Protein 7T7J (pdb70)

B-factor: mean 18.63, std 9.2, range [7.75, 65.05]

InterPro domains:
  IPR000192 Aminotransferase class V domain [PF00266] (4-350)
  IPR015421 Pyridoxal phosphate-dependent transferase, major domain [G3DSA:3.40.640.10] (16-259)
  IPR015422 Pyridoxal phosphate-dependent transferase, small domain [G3DSA:3.90.1150.10] (260-362)
  IPR015424 Pyridoxal phosphate-dependent transferase [SSF53383] (3-362)
  IPR020578 Aminotransferase class-V, pyridoxal-phosphate binding site [PS00595] (189-208)
  IPR022278 Phosphoserine aminotransferase [MF_00160] (2-361)
  IPR022278 Phosphoserine aminotransferase [NF003764] (1-361)
  IPR022278 Phosphoserine aminotransferase [PIRSF000525] (2-361)
  IPR022278 Phosphoserine aminotransferase [PTHR43247] (2-361)
  IPR022278 Phosphoserine aminotransferase [TIGR01364] (4-361)
  IPR022278 Phosphoserine aminotransferase [cd00611] (5-359)

Structure (mmCIF, N/CA/C/O backbone):
data_7T7J
#
_entry.id   7T7J
#
_cell.length_a   55.210
_cell.length_b   80.660
_cell.length_c   86.820
_cell.angle_alpha   90.000
_cell.angle_beta   104.065
_cell.angle_gamma   90.000
#
_symmetry.space_group_name_H-M   'P 1 21 1'
#
loop_
_entity.id
_entity.type
_entity.pdbx_description
1 polymer 'Phosphoserine aminotransferase'
2 non-polymer "PYRIDOXAL-5'-PHOSPHATE"
3 water water
#
loop_
_atom_site.group_PDB
_atom_site.id
_atom_site.type_symbol
_atom_site.label_atom_id
_atom_site.label_alt_id
_atom_site.label_comp_id
_atom_site.label_asym_id
_atom_site.label_entity_id
_atom_site.label_seq_id
_atom_site.pdbx_PDB_ins_code
_atom_site.Cartn_x
_atom_site.Cartn_y
_atom_site.Cartn_z
_atom_site.occupancy
_atom_site.B_iso_or_equiv
_atom_site.auth_seq_id
_atom_site.auth_comp_id
_atom_site.auth_asym_id
_atom_site.auth_atom_id
_atom_site.pdbx_PDB_model_num
ATOM 1 N N . GLN A 1 11 ? -11.56295 10.40006 0.15229 1.000 34.03090 3 GLN A N 1
ATOM 2 C CA . GLN A 1 11 ? -10.57113 9.54476 0.79860 1.000 31.99488 3 GLN A CA 1
ATOM 3 C C . GLN A 1 11 ? -9.18510 10.19985 0.80814 1.000 26.70965 3 GLN A C 1
ATOM 4 O O . GLN A 1 11 ? -8.72858 10.73127 -0.21242 1.000 27.25204 3 GLN A O 1
ATOM 10 N N . VAL A 1 12 ? -8.51971 10.16537 1.96104 1.000 20.74852 4 VAL A N 1
ATOM 11 C CA . VAL A 1 12 ? -7.17782 10.72004 2.10976 1.000 17.41365 4 VAL A CA 1
ATOM 12 C C . VAL A 1 12 ? -6.16848 9.58273 2.15904 1.000 15.09384 4 VAL A C 1
ATOM 13 O O . VAL A 1 12 ? -6.29922 8.65057 2.96524 1.000 18.56800 4 VAL A O 1
ATOM 17 N N . TYR A 1 13 ? -5.16570 9.65908 1.29598 1.000 12.75365 5 TYR A N 1
ATOM 18 C CA . TYR A 1 13 ? -4.02037 8.76608 1.31528 1.000 11.78375 5 TYR A CA 1
ATOM 19 C C . TYR A 1 13 ? -2.81070 9.53840 1.82013 1.000 11.14155 5 TYR A C 1
ATOM 20 O O . TYR A 1 13 ? -2.46453 10.59103 1.27286 1.000 12.52822 5 TYR A O 1
ATOM 29 N N . ASN A 1 14 ? -2.16918 8.99747 2.84084 1.000 11.53769 6 ASN A N 1
ATOM 30 C CA . ASN A 1 14 ? -1.13233 9.68427 3.59739 1.000 10.82086 6 ASN A CA 1
ATOM 31 C C . ASN A 1 14 ? 0.20991 9.01210 3.33799 1.000 9.91501 6 ASN A C 1
ATOM 32 O O . ASN A 1 14 ? 0.45035 7.90403 3.83227 1.000 11.39777 6 ASN A O 1
ATOM 37 N N . PHE A 1 15 ? 1.07711 9.68300 2.55935 1.000 9.81367 7 PHE A N 1
ATOM 38 C CA . PHE A 1 15 ? 2.37061 9.15851 2.12728 1.000 9.62172 7 PHE A CA 1
ATOM 39 C C . PHE A 1 15 ? 3.51633 9.53757 3.07193 1.000 10.48763 7 PHE A C 1
ATOM 40 O O . PHE A 1 15 ? 4.69329 9.39743 2.70706 1.000 11.43875 7 PHE A O 1
ATOM 48 N N . SER A 1 16 ? 3.20185 9.95012 4.29764 1.000 10.47679 8 SER A N 1
ATOM 49 C CA . SER A 1 16 ? 4.24039 10.30719 5.26401 1.000 11.52361 8 SER A CA 1
ATOM 50 C C . SER A 1 16 ? 5.21363 9.15383 5.51693 1.000 10.50247 8 SER A C 1
ATOM 51 O O . SER A 1 16 ? 4.81071 7.99923 5.68652 1.000 9.71455 8 SER A O 1
ATOM 54 N N . SER A 1 17 ? 6.50336 9.48358 5.62717 1.000 10.70268 9 SER A N 1
ATOM 55 C CA . SER A 1 17 ? 7.51357 8.45497 5.86745 1.000 10.59564 9 SER A CA 1
ATOM 56 C C . SER A 1 17 ? 7.62383 8.04373 7.33554 1.000 10.56413 9 SER A C 1
ATOM 57 O O . SER A 1 17 ? 8.27639 7.03514 7.62787 1.000 11.30812 9 SER A O 1
ATOM 60 N N . GLY A 1 18 ? 7.01869 8.78929 8.26261 1.000 10.78075 10 GLY A N 1
ATOM 61 C CA . GLY A 1 18 ? 7.17204 8.51303 9.67209 1.000 11.04139 10 GLY A CA 1
ATOM 62 C C . GLY A 1 18 ? 7.08220 9.77979 10.49656 1.000 13.61196 10 GLY A C 1
ATOM 63 O O . GLY A 1 18 ? 7.78676 10.77160 10.23907 1.000 17.65498 10 GLY A O 1
ATOM 64 N N . PRO A 1 19 ? 6.16803 9.80516 11.48015 1.000 11.79852 11 PRO A N 1
ATOM 65 C CA . PRO A 1 19 ? 5.07024 8.86553 11.73460 1.000 12.80677 11 PRO A CA 1
ATOM 66 C C . PRO A 1 19 ? 4.28966 8.62344 10.45990 1.000 13.59807 11 PRO A C 1
ATOM 67 O O . PRO A 1 19 ? 4.13674 9.53197 9.65226 1.000 16.40414 11 PRO A O 1
ATOM 71 N N . ALA A 1 20 ? 3.84378 7.40866 10.23200 1.000 12.58057 12 ALA A N 1
ATOM 72 C CA . ALA A 1 20 ? 3.20524 7.01988 8.99099 1.000 11.10028 12 ALA A CA 1
ATOM 73 C C . ALA A 1 20 ? 1.75415 6.64464 9.25914 1.000 10.80564 12 ALA A C 1
ATOM 74 O O . ALA A 1 20 ? 1.29717 6.58840 10.40244 1.000 12.64986 12 ALA A O 1
ATOM 76 N N . MET A 1 21 ? 1.02991 6.33927 8.19075 1.000 10.21599 13 MET A N 1
ATOM 77 C CA . MET A 1 21 ? -0.32934 5.85256 8.36938 1.000 11.24071 13 MET A CA 1
ATOM 78 C C . MET A 1 21 ? -0.35825 4.51240 9.10789 1.000 12.49002 13 MET A C 1
ATOM 79 O O . MET A 1 21 ? 0.54986 3.67636 8.98966 1.000 14.81972 13 MET A O 1
ATOM 84 N N . LEU A 1 22 ? -1.37503 4.33530 9.89185 1.000 11.97764 14 LEU A N 1
ATOM 85 C CA A LEU A 1 22 ? -1.71883 3.00914 10.37144 0.388 12.24131 14 LEU A CA 1
ATOM 86 C CA B LEU A 1 22 ? -1.76856 3.03224 10.40794 0.612 12.22142 14 LEU A CA 1
ATOM 87 C C . LEU A 1 22 ? -2.73670 2.38607 9.43077 1.000 11.64490 14 LEU A C 1
ATOM 88 O O . LEU A 1 22 ? -3.38735 3.08461 8.65672 1.000 12.02001 14 LEU A O 1
ATOM 97 N N . PRO A 1 23 ? -2.89570 1.06153 9.45059 1.000 10.91356 15 PRO A N 1
ATOM 98 C CA . PRO A 1 23 ? -3.98319 0.47182 8.65827 1.000 11.30659 15 PRO A CA 1
ATOM 99 C C . PRO A 1 23 ? -5.30936 1.09330 9.08203 1.000 11.53127 15 PRO A C 1
ATOM 100 O O . PRO A 1 23 ? -5.58302 1.24625 10.27452 1.000 11.51860 15 PRO A O 1
ATOM 104 N N . ALA A 1 24 ? -6.11982 1.48736 8.10222 1.000 12.67364 16 ALA A N 1
ATOM 105 C CA . ALA A 1 24 ? -7.37550 2.16625 8.42236 1.000 12.64770 16 ALA A CA 1
ATOM 106 C C . ALA A 1 24 ? -8.24998 1.31869 9.35305 1.000 12.62527 16 ALA A C 1
ATOM 107 O O . ALA A 1 24 ? -8.87355 1.84660 10.27721 1.000 12.45548 16 ALA A O 1
ATOM 109 N N . GLU A 1 25 ? -8.29527 0.00151 9.13625 1.000 12.44610 17 GLU A N 1
ATOM 110 C CA . GLU A 1 25 ? -9.11151 -0.85322 9.98561 1.000 13.20775 17 GLU A CA 1
ATOM 111 C C . GLU A 1 25 ? -8.59892 -0.87067 11.41358 1.000 11.86767 17 GLU A C 1
ATOM 112 O O . GLU A 1 25 ? -9.38488 -1.04628 12.35622 1.000 12.06505 17 GLU A O 1
ATOM 118 N N . VAL A 1 26 ? -7.28507 -0.73675 11.58973 1.000 11.32534 18 VAL A N 1
ATOM 119 C CA . VAL A 1 26 ? -6.70127 -0.73584 12.92859 1.000 10.40279 18 VAL A CA 1
ATOM 120 C C . VAL A 1 26 ? -7.09076 0.53490 13.67493 1.000 10.20350 18 VAL A C 1
ATOM 121 O O . VAL A 1 26 ? -7.51372 0.49258 14.84217 1.000 10.84223 18 VAL A O 1
ATOM 125 N N . LEU A 1 27 ? -6.97663 1.68451 13.00696 1.000 10.33404 19 LEU A N 1
ATOM 126 C CA . LEU A 1 27 ? -7.33155 2.94417 13.64357 1.000 11.33329 19 LEU A CA 1
ATOM 127 C C . LEU A 1 27 ? -8.81261 2.98503 13.98382 1.000 10.78563 19 LEU A C 1
ATOM 128 O O . LEU A 1 27 ? -9.20117 3.50162 15.04604 1.000 12.49943 19 LEU A O 1
ATOM 133 N N . LYS A 1 28 ? -9.65845 2.42104 13.10538 1.000 10.73842 20 LYS A N 1
ATOM 134 C CA . LYS A 1 28 ? -11.08424 2.38313 13.38710 1.000 12.90682 20 LYS A CA 1
ATOM 135 C C . LYS A 1 28 ? -11.37166 1.54903 14.62891 1.000 11.80321 20 LYS A C 1
ATOM 136 O O . LYS A 1 28 ? -12.19180 1.93862 15.47087 1.000 12.23199 20 LYS A O 1
ATOM 142 N N . LEU A 1 29 ? -10.72011 0.38788 14.75179 1.000 11.38038 21 LEU A N 1
ATOM 143 C CA . LEU A 1 29 ? -10.89388 -0.42964 15.94836 1.000 11.70821 21 LEU A CA 1
ATOM 144 C C . LEU A 1 29 ? -10.42145 0.31880 17.18974 1.000 12.10077 21 LEU A C 1
ATOM 145 O O . LEU A 1 29 ? -11.10313 0.32537 18.22046 1.000 11.57625 21 LEU A O 1
ATOM 150 N N . ALA A 1 30 ? -9.24256 0.94492 17.11501 1.000 11.03622 22 ALA A N 1
ATOM 151 C CA . ALA A 1 30 ? -8.71902 1.66334 18.27200 1.000 10.75554 22 ALA A CA 1
ATOM 152 C C . ALA A 1 30 ? -9.67366 2.76690 18.68394 1.000 10.67912 22 ALA A C 1
ATOM 153 O O . ALA A 1 30 ? -9.88609 3.01006 19.87901 1.000 11.81434 22 ALA A O 1
ATOM 155 N N . GLN A 1 31 ? -10.29581 3.42319 17.70500 1.000 10.57686 23 GLN A N 1
ATOM 156 C CA . GLN A 1 31 ? -11.26507 4.47233 18.01618 1.000 10.79524 23 GLN A CA 1
ATOM 157 C C . GLN A 1 31 ? -12.48498 3.90361 18.72781 1.000 11.28600 23 GLN A C 1
ATOM 158 O O . GLN A 1 31 ? -12.93448 4.44236 19.75337 1.000 11.64780 23 GLN A O 1
ATOM 164 N N . GLN A 1 32 ? -13.03944 2.82101 18.18713 1.000 11.29208 24 GLN A N 1
ATOM 165 C CA . GLN A 1 32 ? -14.24695 2.22515 18.75296 1.000 11.87440 24 GLN A CA 1
ATOM 166 C C . GLN A 1 32 ? -14.06910 1.91685 20.23678 1.000 11.88125 24 GLN A C 1
ATOM 167 O O . GLN A 1 32 ? -14.98786 2.12461 21.03889 1.000 12.79186 24 GLN A O 1
ATOM 173 N N . GLU A 1 33 ? -12.89292 1.42174 20.62442 1.000 10.66391 25 GLU A N 1
ATOM 174 C CA . GLU A 1 33 ? -12.71088 0.94793 21.98916 1.000 12.40015 25 GLU A CA 1
ATOM 175 C C . GLU A 1 33 ? -11.78619 1.84509 22.80506 1.000 11.87292 25 GLU A C 1
ATOM 176 O O . GLU A 1 33 ? -11.31625 1.42560 23.86716 1.000 11.98952 25 GLU A O 1
ATOM 182 N N . LEU A 1 34 ? -11.57738 3.09772 22.37056 1.000 10.74030 26 LEU A N 1
ATOM 183 C CA . LEU A 1 34 ? -10.60795 3.96308 23.04651 1.000 10.86060 26 LEU A CA 1
ATOM 184 C C . LEU A 1 34 ? -11.00547 4.24842 24.48775 1.000 12.04663 26 LEU A C 1
ATOM 185 O O . LEU A 1 34 ? -10.13250 4.37129 25.34931 1.000 13.56917 26 LEU A O 1
ATOM 190 N N . CYS A 1 35 ? -12.30684 4.42217 24.76272 1.000 12.61955 27 CYS A N 1
ATOM 191 C CA . CYS A 1 35 ? -12.73731 4.82393 26.10306 1.000 13.99420 27 CYS A CA 1
ATOM 192 C C . CYS A 1 35 ? -13.11441 3.64015 26.96845 1.000 15.37838 27 CYS A C 1
ATOM 193 O O . CYS A 1 35 ? -13.04271 3.72684 28.20216 1.000 17.23673 27 CYS A O 1
ATOM 196 N N . ASP A 1 36 ? -13.52343 2.54290 26.34274 1.000 15.05043 28 ASP A N 1
ATOM 197 C CA . ASP A 1 36 ? -14.04783 1.38014 27.05074 1.000 15.99548 28 ASP A CA 1
ATOM 198 C C . ASP A 1 36 ? -13.51833 0.16313 26.29653 1.000 15.88204 28 ASP A C 1
ATOM 199 O O . ASP A 1 36 ? -14.09882 -0.26372 25.29363 1.000 17.61680 28 ASP A O 1
ATOM 204 N N . TRP A 1 37 ? -12.40583 -0.37326 26.76921 1.000 14.40467 29 TRP A N 1
ATOM 205 C CA . TRP A 1 37 ? -11.68004 -1.42946 26.07813 1.000 14.82094 29 TRP A CA 1
ATOM 206 C C . TRP A 1 37 ? -12.07562 -2.79121 26.63874 1.000 15.78333 29 TRP A C 1
ATOM 207 O O . TRP A 1 37 ? -11.96250 -3.02898 27.84535 1.000 15.92752 29 TRP A O 1
ATOM 218 N N . HIS A 1 38 ? -12.53912 -3.68395 25.75593 1.000 17.27113 30 HIS A N 1
ATOM 219 C CA . HIS A 1 38 ? -12.90416 -5.05094 26.13285 1.000 20.14470 30 HIS A CA 1
ATOM 220 C C . HIS A 1 38 ? -13.85986 -5.06779 27.32460 1.000 21.66143 30 HIS A C 1
ATOM 221 O O . HIS A 1 38 ? -13.77567 -5.93098 28.20735 1.000 24.65119 30 HIS A O 1
ATOM 228 N N . GLY A 1 39 ? -14.77837 -4.10239 27.34947 1.000 18.90153 31 GLY A N 1
ATOM 229 C CA . GLY A 1 39 ? -15.79850 -4.07214 28.37864 1.000 18.47999 31 GLY A CA 1
ATOM 230 C C . GLY A 1 39 ? -15.32196 -3.68835 29.76351 1.000 20.41620 31 GLY A C 1
ATOM 231 O O . GLY A 1 39 ? -16.10455 -3.78749 30.71315 1.000 22.00753 31 GLY A O 1
ATOM 232 N N . LEU A 1 40 ? -14.06499 -3.26381 29.91386 1.000 20.32593 32 LEU A N 1
ATOM 233 C CA . LEU A 1 40 ? -13.53921 -2.91047 31.23643 1.000 20.64455 32 LEU A CA 1
ATOM 234 C C . LEU A 1 40 ? -14.04834 -1.56908 31.74725 1.000 19.78791 32 LEU A C 1
ATOM 235 O O . LEU A 1 40 ? -14.00218 -1.32034 32.96070 1.000 21.81401 32 LEU A O 1
ATOM 240 N N . GLY A 1 41 ? -14.49362 -0.68657 30.86290 1.000 17.75177 33 GLY A N 1
ATOM 241 C CA . GLY A 1 41 ? -14.88232 0.63492 31.28805 1.000 17.51060 33 GLY A CA 1
ATOM 242 C C . GLY A 1 41 ? -13.73332 1.59607 31.43647 1.000 16.81203 33 GLY A C 1
ATOM 243 O O . GLY A 1 41 ? -13.93317 2.69710 31.95705 1.000 18.04813 33 GLY A O 1
ATOM 244 N N . THR A 1 42 ? -12.52961 1.19923 31.01809 1.000 15.27251 34 THR A N 1
ATOM 245 C CA . THR A 1 42 ? -11.36406 2.06555 30.95660 1.000 12.69777 34 THR A CA 1
ATOM 246 C C . THR A 1 42 ? -10.68311 1.82089 29.61683 1.000 12.00093 34 THR A C 1
ATOM 247 O O . THR A 1 42 ? -10.94143 0.82303 28.94111 1.000 13.11580 34 THR A O 1
ATOM 251 N N . SER A 1 43 ? -9.83016 2.75211 29.22439 1.000 11.39980 35 SER A N 1
ATOM 252 C CA . SER A 1 43 ? -9.01021 2.58156 28.02680 1.000 10.50042 35 SER A CA 1
ATOM 253 C C . SER A 1 43 ? -7.89603 1.56361 28.26791 1.000 9.81365 35 SER A C 1
ATOM 254 O O . SER A 1 43 ? -7.40351 1.40251 29.39058 1.000 11.10456 35 SER A O 1
ATOM 257 N N . VAL A 1 44 ? -7.43728 0.93170 27.18565 1.000 10.81648 36 VAL A N 1
ATOM 258 C CA . VAL A 1 44 ? -6.22709 0.12584 27.28186 1.000 11.22064 36 VAL A CA 1
ATOM 259 C C . VAL A 1 44 ? -5.02300 0.97176 27.69093 1.000 10.40264 36 VAL A C 1
ATOM 260 O O . VAL A 1 44 ? -4.05869 0.43538 28.25248 1.000 11.26890 36 VAL A O 1
ATOM 264 N N . MET A 1 45 ? -5.04880 2.28919 27.45285 1.000 10.34497 37 MET A N 1
ATOM 265 C CA . MET A 1 45 ? -3.90119 3.11170 27.84925 1.000 9.89428 37 MET A CA 1
ATOM 266 C C . MET A 1 45 ? -3.94870 3.53981 29.31627 1.000 10.40255 37 MET A C 1
ATOM 267 O O . MET A 1 45 ? -3.04652 4.25846 29.75391 1.000 12.01783 37 MET A O 1
ATOM 272 N N . GLU A 1 46 ? -4.98718 3.14911 30.07054 1.000 9.33905 38 GLU A N 1
ATOM 273 C CA . GLU A 1 46 ? -5.15427 3.57323 31.45892 1.000 8.87207 38 GLU A CA 1
ATOM 274 C C . GLU A 1 46 ? -4.94930 2.43794 32.45279 1.000 10.95298 38 GLU A C 1
ATOM 275 O O . GLU A 1 46 ? -5.16874 2.63586 33.64956 1.000 12.17666 38 GLU A O 1
ATOM 281 N N . ILE A 1 47 ? -4.55907 1.25101 31.99594 1.000 11.17760 39 ILE A N 1
ATOM 282 C CA . ILE A 1 47 ? -4.45270 0.08505 32.86181 1.000 11.54227 39 ILE A CA 1
ATOM 283 C C . ILE A 1 47 ? -2.99020 -0.22627 33.15099 1.000 12.19140 39 ILE A C 1
ATOM 284 O O . ILE A 1 47 ? -2.08175 0.10115 32.38202 1.000 13.44256 39 ILE A O 1
ATOM 289 N N . SER A 1 48 ? -2.77095 -0.90334 34.27597 1.000 12.82154 40 SER A N 1
ATOM 290 C CA . SER A 1 48 ? -1.41814 -1.26946 34.67442 1.000 14.39212 40 SER A CA 1
ATOM 291 C C . SER A 1 48 ? -0.76036 -2.21126 33.66574 1.000 14.63435 40 SER A C 1
ATOM 292 O O . SER A 1 48 ? -1.35573 -3.20400 33.23887 1.000 15.19468 40 SER A O 1
ATOM 295 N N . HIS A 1 49 ? 0.49938 -1.92510 33.31995 1.000 16.24854 41 HIS A N 1
ATOM 296 C CA . HIS A 1 49 ? 1.24990 -2.85598 32.47690 1.000 18.15891 41 HIS A CA 1
ATOM 297 C C . HIS A 1 49 ? 1.52736 -4.18746 33.17055 1.000 20.57166 41 HIS A C 1
ATOM 298 O O . HIS A 1 49 ? 1.87593 -5.15824 32.48843 1.000 22.75505 41 HIS A O 1
ATOM 305 N N . ARG A 1 50 ? 1.37686 -4.26819 34.49260 1.000 20.60563 42 ARG A N 1
ATOM 306 C CA . ARG A 1 50 ? 1.58924 -5.52127 35.20848 1.000 23.15727 42 ARG A CA 1
ATOM 307 C C . ARG A 1 50 ? 0.28487 -6.21122 35.56014 1.000 21.48762 42 ARG A C 1
ATOM 308 O O . ARG A 1 50 ? 0.29463 -7.19016 36.31339 1.000 23.04911 42 ARG A O 1
ATOM 316 N N . GLY A 1 51 ? -0.82816 -5.71933 35.03198 1.000 19.97863 43 GLY A N 1
ATOM 317 C CA . GLY A 1 51 ? -2.08928 -6.39811 35.18392 1.000 18.03817 43 GLY A CA 1
ATOM 318 C C . GLY A 1 51 ? -2.25772 -7.49433 34.16086 1.000 18.29842 43 GLY A C 1
ATOM 319 O O . GLY A 1 51 ? -1.61561 -7.47849 33.11376 1.000 16.74803 43 GLY A O 1
ATOM 320 N N . LYS A 1 52 ? -3.13478 -8.44865 34.48058 1.000 18.47899 44 LYS A N 1
ATOM 321 C CA . LYS A 1 52 ? -3.32710 -9.61207 33.61269 1.000 18.63661 44 LYS A CA 1
ATOM 322 C C . LYS A 1 52 ? -3.76589 -9.18932 32.21698 1.000 18.57379 44 LYS A C 1
ATOM 323 O O . LYS A 1 52 ? -3.33923 -9.76825 31.20637 1.000 18.72894 44 LYS A O 1
ATOM 325 N N . GLU A 1 53 ? -4.59787 -8.15494 32.13835 1.000 17.94801 45 GLU A N 1
ATOM 326 C CA A GLU A 1 53 ? -5.13585 -7.74416 30.84910 0.640 17.79258 45 GLU A CA 1
ATOM 327 C CA B GLU A 1 53 ? -5.13596 -7.74122 30.84714 0.360 17.39138 45 GLU A CA 1
ATOM 328 C C . GLU A 1 53 ? -4.03823 -7.20969 29.93578 1.000 15.78194 45 GLU A C 1
ATOM 329 O O . GLU A 1 53 ? -3.91669 -7.63373 28.77578 1.000 15.89459 45 GLU A O 1
ATOM 340 N N . PHE A 1 54 ? -3.22362 -6.27442 30.42925 1.000 14.27925 46 PHE A N 1
ATOM 341 C CA . PHE A 1 54 ? -2.19364 -5.75118 29.53413 1.000 13.34435 46 PHE A CA 1
ATOM 342 C C . PHE A 1 54 ? -1.11445 -6.79079 29.24509 1.000 13.24320 46 PHE A C 1
ATOM 343 O O . PHE A 1 54 ? -0.58133 -6.82673 28.12413 1.000 12.62174 46 PHE A O 1
ATOM 351 N N . ILE A 1 55 ? -0.76965 -7.63710 30.22301 1.000 13.91183 47 ILE A N 1
ATOM 352 C CA . ILE A 1 55 ? 0.20241 -8.70031 29.96207 1.000 14.51089 47 ILE A CA 1
ATOM 353 C C . ILE A 1 55 ? -0.24439 -9.55621 28.77417 1.000 14.85016 47 ILE A C 1
ATOM 354 O O . ILE A 1 55 ? 0.56890 -9.92571 27.91700 1.000 15.12210 47 ILE A O 1
ATOM 359 N N . GLN A 1 56 ? -1.54574 -9.85429 28.67715 1.000 14.94190 48 GLN A N 1
ATOM 360 C CA . GLN A 1 56 ? -2.01928 -10.65374 27.55054 1.000 16.13690 48 GLN A CA 1
ATOM 361 C C . GLN A 1 56 ? -1.85268 -9.91147 26.22980 1.000 13.68643 48 GLN A C 1
ATOM 362 O O . GLN A 1 56 ? -1.42453 -10.50268 25.23476 1.000 13.66260 48 GLN A O 1
ATOM 368 N N . VAL A 1 57 ? -2.17651 -8.61479 26.20141 1.000 13.03459 49 VAL A N 1
ATOM 369 C CA . VAL A 1 57 ? -1.93701 -7.80200 25.00673 1.000 12.07875 49 VAL A CA 1
ATOM 370 C C . VAL A 1 57 ? -0.47160 -7.86902 24.60071 1.000 11.35406 49 VAL A C 1
ATOM 371 O O . VAL A 1 57 ? -0.13341 -8.03357 23.41454 1.000 11.52333 49 VAL A O 1
ATOM 375 N N . ALA A 1 58 ? 0.41846 -7.67103 25.57686 1.000 10.40583 50 ALA A N 1
ATOM 376 C CA . ALA A 1 58 ? 1.84807 -7.62022 25.30623 1.000 10.06555 50 ALA A CA 1
ATOM 377 C C . ALA A 1 58 ? 2.36443 -8.94802 24.78393 1.000 10.59670 50 ALA A C 1
ATOM 378 O O . ALA A 1 58 ? 3.09639 -8.99260 23.78477 1.000 11.65284 50 ALA A O 1
ATOM 380 N N . GLU A 1 59 ? 1.98053 -10.04191 25.44170 1.000 12.02499 51 GLU A N 1
ATOM 381 C CA . GLU A 1 59 ? 2.46263 -11.35823 25.04106 1.000 13.22483 51 GLU A CA 1
ATOM 382 C C . GLU A 1 59 ? 1.90908 -11.76852 23.67788 1.000 12.94956 51 GLU A C 1
ATOM 383 O O . GLU A 1 59 ? 2.62906 -12.37526 22.86920 1.000 13.32869 51 GLU A O 1
ATOM 389 N N . GLU A 1 60 ? 0.63971 -11.45001 23.40037 1.000 11.23686 52 GLU A N 1
ATOM 390 C CA . GLU A 1 60 ? 0.09400 -11.75585 22.08150 1.000 11.97601 52 GLU A CA 1
ATOM 391 C C . GLU A 1 60 ? 0.81189 -10.95457 21.00060 1.000 10.39761 52 GLU A C 1
ATOM 392 O O . GLU A 1 60 ? 1.06853 -11.47348 19.90978 1.000 11.56024 52 GLU A O 1
ATOM 398 N N . ALA A 1 61 ? 1.15387 -9.69017 21.28258 1.000 9.65312 53 ALA A N 1
ATOM 399 C CA . ALA A 1 61 ? 1.89604 -8.90427 20.30577 1.000 9.79194 53 ALA A CA 1
ATOM 400 C C . ALA A 1 61 ? 3.26686 -9.51193 20.04936 1.000 9.05246 53 ALA A C 1
ATOM 401 O O . ALA A 1 61 ? 3.69638 -9.64341 18.88848 1.000 9.95640 53 ALA A O 1
ATOM 403 N N . GLU A 1 62 ? 3.95670 -9.92751 21.11381 1.000 9.46237 54 GLU A N 1
ATOM 404 C CA . GLU A 1 62 ? 5.25901 -10.55583 20.91965 1.000 11.16124 54 GLU A CA 1
ATOM 405 C C . GLU A 1 62 ? 5.13521 -11.83357 20.09796 1.000 10.88162 54 GLU A C 1
ATOM 406 O O . GLU A 1 62 ? 5.92529 -12.06838 19.18055 1.000 10.67331 54 GLU A O 1
ATOM 412 N N . GLN A 1 63 ? 4.15631 -12.68392 20.43407 1.000 10.50153 55 GLN A N 1
ATOM 413 C CA A GLN A 1 63 ? 4.03499 -13.95064 19.72841 0.601 11.45755 55 GLN A CA 1
ATOM 414 C CA B GLN A 1 63 ? 3.98345 -13.95707 19.73957 0.399 11.46999 55 GLN A CA 1
ATOM 415 C C . GLN A 1 63 ? 3.60521 -13.74261 18.28047 1.000 10.73965 55 GLN A C 1
ATOM 416 O O . GLN A 1 63 ? 4.10610 -14.44198 17.38391 1.000 11.91003 55 GLN A O 1
ATOM 427 N N . ASP A 1 64 ? 2.71803 -12.76856 18.01821 1.000 9.85821 56 ASP A N 1
ATOM 428 C CA . ASP A 1 64 ? 2.31319 -12.50704 16.63311 1.000 9.44073 56 ASP A CA 1
ATOM 429 C C . ASP A 1 64 ? 3.48726 -11.99794 15.80075 1.000 9.71560 56 ASP A C 1
ATOM 430 O O . ASP A 1 64 ? 3.66487 -12.40693 14.65105 1.000 10.32205 56 ASP A O 1
ATOM 435 N N . PHE A 1 65 ? 4.30479 -11.11328 16.36766 1.000 8.56312 57 PHE A N 1
ATOM 436 C CA . PHE A 1 65 ? 5.48491 -10.62373 15.65579 1.000 9.50672 57 PHE A CA 1
ATOM 437 C C . PHE A 1 65 ? 6.45126 -11.77268 15.35697 1.000 10.48252 57 PHE A C 1
ATOM 438 O O . PHE A 1 65 ? 6.96495 -11.89477 14.22843 1.000 10.65904 57 PHE A O 1
ATOM 446 N N . ARG A 1 66 ? 6.69460 -12.63750 16.35552 1.000 9.62491 58 ARG A N 1
ATOM 447 C CA . ARG A 1 66 ? 7.53089 -13.82585 16.14023 1.000 10.49366 58 ARG A CA 1
ATOM 448 C C . ARG A 1 66 ? 6.98212 -14.68848 15.01687 1.000 9.42922 58 ARG A C 1
ATOM 449 O O . ARG A 1 66 ? 7.72956 -15.15334 14.14925 1.000 11.00985 58 ARG A O 1
ATOM 457 N N . ALA A 1 67 ? 5.66958 -14.91646 15.01049 1.000 9.18207 59 ALA A N 1
ATOM 458 C CA . ALA A 1 67 ? 5.09744 -15.75799 13.96126 1.000 10.23897 59 ALA A CA 1
ATOM 459 C C . ALA A 1 67 ? 5.19373 -15.08212 12.59069 1.000 10.73309 59 ALA A C 1
ATOM 460 O O . ALA A 1 67 ? 5.51703 -15.73705 11.58853 1.000 11.57933 59 ALA A O 1
ATOM 462 N N . LEU A 1 68 ? 4.88610 -13.77997 12.51958 1.000 9.17860 60 LEU A N 1
ATOM 463 C CA . LEU A 1 68 ? 4.85582 -13.09415 11.22720 1.000 9.28387 60 LEU A CA 1
ATOM 464 C C . LEU A 1 68 ? 6.20438 -13.15240 10.52839 1.000 9.64046 60 LEU A C 1
ATOM 465 O O . LEU A 1 68 ? 6.27550 -13.29889 9.29162 1.000 11.27469 60 LEU A O 1
ATOM 470 N N . LEU A 1 69 ? 7.28550 -13.01631 11.29565 1.000 9.92262 61 LEU A N 1
ATOM 471 C CA . LEU A 1 69 ? 8.63765 -13.00701 10.75572 1.000 11.22012 61 LEU A CA 1
ATOM 472 C C . LEU A 1 69 ? 9.34200 -14.35417 10.87860 1.000 12.95473 61 LEU A C 1
ATOM 473 O O . LEU A 1 69 ? 10.49618 -14.47938 10.44230 1.000 13.75137 61 LEU A O 1
ATOM 478 N N . ASN A 1 70 ? 8.68027 -15.36490 11.43857 1.000 12.10307 62 ASN A N 1
ATOM 479 C CA . ASN A 1 70 ? 9.30374 -16.66821 11.68145 1.000 12.54767 62 ASN A CA 1
ATOM 480 C C . ASN A 1 70 ? 10.62740 -16.48538 12.42240 1.000 13.30621 62 ASN A C 1
ATOM 481 O O . ASN A 1 70 ? 11.68200 -16.99793 12.02648 1.000 15.26323 62 ASN A O 1
ATOM 486 N N . ILE A 1 71 ? 10.54636 -15.75142 13.53282 1.000 11.62387 63 ILE A N 1
ATOM 487 C CA . ILE A 1 71 ? 11.71612 -15.51371 14.38302 1.000 11.37991 63 ILE A CA 1
ATOM 488 C C . ILE A 1 71 ? 12.04996 -16.79482 15.13422 1.000 13.24780 63 ILE A C 1
ATOM 489 O O . ILE A 1 71 ? 11.15796 -17.37249 15.78370 1.000 14.92960 63 ILE A O 1
ATOM 494 N N . PRO A 1 72 ? 13.29395 -17.27169 15.07698 1.000 13.36477 64 PRO A N 1
ATOM 495 C CA . PRO A 1 72 ? 13.66121 -18.49177 15.79956 1.000 14.60580 64 PRO A CA 1
ATOM 496 C C . PRO A 1 72 ? 13.65477 -18.27475 17.30721 1.000 14.83635 64 PRO A C 1
ATOM 497 O O . PRO A 1 72 ? 13.75485 -17.14648 17.80712 1.000 15.02163 64 PRO A O 1
ATOM 501 N N . SER A 1 73 ? 13.58184 -19.39601 18.04098 1.000 16.86457 65 SER A N 1
ATOM 502 C CA . SER A 1 73 ? 13.45386 -19.33763 19.49721 1.000 17.70438 65 SER A CA 1
ATOM 503 C C . SER A 1 73 ? 14.69619 -18.79335 20.19674 1.000 16.97096 65 SER A C 1
ATOM 504 O O . SER A 1 73 ? 14.60173 -18.41604 21.37365 1.000 18.20637 65 SER A O 1
ATOM 507 N N . ASN A 1 74 ? 15.85112 -18.74526 19.52921 1.000 14.78488 66 ASN A N 1
ATOM 508 C CA . ASN A 1 74 ? 17.06331 -18.24337 20.17420 1.000 14.44621 66 ASN A CA 1
ATOM 509 C C . ASN A 1 74 ? 17.21106 -16.74016 20.04961 1.000 13.63495 66 ASN A C 1
ATOM 510 O O . ASN A 1 74 ? 18.28642 -16.20743 20.35056 1.000 14.00116 66 ASN A O 1
ATOM 515 N N . TYR A 1 75 ? 16.14386 -16.04841 19.67767 1.000 12.16049 67 TYR A N 1
ATOM 516 C CA . TYR A 1 75 ? 16.12190 -14.59516 19.63527 1.000 11.03974 67 TYR A CA 1
ATOM 517 C C . TYR A 1 75 ? 15.13719 -14.05696 20.65939 1.000 11.86771 67 TYR A C 1
ATOM 518 O O . TYR A 1 75 ? 14.03498 -14.59368 20.80258 1.000 12.90769 67 TYR A O 1
ATOM 527 N N . LYS A 1 76 ? 15.52736 -12.98021 21.34536 1.000 11.28031 68 LYS A N 1
ATOM 528 C CA . LYS A 1 76 ? 14.60774 -12.18435 22.14466 1.000 11.51060 68 LYS A CA 1
ATOM 529 C C . LYS A 1 76 ? 13.92767 -11.15087 21.25722 1.000 9.54075 68 LYS A C 1
ATOM 530 O O . LYS A 1 76 ? 14.52517 -10.64411 20.29642 1.000 11.29542 68 LYS A O 1
ATOM 536 N N . VAL A 1 77 ? 12.68864 -10.82244 21.60700 1.000 9.67920 69 VAL A N 1
ATOM 537 C CA . VAL A 1 77 ? 11.91933 -9.76458 20.95440 1.000 8.84657 69 VAL A CA 1
ATOM 538 C C . VAL A 1 77 ? 11.57446 -8.74499 22.02214 1.000 9.36124 69 VAL A C 1
ATOM 539 O O . VAL A 1 77 ? 10.82691 -9.04861 22.96282 1.000 10.97990 69 VAL A O 1
ATOM 543 N N . LEU A 1 78 ? 12.13810 -7.54697 21.88748 1.000 9.05759 70 LEU A N 1
ATOM 544 C CA . LEU A 1 78 ? 12.03878 -6.49892 22.89403 1.000 8.75579 70 LEU A CA 1
ATOM 545 C C . LEU A 1 78 ? 11.23021 -5.32292 22.35936 1.000 9.11682 70 LEU A C 1
ATOM 546 O O . LEU A 1 78 ? 11.39472 -4.91431 21.20156 1.000 9.77046 70 LEU A O 1
ATOM 551 N N . PHE A 1 79 ? 10.38433 -4.76538 23.22644 1.000 9.29423 71 PHE A N 1
ATOM 552 C CA . PHE A 1 79 ? 9.55034 -3.60120 22.92843 1.000 9.75710 71 PHE A CA 1
ATOM 553 C C . PHE A 1 79 ? 10.11881 -2.45999 23.76622 1.000 10.20772 71 PHE A C 1
ATOM 554 O O . PHE A 1 79 ? 10.02040 -2.49318 25.00125 1.000 13.07651 71 PHE A O 1
ATOM 562 N N . CYS A 1 80 ? 10.72281 -1.47014 23.09290 1.000 10.74257 72 CYS A N 1
ATOM 563 C CA . CYS A 1 80 ? 11.67733 -0.54447 23.69457 1.000 11.22943 72 CYS A CA 1
ATOM 564 C C . CYS A 1 80 ? 11.24636 0.90623 23.52774 1.000 9.01297 72 CYS A C 1
ATOM 565 O O . CYS A 1 80 ? 10.54696 1.27817 22.57261 1.000 9.58369 72 CYS A O 1
ATOM 568 N N . HIS A 1 81 ? 11.75130 1.73244 24.43524 1.000 9.91473 73 HIS A N 1
ATOM 569 C CA . HIS A 1 81 ? 11.69398 3.17876 24.30497 1.000 10.12253 73 HIS A CA 1
ATOM 570 C C . HIS A 1 81 ? 12.83767 3.68595 23.42327 1.000 11.40231 73 HIS A C 1
ATOM 571 O O . HIS A 1 81 ? 13.86772 3.03111 23.27311 1.000 12.13238 73 HIS A O 1
ATOM 578 N N . GLY A 1 82 ? 12.67238 4.90399 22.88391 1.000 12.14080 74 GLY A N 1
ATOM 579 C CA . GLY A 1 82 ? 13.79906 5.69549 22.39505 1.000 11.88332 74 GLY A CA 1
ATOM 580 C C . GLY A 1 82 ? 13.93132 5.82872 20.88824 1.000 10.89724 74 GLY A C 1
ATOM 581 O O . GLY A 1 82 ? 14.77692 6.62665 20.42218 1.000 12.46558 74 GLY A O 1
ATOM 582 N N . GLY A 1 83 ? 13.17184 5.05813 20.10363 1.000 11.38985 75 GLY A N 1
ATOM 583 C CA . GLY A 1 83 ? 13.17616 5.22912 18.65654 1.000 11.55280 75 GLY A CA 1
ATOM 584 C C . GLY A 1 83 ? 14.37117 4.58513 17.99417 1.000 11.32813 75 GLY A C 1
ATOM 585 O O . GLY A 1 83 ? 15.26037 4.01425 18.63521 1.000 11.43646 75 GLY A O 1
ATOM 586 N N . GLY A 1 84 ? 14.40304 4.69441 16.66154 1.000 11.59826 76 GLY A N 1
ATOM 587 C CA . GLY A 1 84 ? 15.54077 4.17198 15.92405 1.000 12.71131 76 GLY A CA 1
ATOM 588 C C . GLY A 1 84 ? 16.86127 4.77383 16.36912 1.000 11.48249 76 GLY A C 1
ATOM 589 O O . GLY A 1 84 ? 17.85177 4.05374 16.56265 1.000 12.55215 76 GLY A O 1
ATOM 590 N N . ARG A 1 85 ? 16.89661 6.09888 16.57020 1.000 10.43800 77 ARG A N 1
ATOM 591 C CA . ARG A 1 85 ? 18.14956 6.70587 17.01344 1.000 12.16880 77 ARG A CA 1
ATOM 592 C C . ARG A 1 85 ? 18.55211 6.25981 18.41589 1.000 10.98342 77 ARG A C 1
ATOM 593 O O . ARG A 1 85 ? 19.74785 6.30880 18.75126 1.000 11.99528 77 ARG A O 1
ATOM 601 N N . GLY A 1 86 ? 17.59598 5.80331 19.23437 1.000 10.21809 78 GLY A N 1
ATOM 602 C CA . GLY A 1 86 ? 17.96903 5.18490 20.49611 1.000 10.50188 78 GLY A CA 1
ATOM 603 C C . GLY A 1 86 ? 18.84576 3.96857 20.28983 1.000 9.50685 78 GLY A C 1
ATOM 604 O O . GLY A 1 86 ? 19.80562 3.75003 21.02840 1.000 10.78153 78 GLY A O 1
ATOM 605 N N . GLN A 1 87 ? 18.54826 3.17517 19.25896 1.000 9.18678 79 GLN A N 1
ATOM 606 C CA . GLN A 1 87 ? 19.34752 1.98749 18.98807 1.000 9.42710 79 GLN A CA 1
ATOM 607 C C . GLN A 1 87 ? 20.68836 2.31504 18.33776 1.000 9.82362 79 GLN A C 1
ATOM 608 O O . GLN A 1 87 ? 21.60902 1.48011 18.39265 1.000 10.53455 79 GLN A O 1
ATOM 614 N N . PHE A 1 88 ? 20.83630 3.50441 17.73001 1.000 8.94746 80 PHE A N 1
ATOM 615 C CA . PHE A 1 88 ? 22.17027 3.91491 17.29165 1.000 9.02371 80 PHE A CA 1
ATOM 616 C C . PHE A 1 88 ? 23.13893 3.95751 18.47046 1.000 9.20179 80 PHE A C 1
ATOM 617 O O . PHE A 1 88 ? 24.34800 3.71386 18.31311 1.000 10.91415 80 PHE A O 1
ATOM 625 N N . ALA A 1 89 ? 22.62839 4.28452 19.65776 1.000 9.24307 81 ALA A N 1
ATOM 626 C CA . ALA A 1 89 ? 23.42869 4.17557 20.87223 1.000 9.16676 81 ALA A CA 1
ATOM 627 C C . ALA A 1 89 ? 23.30182 2.78354 21.49187 1.000 9.50731 81 ALA A C 1
ATOM 628 O O . ALA A 1 89 ? 24.29630 2.22242 21.98232 1.000 10.67975 81 ALA A O 1
ATOM 630 N N . GLY A 1 90 ? 22.08751 2.21507 21.46537 1.000 9.73935 82 GLY A N 1
ATOM 631 C CA . GLY A 1 90 ? 21.84932 0.93777 22.11812 1.000 10.50477 82 GLY A CA 1
ATOM 632 C C . GLY A 1 90 ? 22.71798 -0.18833 21.58966 1.000 11.02288 82 GLY A C 1
ATOM 633 O O . GLY A 1 90 ? 23.19581 -1.02411 22.36196 1.000 11.94519 82 GLY A O 1
ATOM 634 N N . ILE A 1 91 ? 22.96943 -0.22278 20.27932 1.000 9.91049 83 ILE A N 1
ATOM 635 C CA A ILE A 1 91 ? 23.73130 -1.35275 19.76485 0.389 10.81914 83 ILE A CA 1
ATOM 636 C CA B ILE A 1 91 ? 23.74927 -1.31834 19.69852 0.611 11.13145 83 ILE A CA 1
ATOM 637 C C . ILE A 1 91 ? 25.16209 -1.30839 20.28924 1.000 11.24899 83 ILE A C 1
ATOM 638 O O . ILE A 1 91 ? 25.59397 -2.30229 20.88777 1.000 11.18661 83 ILE A O 1
ATOM 647 N N . PRO A 1 92 ? 25.93284 -0.21181 20.16550 1.000 10.55918 84 PRO A N 1
ATOM 648 C CA . PRO A 1 92 ? 27.29762 -0.26601 20.71432 1.000 11.09007 84 PRO A CA 1
ATOM 649 C C . PRO A 1 92 ? 27.31234 -0.39711 22.22220 1.000 10.83997 84 PRO A C 1
ATOM 650 O O . PRO A 1 92 ? 28.20302 -1.06792 22.76646 1.000 12.21549 84 PRO A O 1
ATOM 654 N N . LEU A 1 93 ? 26.32493 0.18371 22.90766 1.000 10.18312 85 LEU A N 1
ATOM 655 C CA . LEU A 1 93 ? 26.29574 0.08301 24.36658 1.000 10.88599 85 LEU A CA 1
ATOM 656 C C . LEU A 1 93 ? 26.00987 -1.32617 24.85432 1.000 11.49840 85 LEU A C 1
ATOM 657 O O . LEU A 1 93 ? 26.30898 -1.63498 26.01200 1.000 14.43797 85 LEU A O 1
ATOM 662 N N . ASN A 1 94 ? 25.37661 -2.16203 24.03288 1.000 11.70719 86 ASN A N 1
ATOM 663 C CA . ASN A 1 94 ? 25.05467 -3.52733 24.43515 1.000 11.69773 86 ASN A CA 1
ATOM 664 C C . ASN A 1 94 ? 26.04405 -4.55886 23.93066 1.000 13.07538 86 ASN A C 1
ATOM 665 O O . ASN A 1 94 ? 26.30396 -5.54623 24.63322 1.000 13.97453 86 ASN A O 1
ATOM 670 N N . ILE A 1 95 ? 26.56555 -4.40776 22.70800 1.000 11.81047 87 ILE A N 1
ATOM 671 C CA . ILE A 1 95 ? 27.27668 -5.55759 22.16100 1.000 13.16606 87 ILE A CA 1
ATOM 672 C C . ILE A 1 95 ? 28.68839 -5.25383 21.66619 1.000 12.22479 87 ILE A C 1
ATOM 673 O O . ILE A 1 95 ? 29.31708 -6.11584 21.04453 1.000 13.02155 87 ILE A O 1
ATOM 678 N N . LEU A 1 96 ? 29.24772 -4.07674 21.99318 1.000 11.46525 88 LEU A N 1
ATOM 679 C CA . LEU A 1 96 ? 30.69671 -3.93337 21.81618 1.000 12.06180 88 LEU A CA 1
ATOM 680 C C . LEU A 1 96 ? 31.46237 -4.87612 22.74179 1.000 12.96022 88 LEU A C 1
ATOM 681 O O . LEU A 1 96 ? 32.53122 -5.39211 22.37443 1.000 13.57152 88 LEU A O 1
ATOM 686 N N . GLY A 1 97 ? 30.94218 -5.10604 23.95173 1.000 13.93691 89 GLY A N 1
ATOM 687 C CA . GLY A 1 97 ? 31.72781 -5.80722 24.95132 1.000 14.04443 89 GLY A CA 1
ATOM 688 C C . GLY A 1 97 ? 32.99809 -5.03865 25.24326 1.000 15.53268 89 GLY A C 1
ATOM 689 O O . GLY A 1 97 ? 32.98044 -3.82107 25.46071 1.000 16.78261 89 GLY A O 1
ATOM 690 N N . ASP A 1 98 ? 34.12733 -5.74076 25.23539 1.000 16.73959 90 ASP A N 1
ATOM 691 C CA . ASP A 1 98 ? 35.42245 -5.09572 25.41685 1.000 18.70979 90 ASP A CA 1
ATOM 692 C C . ASP A 1 98 ? 36.04957 -4.63590 24.10696 1.000 19.23522 90 ASP A C 1
ATOM 693 O O . ASP A 1 98 ? 37.17297 -4.12357 24.12314 1.000 21.37436 90 ASP A O 1
ATOM 698 N N . LYS A 1 99 ? 35.36263 -4.80168 22.97957 1.000 18.87650 91 LYS A N 1
ATOM 699 C CA . LYS A 1 99 ? 35.94611 -4.44857 21.69209 1.000 18.40309 91 LYS A CA 1
ATOM 700 C C . LYS A 1 99 ? 35.77828 -2.96103 21.39413 1.000 17.57230 91 LYS A C 1
ATOM 701 O O . LYS A 1 99 ? 34.86168 -2.31041 21.88939 1.000 17.69753 91 LYS A O 1
ATOM 707 N N . LYS A 1 100 ? 36.69030 -2.42374 20.57492 1.000 18.57055 92 LYS A N 1
ATOM 708 C CA . LYS A 1 100 ? 36.74603 -0.98922 20.30428 1.000 20.29958 92 LYS A CA 1
ATOM 709 C C . LYS A 1 100 ? 36.51703 -0.66940 18.83518 1.000 19.41740 92 LYS A C 1
ATOM 710 O O . LYS A 1 100 ? 36.68885 0.48612 18.42012 1.000 18.88227 92 LYS A O 1
ATOM 716 N N . VAL A 1 101 ? 36.12438 -1.65323 18.03956 1.000 19.06339 93 VAL A N 1
ATOM 717 C CA . VAL A 1 101 ? 35.85768 -1.43804 16.62597 1.000 18.85994 93 VAL A CA 1
ATOM 718 C C . VAL A 1 101 ? 34.66307 -2.27959 16.20574 1.000 16.96782 93 VAL A C 1
ATOM 719 O O . VAL A 1 101 ? 34.44955 -3.40075 16.68814 1.000 16.43050 93 VAL A O 1
ATOM 723 N N . ALA A 1 102 ? 33.87615 -1.70552 15.32083 1.000 15.62350 94 ALA A N 1
ATOM 724 C CA . ALA A 1 102 ? 32.74688 -2.34308 14.68138 1.000 13.91357 94 ALA A CA 1
ATOM 725 C C . ALA A 1 102 ? 32.74651 -1.81580 13.26349 1.000 14.36756 94 ALA A C 1
ATOM 726 O O . ALA A 1 102 ? 33.23231 -0.70849 13.00768 1.000 15.74048 94 ALA A O 1
ATOM 728 N N . ASP A 1 103 ? 32.25185 -2.62539 12.33900 1.000 13.96674 95 ASP A N 1
ATOM 729 C CA . ASP A 1 103 ? 32.17803 -2.22333 10.94016 1.000 13.45843 95 ASP A CA 1
ATOM 730 C C . ASP A 1 103 ? 30.81068 -1.60292 10.68984 1.000 14.26010 95 ASP A C 1
ATOM 731 O O . ASP A 1 103 ? 29.79191 -2.20180 11.04163 1.000 15.93053 95 ASP A O 1
ATOM 736 N N . TYR A 1 104 ? 30.78767 -0.41888 10.07963 1.000 13.04830 96 TYR A N 1
ATOM 737 C CA . TYR A 1 104 ? 29.55249 0.26389 9.70633 1.000 12.58194 96 TYR A CA 1
ATOM 738 C C . TYR A 1 104 ? 29.56100 0.47495 8.20376 1.000 13.06785 96 TYR A C 1
ATOM 739 O O . TYR A 1 104 ? 30.48528 1.09731 7.67286 1.000 15.27107 96 TYR A O 1
ATOM 748 N N . VAL A 1 105 ? 28.51663 0.00333 7.53389 1.000 12.31917 97 VAL A N 1
ATOM 749 C CA . VAL A 1 105 ? 28.35187 0.22334 6.09909 1.000 13.86579 97 VAL A CA 1
ATOM 750 C C . VAL A 1 105 ? 27.54531 1.49948 5.88711 1.000 13.70512 97 VAL A C 1
ATOM 751 O O . VAL A 1 105 ? 26.45078 1.65294 6.44371 1.000 13.62228 97 VAL A O 1
ATOM 755 N N . ASP A 1 106 ? 28.08495 2.42534 5.09185 1.000 14.39532 98 ASP A N 1
ATOM 756 C CA . ASP A 1 106 ? 27.43220 3.69735 4.79698 1.000 15.49312 98 ASP A CA 1
ATOM 757 C C . ASP A 1 106 ? 27.07041 3.73975 3.31608 1.000 15.01641 98 ASP A C 1
ATOM 758 O O . ASP A 1 106 ? 27.95294 3.87926 2.45590 1.000 16.96394 98 ASP A O 1
ATOM 763 N N . ALA A 1 107 ? 25.77063 3.64420 3.01561 1.000 14.78102 99 ALA A N 1
ATOM 764 C CA . ALA A 1 107 ? 25.29883 3.97121 1.67207 1.000 15.58600 99 ALA A CA 1
ATOM 765 C C . ALA A 1 107 ? 24.01019 4.77604 1.73310 1.000 16.37502 99 ALA A C 1
ATOM 766 O O . ALA A 1 107 ? 23.11889 4.63356 0.88584 1.000 17.25607 99 ALA A O 1
ATOM 768 N N . GLY A 1 108 ? 23.91674 5.66903 2.70803 1.000 14.00019 100 GLY A N 1
ATOM 769 C CA . GLY A 1 108 ? 22.74172 6.51232 2.83435 1.000 13.90018 100 GLY A CA 1
ATOM 770 C C . GLY A 1 108 ? 22.70306 7.23740 4.16233 1.000 12.88859 100 GLY A C 1
ATOM 771 O O . GLY A 1 108 ? 23.54538 7.03529 5.04659 1.000 13.12710 100 GLY A O 1
ATOM 772 N N . TYR A 1 109 ? 21.66086 8.05915 4.28924 1.000 13.04156 101 TYR A N 1
ATOM 773 C CA . TYR A 1 109 ? 21.54979 9.01671 5.38928 1.000 13.57613 101 TYR A CA 1
ATOM 774 C C . TYR A 1 109 ? 21.49688 8.33383 6.75363 1.000 13.02634 101 TYR A C 1
ATOM 775 O O . TYR A 1 109 ? 22.16683 8.76063 7.70336 1.000 13.61357 101 TYR A O 1
ATOM 784 N N . TRP A 1 110 ? 20.66112 7.31074 6.89650 1.000 11.84667 102 TRP A N 1
ATOM 785 C CA . TRP A 1 110 ? 20.47703 6.71344 8.21076 1.000 10.88992 102 TRP A CA 1
ATOM 786 C C . TRP A 1 110 ? 21.66175 5.84248 8.60440 1.000 10.38497 102 TRP A C 1
ATOM 787 O O . TRP A 1 110 ? 22.04206 5.81461 9.78655 1.000 11.42949 102 TRP A O 1
ATOM 798 N N . ALA A 1 111 ? 22.28780 5.17223 7.63440 1.000 11.55470 103 ALA A N 1
ATOM 799 C CA . ALA A 1 111 ? 23.51757 4.44537 7.92919 1.000 11.21914 103 ALA A CA 1
ATOM 800 C C . ALA A 1 111 ? 24.59496 5.39961 8.41960 1.000 11.21894 103 ALA A C 1
ATOM 801 O O . ALA A 1 111 ? 25.32688 5.08497 9.36291 1.000 12.43213 103 ALA A O 1
ATOM 803 N N . ALA A 1 112 ? 24.69620 6.57868 7.78996 1.000 12.38165 104 ALA A N 1
ATOM 804 C CA . ALA A 1 112 ? 25.67416 7.57725 8.21838 1.000 12.42785 104 ALA A CA 1
ATOM 805 C C . ALA A 1 112 ? 25.33340 8.13866 9.59358 1.000 12.51998 104 ALA A C 1
ATOM 806 O O . ALA A 1 112 ? 26.23621 8.45852 10.37796 1.000 13.08447 104 ALA A O 1
ATOM 808 N N . SER A 1 113 ? 24.03941 8.29850 9.89212 1.000 12.17724 105 SER A N 1
ATOM 809 C CA A SER A 1 113 ? 23.62552 8.76344 11.21114 0.516 12.03851 105 SER A CA 1
ATOM 810 C CA B SER A 1 113 ? 23.64681 8.77356 11.21315 0.484 12.43344 105 SER A CA 1
ATOM 811 C C . SER A 1 113 ? 24.02360 7.76555 12.29028 1.000 11.96419 105 SER A C 1
ATOM 812 O O . SER A 1 113 ? 24.45630 8.15103 13.39058 1.000 12.94205 105 SER A O 1
ATOM 817 N N . ALA A 1 114 ? 23.88941 6.46968 11.99309 1.000 12.50992 106 ALA A N 1
ATOM 818 C CA . ALA A 1 114 ? 24.29308 5.46430 12.96913 1.000 10.94796 106 ALA A CA 1
ATOM 819 C C . ALA A 1 114 ? 25.79220 5.53791 13.24451 1.000 10.93198 106 ALA A C 1
ATOM 820 O O . ALA A 1 114 ? 26.23105 5.37235 14.39546 1.000 11.71790 106 ALA A O 1
ATOM 822 N N . VAL A 1 115 ? 26.59603 5.76141 12.19534 1.000 12.17384 107 VAL A N 1
ATOM 823 C CA . VAL A 1 115 ? 28.04004 5.94874 12.36627 1.000 13.59749 107 VAL A CA 1
ATOM 824 C C . VAL A 1 115 ? 28.33218 7.08408 13.34240 1.000 13.48478 107 VAL A C 1
ATOM 825 O O . VAL A 1 115 ? 29.19537 6.96693 14.22183 1.000 14.40607 107 VAL A O 1
ATOM 829 N N . LYS A 1 116 ? 27.65357 8.22159 13.16547 1.000 12.97473 108 LYS A N 1
ATOM 830 C CA . LYS A 1 116 ? 27.94107 9.38996 13.98732 1.000 13.36823 108 LYS A CA 1
ATOM 831 C C . LYS A 1 116 ? 27.71794 9.09375 15.46917 1.000 13.02852 108 LYS A C 1
ATOM 832 O O . LYS A 1 116 ? 28.55323 9.44976 16.31697 1.000 14.04489 108 LYS A O 1
ATOM 838 N N . GLU A 1 117 ? 26.60370 8.43000 15.79890 1.000 12.39109 109 GLU A N 1
ATOM 839 C CA . GLU A 1 117 ? 26.34528 8.07451 17.18986 1.000 11.28721 109 GLU A CA 1
ATOM 840 C C . GLU A 1 117 ? 27.37688 7.07395 17.70824 1.000 12.52886 109 GLU A C 1
ATOM 841 O O . GLU A 1 117 ? 27.79316 7.15237 18.87408 1.000 12.47658 109 GLU A O 1
ATOM 847 N N . ALA A 1 118 ? 27.77083 6.10584 16.86807 1.000 11.98783 110 ALA A N 1
ATOM 848 C CA . ALA A 1 118 ? 28.70190 5.06228 17.30127 1.000 12.55083 110 ALA A CA 1
ATOM 849 C C . ALA A 1 118 ? 30.03527 5.65024 17.73065 1.000 12.90876 110 ALA A C 1
ATOM 850 O O . ALA A 1 118 ? 30.73724 5.05417 18.56447 1.000 13.31808 110 ALA A O 1
ATOM 852 N N . LYS A 1 119 ? 30.39548 6.82118 17.18050 1.000 13.46343 111 LYS A N 1
ATOM 853 C CA . LYS A 1 119 ? 31.66196 7.45806 17.52044 1.000 13.97866 111 LYS A CA 1
ATOM 854 C C . LYS A 1 119 ? 31.72529 7.90809 18.97197 1.000 14.25748 111 LYS A C 1
ATOM 855 O O . LYS A 1 119 ? 32.82519 8.19722 19.46098 1.000 16.06273 111 LYS A O 1
ATOM 861 N N . LYS A 1 120 ? 30.58198 7.96581 19.66893 1.000 13.65761 112 LYS A N 1
ATOM 862 C CA . LYS A 1 120 ? 30.58355 8.22069 21.10789 1.000 14.39654 112 LYS A CA 1
ATOM 863 C C . LYS A 1 120 ? 31.14796 7.04103 21.89275 1.000 15.74603 112 LYS A C 1
ATOM 864 O O . LYS A 1 120 ? 31.55771 7.21489 23.05216 1.000 17.17849 112 LYS A O 1
ATOM 870 N N . TYR A 1 121 ? 31.17408 5.84764 21.28595 1.000 14.51971 113 TYR A N 1
ATOM 871 C CA . TYR A 1 121 ? 31.38545 4.60127 22.01523 1.000 14.42254 113 TYR A CA 1
ATOM 872 C C . TYR A 1 121 ? 32.54088 3.77576 21.49979 1.000 14.94417 113 TYR A C 1
ATOM 873 O O . TYR A 1 121 ? 32.98746 2.86491 22.20541 1.000 16.45878 113 TYR A O 1
ATOM 882 N N . CYS A 1 122 ? 33.02090 4.03934 20.29770 1.000 14.41189 114 CYS A N 1
ATOM 883 C CA . CYS A 1 122 ? 34.08776 3.25732 19.69791 1.000 14.99961 114 CYS A CA 1
ATOM 884 C C . CYS A 1 122 ? 34.66389 4.09118 18.56773 1.000 14.91449 114 CYS A C 1
ATOM 885 O O . CYS A 1 122 ? 34.24112 5.22666 18.33248 1.000 15.82639 114 CYS A O 1
ATOM 888 N N . THR A 1 123 ? 35.62789 3.51723 17.85705 1.000 16.23845 115 THR A N 1
ATOM 889 C CA . THR A 1 123 ? 36.14266 4.14200 16.64375 1.000 16.93107 115 THR A CA 1
ATOM 890 C C . THR A 1 123 ? 35.70940 3.26108 15.48344 1.000 18.22679 115 THR A C 1
ATOM 891 O O . THR A 1 123 ? 36.39671 2.27976 15.15672 1.000 19.89189 115 THR A O 1
ATOM 895 N N . PRO A 1 124 ? 34.56077 3.53829 14.85595 1.000 15.81355 116 PRO A N 1
ATOM 896 C CA . PRO A 1 124 ? 34.04764 2.62526 13.82796 1.000 15.33919 116 PRO A CA 1
ATOM 897 C C . PRO A 1 124 ? 34.90305 2.61562 12.57283 1.000 15.63153 116 PRO A C 1
ATOM 898 O O . PRO A 1 124 ? 35.52331 3.61299 12.19022 1.000 16.93634 116 PRO A O 1
ATOM 902 N N . ASN A 1 125 ? 34.94223 1.45061 11.94280 1.000 15.02817 117 ASN A N 1
ATOM 903 C CA . ASN A 1 125 ? 35.45838 1.31777 10.59163 1.000 15.62054 117 ASN A CA 1
ATOM 904 C C . ASN A 1 125 ? 34.29711 1.52826 9.63248 1.000 16.10979 117 ASN A C 1
ATOM 905 O O . ASN A 1 125 ? 33.32349 0.77239 9.66785 1.000 17.18633 117 ASN A O 1
ATOM 910 N N . VAL A 1 126 ? 34.38853 2.54553 8.78450 1.000 15.82553 118 VAL A N 1
ATOM 911 C CA . VAL A 1 126 ? 33.29069 2.89751 7.89052 1.000 17.39830 118 VAL A CA 1
ATOM 912 C C . VAL A 1 126 ? 33.56719 2.33925 6.49638 1.000 17.66648 118 VAL A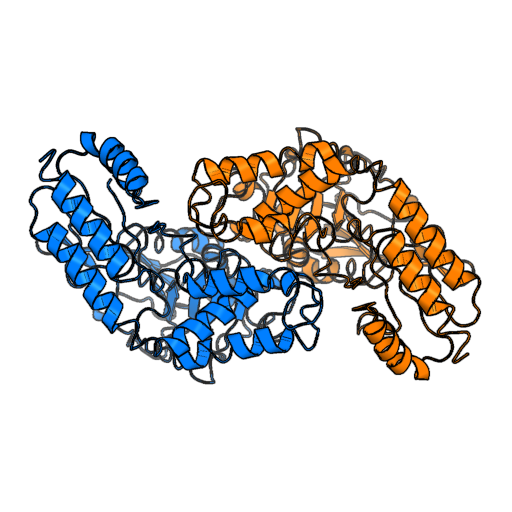 C 1
ATOM 913 O O . VAL A 1 126 ? 34.58340 2.67200 5.85940 1.000 18.76551 118 VAL A O 1
ATOM 917 N N . ILE A 1 127 ? 32.63893 1.51301 6.01950 1.000 18.02698 119 ILE A N 1
ATOM 918 C CA . ILE A 1 127 ? 32.68350 0.92384 4.68546 1.000 18.41593 119 ILE A CA 1
ATOM 919 C C . ILE A 1 127 ? 31.80780 1.77512 3.78151 1.000 17.58787 119 ILE A C 1
ATOM 920 O O . ILE A 1 127 ? 30.59317 1.86738 3.99497 1.000 17.17589 119 ILE A O 1
ATOM 925 N N . ASP A 1 128 ? 32.41520 2.40082 2.77395 1.000 19.39446 120 ASP A N 1
ATOM 926 C CA . ASP A 1 128 ? 31.66135 3.18382 1.79592 1.000 20.39746 120 ASP A CA 1
ATOM 927 C C . ASP A 1 128 ? 31.13855 2.23555 0.72609 1.000 20.34692 120 ASP A C 1
ATOM 928 O O . ASP A 1 128 ? 31.90369 1.77005 -0.12302 1.000 21.95977 120 ASP A O 1
ATOM 933 N N . ALA A 1 129 ? 29.83951 1.94599 0.75547 1.000 18.74687 121 ALA A N 1
ATOM 934 C CA . ALA A 1 129 ? 29.25812 0.99239 -0.18118 1.000 18.27051 121 ALA A CA 1
ATOM 935 C C . ALA A 1 129 ? 28.52790 1.67150 -1.33829 1.000 18.96478 121 ALA A C 1
ATOM 936 O O . ALA A 1 129 ? 27.85362 0.99190 -2.12101 1.000 19.80540 121 ALA A O 1
ATOM 938 N N . LYS A 1 130 ? 28.66181 2.98754 -1.48246 1.000 18.65461 122 LYS A N 1
ATOM 939 C CA . LYS A 1 130 ? 27.99981 3.68370 -2.58055 1.000 20.50968 122 LYS A CA 1
ATOM 940 C C . LYS A 1 130 ? 28.73912 3.45034 -3.89060 1.000 21.93289 122 LYS A C 1
ATOM 941 O O . LYS A 1 130 ? 29.96014 3.64385 -3.97695 1.000 23.30202 122 LYS A O 1
ATOM 947 N N . ILE A 1 131 ? 27.99351 3.07383 -4.92260 1.000 20.95564 123 ILE A N 1
ATOM 948 C CA . ILE A 1 131 ? 28.55634 2.95069 -6.25861 1.000 21.94693 123 ILE A CA 1
ATOM 949 C C . ILE A 1 131 ? 27.56845 3.50369 -7.26718 1.000 22.30610 123 ILE A C 1
ATOM 950 O O . ILE A 1 131 ? 26.35884 3.54764 -7.03368 1.000 22.49935 123 ILE A O 1
ATOM 955 N N . THR A 1 132 ? 28.09453 3.93777 -8.40080 1.000 23.67622 124 THR A N 1
ATOM 956 C CA . THR A 1 132 ? 27.26351 4.39249 -9.49901 1.000 25.07372 124 THR A CA 1
ATOM 957 C C . THR A 1 132 ? 27.41306 3.40259 -10.63814 1.000 26.15469 124 THR A C 1
ATOM 958 O O . THR A 1 132 ? 28.53550 3.07224 -11.03038 1.000 26.29962 124 THR A O 1
ATOM 962 N N . VAL A 1 133 ? 26.28824 2.90503 -11.13717 1.000 25.73837 125 VAL A N 1
ATOM 963 C CA . VAL A 1 133 ? 26.27282 1.89174 -12.18120 1.000 27.49025 125 VAL A CA 1
ATOM 964 C C . VAL A 1 133 ? 25.39980 2.43788 -13.29527 1.000 27.17620 125 VAL A C 1
ATOM 965 O O . VAL A 1 133 ? 24.19852 2.65773 -13.09079 1.000 27.14526 125 VAL A O 1
ATOM 969 N N . ASP A 1 134 ? 26.00767 2.69058 -14.45933 1.000 27.99959 126 ASP A N 1
ATOM 970 C CA . ASP A 1 134 ? 25.30160 3.20341 -15.63026 1.000 28.86630 126 ASP A CA 1
ATOM 971 C C . ASP A 1 134 ? 24.49362 4.44700 -15.27612 1.000 26.77770 126 ASP A C 1
ATOM 972 O O . ASP A 1 134 ? 23.34226 4.60528 -15.68575 1.000 26.95443 126 ASP A O 1
ATOM 977 N N . GLY A 1 135 ? 25.10462 5.33263 -14.49031 1.000 24.83924 127 GLY A N 1
ATOM 978 C CA . GLY A 1 135 ? 24.47022 6.56922 -14.08539 1.000 24.36126 127 GLY A CA 1
ATOM 979 C C . GLY A 1 135 ? 23.45741 6.46290 -12.96041 1.000 24.62675 127 GLY A C 1
ATOM 980 O O . GLY A 1 135 ? 22.81258 7.46486 -12.64416 1.000 26.07650 127 GLY A O 1
ATOM 981 N N . LYS A 1 136 ? 23.28765 5.29632 -12.34768 1.000 23.07246 128 LYS A N 1
ATOM 982 C CA . LYS A 1 136 ? 22.28409 5.10503 -11.30967 1.000 22.94018 128 LYS A CA 1
ATOM 983 C C . LYS A 1 136 ? 22.96220 4.82590 -9.97356 1.000 21.74408 128 LYS A C 1
ATOM 984 O O . LYS A 1 136 ? 24.03485 4.21587 -9.92035 1.000 22.76555 128 LYS A O 1
ATOM 990 N N . ARG A 1 137 ? 22.31322 5.24276 -8.88725 1.000 21.46402 129 ARG A N 1
ATOM 991 C CA . ARG A 1 137 ? 22.85440 5.01974 -7.55165 1.000 21.44839 129 ARG A CA 1
ATOM 992 C C . ARG A 1 137 ? 22.58725 3.58046 -7.11388 1.000 19.33741 129 ARG A C 1
ATOM 993 O O . ARG A 1 137 ? 21.43450 3.13086 -7.10872 1.000 18.41098 129 ARG A O 1
ATOM 1001 N N . ALA A 1 138 ? 23.64867 2.86726 -6.73879 1.000 19.25594 130 ALA A N 1
ATOM 1002 C CA . ALA A 1 138 ? 23.55951 1.46538 -6.33692 1.000 18.82364 130 ALA A CA 1
ATOM 1003 C C . ALA A 1 138 ? 24.40384 1.23601 -5.08915 1.000 18.26639 130 ALA A C 1
ATOM 1004 O O . ALA A 1 138 ? 25.06792 2.14591 -4.58292 1.000 18.98772 130 ALA A O 1
ATOM 1006 N N . VAL A 1 139 ? 24.37532 0.00205 -4.58840 1.000 17.33590 131 VAL A N 1
ATOM 1007 C CA . VAL A 1 139 ? 25.12889 -0.39468 -3.40358 1.000 16.35705 131 VAL A CA 1
ATOM 1008 C C . VAL A 1 139 ? 26.04803 -1.55643 -3.76546 1.000 17.35749 131 VAL A C 1
ATOM 1009 O O . VAL A 1 139 ? 25.62181 -2.50388 -4.43521 1.000 18.17921 131 VAL A O 1
ATOM 1013 N N . LYS A 1 140 ? 27.29795 -1.49418 -3.30304 1.000 17.80379 132 LYS A N 1
ATOM 1014 C CA . LYS A 1 140 ? 28.21908 -2.61376 -3.48435 1.000 20.20923 132 LYS A CA 1
ATOM 1015 C C . LYS A 1 140 ? 27.61033 -3.89579 -2.91780 1.000 18.83757 132 LYS A C 1
ATOM 1016 O O . LYS A 1 140 ? 27.02885 -3.87544 -1.82227 1.000 19.56707 132 LYS A O 1
ATOM 1022 N N . PRO A 1 141 ? 27.77117 -5.02828 -3.59789 1.000 19.44282 133 PRO A N 1
ATOM 1023 C CA . PRO A 1 141 ? 27.32163 -6.30766 -3.03286 1.000 19.37400 133 PRO A CA 1
ATOM 1024 C C . PRO A 1 141 ? 28.02768 -6.61900 -1.72373 1.000 18.67819 133 PRO A C 1
ATOM 1025 O O . PRO A 1 141 ? 29.19158 -6.25114 -1.52072 1.000 19.12577 133 PRO A O 1
ATOM 1029 N N . MET A 1 142 ? 27.31708 -7.34133 -0.84330 1.000 17.28608 134 MET A N 1
ATOM 1030 C CA . MET A 1 142 ? 27.89145 -7.71977 0.45072 1.000 16.84525 134 MET A CA 1
ATOM 1031 C C . MET A 1 142 ? 29.19109 -8.49256 0.28792 1.000 17.52584 134 MET A C 1
ATOM 1032 O O . MET A 1 142 ? 30.08915 -8.36588 1.12039 1.000 18.14844 134 MET A O 1
ATOM 1037 N N . SER A 1 143 ? 29.31790 -9.28057 -0.78254 1.000 18.35606 135 SER A N 1
ATOM 1038 C CA . SER A 1 143 ? 30.53765 -10.04413 -1.01130 1.000 21.43154 135 SER A CA 1
ATOM 1039 C C . SER A 1 143 ? 31.76929 -9.15402 -1.16545 1.000 22.06349 135 SER A C 1
ATOM 1040 O O . SER A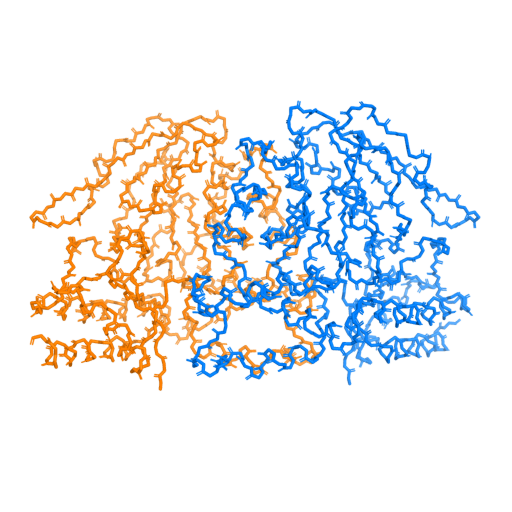 1 143 ? 32.89873 -9.65294 -1.06472 1.000 24.80975 135 SER A O 1
ATOM 1043 N N . GLU A 1 144 ? 31.58354 -7.85784 -1.41783 1.000 22.02781 136 GLU A N 1
ATOM 1044 C CA . GLU A 1 144 ? 32.68567 -6.91511 -1.56641 1.000 22.25471 136 GLU A CA 1
ATOM 1045 C C . GLU A 1 144 ? 32.93836 -6.08101 -0.31767 1.000 21.07204 136 GLU A C 1
ATOM 1046 O O . GLU A 1 144 ? 33.89734 -5.30034 -0.29059 1.000 22.43337 136 GLU A O 1
ATOM 1052 N N . TRP A 1 145 ? 32.11192 -6.21900 0.71514 1.000 18.87634 137 TRP A N 1
ATOM 1053 C CA . TRP A 1 145 ? 32.31336 -5.42806 1.92135 1.000 18.65807 137 TRP A CA 1
ATOM 1054 C C . TRP A 1 145 ? 33.56027 -5.90999 2.65674 1.000 20.77004 137 TRP A C 1
ATOM 1055 O O . TRP A 1 145 ? 33.62884 -7.07092 3.07694 1.000 22.48087 137 TRP A O 1
ATOM 1066 N N . GLN A 1 146 ? 34.53281 -5.01942 2.84086 1.000 19.41880 138 GLN A N 1
ATOM 1067 C CA . GLN A 1 146 ? 35.79855 -5.38759 3.48845 1.000 20.60812 138 GLN A CA 1
ATOM 1068 C C . GLN A 1 146 ? 35.62923 -5.29015 4.99770 1.000 21.47461 138 GLN A C 1
ATOM 1069 O O . GLN A 1 146 ? 35.65999 -4.19675 5.56351 1.000 22.92581 138 GLN A O 1
ATOM 1071 N N . LEU A 1 147 ? 35.47399 -6.43390 5.66340 1.000 20.68925 139 LEU A N 1
ATOM 1072 C CA . LEU A 1 147 ? 35.23026 -6.42617 7.09937 1.000 21.00511 139 LEU A CA 1
ATOM 1073 C C . LEU A 1 147 ? 36.54267 -6.43444 7.87778 1.000 21.41293 139 LEU A C 1
ATOM 1074 O O . LEU A 1 147 ? 37.59514 -6.83927 7.37943 1.000 21.95771 139 LEU A O 1
ATOM 1079 N N . THR A 1 148 ? 36.45662 -5.99136 9.12561 1.000 20.07154 140 THR A N 1
ATOM 1080 C CA . THR A 1 148 ? 37.60319 -5.97963 10.02250 1.000 20.57667 140 THR A CA 1
ATOM 1081 C C . THR A 1 148 ? 37.63766 -7.28616 10.80043 1.000 20.84944 140 THR A C 1
ATOM 1082 O O . THR A 1 148 ? 36.66707 -7.58953 11.50627 1.000 21.04390 140 THR A O 1
ATOM 1086 N N . PRO A 1 149 ? 38.70342 -8.08844 10.70301 1.000 22.87894 141 PRO A N 1
ATOM 1087 C CA . PRO A 1 149 ? 38.76754 -9.30546 11.51799 1.000 23.75098 141 PRO A CA 1
ATOM 1088 C C . PRO A 1 149 ? 38.61167 -8.94296 12.98422 1.000 25.31564 141 PRO A C 1
ATOM 1089 O O . PRO A 1 149 ? 39.23185 -7.99515 13.47996 1.000 26.38573 141 PRO A O 1
ATOM 1093 N N . GLY A 1 150 ? 37.72083 -9.66107 13.66002 1.000 24.56448 142 GLY A N 1
ATOM 1094 C CA . GLY A 1 150 ? 37.51977 -9.44570 15.07383 1.000 25.06190 142 GLY A CA 1
ATOM 1095 C C . GLY A 1 150 ? 36.57901 -8.31440 15.43706 1.000 23.71246 142 GLY A C 1
ATOM 1096 O O . GLY A 1 150 ? 36.37345 -8.07183 16.63388 1.000 25.84116 142 GLY A O 1
ATOM 1097 N N . ALA A 1 151 ? 36.00969 -7.60976 14.45791 1.000 20.57942 143 ALA A N 1
ATOM 1098 C CA . ALA A 1 151 ? 35.06535 -6.54001 14.76323 1.000 18.31659 143 ALA A CA 1
ATOM 1099 C C . ALA A 1 151 ? 33.94482 -7.07276 15.64679 1.000 17.83096 143 ALA A C 1
ATOM 1100 O O . ALA A 1 151 ? 33.51337 -8.21666 15.49200 1.000 19.47283 143 ALA A O 1
ATOM 1102 N N . ALA A 1 152 ? 33.46997 -6.24278 16.58300 1.000 15.38695 144 ALA A N 1
ATOM 1103 C CA . ALA A 1 152 ? 32.40410 -6.69695 17.47626 1.000 13.36521 144 ALA A CA 1
ATOM 1104 C C . ALA A 1 152 ? 31.13332 -7.03428 16.70662 1.000 13.24080 144 ALA A C 1
ATOM 1105 O O . ALA A 1 152 ? 30.38572 -7.94656 17.09022 1.000 13.34938 144 ALA A O 1
ATOM 1107 N N . TYR A 1 153 ? 30.83871 -6.26897 15.66270 1.000 12.73540 145 TYR A N 1
ATOM 1108 C CA . TYR A 1 153 ? 29.63853 -6.45203 14.86635 1.000 11.56002 145 TYR A CA 1
ATOM 1109 C C . TYR A 1 153 ? 29.80342 -5.65175 13.58391 1.000 11.68508 145 TYR A C 1
ATOM 1110 O O . TYR A 1 153 ? 30.72669 -4.83883 13.43090 1.000 12.04014 145 TYR A O 1
ATOM 1119 N N . LEU A 1 154 ? 28.88189 -5.91026 12.67272 1.000 11.88565 146 LEU A N 1
ATOM 1120 C CA . LEU A 1 154 ? 28.69556 -5.19892 11.41633 1.000 12.17032 146 LEU A CA 1
ATOM 1121 C C . LEU A 1 154 ? 27.32999 -4.53593 11.46691 1.000 12.57692 146 LEU A C 1
ATOM 1122 O O . LEU A 1 154 ? 26.36574 -5.15869 11.91149 1.000 14.59682 146 LEU A O 1
ATOM 1127 N N . HIS A 1 155 ? 27.23099 -3.28433 11.01341 1.000 11.49760 147 HIS A N 1
ATOM 1128 C CA . HIS A 1 155 ? 25.95381 -2.57789 10.99595 1.000 10.17384 147 HIS A CA 1
ATOM 1129 C C . HIS A 1 155 ? 25.65598 -2.08140 9.59189 1.000 10.51889 147 HIS A C 1
ATOM 1130 O O . HIS A 1 155 ? 26.52074 -1.45995 8.96715 1.000 12.31454 147 HIS A O 1
ATOM 1137 N N . TYR A 1 156 ? 24.43366 -2.31808 9.10386 1.000 10.19234 148 TYR A N 1
ATOM 1138 C CA . TYR A 1 156 ? 24.00763 -1.67577 7.86563 1.000 10.87310 148 TYR A CA 1
ATOM 1139 C C . TYR A 1 156 ? 22.51998 -1.33581 7.94317 1.000 10.33098 148 TYR A C 1
ATOM 1140 O O . TYR A 1 156 ? 21.80138 -1.74766 8.86333 1.000 10.94690 148 TYR A O 1
ATOM 1149 N N . CYS A 1 157 ? 22.05651 -0.59973 6.94276 1.000 11.11756 149 CYS A N 1
ATOM 1150 C CA . CYS A 1 157 ? 20.65884 -0.17481 6.84153 1.000 10.95216 149 CYS A CA 1
ATOM 1151 C C . CYS A 1 157 ? 20.05119 -0.73880 5.56243 1.000 11.24255 149 CYS A C 1
ATOM 1152 O O . CYS A 1 157 ? 20.38311 -0.25706 4.46208 1.000 12.60671 149 CYS A O 1
ATOM 1155 N N . PRO A 1 158 ? 19.18433 -1.75775 5.64204 1.000 10.62379 150 PRO A N 1
ATOM 1156 C CA . PRO A 1 158 ? 18.61860 -2.35923 4.41568 1.000 10.38871 150 PRO A CA 1
ATOM 1157 C C . PRO A 1 158 ? 17.55571 -1.51935 3.72243 1.000 10.42626 150 PRO A C 1
ATOM 1158 O O . PRO A 1 158 ? 17.12308 -1.87867 2.60911 1.000 11.39109 150 PRO A O 1
ATOM 1162 N N . ASN A 1 159 ? 17.10393 -0.42402 4.32202 1.000 9.63523 151 ASN A N 1
ATOM 1163 C CA . ASN A 1 159 ? 16.17130 0.44641 3.61984 1.000 10.25989 151 ASN A CA 1
ATOM 1164 C C . ASN A 1 159 ? 16.41248 1.88550 4.04533 1.000 9.96375 151 ASN A C 1
ATOM 1165 O O . ASN A 1 159 ? 16.04963 2.28989 5.15831 1.000 10.04280 151 ASN A O 1
ATOM 1170 N N . GLU A 1 160 ? 17.03010 2.64839 3.14902 1.000 10.60702 152 GLU A N 1
ATOM 1171 C CA . GLU A 1 160 ? 17.38361 4.04084 3.39324 1.000 10.79762 152 GLU A CA 1
ATOM 1172 C C . GLU A 1 160 ? 16.18765 4.91189 3.02639 1.000 11.11741 152 GLU A C 1
ATOM 1173 O O . GLU A 1 160 ? 15.94209 5.20831 1.84976 1.000 12.73585 152 GLU A O 1
ATOM 1179 N N . THR A 1 161 ? 15.47927 5.34533 4.07162 1.000 10.73408 153 THR A N 1
ATOM 1180 C CA . THR A 1 161 ? 14.16505 5.95214 3.95324 1.000 11.00570 153 THR A CA 1
ATOM 1181 C C . THR A 1 161 ? 14.18374 7.21789 3.10553 1.000 12.13584 153 THR A C 1
ATOM 1182 O O . THR A 1 161 ? 13.23700 7.47916 2.35085 1.000 13.96415 153 THR A O 1
ATOM 1186 N N . ILE A 1 162 ? 15.21350 8.05386 3.27410 1.000 11.79780 154 ILE A N 1
ATOM 1187 C CA . ILE A 1 162 ? 15.27857 9.33409 2.56347 1.000 13.34574 154 ILE A CA 1
ATOM 1188 C C . ILE A 1 162 ? 15.78964 9.13539 1.14048 1.000 13.54973 154 ILE A C 1
ATOM 1189 O O . ILE A 1 162 ? 15.36932 9.83861 0.21569 1.000 14.24119 154 ILE A O 1
ATOM 1194 N N . ASP A 1 163 ? 16.70717 8.18803 0.94978 1.000 12.04821 155 ASP A N 1
ATOM 1195 C CA . ASP A 1 163 ? 17.36656 7.97138 -0.32527 1.000 12.30837 155 ASP A CA 1
ATOM 1196 C C . ASP A 1 163 ? 16.59286 7.04658 -1.25243 1.000 12.10608 155 ASP A C 1
ATOM 1197 O O . ASP A 1 163 ? 16.90423 6.99900 -2.45299 1.000 14.47156 155 ASP A O 1
ATOM 1202 N N . GLY A 1 164 ? 15.64092 6.27699 -0.72455 1.000 12.09548 156 GLY A N 1
ATOM 1203 C CA . GLY A 1 164 ? 14.94643 5.29703 -1.55048 1.000 11.86719 156 GLY A CA 1
ATOM 1204 C C . GLY A 1 164 ? 15.79251 4.10627 -1.94005 1.000 11.25349 156 GLY A C 1
ATOM 1205 O O . GLY A 1 164 ? 15.54433 3.48971 -2.98051 1.000 12.45515 156 GLY A O 1
ATOM 1206 N N . ILE A 1 165 ? 16.80437 3.76887 -1.14525 1.000 12.33623 157 ILE A N 1
ATOM 1207 C CA . ILE A 1 165 ? 17.76348 2.72725 -1.50153 1.000 12.19738 157 ILE A CA 1
ATOM 1208 C C . ILE A 1 165 ? 17.53524 1.53160 -0.59693 1.000 14.14728 157 ILE A C 1
ATOM 1209 O O . ILE A 1 165 ? 17.54030 1.66530 0.63207 1.000 15.94668 157 ILE A O 1
ATOM 1214 N N . ALA A 1 166 ? 17.33302 0.36639 -1.20089 1.000 13.43091 158 ALA A N 1
ATOM 1215 C CA . ALA A 1 166 ? 17.15483 -0.86606 -0.44646 1.000 12.94928 158 ALA A CA 1
ATOM 1216 C C . ALA A 1 166 ? 18.30187 -1.82455 -0.73275 1.000 14.26288 158 ALA A C 1
ATOM 1217 O O . ALA A 1 166 ? 18.82339 -1.86949 -1.85503 1.000 14.86695 158 ALA A O 1
ATOM 1219 N N . ILE A 1 167 ? 18.70471 -2.56704 0.29528 1.000 13.88299 159 ILE A N 1
ATOM 1220 C CA . ILE A 1 167 ? 19.63591 -3.68251 0.16388 1.000 14.65424 159 ILE A CA 1
ATOM 1221 C C . ILE A 1 167 ? 18.83314 -4.91999 0.53831 1.000 15.18456 159 ILE A C 1
ATOM 1222 O O . ILE A 1 167 ? 18.53355 -5.14306 1.71731 1.000 15.97981 159 ILE A O 1
ATOM 1227 N N . ASP A 1 168 ? 18.43053 -5.69681 -0.46707 1.000 16.32142 160 ASP A N 1
ATOM 1228 C CA . ASP A 1 168 ? 17.55167 -6.83327 -0.23012 1.000 17.53117 160 ASP A CA 1
ATOM 1229 C C . ASP A 1 168 ? 18.29166 -8.12405 0.04214 1.000 16.17124 160 ASP A C 1
ATOM 1230 O O . ASP A 1 168 ? 17.68614 -9.05509 0.58009 1.000 16.68141 160 ASP A O 1
ATOM 1235 N N . GLU A 1 169 ? 19.56734 -8.21346 -0.30806 1.000 15.04879 161 GLU A N 1
ATOM 1236 C CA . GLU A 1 169 ? 20.23368 -9.50326 -0.19677 1.000 16.00101 161 GLU A CA 1
ATOM 1237 C C . GLU A 1 169 ? 20.37799 -9.95644 1.25916 1.000 15.10614 161 GLU A C 1
ATOM 1238 O O . GLU A 1 169 ? 20.53961 -9.15505 2.19097 1.000 15.24507 161 GLU A O 1
ATOM 1244 N N . THR A 1 170 ? 20.29809 -11.26040 1.44006 1.000 15.49269 162 THR A N 1
ATOM 1245 C CA . THR A 1 170 ? 20.40465 -11.85318 2.76022 1.000 15.64730 162 THR A CA 1
ATOM 1246 C C . THR A 1 170 ? 21.87029 -11.97651 3.16212 1.000 15.08187 162 THR A C 1
ATOM 1247 O O . THR A 1 170 ? 22.68015 -12.50451 2.38663 1.000 16.43610 162 THR A O 1
ATOM 1251 N N . PRO A 1 171 ? 22.23969 -11.52289 4.36268 1.000 14.83015 163 PRO A N 1
ATOM 1252 C CA . PRO A 1 171 ? 23.62340 -11.69165 4.82763 1.000 14.38644 163 PRO A CA 1
ATOM 1253 C C . PRO A 1 171 ? 24.00130 -13.16409 4.87563 1.000 15.78175 163 PRO A C 1
ATOM 1254 O O . PRO A 1 171 ? 23.21605 -14.01370 5.31237 1.000 16.43547 163 PRO A O 1
ATOM 1258 N N . ASN A 1 172 ? 25.22414 -13.45732 4.42920 1.000 16.83204 164 ASN A N 1
ATOM 1259 C CA . ASN A 1 172 ? 25.75045 -14.81595 4.38712 1.000 18.36643 164 ASN A CA 1
ATOM 1260 C C . ASN A 1 172 ? 27.19896 -14.82885 4.85293 1.000 18.73077 164 ASN A C 1
ATOM 1261 O O . ASN A 1 172 ? 28.04438 -15.53916 4.30045 1.000 20.80292 164 ASN A O 1
ATOM 1266 N N . PHE A 1 173 ? 27.50260 -14.04373 5.88160 1.000 16.94430 165 PHE A N 1
ATOM 1267 C CA . PHE A 1 173 ? 28.85776 -13.91896 6.39658 1.000 18.07298 165 PHE A CA 1
ATOM 1268 C C . PHE A 1 173 ? 29.20065 -15.09028 7.32318 1.000 20.46873 165 PHE A C 1
ATOM 1269 O O . PHE A 1 173 ? 28.34214 -15.88170 7.72946 1.000 22.06064 165 PHE A O 1
ATOM 1277 N N . GLY A 1 174 ? 30.48210 -15.19708 7.67266 1.000 21.88300 166 GLY A N 1
ATOM 1278 C CA . GLY A 1 174 ? 30.89730 -16.23539 8.60059 1.000 23.63836 166 GLY A CA 1
ATOM 1279 C C . GLY A 1 174 ? 30.26646 -16.07793 9.97646 1.000 24.94243 166 GLY A C 1
ATOM 1280 O O . GLY A 1 174 ? 29.73921 -15.01902 10.34191 1.000 24.69519 166 GLY A O 1
ATOM 1281 N N . ASP A 1 175 ? 30.33854 -17.16482 10.76111 1.000 27.60634 167 ASP A N 1
ATOM 1282 C CA . ASP A 1 175 ? 29.77466 -17.17238 12.10787 1.000 29.49948 167 ASP A CA 1
ATOM 1283 C C . ASP A 1 175 ? 30.39084 -16.10626 13.00396 1.000 28.41424 167 ASP A C 1
ATOM 1284 O O . ASP A 1 175 ? 29.73115 -15.64134 13.94181 1.000 30.11950 167 ASP A O 1
ATOM 1289 N N . ASP A 1 176 ? 31.62536 -15.69069 12.72423 1.000 25.23574 168 ASP A N 1
ATOM 1290 C CA . ASP A 1 176 ? 32.30809 -14.66578 13.50579 1.000 25.40692 168 ASP A CA 1
ATOM 1291 C C . ASP A 1 176 ? 31.79139 -13.25745 13.24224 1.000 22.80150 168 ASP A C 1
ATOM 1292 O O . ASP A 1 176 ? 32.14692 -12.33022 13.98221 1.000 24.18764 168 ASP A O 1
ATOM 1297 N N . VAL A 1 177 ? 30.97854 -13.05881 12.21365 1.000 18.02081 169 VAL A N 1
ATOM 1298 C CA . VAL A 1 177 ? 30.44628 -11.74281 11.88856 1.000 16.02064 169 VAL A CA 1
ATOM 1299 C C . VAL A 1 177 ? 29.07339 -11.61589 12.53556 1.000 15.35774 169 VAL A C 1
ATOM 1300 O O . VAL A 1 177 ? 28.19677 -12.45682 12.31884 1.000 16.53366 169 VAL A O 1
ATOM 1304 N N . ILE A 1 178 ? 28.87676 -10.58154 13.34307 1.000 13.37625 170 ILE A N 1
ATOM 1305 C CA A ILE A 1 178 ? 27.61127 -10.34471 14.03598 0.714 12.70111 170 ILE A CA 1
ATOM 1306 C CA B ILE A 1 178 ? 27.60477 -10.35680 14.01538 0.286 12.72335 170 ILE A CA 1
ATOM 1307 C C . ILE A 1 178 ? 26.88798 -9.25026 13.25747 1.000 11.87498 170 ILE A C 1
ATOM 1308 O O . ILE A 1 178 ? 27.25815 -8.07581 13.34616 1.000 13.12735 170 ILE A O 1
ATOM 1317 N N . VAL A 1 179 ? 25.86393 -9.61890 12.48058 1.000 10.97210 171 VAL A N 1
ATOM 1318 C CA . VAL A 1 179 ? 25.19838 -8.65015 11.60730 1.000 10.84342 171 VAL A CA 1
ATOM 1319 C C . VAL A 1 179 ? 24.10607 -7.92641 12.38318 1.000 11.25279 171 VAL A C 1
ATOM 1320 O O . VAL A 1 179 ? 23.22550 -8.55729 12.97065 1.000 12.09261 171 VAL A O 1
ATOM 1324 N N . THR A 1 180 ? 24.15590 -6.59419 12.38694 1.000 11.16990 172 THR A N 1
ATOM 1325 C CA . THR A 1 180 ? 23.10213 -5.77079 12.98016 1.000 10.83316 172 THR A CA 1
ATOM 1326 C C . THR A 1 180 ? 22.53287 -4.85589 11.90117 1.000 10.39030 172 THR A C 1
ATOM 1327 O O . THR A 1 180 ? 23.24889 -4.43690 10.97586 1.000 12.27861 172 THR A O 1
ATOM 1331 N N . ALA A 1 181 ? 21.23277 -4.56884 11.98426 1.000 10.21388 173 ALA A N 1
ATOM 1332 C CA . ALA A 1 181 ? 20.58617 -3.91646 10.85080 1.000 9.85228 173 ALA A CA 1
ATOM 1333 C C . ALA A 1 181 ? 19.37750 -3.09336 11.26254 1.000 9.50424 173 ALA A C 1
ATOM 1334 O O . ALA A 1 181 ? 18.51701 -3.55633 12.03001 1.000 10.23188 173 ALA A O 1
ATOM 1336 N N . ASP A 1 182 ? 19.30593 -1.89071 10.68226 1.000 9.18919 174 ASP A N 1
ATOM 1337 C CA . ASP A 1 182 ? 18.23005 -0.91911 10.89333 1.000 8.75826 174 ASP A CA 1
ATOM 1338 C C . ASP A 1 182 ? 17.12919 -1.18537 9.87185 1.000 9.45403 174 ASP A C 1
ATOM 1339 O O . ASP A 1 182 ? 17.17636 -0.71065 8.73125 1.000 9.43360 174 ASP A O 1
ATOM 1344 N N . PHE A 1 183 ? 16.12309 -1.95998 10.28703 1.000 8.73608 175 PHE A N 1
ATOM 1345 C CA . PHE A 1 183 ? 14.98369 -2.33306 9.45636 1.000 8.68237 175 PHE A CA 1
ATOM 1346 C C . PHE A 1 183 ? 13.79085 -1.38416 9.63235 1.000 9.43234 175 PHE A C 1
ATOM 1347 O O . PHE A 1 183 ? 12.67217 -1.71626 9.22059 1.000 9.83603 175 PHE A O 1
ATOM 1355 N N . SER A 1 184 ? 14.00148 -0.20353 10.22116 1.000 8.07060 176 SER A N 1
ATOM 1356 C CA . SER A 1 184 ? 12.88271 0.68771 10.54453 1.000 9.27049 176 SER A CA 1
ATOM 1357 C C . SER A 1 184 ? 11.84842 0.83047 9.43621 1.000 8.90988 176 SER A C 1
ATOM 1358 O O . SER A 1 184 ? 10.64335 0.73596 9.68667 1.000 9.78039 176 SER A O 1
ATOM 1361 N N . SER A 1 185 ? 12.27932 1.12328 8.20750 1.000 7.83971 177 SER A N 1
ATOM 1362 C CA . SER A 1 185 ? 11.31277 1.48599 7.18302 1.000 8.37842 177 SER A CA 1
ATOM 1363 C C . SER A 1 185 ? 10.99996 0.32812 6.23754 1.000 10.47204 177 SER A C 1
ATOM 1364 O O . SER A 1 185 ? 10.40140 0.55807 5.18029 1.000 10.77409 177 SER A O 1
ATOM 1367 N N . THR A 1 186 ? 11.33677 -0.91865 6.62343 1.000 9.83274 178 THR A N 1
ATOM 1368 C CA . THR A 1 186 ? 11.00762 -2.03978 5.75492 1.000 9.70392 178 THR A CA 1
ATOM 1369 C C . THR A 1 186 ? 10.58991 -3.30097 6.49870 1.000 9.56809 178 THR A C 1
ATOM 1370 O O . THR A 1 186 ? 10.06759 -4.22120 5.85663 1.000 10.17036 178 THR A O 1
ATOM 1374 N N . ILE A 1 187 ? 10.73636 -3.36408 7.82212 1.000 9.16484 179 ILE A N 1
ATOM 1375 C CA A ILE A 1 187 ? 10.38240 -4.57795 8.55558 0.599 8.58425 179 ILE A CA 1
ATOM 1376 C CA B ILE A 1 187 ? 10.39209 -4.58951 8.53522 0.401 8.84935 179 ILE A CA 1
ATOM 1377 C C . ILE A 1 187 ? 8.93423 -4.95027 8.26702 1.000 9.70730 179 ILE A C 1
ATOM 1378 O O . ILE A 1 187 ? 8.04936 -4.08470 8.21471 1.000 10.00859 179 ILE A O 1
ATOM 1387 N N . LEU A 1 188 ? 8.68753 -6.25026 8.05578 1.000 9.21082 180 LEU A N 1
ATOM 1388 C CA . LEU A 1 188 ? 7.36284 -6.85555 7.79123 1.000 9.20628 180 LEU A CA 1
ATOM 1389 C C . LEU A 1 188 ? 6.89577 -6.63216 6.36022 1.000 10.12340 180 LEU A C 1
ATOM 1390 O O . LEU A 1 188 ? 5.75639 -7.03016 6.03241 1.000 11.66343 180 LEU A O 1
ATOM 1395 N N . SER A 1 189 ? 7.72848 -6.07004 5.47767 1.000 10.03990 181 SER A N 1
ATOM 1396 C CA . SER A 1 189 ? 7.30745 -5.86941 4.08764 1.000 9.90048 181 SER A CA 1
ATOM 1397 C C . SER A 1 189 ? 7.64420 -7.04593 3.17414 1.000 11.84270 181 SER A C 1
ATOM 1398 O O . SER A 1 189 ? 7.13622 -7.09950 2.04330 1.000 12.07756 181 SER A O 1
ATOM 1401 N N . ARG A 1 190 ? 8.47715 -7.96658 3.64849 1.000 12.77591 182 ARG A N 1
ATOM 1402 C CA A ARG A 1 190 ? 8.91643 -9.13830 2.90112 0.649 13.90651 182 ARG A CA 1
ATOM 1403 C CA B ARG A 1 190 ? 8.86523 -9.16104 2.91559 0.351 13.82615 182 ARG A CA 1
ATOM 1404 C C . ARG A 1 190 ? 9.51155 -10.12234 3.89900 1.000 13.95002 182 ARG A C 1
ATOM 1405 O O . ARG A 1 190 ? 9.88106 -9.74550 5.01664 1.000 15.21594 182 ARG A O 1
ATOM 1420 N N . GLU A 1 191 ? 9.59761 -11.38231 3.48696 1.000 15.10566 183 GLU A N 1
ATOM 1421 C CA . GLU A 1 191 ? 10.23414 -12.39363 4.31644 1.000 17.08478 183 GLU A CA 1
ATOM 1422 C C . GLU A 1 191 ? 11.72295 -12.11003 4.42724 1.000 16.98276 183 GLU A C 1
ATOM 1423 O O . GLU A 1 191 ? 12.35593 -11.66813 3.46577 1.000 20.16467 183 GLU A O 1
ATOM 1429 N N . ILE A 1 192 ? 12.28001 -12.33434 5.61665 1.000 15.07825 184 ILE A N 1
ATOM 1430 C CA . ILE A 1 192 ? 13.70833 -12.19122 5.84194 1.000 16.26989 184 ILE A CA 1
ATOM 1431 C C . ILE A 1 192 ? 14.19516 -13.38631 6.65015 1.000 16.12946 184 ILE A C 1
ATOM 1432 O O . ILE A 1 192 ? 13.42196 -14.07296 7.32544 1.000 18.48821 184 ILE A O 1
ATOM 1437 N N . ASP A 1 193 ? 15.49579 -13.63213 6.57323 1.000 15.03848 185 ASP A N 1
ATOM 1438 C CA A ASP A 1 193 ? 16.10448 -14.79216 7.22466 0.631 15.39850 185 ASP A CA 1
ATOM 1439 C CA B ASP A 1 193 ? 16.11446 -14.78902 7.22203 0.369 15.73215 185 ASP A CA 1
ATOM 1440 C C . ASP A 1 193 ? 16.71806 -14.30650 8.53418 1.000 14.35221 185 ASP A C 1
ATOM 1441 O O . ASP A 1 193 ? 17.89897 -13.98478 8.60572 1.000 13.71632 185 ASP A O 1
ATOM 1450 N N . VAL A 1 194 ? 15.89275 -14.27158 9.58283 1.000 13.32573 186 VAL A N 1
ATOM 1451 C CA . VAL A 1 194 ? 16.31189 -13.69872 10.86475 1.000 12.51154 186 VAL A CA 1
ATOM 1452 C C . VAL A 1 194 ? 17.55369 -14.40407 11.41002 1.000 12.67104 186 VAL A C 1
ATOM 1453 O O . VAL A 1 194 ? 18.41761 -13.76651 12.02301 1.000 13.01668 186 VAL A O 1
ATOM 1457 N N . ASN A 1 195 ? 17.67929 -15.72530 11.17391 1.000 13.93893 187 ASN A N 1
ATOM 1458 C CA A ASN A 1 195 ? 18.81307 -16.52222 11.64422 0.507 14.98888 187 ASN A CA 1
ATOM 1459 C CA B ASN A 1 195 ? 18.81355 -16.42847 11.75744 0.493 15.04944 187 ASN A CA 1
ATOM 1460 C C . ASN A 1 195 ? 20.15245 -15.98014 11.18074 1.000 14.02715 187 ASN A C 1
ATOM 1461 O O . ASN A 1 195 ? 21.19383 -16.33950 11.74147 1.000 15.68572 187 ASN A O 1
ATOM 1470 N N . ARG A 1 196 ? 20.16225 -15.17872 10.11967 1.000 11.96159 188 ARG A N 1
ATOM 1471 C CA . ARG A 1 196 ? 21.42243 -14.67406 9.60112 1.000 12.81755 188 ARG A CA 1
ATOM 1472 C C . ARG A 1 196 ? 21.89911 -13.42348 10.33101 1.000 12.58274 188 ARG A C 1
ATOM 1473 O O . ARG A 1 196 ? 22.96991 -12.89730 9.99077 1.000 13.07327 188 ARG A O 1
ATOM 1481 N N . PHE A 1 197 ? 21.13312 -12.93728 11.30824 1.000 11.83298 189 PHE A N 1
ATOM 1482 C CA . PHE A 1 197 ? 21.38981 -11.67216 11.97754 1.000 11.29585 189 PHE A CA 1
ATOM 1483 C C . PHE A 1 197 ? 21.70494 -11.86288 13.45330 1.000 11.25129 189 PHE A C 1
ATOM 1484 O O . PHE A 1 197 ? 21.24133 -12.81985 14.08819 1.000 11.90764 189 PHE A O 1
ATOM 1492 N N . GLY A 1 198 ? 22.44360 -10.89536 14.00861 1.000 9.94077 190 GLY A N 1
ATOM 1493 C CA . GLY A 1 198 ? 22.59818 -10.78094 15.45678 1.000 10.35767 190 GLY A CA 1
ATOM 1494 C C . GLY A 1 198 ? 21.55796 -9.85696 16.07086 1.000 10.18779 190 GLY A C 1
ATOM 1495 O O . GLY A 1 198 ? 20.95162 -10.19153 17.09628 1.000 11.23268 190 GLY A O 1
ATOM 1496 N N . VAL A 1 199 ? 21.33633 -8.68669 15.46749 1.000 10.33798 191 VAL A N 1
ATOM 1497 C CA . VAL A 1 199 ? 20.32258 -7.74036 15.94504 1.000 10.03893 191 VAL A CA 1
ATOM 1498 C C . VAL A 1 199 ? 19.59923 -7.14481 14.74699 1.000 9.41397 191 VAL A C 1
ATOM 1499 O O . VAL A 1 199 ? 20.23376 -6.66527 13.80626 1.000 10.93700 191 VAL A O 1
ATOM 1503 N N . ILE A 1 200 ? 18.27897 -7.15297 14.79756 1.000 8.66772 192 ILE A N 1
ATOM 1504 C CA . ILE A 1 200 ? 17.41922 -6.42730 13.87323 1.000 8.71581 192 ILE A CA 1
ATOM 1505 C C . ILE A 1 200 ? 16.61189 -5.44687 14.70868 1.000 8.95406 192 ILE A C 1
ATOM 1506 O O . ILE A 1 200 ? 16.02319 -5.83922 15.72218 1.000 10.59863 192 ILE A O 1
ATOM 1511 N N . TYR A 1 201 ? 16.59496 -4.16698 14.32025 1.000 8.86178 193 TYR A N 1
ATOM 1512 C CA . TYR A 1 201 ? 15.75319 -3.23566 15.05765 1.000 8.82360 193 TYR A CA 1
ATOM 1513 C C . TYR A 1 201 ? 14.94488 -2.36572 14.10881 1.000 8.92773 193 TYR A C 1
ATOM 1514 O O . TYR A 1 201 ? 15.27374 -2.21586 12.92828 1.000 9.14180 193 TYR A O 1
ATOM 1523 N N . ALA A 1 202 ? 13.86149 -1.80744 14.63762 1.000 8.26808 194 ALA A N 1
ATOM 1524 C CA . ALA A 1 202 ? 12.98041 -0.95823 13.83857 1.000 8.66143 194 ALA A CA 1
ATOM 1525 C C . ALA A 1 202 ? 12.22427 -0.00909 14.75284 1.000 8.77044 194 ALA A C 1
ATOM 1526 O O . ALA A 1 202 ? 11.48167 -0.45206 15.64186 1.000 9.63985 194 ALA A O 1
ATOM 1528 N N . GLY A 1 203 ? 12.35184 1.29212 14.51591 1.000 8.96668 195 GLY A N 1
ATOM 1529 C CA . GLY A 1 203 ? 11.35314 2.19381 15.06261 1.000 9.35192 195 GLY A CA 1
ATOM 1530 C C . GLY A 1 203 ? 9.98532 1.78748 14.53284 1.000 8.96033 195 GLY A C 1
ATOM 1531 O O . GLY A 1 203 ? 9.85392 1.38811 13.37611 1.000 10.85793 195 GLY A O 1
ATOM 1532 N N . ALA A 1 204 ? 8.96607 1.82756 15.39740 1.000 8.85008 196 ALA A N 1
ATOM 1533 C CA . ALA A 1 204 ? 7.67176 1.27012 15.01642 1.000 9.44501 196 ALA A CA 1
ATOM 1534 C C . ALA A 1 204 ? 6.93134 2.12372 13.99910 1.000 10.22977 196 ALA A C 1
ATOM 1535 O O . ALA A 1 204 ? 6.04746 1.59989 13.30957 1.000 11.69136 196 ALA A O 1
ATOM 1537 N N . GLN A 1 205 ? 7.27542 3.40463 13.86076 1.000 10.63379 197 GLN A N 1
ATOM 1538 C CA . GLN A 1 205 ? 6.36572 4.32146 13.18344 1.000 11.30645 197 GLN A CA 1
ATOM 1539 C C . GLN A 1 205 ? 6.42501 4.28959 11.65260 1.000 12.84832 197 GLN A C 1
ATOM 1540 O O . GLN A 1 205 ? 6.14404 5.31635 11.03358 1.000 12.66706 197 GLN A O 1
ATOM 1546 N N . LYS A 1 206 ? 6.71670 3.11428 11.05146 1.000 16.16138 198 LYS A N 1
ATOM 1547 C CA . LYS A 1 206 ? 6.54923 2.84074 9.60889 1.000 18.32387 198 LYS A CA 1
ATOM 1548 C C . LYS A 1 206 ? 5.61989 1.65659 9.33918 1.000 20.54308 198 LYS A C 1
ATOM 1549 O O . LYS A 1 206 ? 4.58914 1.84384 8.69184 1.000 22.76617 198 LYS A O 1
ATOM 1555 N N . ASN A 1 207 ? 5.96380 0.42343 9.77604 1.000 19.04686 199 ASN A N 1
ATOM 1556 C CA . ASN A 1 207 ? 5.16569 -0.77841 9.50986 1.000 16.31804 199 ASN A CA 1
ATOM 1557 C C . ASN A 1 207 ? 4.68942 -1.48837 10.78717 1.000 17.22657 199 ASN A C 1
ATOM 1558 O O . ASN A 1 207 ? 4.11277 -2.57079 10.67756 1.000 19.24199 199 ASN A O 1
ATOM 1563 N N . ILE A 1 208 ? 4.92922 -0.95915 11.98822 1.000 16.27731 200 ILE A N 1
ATOM 1564 C CA . ILE A 1 208 ? 4.61558 -1.67471 13.23170 1.000 16.31028 200 ILE A CA 1
ATOM 1565 C C . ILE A 1 208 ? 3.48930 -1.00119 14.00847 1.000 18.66776 200 ILE A C 1
ATOM 1566 O O . ILE A 1 208 ? 2.56306 -1.66832 14.45945 1.000 19.87382 200 ILE A O 1
ATOM 1571 N N . GLY A 1 209 ? 3.56653 0.31677 14.20925 1.000 18.67756 201 GLY A N 1
ATOM 1572 C CA . GLY A 1 209 ? 2.58745 0.98961 15.03779 1.000 17.51774 201 GLY A CA 1
ATOM 1573 C C . GLY A 1 209 ? 2.81230 2.47821 15.02972 1.000 19.25549 201 GLY A C 1
ATOM 1574 O O . GLY A 1 209 ? 3.32362 3.03388 14.06559 1.000 24.10452 201 GLY A O 1
ATOM 1575 N N . PRO A 1 210 ? 2.43633 3.15920 16.10127 1.000 18.86891 202 PRO A N 1
ATOM 1576 C CA . PRO A 1 210 ? 2.68717 4.58252 16.16104 1.000 20.45609 202 PRO A CA 1
ATOM 1577 C C . PRO A 1 210 ? 4.09288 4.80970 16.66901 1.000 18.17308 202 PRO A C 1
ATOM 1578 O O . PRO A 1 210 ? 4.82519 3.89197 17.06375 1.000 20.89727 202 PRO A O 1
ATOM 1582 N N . ALA A 1 211 ? 4.45383 6.06290 16.63045 1.000 16.88433 203 ALA A N 1
ATOM 1583 C CA . ALA A 1 211 ? 5.73061 6.48778 17.14154 1.000 15.93912 203 ALA A CA 1
ATOM 1584 C C . ALA A 1 211 ? 5.72937 6.37417 18.65152 1.000 15.37583 203 ALA A C 1
ATOM 1585 O O . ALA A 1 211 ? 4.69433 6.48339 19.30940 1.000 18.71032 203 ALA A O 1
ATOM 1587 N N . GLY A 1 212 ? 6.91370 6.20578 19.19146 1.000 12.66381 204 GLY A N 1
ATOM 1588 C CA . GLY A 1 212 ? 7.10870 6.04158 20.60626 1.000 12.42978 204 GLY A CA 1
ATOM 1589 C C . GLY A 1 212 ? 7.39655 4.61767 21.03167 1.000 13.19185 204 GLY A C 1
ATOM 1590 O O . GLY A 1 212 ? 7.45918 4.34542 22.23254 1.000 17.77303 204 GLY A O 1
ATOM 1591 N N . LEU A 1 213 ? 7.59547 3.71468 20.08961 1.000 11.62908 205 LEU A N 1
ATOM 1592 C CA . LEU A 1 213 ? 7.87237 2.31752 20.34109 1.000 11.05768 205 LEU A CA 1
ATOM 1593 C C . LEU A 1 213 ? 8.93795 1.87458 19.34447 1.000 9.38795 205 LEU A C 1
ATOM 1594 O O . LEU A 1 213 ? 8.90617 2.29770 18.18726 1.000 9.40888 205 LEU A O 1
ATOM 1599 N N . THR A 1 214 ? 9.85973 1.00131 19.78415 1.000 8.56300 206 THR A N 1
ATOM 1600 C CA . THR A 1 214 ? 10.88935 0.42296 18.92807 1.000 8.73869 206 THR A CA 1
ATOM 1601 C C . THR A 1 214 ? 10.95004 -1.08358 19.17778 1.000 8.60202 206 THR A C 1
ATOM 1602 O O . THR A 1 214 ? 10.85577 -1.53256 20.32649 1.000 12.90645 206 THR A O 1
ATOM 1606 N N . LEU A 1 215 ? 11.06383 -1.86971 18.10946 1.000 8.96931 207 LEU A N 1
ATOM 1607 C CA . LEU A 1 215 ? 11.22819 -3.31545 18.22588 1.000 8.68190 207 LEU A CA 1
ATOM 1608 C C . LEU A 1 215 ? 12.69509 -3.67142 18.04741 1.000 8.29557 207 LEU A C 1
ATOM 1609 O O . LEU A 1 215 ? 13.36250 -3.15218 17.14737 1.000 10.47275 207 LEU A O 1
ATOM 1614 N N . VAL A 1 216 ? 13.18557 -4.58025 18.88634 1.000 8.18929 208 VAL A N 1
ATOM 1615 C CA . VAL A 1 216 ? 14.54343 -5.09494 18.78206 1.000 8.58471 208 VAL A CA 1
ATOM 1616 C C . VAL A 1 216 ? 14.48742 -6.61893 18.85128 1.000 9.44345 208 VAL A C 1
ATOM 1617 O O . VAL A 1 216 ? 13.91081 -7.19179 19.78477 1.000 11.33243 208 VAL A O 1
ATOM 1621 N N . ILE A 1 217 ? 15.07276 -7.26772 17.85287 1.000 8.65076 209 ILE A N 1
ATOM 1622 C CA . ILE A 1 217 ? 15.23136 -8.71894 17.79428 1.000 8.84372 209 ILE A CA 1
ATOM 1623 C C . ILE A 1 217 ? 16.70269 -8.99412 18.07447 1.000 9.54888 209 ILE A C 1
ATOM 1624 O O . ILE A 1 217 ? 17.55416 -8.57494 17.28921 1.000 9.88694 209 ILE A O 1
ATOM 1629 N N . VAL A 1 218 ? 17.03389 -9.66390 19.18667 1.000 9.40154 210 VAL A N 1
ATOM 1630 C CA A VAL A 1 218 ? 18.43372 -9.83528 19.57194 0.600 11.04549 210 VAL A CA 1
ATOM 1631 C CA B VAL A 1 218 ? 18.42968 -9.83651 19.61459 0.400 10.40446 210 VAL A CA 1
ATOM 1632 C C . VAL A 1 218 ? 18.73158 -11.31171 19.82034 1.000 10.65442 210 VAL A C 1
ATOM 1633 O O . VAL A 1 218 ? 18.04800 -11.97691 20.60656 1.000 11.61606 210 VAL A O 1
ATOM 1640 N N . ARG A 1 219 ? 19.78636 -11.81018 19.17307 1.000 9.96862 211 ARG A N 1
ATOM 1641 C CA . ARG A 1 219 ? 20.18675 -13.20151 19.36151 1.000 10.61913 211 ARG A CA 1
ATOM 1642 C C . ARG A 1 219 ? 20.65724 -13.39076 20.80298 1.000 11.41068 211 ARG A C 1
ATOM 1643 O O . ARG A 1 219 ? 21.44401 -12.58488 21.31684 1.000 11.56795 211 ARG A O 1
ATOM 1651 N N . GLU A 1 220 ? 20.19858 -14.46927 21.45584 1.000 12.17998 212 GLU A N 1
ATOM 1652 C CA A GLU A 1 220 ? 20.29607 -14.52428 22.91140 0.590 13.43895 212 GLU A CA 1
ATOM 1653 C CA B GLU A 1 220 ? 20.29773 -14.56131 22.91602 0.410 13.37231 212 GLU A CA 1
ATOM 1654 C C . GLU A 1 220 ? 21.73995 -14.59588 23.41105 1.000 13.27880 212 GLU A C 1
ATOM 1655 O O . GLU A 1 220 ? 22.02397 -14.14725 24.53600 1.000 13.84930 212 GLU A O 1
ATOM 1666 N N . ASP A 1 221 ? 22.66671 -15.13705 22.61273 1.000 12.97418 213 ASP A N 1
ATOM 1667 C CA . ASP A 1 221 ? 24.04093 -15.26473 23.08383 1.000 12.77146 213 ASP A CA 1
ATOM 1668 C C . ASP A 1 221 ? 24.76740 -13.92858 23.12890 1.000 12.92807 213 ASP A C 1
ATOM 1669 O O . ASP A 1 221 ? 25.84611 -13.84620 23.74109 1.000 15.30789 213 ASP A O 1
ATOM 1674 N N . LEU A 1 222 ? 24.17448 -12.87542 22.55283 1.000 11.82400 214 LEU A N 1
ATOM 1675 C CA . LEU A 1 222 ? 24.75370 -11.53948 22.59145 1.000 11.74425 214 LEU A CA 1
ATOM 1676 C C . LEU A 1 222 ? 24.42597 -10.78570 23.87134 1.000 12.64989 214 LEU A C 1
ATOM 1677 O O . LEU A 1 222 ? 24.98486 -9.70385 24.08753 1.000 14.05116 214 LEU A O 1
ATOM 1682 N N . LEU A 1 223 ? 23.53218 -11.31931 24.70510 1.000 12.48852 215 LEU A N 1
ATOM 1683 C CA . LEU A 1 223 ? 23.22294 -10.70779 25.98823 1.000 12.48473 215 LEU A CA 1
ATOM 1684 C C . LEU A 1 223 ? 24.38333 -10.90272 26.95910 1.000 13.05342 215 LEU A C 1
ATOM 1685 O O . LEU A 1 223 ? 25.27126 -11.74215 26.75474 1.000 14.55207 215 LEU A O 1
ATOM 1690 N N . GLY A 1 224 ? 24.37621 -10.11054 28.02422 1.000 12.83375 216 GLY A N 1
ATOM 1691 C CA . GLY A 1 224 ? 25.30913 -10.33287 29.11471 1.000 13.30481 216 GLY A CA 1
ATOM 1692 C C . GLY A 1 224 ? 26.63265 -9.60381 29.00707 1.000 14.93611 216 GLY A C 1
ATOM 1693 O O . GLY A 1 224 ? 27.53129 -9.87058 29.82021 1.000 18.23628 216 GLY A O 1
ATOM 1694 N N . LYS A 1 225 ? 26.79529 -8.69857 28.03773 1.000 14.50971 217 LYS A N 1
ATOM 1695 C CA . LYS A 1 225 ? 28.04241 -7.94379 27.92969 1.000 14.08103 217 LYS A CA 1
ATOM 1696 C C . LYS A 1 225 ? 27.77571 -6.45749 27.71524 1.000 13.62456 217 LYS A C 1
ATOM 1697 O O . LYS A 1 225 ? 28.60157 -5.75731 27.11728 1.000 14.06714 217 LYS A O 1
ATOM 1703 N N . ALA A 1 226 ? 26.63539 -5.96185 28.19733 1.000 13.43146 218 ALA A N 1
ATOM 1704 C CA . ALA A 1 226 ? 26.34441 -4.53976 28.07835 1.000 12.99860 218 ALA A CA 1
ATOM 1705 C C . ALA A 1 226 ? 27.37860 -3.72382 28.84690 1.000 12.73469 218 ALA A C 1
ATOM 1706 O O . ALA A 1 226 ? 27.84349 -4.12530 29.92165 1.000 13.45429 218 ALA A O 1
ATOM 1708 N N . SER A 1 227 ? 27.73426 -2.56429 28.29040 1.000 12.54610 219 SER A N 1
ATOM 1709 C CA . SER A 1 227 ? 28.52434 -1.59337 29.03475 1.000 12.39901 219 SER A CA 1
ATOM 1710 C C . SER A 1 227 ? 27.82005 -1.18188 30.32110 1.000 12.14034 219 SER A C 1
ATOM 1711 O O . SER A 1 227 ? 26.59555 -1.02599 30.35257 1.000 12.88644 219 SER A O 1
ATOM 1714 N N . VAL A 1 228 ? 28.60798 -0.93842 31.36853 1.000 13.63327 220 VAL A N 1
ATOM 1715 C CA A VAL A 1 228 ? 28.01736 -0.41080 32.59476 0.397 13.89375 220 VAL A CA 1
ATOM 1716 C CA B VAL A 1 228 ? 28.03816 -0.39885 32.60243 0.603 14.57315 220 VAL A CA 1
ATOM 1717 C C . VAL A 1 228 ? 27.37401 0.94858 32.33691 1.000 13.91854 220 VAL A C 1
ATOM 1718 O O . VAL A 1 228 ? 26.40088 1.32351 33.00785 1.000 15.06142 220 VAL A O 1
ATOM 1725 N N . ALA A 1 229 ? 27.85678 1.68647 31.33501 1.000 13.88001 221 ALA A N 1
ATOM 1726 C CA . ALA A 1 229 ? 27.27322 2.99128 31.02301 1.000 14.53859 221 ALA A CA 1
ATOM 1727 C C . ALA A 1 229 ? 25.92022 2.88782 30.33739 1.000 12.88934 221 ALA A C 1
ATOM 1728 O O . ALA A 1 229 ? 25.24967 3.90946 30.17499 1.000 13.60229 221 ALA A O 1
ATOM 1730 N N . CYS A 1 230 ? 25.51420 1.70675 29.90157 1.000 11.75905 222 CYS A N 1
ATOM 1731 C CA . CYS A 1 230 ? 24.23963 1.59694 29.19406 1.000 11.20540 222 CYS A CA 1
ATOM 1732 C C . CYS A 1 230 ? 23.08847 1.90788 30.14702 1.000 12.17297 222 CYS A C 1
ATOM 1733 O O . CYS A 1 230 ? 22.95433 1.22673 31.16742 1.000 12.13256 222 CYS A O 1
ATOM 1736 N N . PRO A 1 231 ? 22.24534 2.90282 29.87120 1.000 10.94136 223 PRO A N 1
ATOM 1737 C CA . PRO A 1 231 ? 21.05337 3.09610 30.70790 1.000 11.09277 223 PRO A CA 1
ATOM 1738 C C . PRO A 1 231 ? 20.25716 1.80142 30.75938 1.000 11.57773 223 PRO A C 1
ATOM 1739 O O . PRO A 1 231 ? 20.14408 1.08855 29.75961 1.000 11.42642 223 PRO A O 1
ATOM 1743 N N . SER A 1 232 ? 19.72698 1.47602 31.94391 1.000 11.71704 224 SER A N 1
ATOM 1744 C CA . SER A 1 232 ? 19.02005 0.20431 32.08575 1.000 10.86316 224 SER A CA 1
ATOM 1745 C C . SER A 1 232 ? 17.84585 0.09789 31.12443 1.000 11.21245 224 SER A C 1
ATOM 1746 O O . SER A 1 232 ? 17.55797 -0.99530 30.63506 1.000 11.24361 224 SER A O 1
ATOM 1749 N N . ILE A 1 233 ? 17.16765 1.21408 30.82464 1.000 11.63889 225 ILE A N 1
ATOM 1750 C CA . ILE A 1 233 ? 16.04352 1.18044 29.88537 1.000 11.96849 225 ILE A CA 1
ATOM 1751 C C . ILE A 1 233 ? 16.47167 0.80043 28.47340 1.000 11.71515 225 ILE A C 1
ATOM 1752 O O . ILE A 1 233 ? 15.61394 0.48081 27.64108 1.000 13.72783 225 ILE A O 1
ATOM 1757 N N . LEU A 1 234 ? 17.76850 0.88557 28.15769 1.000 10.03123 226 LEU A N 1
ATOM 1758 C CA . LEU A 1 234 ? 18.28664 0.49214 26.84635 1.000 10.73134 226 LEU A CA 1
ATOM 1759 C C . LEU A 1 234 ? 19.10591 -0.78906 26.89353 1.000 10.58995 226 LEU A C 1
ATOM 1760 O O . LEU A 1 234 ? 19.62478 -1.21666 25.86308 1.000 11.23754 226 LEU A O 1
ATOM 1765 N N . ASP A 1 235 ? 19.23083 -1.40297 28.06401 1.000 9.93983 227 ASP A N 1
ATOM 1766 C CA . ASP A 1 235 ? 20.07690 -2.56626 28.27086 1.000 9.87460 227 ASP A CA 1
ATOM 1767 C C . ASP A 1 235 ? 19.29354 -3.82284 27.87503 1.000 9.43940 227 ASP A C 1
ATOM 1768 O O . ASP A 1 235 ? 18.31194 -4.19417 28.54219 1.000 10.00787 227 ASP A O 1
ATOM 1773 N N . TYR A 1 236 ? 19.69478 -4.46582 26.76179 1.000 8.97553 228 TYR A N 1
ATOM 1774 C CA . TYR A 1 236 ? 18.93635 -5.61941 26.27107 1.000 9.67863 228 TYR A CA 1
ATOM 1775 C C . TYR A 1 236 ? 18.81748 -6.73433 27.30898 1.000 10.21740 228 TYR A C 1
ATOM 1776 O O . TYR A 1 236 ? 17.84259 -7.50398 27.28439 1.000 10.32291 228 TYR A O 1
ATOM 1785 N N . THR A 1 237 ? 19.83121 -6.89420 28.16409 1.000 9.79123 229 THR A N 1
ATOM 1786 C CA . THR A 1 237 ? 19.80912 -7.98097 29.12788 1.000 9.89773 229 THR A CA 1
ATOM 1787 C C . THR A 1 237 ? 18.78094 -7.70373 30.21616 1.000 10.63200 229 THR A C 1
ATOM 1788 O O . THR A 1 237 ? 18.01187 -8.59976 30.60355 1.000 10.09747 229 THR A O 1
ATOM 1792 N N . VAL A 1 238 ? 18.72749 -6.45867 30.69159 1.000 10.94251 230 VAL A N 1
ATOM 1793 C CA . VAL A 1 238 ? 17.69649 -6.04793 31.64211 1.000 10.23062 230 VAL A CA 1
ATOM 1794 C C . VAL A 1 238 ? 16.31482 -6.09466 30.99261 1.000 9.60232 230 VAL A C 1
ATOM 1795 O O . VAL A 1 238 ? 15.32483 -6.52680 31.61387 1.000 10.38617 230 VAL A O 1
ATOM 1799 N N . LEU A 1 239 ? 16.21471 -5.65274 29.73629 1.000 9.75318 231 LEU A N 1
ATOM 1800 C CA . LEU A 1 239 ? 14.91411 -5.68556 29.07163 1.000 9.21301 231 LEU A CA 1
ATOM 1801 C C . LEU A 1 239 ? 14.43260 -7.11855 28.90906 1.000 9.74388 231 LEU A C 1
ATOM 1802 O O . LEU A 1 239 ? 13.24853 -7.41196 29.11911 1.000 11.27187 231 LEU A O 1
ATOM 1807 N N . SER A 1 240 ? 15.33914 -8.02834 28.53587 1.000 9.66495 232 SER A N 1
ATOM 1808 C CA A SER A 1 240 ? 14.94780 -9.42172 28.36389 0.616 10.47804 232 SER A CA 1
ATOM 1809 C CA B SER A 1 240 ? 14.96005 -9.43132 28.36950 0.384 10.44359 232 SER A CA 1
ATOM 1810 C C . SER A 1 240 ? 14.54832 -10.05266 29.69197 1.000 10.82329 232 SER A C 1
ATOM 1811 O O . SER A 1 240 ? 13.55074 -10.78638 29.76089 1.000 11.86232 232 SER A O 1
ATOM 1816 N N . GLU A 1 241 ? 15.31829 -9.77235 30.74668 1.000 10.65369 233 GLU A N 1
ATOM 1817 C CA . GLU A 1 241 ? 14.99258 -10.26061 32.07982 1.000 11.69372 233 GLU A CA 1
ATOM 1818 C C . GLU A 1 241 ? 13.54225 -9.97748 32.43982 1.000 11.80463 233 GLU A C 1
ATOM 1819 O O . GLU A 1 241 ? 12.84834 -10.83189 33.03171 1.000 13.13025 233 GLU A O 1
ATOM 1825 N N . ASN A 1 242 ? 13.07536 -8.77379 32.09200 1.000 12.28116 234 ASN A N 1
ATOM 1826 C CA . ASN A 1 242 ? 11.79356 -8.23031 32.48778 1.000 13.02694 234 ASN A CA 1
ATOM 1827 C C . ASN A 1 242 ? 10.75827 -8.27817 31.37416 1.000 11.95153 234 ASN A C 1
ATOM 1828 O O . ASN A 1 242 ? 9.69400 -7.66716 31.51039 1.000 13.32019 234 ASN A O 1
ATOM 1833 N N . ASP A 1 243 ? 11.02703 -9.01793 30.29432 1.000 11.34642 235 ASP A N 1
ATOM 1834 C CA . ASP A 1 243 ? 10.11460 -9.11069 29.14332 1.000 13.47486 235 ASP A CA 1
ATOM 1835 C C . ASP A 1 243 ? 9.60922 -7.73514 28.70475 1.000 11.83831 235 ASP A C 1
ATOM 1836 O O . ASP A 1 243 ? 8.41104 -7.51731 28.46531 1.000 12.22822 235 ASP A O 1
ATOM 1841 N N . SER A 1 244 ? 10.55000 -6.79936 28.59083 1.000 10.36273 236 SER A N 1
ATOM 1842 C CA . SER A 1 244 ? 10.30368 -5.43605 28.11592 1.000 11.01084 236 SER A CA 1
ATOM 1843 C C . SER A 1 244 ? 9.42000 -4.63238 29.05051 1.000 12.95238 236 SER A C 1
ATOM 1844 O O . SER A 1 244 ? 8.85993 -3.60138 28.64575 1.000 15.39094 236 SER A O 1
ATOM 1847 N N . MET A 1 245 ? 9.28167 -5.05847 30.29543 1.000 12.28899 237 MET A N 1
ATOM 1848 C CA . MET A 1 245 ? 8.60424 -4.25955 31.30620 1.000 13.54822 237 MET A CA 1
ATOM 1849 C C . MET A 1 245 ? 9.49822 -4.02426 32.50314 1.000 13.00234 237 MET A C 1
ATOM 1850 O O . MET A 1 245 ? 9.05697 -4.09854 33.64988 1.000 14.36873 237 MET A O 1
ATOM 1855 N N . PHE A 1 246 ? 10.77736 -3.73985 32.23607 1.000 13.08664 238 PHE A N 1
ATOM 1856 C CA . PHE A 1 246 ? 11.64964 -3.20622 33.27855 1.000 13.02834 238 PHE A CA 1
ATOM 1857 C C . PHE A 1 246 ? 11.05205 -1.94418 33.88218 1.000 12.69850 238 PHE A C 1
ATOM 1858 O O . PHE A 1 246 ? 11.03546 -1.76710 35.11075 1.000 14.55024 238 PHE A O 1
ATOM 1866 N N . ASN A 1 247 ? 10.57599 -1.03956 33.02569 1.000 11.74755 239 ASN A N 1
ATOM 1867 C CA . ASN A 1 247 ? 9.82017 0.11878 33.47791 1.000 10.59836 239 ASN A CA 1
ATOM 1868 C C . ASN A 1 247 ? 8.51743 0.19373 32.69319 1.000 10.73575 239 ASN A C 1
ATOM 1869 O O . ASN A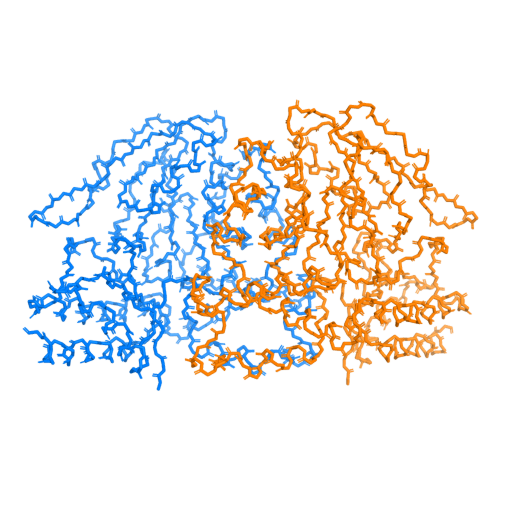 1 247 ? 8.18534 -0.73836 31.95182 1.000 11.02477 239 ASN A O 1
ATOM 1874 N N . THR A 1 248 ? 7.75596 1.25923 32.87864 1.000 10.09554 240 THR A N 1
ATOM 1875 C CA . THR A 1 248 ? 6.45306 1.35179 32.22755 1.000 9.93831 240 THR A CA 1
ATOM 1876 C C . THR A 1 248 ? 6.65014 1.43229 30.71784 1.000 9.73874 240 THR A C 1
ATOM 1877 O O . THR A 1 248 ? 7.35736 2.32463 30.23839 1.000 10.12840 240 THR A O 1
ATOM 1881 N N . PRO A 1 249 ? 6.05176 0.54291 29.94084 1.000 10.44427 241 PRO A N 1
ATOM 1882 C CA . PRO A 1 249 ? 6.18453 0.61144 28.48442 1.000 12.24161 241 PRO A CA 1
ATOM 1883 C C . PRO A 1 249 ? 5.32602 1.71311 27.90139 1.000 11.99180 241 PRO A C 1
ATOM 1884 O O . PRO A 1 249 ? 4.43771 2.24181 28.58522 1.000 11.77315 241 PRO A O 1
ATOM 1888 N N . PRO A 1 250 ? 5.53004 2.03552 26.63180 1.000 11.65222 242 PRO A N 1
ATOM 1889 C CA . PRO A 1 250 ? 4.55339 2.85639 25.90719 1.000 11.60715 242 PRO A CA 1
ATOM 1890 C C . PRO A 1 250 ? 3.33268 1.99595 25.61855 1.000 10.66080 242 PRO A C 1
ATOM 1891 O O . PRO A 1 250 ? 3.24720 1.37770 24.54501 1.000 9.92323 242 PRO A O 1
ATOM 1895 N N . THR A 1 251 ? 2.40415 1.91142 26.57591 1.000 10.31718 243 THR A N 1
ATOM 1896 C CA . THR A 1 251 ? 1.40804 0.84472 26.52033 1.000 9.60639 243 THR A CA 1
ATOM 1897 C C . THR A 1 251 ? 0.44995 1.02292 25.35039 1.000 9.44406 243 THR A C 1
ATOM 1898 O O . THR A 1 251 ? 0.07407 0.03740 24.70944 1.000 10.37664 243 THR A O 1
ATOM 1902 N N . PHE A 1 252 ? 0.03350 2.25805 25.04769 1.000 9.63186 244 PHE A N 1
ATOM 1903 C CA . PHE A 1 252 ? -0.87674 2.42899 23.91523 1.000 9.61936 244 PHE A CA 1
ATOM 1904 C C . PHE A 1 252 ? -0.19118 2.04639 22.60662 1.000 9.33055 244 PHE A C 1
ATOM 1905 O O . PHE A 1 252 ? -0.78904 1.37033 21.75845 1.000 10.19120 244 PHE A O 1
ATOM 1913 N N . ALA A 1 253 ? 1.07074 2.44458 22.43731 1.000 8.89063 245 ALA A N 1
ATOM 1914 C CA . ALA A 1 253 ? 1.77954 2.10893 21.20802 1.000 8.11355 245 ALA A CA 1
ATOM 1915 C C . ALA A 1 253 ? 1.95915 0.60341 21.08125 1.000 8.67344 245 ALA A C 1
ATOM 1916 O O . ALA A 1 253 ? 1.85654 0.04629 19.97636 1.000 8.47036 245 ALA A O 1
ATOM 1918 N N . TRP A 1 254 ? 2.21889 -0.07865 22.20598 1.000 8.42844 246 TRP A N 1
ATOM 1919 C CA . TRP A 1 254 ? 2.39891 -1.52954 22.16351 1.000 8.96459 246 TRP A CA 1
ATOM 1920 C C . TRP A 1 254 ? 1.08086 -2.21050 21.81087 1.000 9.31367 246 TRP A C 1
ATOM 1921 O O . TRP A 1 254 ? 1.04257 -3.11981 20.97194 1.000 8.51458 246 TRP A O 1
ATOM 1932 N N . TYR A 1 255 ? -0.01875 -1.74296 22.39982 1.000 8.15056 247 TYR A N 1
ATOM 1933 C CA . TYR A 1 255 ? -1.33638 -2.22375 22.00766 1.000 8.76535 247 TYR A CA 1
ATOM 1934 C C . TYR A 1 255 ? -1.59854 -2.01497 20.52136 1.000 8.31694 247 TYR A C 1
ATOM 1935 O O . TYR A 1 255 ? -2.09789 -2.91730 19.83822 1.000 8.84265 247 TYR A O 1
ATOM 1944 N N . LEU A 1 256 ? -1.29351 -0.81906 20.00689 1.000 8.45223 248 LEU A N 1
ATOM 1945 C CA . LEU A 1 256 ? -1.54750 -0.55474 18.59418 1.000 8.98046 248 LEU A CA 1
ATOM 1946 C C . LEU A 1 256 ? -0.69127 -1.44342 17.71069 1.000 8.51573 248 LEU A C 1
ATOM 1947 O O . LEU A 1 256 ? -1.16877 -1.93829 16.68789 1.000 9.17081 248 LEU A O 1
ATOM 1952 N N . ALA A 1 257 ? 0.58286 -1.62547 18.06902 1.000 8.58613 249 ALA A N 1
ATOM 1953 C CA . ALA A 1 257 ? 1.41956 -2.56775 17.33562 1.000 9.27030 249 ALA A CA 1
ATOM 1954 C C . ALA A 1 257 ? 0.78044 -3.95054 17.32489 1.000 8.93778 249 ALA A C 1
ATOM 1955 O O . ALA A 1 257 ? 0.71768 -4.61366 16.28312 1.000 9.55717 249 ALA A O 1
ATOM 1957 N N . GLY A 1 258 ? 0.24504 -4.37980 18.46956 1.000 8.74930 250 GLY A N 1
ATOM 1958 C CA . GLY A 1 258 ? -0.45822 -5.66379 18.50817 1.000 9.84569 250 GLY A CA 1
ATOM 1959 C C . GLY A 1 258 ? -1.63848 -5.71443 17.54818 1.000 9.23933 250 GLY A C 1
ATOM 1960 O O . GLY A 1 258 ? -1.88681 -6.74274 16.91007 1.000 10.48954 250 GLY A O 1
ATOM 1961 N N . LEU A 1 259 ? -2.39282 -4.61373 17.43928 1.000 8.52751 251 LEU A N 1
ATOM 1962 C CA . LEU A 1 259 ? -3.47732 -4.56777 16.45953 1.000 8.90614 251 LEU A CA 1
ATOM 1963 C C . LEU A 1 259 ? -2.95033 -4.64944 15.02686 1.000 9.44741 251 LEU A C 1
ATOM 1964 O O . LEU A 1 259 ? -3.56087 -5.30870 14.18089 1.000 10.05146 251 LEU A O 1
ATOM 1969 N N . VAL A 1 260 ? -1.84724 -3.94895 14.72386 1.000 8.02409 252 VAL A N 1
ATOM 1970 C CA . VAL A 1 260 ? -1.25139 -4.04694 13.39407 1.000 8.28311 252 VAL A CA 1
ATOM 1971 C C . VAL A 1 260 ? -0.84456 -5.48658 13.11258 1.000 8.62606 252 VAL A C 1
ATOM 1972 O O . VAL A 1 260 ? -1.03835 -5.98434 12.00458 1.000 8.68803 252 VAL A O 1
ATOM 1976 N N . PHE A 1 261 ? -0.26465 -6.17908 14.10583 1.000 8.57270 253 PHE A N 1
ATOM 1977 C CA . PHE A 1 261 ?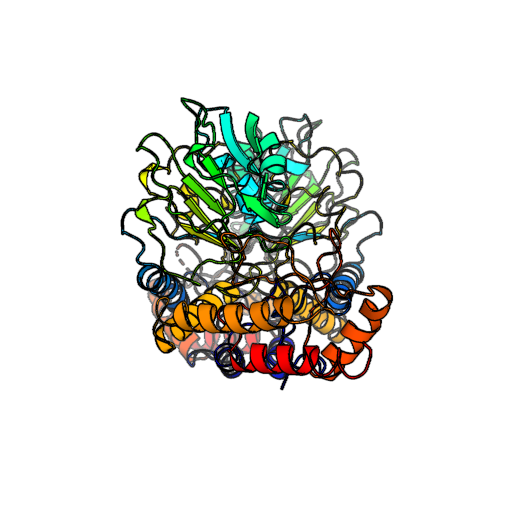 0.13019 -7.57003 13.86734 1.000 8.45433 253 PHE A CA 1
ATOM 1978 C C . PHE A 1 261 ? -1.09695 -8.44871 13.59561 1.000 9.64061 253 PHE A C 1
ATOM 1979 O O . PHE A 1 261 ? -1.04935 -9.34852 12.73996 1.000 9.66745 253 PHE A O 1
ATOM 1987 N N . LYS A 1 262 ? -2.19537 -8.23210 14.33771 1.000 9.76728 254 LYS A N 1
ATOM 1988 C CA . LYS A 1 262 ? -3.43400 -8.96057 14.05608 1.000 10.27481 254 LYS A CA 1
ATOM 1989 C C . LYS A 1 262 ? -3.93593 -8.66648 12.64661 1.000 10.79962 254 LYS A C 1
ATOM 1990 O O . LYS A 1 262 ? -4.36473 -9.57688 11.92954 1.000 11.04406 254 LYS A O 1
ATOM 1996 N N . TRP A 1 263 ? -3.89272 -7.39502 12.24558 1.000 9.93783 255 TRP A N 1
ATOM 1997 C CA . TRP A 1 263 ? -4.28669 -7.00875 10.90172 1.000 10.07331 255 TRP A CA 1
ATOM 1998 C C . TRP A 1 263 ? -3.41871 -7.69545 9.86118 1.000 10.10182 255 TRP A C 1
ATOM 1999 O O . TRP A 1 263 ? -3.93200 -8.21733 8.86705 1.000 11.41237 255 TRP A O 1
ATOM 2010 N N . LEU A 1 264 ? -2.10516 -7.73287 10.08227 1.000 10.09874 256 LEU A N 1
ATOM 2011 C CA . LEU A 1 264 ? -1.23086 -8.40339 9.12988 1.000 10.38822 256 LEU A CA 1
ATOM 2012 C C . LEU A 1 264 ? -1.58826 -9.88045 9.01093 1.000 10.10261 256 LEU A C 1
ATOM 2013 O O . LEU A 1 264 ? -1.60401 -10.43264 7.89973 1.000 10.97686 256 LEU A O 1
ATOM 2018 N N . LYS A 1 265 ? -1.87315 -10.54365 10.14625 1.000 10.87543 257 LYS A N 1
ATOM 2019 C CA . LYS A 1 265 ? -2.30610 -11.94317 10.08502 1.000 10.37251 257 LYS A CA 1
ATOM 2020 C C . LYS A 1 265 ? -3.56004 -12.08337 9.23159 1.000 11.19752 257 LYS A C 1
ATOM 2021 O O . LYS A 1 265 ? -3.63452 -12.95138 8.34853 1.000 12.89022 257 LYS A O 1
ATOM 2027 N N . GLN A 1 266 ? -4.53837 -11.19879 9.44919 1.000 11.79777 258 GLN A N 1
ATOM 2028 C CA . GLN A 1 266 ? -5.77952 -11.21129 8.67541 1.000 12.06364 258 GLN A CA 1
ATOM 2029 C C . GLN A 1 266 ? -5.53260 -11.02631 7.17852 1.000 11.68486 258 GLN A C 1
ATOM 2030 O O . GLN A 1 266 ? -6.31207 -11.51973 6.36128 1.000 14.03498 258 GLN A O 1
ATOM 2036 N N . GLN A 1 267 ? -4.50234 -10.26843 6.79988 1.000 12.28916 259 GLN A N 1
ATOM 2037 C CA . GLN A 1 267 ? -4.19916 -10.04889 5.38527 1.000 12.85971 259 GLN A CA 1
ATOM 2038 C C . GLN A 1 267 ? -3.50162 -11.23842 4.74079 1.000 12.39794 259 GLN A C 1
ATOM 2039 O O . GLN A 1 267 ? -3.35951 -11.26078 3.51227 1.000 15.32805 259 GLN A O 1
ATOM 2045 N N . GLY A 1 268 ? -3.03006 -12.19751 5.53519 1.000 11.52265 260 GLY A N 1
ATOM 2046 C CA . GLY A 1 268 ? -2.23767 -13.30903 5.05046 1.000 12.07060 260 GLY A CA 1
ATOM 2047 C C . GLY A 1 268 ? -0.77785 -13.24887 5.41803 1.000 11.33828 260 GLY A C 1
ATOM 2048 O O . GLY A 1 268 ? -0.01248 -14.08930 4.93540 1.000 12.60340 260 GLY A O 1
ATOM 2049 N N . GLY A 1 269 ? -0.34449 -12.26275 6.21568 1.000 10.64667 261 GLY A N 1
ATOM 2050 C CA . GLY A 1 269 ? 1.02546 -12.23543 6.67577 1.000 10.98527 261 GLY A CA 1
ATOM 2051 C C . GLY A 1 269 ? 1.97629 -11.52410 5.73339 1.000 10.66098 261 GLY A C 1
ATOM 2052 O O . GLY A 1 269 ? 1.60266 -10.88184 4.73980 1.000 11.19230 261 GLY A O 1
ATOM 2053 N N . VAL A 1 270 ? 3.26496 -11.69335 6.04364 1.000 11.09543 262 VAL A N 1
ATOM 2054 C CA A VAL A 1 270 ? 4.29399 -10.94989 5.33070 0.636 11.21680 262 VAL A CA 1
ATOM 2055 C CA B VAL A 1 270 ? 4.28647 -10.93711 5.32482 0.364 11.27333 262 VAL A CA 1
ATOM 2056 C C . VAL A 1 270 ? 4.38673 -11.36813 3.86400 1.000 12.02009 262 VAL A C 1
ATOM 2057 O O . VAL A 1 270 ? 4.66241 -10.52941 2.99583 1.000 12.97190 262 VAL A O 1
ATOM 2064 N N . ALA A 1 271 ? 4.15901 -12.65610 3.54780 1.000 11.64262 263 ALA A N 1
ATOM 2065 C CA . ALA A 1 271 ? 4.22692 -13.07078 2.14638 1.000 12.04366 263 ALA A CA 1
ATOM 2066 C C . ALA A 1 271 ? 3.09975 -12.44090 1.33485 1.000 12.84854 263 ALA A C 1
ATOM 2067 O O . ALA A 1 271 ? 3.27384 -12.13580 0.14200 1.000 14.15791 263 ALA A O 1
ATOM 2069 N N . ALA A 1 272 ? 1.93331 -12.24267 1.95587 1.000 12.05845 264 ALA A N 1
ATOM 2070 C CA . ALA A 1 272 ? 0.84597 -11.54503 1.27106 1.000 12.27933 264 ALA A CA 1
ATOM 2071 C C . ALA A 1 272 ? 1.20114 -10.08388 1.04655 1.000 13.11626 264 ALA A C 1
ATOM 2072 O O . ALA A 1 272 ? 0.98819 -9.53342 -0.04536 1.000 14.29322 264 ALA A O 1
ATOM 2074 N N . MET A 1 273 ? 1.73948 -9.43398 2.07700 1.000 13.30833 265 MET A N 1
ATOM 2075 C CA A MET A 1 273 ? 2.18250 -8.04704 1.95338 0.500 14.49734 265 MET A CA 1
ATOM 2076 C CA B MET A 1 273 ? 2.12287 -8.04261 1.90573 0.500 14.13813 265 MET A CA 1
ATOM 2077 C C . MET A 1 273 ? 3.21453 -7.90091 0.85026 1.000 13.75090 265 MET A C 1
ATOM 2078 O O . MET A 1 273 ? 3.19170 -6.94368 0.06422 1.000 14.72830 265 MET A O 1
ATOM 2087 N N . ASP A 1 274 ? 4.15381 -8.84353 0.79756 1.000 14.07695 266 ASP A N 1
ATOM 2088 C CA . ASP A 1 274 ? 5.21094 -8.80291 -0.21068 1.000 13.43082 266 ASP A CA 1
ATOM 2089 C C . ASP A 1 274 ? 4.64417 -8.70924 -1.62242 1.000 13.85151 266 ASP A C 1
ATOM 2090 O O . ASP A 1 274 ? 5.11497 -7.90732 -2.44684 1.000 14.51456 266 ASP A O 1
ATOM 2095 N N . LYS A 1 275 ? 3.60656 -9.50190 -1.91071 1.000 13.25244 267 LYS A N 1
ATOM 2096 C CA . LYS A 1 275 ? 3.00520 -9.48585 -3.24002 1.000 14.91142 267 LYS A CA 1
ATOM 2097 C C . LYS A 1 275 ? 2.31771 -8.15243 -3.54098 1.000 14.20165 267 LYS A C 1
ATOM 2098 O O . LYS A 1 275 ? 2.42851 -7.63567 -4.65819 1.000 15.49231 267 LYS A O 1
ATOM 2104 N N . ILE A 1 276 ? 1.60230 -7.57323 -2.56788 1.000 13.41411 268 ILE A N 1
ATOM 2105 C CA . ILE A 1 276 ? 0.92821 -6.30582 -2.84414 1.000 14.59826 268 ILE A CA 1
ATOM 2106 C C . ILE A 1 276 ? 1.94809 -5.18028 -2.94518 1.000 13.20349 268 ILE A C 1
ATOM 2107 O O . ILE A 1 276 ? 1.82520 -4.28485 -3.79401 1.000 14.77679 268 ILE A O 1
ATOM 2112 N N . ASN A 1 277 ? 2.99084 -5.22333 -2.10989 1.000 12.55005 269 ASN A N 1
ATOM 2113 C CA . ASN A 1 277 ? 4.02826 -4.19542 -2.16773 1.000 11.51225 269 ASN A CA 1
ATOM 2114 C C . ASN A 1 277 ? 4.76831 -4.23419 -3.50029 1.000 12.24796 269 ASN A C 1
ATOM 2115 O O . ASN A 1 277 ? 5.19328 -3.18972 -4.01515 1.000 12.55445 269 ASN A O 1
ATOM 2120 N N . GLN A 1 278 ? 4.92059 -5.41828 -4.08364 1.000 12.46326 270 GLN A N 1
ATOM 2121 C CA . GLN A 1 278 ? 5.54291 -5.49043 -5.39486 1.000 13.19254 270 GLN A CA 1
ATOM 2122 C C . GLN A 1 278 ? 4.68952 -4.79977 -6.44582 1.000 14.55679 270 GLN A C 1
ATOM 2123 O O . GLN A 1 278 ? 5.21186 -4.06325 -7.29413 1.000 16.01230 270 GLN A O 1
ATOM 2129 N N . GLN A 1 279 ? 3.37157 -5.01982 -6.40260 1.000 15.14657 271 GLN A N 1
ATOM 2130 C CA . GLN A 1 279 ? 2.47994 -4.38099 -7.36695 1.000 14.83578 271 GLN A CA 1
ATOM 2131 C C . GLN A 1 279 ? 2.47935 -2.87083 -7.19386 1.000 13.88045 271 GLN A C 1
ATOM 2132 O O . GLN A 1 279 ? 2.50600 -2.12456 -8.18024 1.000 14.87763 271 GLN A O 1
ATOM 2138 N N . LYS A 1 280 ? 2.43751 -2.40023 -5.94404 1.000 13.32296 272 LYS A N 1
ATOM 2139 C CA . LYS A 1 280 ? 2.45297 -0.96100 -5.68333 1.000 13.53764 272 LYS A CA 1
ATOM 2140 C C . LYS A 1 280 ? 3.71930 -0.32924 -6.23372 1.000 14.00256 272 LYS A C 1
ATOM 2141 O O . LYS A 1 280 ? 3.67398 0.70912 -6.90895 1.000 14.20424 272 LYS A O 1
ATOM 2147 N N . ALA A 1 281 ? 4.86959 -0.95251 -5.95673 1.000 13.72353 273 ALA A N 1
ATOM 2148 C CA . ALA A 1 281 ? 6.13526 -0.37458 -6.39192 1.000 14.23673 273 ALA A CA 1
ATOM 2149 C C . ALA A 1 281 ? 6.25832 -0.39855 -7.90911 1.000 14.93701 273 ALA A C 1
ATOM 2150 O O . ALA A 1 281 ? 6.73264 0.57057 -8.51797 1.000 15.28274 273 ALA A O 1
ATOM 2152 N N . GLU A 1 282 ? 5.85465 -1.49781 -8.54330 1.000 15.17630 274 GLU A N 1
ATOM 2153 C CA . GLU A 1 282 ? 5.95222 -1.55720 -9.99864 1.000 16.55755 274 GLU A CA 1
ATOM 2154 C C . GLU A 1 282 ? 5.08706 -0.48859 -10.64089 1.000 16.34863 274 GLU A C 1
ATOM 2155 O O . GLU A 1 282 ? 5.48949 0.13814 -11.62977 1.000 17.98471 274 GLU A O 1
ATOM 2161 N N . LEU A 1 283 ? 3.90062 -0.25358 -10.08246 1.000 15.51352 275 LEU A N 1
ATOM 2162 C CA . LEU A 1 283 ? 3.01142 0.76807 -10.63048 1.000 14.85797 275 LEU A CA 1
ATOM 2163 C C . LEU A 1 283 ? 3.64669 2.15215 -10.54633 1.000 14.55347 275 LEU A C 1
ATOM 2164 O O . LEU A 1 283 ? 3.69158 2.90029 -11.53669 1.000 16.52359 275 LEU A O 1
ATOM 2169 N N . LEU A 1 284 ? 4.15169 2.51050 -9.36107 1.000 13.97510 276 LEU A N 1
ATOM 2170 C CA . LEU A 1 284 ? 4.69169 3.85269 -9.17744 1.000 13.83579 276 LEU A CA 1
ATOM 2171 C C . LEU A 1 284 ? 6.00022 4.04145 -9.94587 1.000 14.17229 276 LEU A C 1
ATOM 2172 O O . LEU A 1 284 ? 6.17342 5.04695 -10.64468 1.000 14.92280 276 LEU A O 1
ATOM 2177 N N . TYR A 1 285 ? 6.93688 3.08888 -9.84349 1.000 14.09926 277 TYR A N 1
ATOM 2178 C CA . TYR A 1 285 ? 8.17483 3.22580 -10.61046 1.000 14.74440 277 TYR A CA 1
ATOM 2179 C C . TYR A 1 285 ? 7.90915 3.19926 -12.10990 1.000 15.84511 277 TYR A C 1
ATOM 2180 O O . TYR A 1 285 ? 8.61499 3.86836 -12.87369 1.000 17.06424 277 TYR A O 1
ATOM 2189 N N . GLY A 1 286 ? 6.92769 2.41024 -12.55488 1.000 16.68805 278 GLY A N 1
ATOM 2190 C CA . GLY A 1 286 ? 6.58612 2.41137 -13.96993 1.000 18.36444 278 GLY A CA 1
ATOM 2191 C C . GLY A 1 286 ? 6.16372 3.78445 -14.45393 1.000 18.82990 278 GLY A C 1
ATOM 2192 O O . GLY A 1 286 ? 6.58992 4.24282 -15.51867 1.000 20.82464 278 GLY A O 1
ATOM 2193 N N . VAL A 1 287 ? 5.35597 4.48840 -13.65319 1.000 18.10745 279 VAL A N 1
ATOM 2194 C CA . VAL A 1 287 ? 4.89886 5.80199 -14.08239 1.000 19.49889 279 VAL A CA 1
ATOM 2195 C C . VAL A 1 287 ? 6.06662 6.77598 -14.11650 1.000 18.61884 279 VAL A C 1
ATOM 2196 O O . VAL A 1 287 ? 6.20713 7.56804 -15.05546 1.000 20.21096 279 VA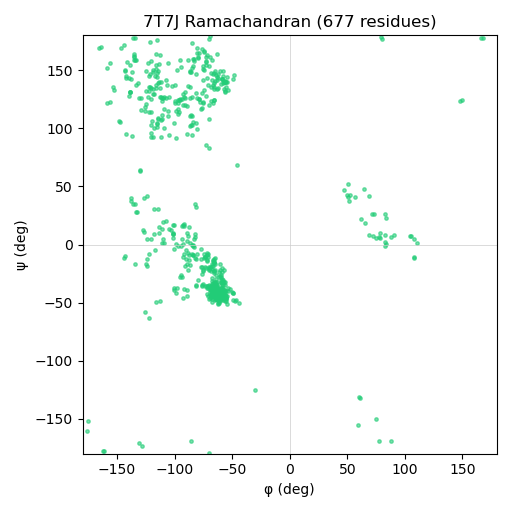L A O 1
ATOM 2200 N N . ILE A 1 288 ? 6.94919 6.70076 -13.11622 1.000 17.94588 280 ILE A N 1
ATOM 2201 C CA . ILE A 1 288 ? 8.11550 7.57486 -13.09103 1.000 18.55225 280 ILE A CA 1
ATOM 2202 C C . ILE A 1 288 ? 9.01991 7.29877 -14.28852 1.000 20.32667 280 ILE A C 1
ATOM 2203 O O . ILE A 1 288 ? 9.48993 8.22931 -14.95388 1.000 22.35852 280 ILE A O 1
ATOM 2208 N N . ASP A 1 289 ? 9.25443 6.02264 -14.60660 1.000 21.24760 281 ASP A N 1
ATOM 2209 C CA . ASP A 1 289 ? 10.21554 5.68919 -15.65474 1.000 22.56357 281 ASP A CA 1
ATOM 2210 C C . ASP A 1 289 ? 9.66555 5.91740 -17.04610 1.000 24.77113 281 ASP A C 1
ATOM 2211 O O . ASP A 1 289 ? 10.43918 6.11258 -17.98049 1.000 26.48670 281 ASP A O 1
ATOM 2216 N N . ASN A 1 290 ? 8.35621 5.87940 -17.21768 1.000 25.28697 282 ASN A N 1
ATOM 2217 C CA . ASN A 1 290 ? 7.78531 6.09149 -18.53550 1.000 27.04092 282 ASN A CA 1
ATOM 2218 C C . ASN A 1 290 ? 7.50095 7.55496 -18.79611 1.000 26.71890 282 ASN A C 1
ATOM 2219 O O . ASN A 1 290 ? 6.91564 7.89961 -19.82864 1.000 26.90083 282 ASN A O 1
ATOM 2224 N N . SER A 1 291 ? 7.97722 8.42094 -17.91960 1.000 26.63600 283 SER A N 1
ATOM 2225 C CA . SER A 1 291 ? 7.70986 9.84621 -17.97104 1.000 27.77214 283 SER A CA 1
ATOM 2226 C C . SER A 1 291 ? 9.02366 10.58832 -18.13627 1.000 28.48508 283 SER A C 1
ATOM 2227 O O . SER A 1 291 ? 10.00128 10.29574 -17.44159 1.000 28.49236 283 SER A O 1
ATOM 2230 N N . GLY A 1 292 ? 9.04685 11.55529 -19.04999 1.000 29.30554 284 GLY A N 1
ATOM 2231 C CA . GLY A 1 292 ? 10.17380 12.45822 -19.02291 1.000 28.75884 284 GLY A CA 1
ATOM 2232 C C . GLY A 1 292 ? 10.04943 13.59020 -18.02834 1.000 28.66527 284 GLY A C 1
ATOM 2233 O O . GLY A 1 292 ? 10.97641 14.39226 -17.89212 1.000 32.01521 284 GLY A O 1
ATOM 2234 N N . PHE A 1 293 ? 8.92438 13.67172 -17.32083 1.000 24.71852 285 PHE A N 1
ATOM 2235 C CA . PHE A 1 293 ? 8.64506 14.75770 -16.38815 1.000 23.40843 285 PHE A CA 1
ATOM 2236 C C . PHE A 1 293 ? 9.04390 14.41657 -14.95571 1.000 23.22713 285 PHE A C 1
ATOM 2237 O O . PHE A 1 293 ? 9.35604 15.32054 -14.16989 1.000 25.11468 285 PHE A O 1
ATOM 2245 N N . TYR A 1 294 ? 9.02439 13.13331 -14.60278 1.000 20.87739 286 TYR A N 1
ATOM 2246 C CA . TYR A 1 294 ? 9.43442 12.65709 -13.28843 1.000 19.56885 286 TYR A CA 1
ATOM 2247 C C . TYR A 1 294 ? 10.66901 11.78465 -13.44277 1.000 20.68554 286 TYR A C 1
ATOM 2248 O O . TYR A 1 294 ? 10.81578 11.08903 -14.44981 1.000 20.96269 286 TYR A O 1
ATOM 2257 N N . ARG A 1 295 ? 11.55041 11.80957 -12.43846 1.000 20.60944 287 ARG A N 1
ATOM 2258 C CA . ARG A 1 295 ? 12.75455 10.98830 -12.49981 1.000 21.64832 287 ARG A CA 1
ATOM 2259 C C . ARG A 1 295 ? 13.12089 10.41349 -11.13789 1.000 19.76177 287 ARG A C 1
ATOM 2260 O O . ARG A 1 295 ? 12.93255 11.04164 -10.09224 1.000 20.14241 287 ARG A O 1
ATOM 2268 N N . ASN A 1 296 ? 13.65272 9.20137 -11.18360 1.000 17.70031 288 ASN A N 1
ATOM 2269 C CA . ASN A 1 296 ? 14.27983 8.53831 -10.05471 1.000 16.74051 288 ASN A CA 1
ATOM 2270 C C . ASN A 1 296 ? 15.50804 7.84174 -10.61276 1.000 18.88304 288 ASN A C 1
ATOM 2271 O O . ASN A 1 296 ? 15.40309 7.10288 -11.60183 1.000 20.04801 288 ASN A O 1
ATOM 2276 N N . ASP A 1 297 ? 16.66882 8.08861 -10.00453 1.000 19.23586 289 ASP A N 1
ATOM 2277 C CA . ASP A 1 297 ? 17.92209 7.56840 -10.53618 1.000 21.25116 289 ASP A CA 1
ATOM 2278 C C . ASP A 1 297 ? 18.57520 6.54234 -9.61611 1.000 20.25410 289 ASP A C 1
ATOM 2279 O O . ASP A 1 297 ? 19.79833 6.40292 -9.61628 1.000 20.86594 289 ASP A O 1
ATOM 2284 N N . VAL A 1 298 ? 17.77333 5.79555 -8.85078 1.000 17.24828 290 VAL A N 1
ATOM 2285 C CA . VAL A 1 298 ? 18.28659 4.66680 -8.08119 1.000 15.70369 290 VAL A CA 1
ATOM 2286 C C . VAL A 1 298 ? 18.27541 3.43132 -8.97440 1.000 16.08655 290 VAL A C 1
ATOM 2287 O O . VAL A 1 298 ? 17.29549 3.17081 -9.68247 1.000 16.56397 290 VAL A O 1
ATOM 2291 N N . ALA A 1 299 ? 19.36599 2.66522 -8.93913 1.000 15.98979 291 ALA A N 1
ATOM 2292 C CA . ALA A 1 299 ? 19.46744 1.44928 -9.73839 1.000 16.41949 291 ALA A CA 1
ATOM 2293 C C . ALA A 1 299 ? 18.34415 0.47536 -9.38773 1.000 16.34868 291 ALA A C 1
ATOM 2294 O O . ALA A 1 299 ? 17.94622 0.35910 -8.22757 1.000 16.69860 291 ALA A O 1
ATOM 2296 N N . GLN A 1 300 ? 17.83015 -0.21564 -10.40718 1.000 17.75622 292 GLN A N 1
ATOM 2297 C CA . GLN A 1 300 ? 16.67774 -1.10452 -10.24535 1.000 19.85036 292 GLN A CA 1
ATOM 2298 C C . GLN A 1 300 ? 16.83673 -2.06712 -9.06706 1.000 18.79797 292 GLN A C 1
ATOM 2299 O O . GLN A 1 300 ? 15.92978 -2.20292 -8.23358 1.000 18.79878 292 GLN A O 1
ATOM 2305 N N . ALA A 1 301 ? 17.99365 -2.72419 -8.95799 1.000 18.19466 293 ALA A N 1
ATOM 2306 C CA . ALA A 1 301 ? 18.16695 -3.73515 -7.91458 1.000 18.39315 293 ALA A CA 1
ATOM 2307 C C . ALA A 1 301 ? 18.17409 -3.14538 -6.50960 1.000 17.90797 293 ALA A C 1
ATOM 2308 O O . ALA A 1 301 ? 17.98061 -3.89227 -5.53710 1.000 21.22436 293 ALA A O 1
ATOM 2310 N N . ASN A 1 302 ? 18.40462 -1.83896 -6.37740 1.000 15.79347 294 ASN A N 1
ATOM 2311 C CA . ASN A 1 302 ? 18.42019 -1.18144 -5.07963 1.000 14.35942 294 ASN A CA 1
ATOM 2312 C C . ASN A 1 302 ? 17.23881 -0.23964 -4.87698 1.000 14.28801 294 ASN A C 1
ATOM 2313 O O . ASN A 1 302 ? 17.25617 0.56099 -3.93608 1.000 14.78381 294 ASN A O 1
ATOM 2318 N N . ARG A 1 303 ? 16.21244 -0.30066 -5.71539 1.000 13.58054 295 ARG A N 1
ATOM 2319 C CA . ARG A 1 303 ? 15.06200 0.57595 -5.50935 1.000 14.10019 295 ARG A CA 1
ATOM 2320 C C . ARG A 1 303 ? 14.20545 0.07610 -4.35170 1.000 13.73209 295 ARG A C 1
ATOM 2321 O O . ARG A 1 303 ? 13.70358 -1.05429 -4.37308 1.000 15.95413 295 ARG A O 1
ATOM 2329 N N . SER A 1 304 ? 14.01283 0.93353 -3.35484 1.000 11.53613 296 SER A N 1
ATOM 2330 C CA . SER A 1 304 ? 13.11169 0.59807 -2.26332 1.000 10.50490 296 SER A CA 1
ATOM 2331 C C . SER A 1 304 ? 11.66886 0.48448 -2.75459 1.000 11.20296 296 SER A C 1
ATOM 2332 O O . SER A 1 304 ? 11.19833 1.29752 -3.56788 1.000 11.94256 296 SER A O 1
ATOM 2335 N N . ARG A 1 305 ? 10.95545 -0.51882 -2.24753 1.000 10.93672 297 ARG A N 1
ATOM 2336 C CA . ARG A 1 305 ? 9.51719 -0.60929 -2.48223 1.000 11.02670 297 ARG A CA 1
ATOM 2337 C C . ARG A 1 305 ? 8.71441 0.14857 -1.44203 1.000 10.95615 297 ARG A C 1
ATOM 2338 O O . ARG A 1 305 ? 7.48930 0.25991 -1.57611 1.000 11.89907 297 ARG A O 1
ATOM 2346 N N . MET A 1 306 ? 9.37230 0.65436 -0.40372 1.000 10.20385 298 MET A N 1
ATOM 2347 C CA . MET A 1 306 ? 8.71464 1.33399 0.70002 1.000 9.86563 298 MET A CA 1
ATOM 2348 C C . MET A 1 306 ? 8.77304 2.84467 0.57318 1.000 9.72638 298 MET A C 1
ATOM 2349 O O . MET A 1 306 ? 7.78459 3.52498 0.86737 1.000 11.09570 298 MET A O 1
ATOM 2354 N N . ASN A 1 307 ? 9.92539 3.38903 0.17109 1.000 9.89462 299 ASN A N 1
ATOM 2355 C CA . ASN A 1 307 ? 10.12148 4.83287 0.06033 1.000 10.77200 299 ASN A CA 1
ATOM 2356 C C . ASN A 1 307 ? 10.59376 5.14803 -1.34061 1.000 10.90815 299 ASN A C 1
ATOM 2357 O O . ASN A 1 307 ? 11.66948 4.68865 -1.74518 1.000 11.90427 299 ASN A O 1
ATOM 2362 N N . VAL A 1 308 ? 9.80314 5.93937 -2.06464 1.000 11.30597 300 VAL A N 1
ATOM 2363 C CA . VAL A 1 308 ? 10.03256 6.17751 -3.48992 1.000 11.41911 300 VAL A CA 1
ATOM 2364 C C . VAL A 1 308 ? 10.24354 7.67016 -3.71383 1.000 12.17604 300 VAL A C 1
ATOM 2365 O O . VAL A 1 308 ? 9.26709 8.42652 -3.86910 1.000 12.16194 300 VAL A O 1
ATOM 2369 N N . PRO A 1 309 ? 11.48430 8.14059 -3.69566 1.000 13.86409 301 PRO A N 1
ATOM 2370 C CA . PRO A 1 309 ? 11.75479 9.53767 -4.05290 1.000 14.86405 301 PRO A CA 1
ATOM 2371 C C . PRO A 1 309 ? 11.66785 9.74586 -5.55387 1.000 15.45627 301 PRO A C 1
ATOM 2372 O O . PRO A 1 309 ? 11.94598 8.84812 -6.34953 1.000 16.21932 301 PRO A O 1
ATOM 2376 N N . PHE A 1 310 ? 11.30491 10.96287 -5.94078 1.000 14.98546 302 PHE A N 1
ATOM 2377 C CA . PHE A 1 310 ? 11.33384 11.31467 -7.35688 1.000 15.32514 302 PHE A CA 1
ATOM 2378 C C . PHE A 1 310 ? 11.40894 12.83119 -7.49695 1.000 17.05284 302 PHE A C 1
ATOM 2379 O O . PHE A 1 310 ? 10.95068 13.57658 -6.62924 1.000 17.52876 302 PHE A O 1
ATOM 2387 N N . GLN A 1 311 ? 12.00857 13.28015 -8.59287 1.000 18.35585 303 GLN A N 1
ATOM 2388 C CA . GLN A 1 311 ? 12.14064 14.71172 -8.82625 1.000 20.18532 303 GLN A CA 1
ATOM 2389 C C . GLN A 1 311 ? 11.34914 15.09324 -10.06275 1.000 20.68887 303 GLN A C 1
ATOM 2390 O O . GLN A 1 311 ? 11.14973 14.28986 -10.97411 1.000 21.55960 303 GLN A O 1
ATOM 2396 N N . LEU A 1 312 ? 10.87741 16.33034 -10.07022 1.000 20.62741 304 LEU A N 1
ATOM 2397 C CA . LEU A 1 312 ? 10.21671 16.89211 -11.23058 1.000 21.28005 304 LEU A CA 1
ATOM 2398 C C . LEU A 1 312 ? 11.25851 17.49832 -12.15677 1.000 22.91628 304 LEU A C 1
ATOM 2399 O O . LEU A 1 312 ? 12.30628 17.97047 -11.71269 1.000 24.01657 304 LEU A O 1
ATOM 2404 N N . ALA A 1 313 ? 10.96561 17.47067 -13.45692 1.000 24.32951 305 ALA A N 1
ATOM 2405 C CA . ALA A 1 313 ? 11.91993 18.00584 -14.41847 1.000 24.74203 305 ALA A CA 1
ATOM 2406 C C . ALA A 1 313 ? 12.11427 19.50178 -14.22480 1.000 24.68977 305 ALA A C 1
ATOM 2407 O O . ALA A 1 313 ? 13.20040 20.02289 -14.49530 1.000 26.63250 305 ALA A O 1
ATOM 2409 N N . ASP A 1 314 ? 11.08617 20.20256 -13.74686 1.000 23.16874 306 ASP A N 1
ATOM 2410 C CA . ASP A 1 314 ? 11.18244 21.61261 -13.38361 1.000 24.13296 306 ASP A CA 1
ATOM 2411 C C . ASP A 1 314 ? 10.82095 21.71638 -11.90546 1.000 22.35964 306 ASP A C 1
ATOM 2412 O O . ASP A 1 314 ? 9.64042 21.67405 -11.55058 1.000 20.80411 306 ASP A O 1
ATOM 2417 N N . SER A 1 315 ? 11.82660 21.87031 -11.04225 1.000 22.02496 307 SER A N 1
ATOM 2418 C CA . SER A 1 315 ? 11.53451 21.91382 -9.61227 1.000 21.55268 307 SER A CA 1
ATOM 2419 C C . SER A 1 315 ? 10.83283 23.20412 -9.19777 1.000 19.85677 307 SER A C 1
ATOM 2420 O O . SER A 1 315 ? 10.36327 23.29572 -8.05530 1.000 19.28851 307 SER A O 1
ATOM 2423 N N . ALA A 1 316 ? 10.71830 24.18435 -10.09475 1.000 18.32813 308 ALA A N 1
ATOM 2424 C CA . ALA A 1 316 ? 9.89071 25.34758 -9.80426 1.000 17.97808 308 ALA A CA 1
ATOM 2425 C C . ALA A 1 316 ? 8.42004 24.98621 -9.67803 1.000 16.39785 308 ALA A C 1
ATOM 2426 O O . ALA A 1 316 ? 7.63293 25.83007 -9.24629 1.000 17.88647 308 ALA A O 1
ATOM 2428 N N . LEU A 1 317 ? 8.03455 23.76652 -10.06206 1.000 14.58335 309 LEU A N 1
ATOM 2429 C CA . LEU A 1 317 ? 6.67082 23.27304 -9.91576 1.000 15.61387 309 LEU A CA 1
ATOM 2430 C C . LEU A 1 317 ? 6.47067 22.47802 -8.62815 1.000 14.86036 309 LEU A C 1
ATOM 2431 O O . LEU A 1 317 ? 5.35358 22.01293 -8.38374 1.000 14.46568 309 LEU A O 1
ATOM 2436 N N . ASP A 1 318 ? 7.52389 22.29554 -7.81576 1.000 15.19118 310 ASP A N 1
ATOM 2437 C CA . ASP A 1 318 ? 7.40493 21.48437 -6.59869 1.000 14.84572 310 ASP A CA 1
ATOM 2438 C C . ASP A 1 318 ? 6.29038 21.98948 -5.68256 1.000 13.45295 310 ASP A C 1
ATOM 2439 O O . ASP A 1 318 ? 5.49702 21.19463 -5.15739 1.000 13.44439 310 ASP A O 1
ATOM 2444 N N . LYS A 1 319 ? 6.25705 23.30308 -5.41469 1.000 13.04650 311 LYS A N 1
ATOM 2445 C CA . LYS A 1 319 ? 5.28206 23.81780 -4.45741 1.000 13.54662 311 LYS A CA 1
ATOM 2446 C C . LYS A 1 319 ? 3.86132 23.57362 -4.93830 1.000 12.49124 311 LYS A C 1
ATOM 2447 O O . LYS A 1 319 ? 2.98060 23.20198 -4.15017 1.000 12.14163 311 LYS A O 1
ATOM 2453 N N . LEU A 1 320 ? 3.61749 23.80188 -6.23082 1.000 11.90289 312 LEU A N 1
ATOM 2454 C CA . LEU A 1 320 ? 2.29516 23.56745 -6.79452 1.000 11.64561 312 LEU A CA 1
ATOM 2455 C C . LEU A 1 320 ? 1.93545 22.08566 -6.73224 1.000 11.50063 312 LEU A C 1
ATOM 2456 O O . LEU A 1 320 ? 0.79638 21.72158 -6.40207 1.000 11.92215 312 LEU A O 1
ATOM 2461 N N . PHE A 1 321 ? 2.89484 21.21461 -7.04787 1.000 11.38444 313 PHE A N 1
ATOM 2462 C CA . PHE A 1 321 ? 2.63332 19.78316 -6.94523 1.000 11.74183 313 PHE A CA 1
ATOM 2463 C C . PHE A 1 321 ? 2.19283 19.42499 -5.53194 1.000 11.48490 313 PHE A C 1
ATOM 2464 O O . PHE A 1 321 ? 1.23709 18.66051 -5.34177 1.000 12.06850 313 PHE A O 1
ATOM 2472 N N . LEU A 1 322 ? 2.86415 19.98213 -4.52488 1.000 10.89201 314 LEU A N 1
ATOM 2473 C CA . LEU A 1 322 ? 2.53364 19.63924 -3.14436 1.000 10.85581 314 LEU A CA 1
ATOM 2474 C C . LEU A 1 322 ? 1.16768 20.19504 -2.73347 1.000 11.50602 314 LEU A C 1
ATOM 2475 O O . LEU A 1 322 ? 0.39170 19.49226 -2.07979 1.000 12.12359 314 LEU A O 1
ATOM 2480 N N . GLU A 1 323 ? 0.86388 21.45326 -3.08263 1.000 11.28079 315 GLU A N 1
ATOM 2481 C CA . GLU A 1 323 ? -0.43797 22.00487 -2.72579 1.000 11.44004 315 GLU A CA 1
ATOM 2482 C C . GLU A 1 323 ? -1.56282 21.25583 -3.42520 1.000 12.05996 315 GLU A C 1
ATOM 2483 O O . GLU A 1 323 ? -2.58238 20.92600 -2.80340 1.000 13.72586 315 GLU A O 1
ATOM 2489 N N . GLU A 1 324 ? -1.40059 20.97318 -4.72162 1.000 11.30633 316 GLU A N 1
ATOM 2490 C CA . GLU A 1 324 ? -2.50748 20.36583 -5.45562 1.000 12.58070 316 GLU A CA 1
ATOM 2491 C C . GLU A 1 324 ? -2.66242 18.88809 -5.12091 1.000 12.59542 316 GLU A C 1
ATOM 2492 O O . GLU A 1 324 ? -3.79690 18.38496 -5.05796 1.000 12.92247 316 GLU A O 1
ATOM 2498 N N . SER A 1 325 ? -1.55230 18.17340 -4.88560 1.000 10.80047 317 SER A N 1
ATOM 2499 C CA . SER A 1 325 ? -1.69698 16.79305 -4.43552 1.000 10.79218 317 SER A CA 1
ATOM 2500 C C . SER A 1 325 ? -2.37437 16.74917 -3.07994 1.000 11.99754 317 SER A C 1
ATOM 2501 O O . SER A 1 325 ? -3.27782 15.93342 -2.85977 1.000 11.87984 317 SER A O 1
ATOM 2504 N N . PHE A 1 326 ? -1.98768 17.64977 -2.16581 1.000 11.54855 318 PHE A N 1
ATOM 2505 C CA . PHE A 1 326 ? -2.66453 17.68019 -0.87079 1.000 12.25285 318 PHE A CA 1
ATOM 2506 C C . PHE A 1 326 ? -4.16518 17.90404 -1.04781 1.000 13.78069 318 PHE A C 1
ATOM 2507 O O . PHE A 1 326 ? -4.98542 17.19406 -0.45310 1.000 14.29478 318 PHE A O 1
ATOM 2515 N N . ALA A 1 327 ? -4.53930 18.87555 -1.88637 1.000 13.45189 319 ALA A N 1
ATOM 2516 C CA . ALA A 1 327 ? -5.94435 19.18787 -2.12412 1.000 15.93313 319 ALA A CA 1
ATOM 2517 C C . ALA A 1 327 ? -6.69869 18.00616 -2.73284 1.000 17.33955 319 ALA A C 1
ATOM 2518 O O . ALA A 1 327 ? -7.91392 17.86849 -2.52694 1.000 19.74841 319 ALA A O 1
ATOM 2520 N N . ALA A 1 328 ? -6.00017 17.14549 -3.47801 1.000 15.72282 320 ALA A N 1
ATOM 2521 C CA . ALA A 1 328 ? -6.56855 15.92572 -4.03401 1.000 16.50713 320 ALA A CA 1
ATOM 2522 C C . ALA A 1 328 ? -6.59576 14.77714 -3.02551 1.000 17.34421 320 ALA A C 1
ATOM 2523 O O . ALA A 1 328 ? -6.91818 13.64340 -3.40715 1.000 19.74094 320 ALA A O 1
ATOM 2525 N N . GLY A 1 329 ? -6.24315 15.03516 -1.76408 1.000 16.22975 321 GLY A N 1
ATOM 2526 C CA . GLY A 1 329 ? -6.25169 13.99395 -0.76012 1.000 14.96995 321 GLY A CA 1
ATOM 2527 C C . GLY A 1 329 ? -5.02144 13.12019 -0.74387 1.000 13.46168 321 GLY A C 1
ATOM 2528 O O . GLY A 1 329 ? -5.09751 11.97075 -0.30261 1.000 15.53391 321 GLY A O 1
ATOM 2529 N N . LEU A 1 330 ? -3.88374 13.62994 -1.20397 1.000 11.63677 322 LEU A N 1
ATOM 2530 C CA . LEU A 1 330 ? -2.62776 12.87864 -1.28235 1.000 10.80472 322 LEU A CA 1
ATOM 2531 C C . LEU A 1 330 ? -1.63609 13.64452 -0.41455 1.000 10.84283 322 LEU A C 1
ATOM 2532 O O . LEU A 1 330 ? -1.02619 14.62440 -0.87024 1.000 11.72105 322 LEU A O 1
ATOM 2537 N N . HIS A 1 331 ? -1.48907 13.22094 0.84470 1.000 10.36514 323 HIS A N 1
ATOM 2538 C CA . HIS A 1 331 ? -0.74888 14.01524 1.82446 1.000 9.48025 323 HIS A CA 1
ATOM 2539 C C . HIS A 1 331 ? 0.71400 13.60411 1.92572 1.000 9.75586 323 HIS A C 1
ATOM 2540 O O . HIS A 1 331 ? 1.07456 12.44796 1.69005 1.000 10.78294 323 HIS A O 1
ATOM 2547 N N . ALA A 1 332 ? 1.55041 14.57822 2.31883 1.000 10.19602 324 ALA A N 1
ATOM 2548 C CA . ALA A 1 332 ? 2.90811 14.34735 2.81324 1.000 10.38615 324 ALA A CA 1
ATOM 2549 C C . ALA A 1 332 ? 3.83148 13.74685 1.75919 1.000 11.10690 324 ALA A C 1
ATOM 2550 O O . ALA A 1 332 ? 4.58739 12.81940 2.03116 1.000 12.43110 324 ALA A O 1
ATOM 2552 N N . LEU A 1 333 ? 3.81447 14.33475 0.56142 1.000 10.42485 325 LEU A N 1
ATOM 2553 C CA . LEU A 1 333 ? 4.68303 13.88927 -0.52797 1.000 10.65644 325 LEU A CA 1
ATOM 2554 C C . LEU A 1 333 ? 6.01599 14.63547 -0.62035 1.000 11.54743 325 LEU A C 1
ATOM 2555 O O . LEU A 1 333 ? 6.81873 14.32618 -1.50595 1.000 12.59224 325 LEU A O 1
ATOM 2560 N N . LYS A 1 334 ? 6.30336 15.58415 0.25894 1.000 12.65789 326 LYS A N 1
ATOM 2561 C CA . LYS A 1 334 ? 7.54572 16.33301 0.11229 1.000 14.93614 326 LYS A CA 1
ATOM 2562 C C . LYS A 1 334 ? 8.75932 15.46191 0.44696 1.000 16.36256 326 LYS A C 1
ATOM 2563 O O . LYS A 1 334 ? 8.75838 14.72558 1.43610 1.000 16.71402 326 LYS A O 1
ATOM 2569 N N . GLY A 1 335 ? 9.80698 15.56816 -0.37342 1.000 17.35552 327 GLY A N 1
ATOM 2570 C CA . GLY A 1 335 ? 11.06871 14.89719 -0.12661 1.000 20.12909 327 GLY A CA 1
ATOM 2571 C C . GLY A 1 335 ? 11.98704 15.70549 0.77896 1.000 23.86691 327 GLY A C 1
ATOM 2572 O O . GLY A 1 335 ? 11.59896 16.70634 1.38154 1.000 24.15761 327 GLY A O 1
ATOM 2573 N N . HIS A 1 336 ? 13.23998 15.25606 0.86512 1.000 27.35594 328 HIS A N 1
ATOM 2574 C CA . HIS A 1 336 ? 14.24292 15.90135 1.70968 1.000 32.29451 328 HIS A CA 1
ATOM 2575 C C . HIS A 1 336 ? 14.91415 17.07650 0.99652 1.000 37.01887 328 HIS A C 1
ATOM 2576 O O . HIS A 1 336 ? 15.02325 17.11001 -0.23260 1.000 38.73485 328 HIS A O 1
ATOM 2583 N N . ARG A 1 337 ? 15.36455 18.04383 1.78792 1.000 40.62488 329 ARG A N 1
ATOM 2584 C CA . ARG A 1 337 ? 16.26038 19.10507 1.31213 1.000 42.92145 329 ARG A CA 1
ATOM 2585 C C . ARG A 1 337 ? 17.40900 18.55097 0.46194 1.000 44.17873 329 ARG A C 1
ATOM 2586 O O . ARG A 1 337 ? 17.66609 19.02187 -0.64919 1.000 45.14325 329 ARG A O 1
ATOM 2588 N N . GLY A 1 341 ? 13.09110 17.01837 -4.18433 1.000 24.66630 333 GLY A N 1
ATOM 2589 C CA . GLY A 1 341 ? 11.84283 16.74741 -4.88588 1.000 24.81502 333 GLY A CA 1
ATOM 2590 C C . GLY A 1 341 ? 10.75887 16.18824 -3.96851 1.000 22.04796 333 GLY A C 1
ATOM 2591 O O . GLY A 1 341 ? 10.41529 16.79808 -2.94846 1.000 23.35282 333 GLY A O 1
ATOM 2592 N N . MET A 1 342 ? 10.21849 15.02601 -4.34700 1.000 17.63259 334 MET A N 1
ATOM 2593 C CA . MET A 1 342 ? 9.11811 14.35715 -3.66157 1.000 14.16268 334 MET A CA 1
ATOM 2594 C C . MET A 1 342 ? 9.56074 13.01231 -3.09647 1.000 12.40829 334 MET A C 1
ATOM 2595 O O . MET A 1 342 ? 10.59427 12.45147 -3.48243 1.000 14.12175 334 MET A O 1
ATOM 2600 N N . ARG A 1 343 ? 8.75111 12.48108 -2.17887 1.000 11.98537 335 ARG A N 1
ATOM 2601 C CA A ARG A 1 343 ? 8.96058 11.12587 -1.67732 0.634 11.82397 335 ARG A CA 1
ATOM 2602 C CA B ARG A 1 343 ? 8.95944 11.12668 -1.67911 0.366 12.01897 335 ARG A CA 1
ATOM 2603 C C . ARG A 1 343 ? 7.60817 10.52907 -1.32906 1.000 10.82673 335 ARG A C 1
ATOM 2604 O O . ARG A 1 343 ? 6.91574 11.03891 -0.43208 1.000 11.47985 335 ARG A O 1
ATOM 2619 N N . ALA A 1 344 ? 7.22200 9.46511 -2.04295 1.000 10.27420 336 ALA A N 1
ATOM 2620 C CA . ALA A 1 344 ? 6.00325 8.72590 -1.71791 1.000 11.53972 336 ALA A CA 1
ATOM 2621 C C . ALA A 1 344 ? 6.40802 7.53620 -0.85615 1.000 11.31829 336 ALA A C 1
ATOM 2622 O O . ALA A 1 344 ? 7.09434 6.62198 -1.33085 1.000 12.00434 336 ALA A O 1
ATOM 2624 N N . SER A 1 345 ? 5.97717 7.53010 0.40632 1.000 9.65530 337 SER A N 1
ATOM 2625 C CA . SER A 1 345 ? 6.15269 6.34903 1.25444 1.000 9.08372 337 SER A CA 1
ATOM 2626 C C . SER A 1 345 ? 4.89073 5.51332 1.16114 1.000 10.47922 337 SER A C 1
ATOM 2627 O O . SER A 1 345 ? 3.78847 6.03996 1.34128 1.000 10.80126 337 SER A O 1
ATOM 2630 N N . ILE A 1 346 ? 5.05720 4.23059 0.80071 1.000 9.42459 338 ILE A N 1
ATOM 2631 C CA . ILE A 1 346 ? 3.94981 3.35161 0.43309 1.000 10.18665 338 ILE A CA 1
ATOM 2632 C C . ILE A 1 346 ? 4.08851 2.05342 1.24042 1.000 9.72968 338 ILE A C 1
ATOM 2633 O O . ILE A 1 346 ? 4.29458 0.95397 0.70782 1.000 11.35802 338 ILE A O 1
ATOM 2638 N N . TYR A 1 347 ? 3.99129 2.19833 2.55541 1.000 9.53152 339 TYR A N 1
ATOM 2639 C CA . TYR A 1 347 ? 4.22811 1.11876 3.50525 1.000 9.14714 339 TYR A CA 1
ATOM 2640 C C . TYR A 1 347 ? 3.12349 0.06469 3.41781 1.000 9.95190 339 TYR A C 1
ATOM 2641 O O . TYR A 1 347 ? 2.16803 0.18963 2.64752 1.000 10.75277 339 TYR A O 1
ATOM 2650 N N . ASN A 1 348 ? 3.24915 -0.99246 4.24094 1.000 9.82918 340 ASN A N 1
ATOM 2651 C CA . ASN A 1 348 ? 2.26269 -2.08135 4.20720 1.000 10.29777 340 ASN A CA 1
ATOM 2652 C C . ASN A 1 348 ? 0.82758 -1.56905 4.26393 1.000 10.81226 340 ASN A C 1
ATOM 2653 O O . ASN A 1 348 ? -0.06432 -2.11048 3.59528 1.000 12.12147 340 ASN A O 1
ATOM 2658 N N . ALA A 1 349 ? 0.57404 -0.57644 5.11505 1.000 11.16776 341 ALA A N 1
ATOM 2659 C CA . ALA A 1 349 ? -0.79279 -0.09449 5.33754 1.000 12.37866 341 ALA A CA 1
ATOM 2660 C C . ALA A 1 349 ? -1.38341 0.59764 4.10975 1.000 12.52465 341 ALA A C 1
ATOM 2661 O O . ALA A 1 349 ? -2.61188 0.70825 4.01129 1.000 13.81598 341 ALA A O 1
ATOM 2663 N N . MET A 1 350 ? -0.54618 1.07528 3.18910 1.000 10.68939 342 MET A N 1
ATOM 2664 C CA . MET A 1 350 ? -1.01614 1.83847 2.04481 1.000 10.75215 342 MET A CA 1
ATOM 2665 C C . MET A 1 350 ? -1.62372 0.89820 1.01546 1.000 11.34320 342 MET A C 1
ATOM 2666 O O . MET A 1 350 ? -0.91074 0.03548 0.48016 1.000 13.10598 342 MET A O 1
ATOM 2671 N N . PRO A 1 351 ? -2.91296 1.00883 0.71428 1.000 13.26616 343 PRO A N 1
ATOM 2672 C CA . PRO A 1 351 ? -3.50140 0.09835 -0.27573 1.000 14.41819 343 PRO A CA 1
ATOM 2673 C C . PRO A 1 351 ? -3.05450 0.44647 -1.68763 1.000 13.90119 343 PRO A C 1
ATOM 2674 O O . PRO A 1 351 ? -2.63335 1.57024 -1.99937 1.000 14.43696 343 PRO A O 1
ATOM 2678 N N . LEU A 1 352 ? -3.15105 -0.56018 -2.55637 1.000 14.93848 344 LEU A N 1
ATOM 2679 C CA . LEU A 1 352 ? -2.86472 -0.33827 -3.97123 1.000 15.25793 344 LEU A CA 1
ATOM 2680 C C . LEU A 1 352 ? -3.68803 0.81694 -4.53902 1.000 14.81281 344 LEU A C 1
ATOM 2681 O O . LEU A 1 352 ? -3.18244 1.60713 -5.35342 1.000 13.95486 344 LEU A O 1
ATOM 2686 N N . ASP A 1 353 ? -4.95193 0.95178 -4.10870 1.000 15.00971 345 ASP A N 1
ATOM 2687 C CA . ASP A 1 353 ? -5.77351 2.06449 -4.59099 1.000 17.58515 345 ASP A CA 1
ATOM 2688 C C . ASP A 1 353 ? -5.16245 3.41913 -4.24952 1.000 15.81338 345 ASP A C 1
ATOM 2689 O O . ASP A 1 353 ? -5.38479 4.39899 -4.97848 1.000 15.24985 345 ASP A O 1
ATOM 2694 N N . GLY A 1 354 ? -4.42141 3.51888 -3.14156 1.000 14.00075 346 GLY A N 1
ATOM 2695 C CA . GLY A 1 354 ? -3.75720 4.78397 -2.83063 1.000 13.78074 346 GLY A CA 1
ATOM 2696 C C . GLY A 1 354 ? -2.65904 5.10969 -3.82539 1.000 13.28328 346 GLY A C 1
ATOM 2697 O O . GLY A 1 354 ? -2.50872 6.26427 -4.25726 1.000 13.31473 346 GLY A O 1
ATOM 2698 N N . VAL A 1 355 ? -1.91841 4.08591 -4.25591 1.000 13.21490 347 VAL A N 1
ATOM 2699 C CA . VAL A 1 355 ? -0.86876 4.30852 -5.24066 1.000 13.91594 347 VAL A CA 1
ATOM 2700 C C . VAL A 1 355 ? -1.47166 4.59874 -6.61345 1.000 14.25552 347 VAL A C 1
ATOM 2701 O O . VAL A 1 355 ? -0.94465 5.42426 -7.37287 1.000 14.81342 347 VAL A O 1
ATOM 2705 N N . LYS A 1 356 ? -2.59634 3.95100 -6.94969 1.000 14.76668 348 LYS A N 1
ATOM 2706 C CA . LYS A 1 356 ? -3.29262 4.27551 -8.19370 1.000 15.93946 348 LYS A CA 1
ATOM 2707 C C . LYS A 1 356 ? -3.78600 5.71635 -8.19725 1.000 14.87002 348 LYS A C 1
ATOM 2708 O O . LYS A 1 356 ? -3.68123 6.40982 -9.21369 1.000 15.37721 348 LYS A O 1
ATOM 2714 N N . THR A 1 357 ? -4.33214 6.18738 -7.07178 1.000 14.53949 349 THR A N 1
ATOM 2715 C CA . THR A 1 357 ? -4.78030 7.57759 -6.99321 1.000 14.00076 349 THR A CA 1
ATOM 2716 C C . THR A 1 357 ? -3.60089 8.53483 -7.16242 1.000 13.13063 349 THR A C 1
ATOM 2717 O O . THR A 1 357 ? -3.69081 9.54319 -7.89192 1.000 13.72293 349 THR A O 1
ATOM 2721 N N . LEU A 1 358 ? -2.46645 8.20023 -6.54154 1.000 12.39960 350 LEU A N 1
ATOM 2722 C CA . LEU A 1 358 ? -1.26182 9.01335 -6.67532 1.000 11.99614 350 LEU A CA 1
ATOM 2723 C C . LEU A 1 358 ? -0.78446 9.05915 -8.12343 1.000 13.01590 350 LEU A C 1
ATOM 2724 O O . LEU A 1 358 ? -0.50880 10.13464 -8.65725 1.000 13.81421 350 LEU A O 1
ATOM 2729 N N . THR A 1 359 ? -0.63282 7.89730 -8.76312 1.000 12.98658 351 THR A N 1
ATOM 2730 C CA . THR A 1 359 ? -0.10866 7.91308 -10.12734 1.000 13.89330 351 THR A CA 1
ATOM 2731 C C . THR A 1 359 ? -1.08127 8.55687 -11.09746 1.000 14.86939 351 THR A C 1
ATOM 2732 O O . THR A 1 359 ? -0.64292 9.23067 -12.04188 1.000 15.01661 351 THR A O 1
ATOM 2736 N N . ASP A 1 360 ? -2.39464 8.39968 -10.88206 1.000 14.72029 352 ASP A N 1
ATOM 2737 C CA . ASP A 1 360 ? -3.33678 9.13258 -11.73121 1.000 15.99391 352 ASP A CA 1
ATOM 2738 C C . ASP A 1 360 ? -3.15038 10.63836 -11.56885 1.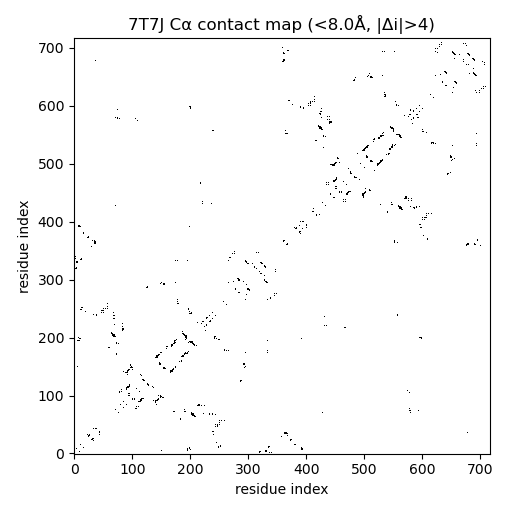000 14.75799 352 ASP A C 1
ATOM 2739 O O . ASP A 1 360 ? -3.15566 11.39083 -12.55472 1.000 14.99889 352 ASP A O 1
ATOM 2744 N N . PHE A 1 361 ? -2.96062 11.09956 -10.33166 1.000 14.03184 353 PHE A N 1
ATOM 2745 C CA . PHE A 1 361 ? -2.67861 12.51531 -10.12094 1.000 13.63887 353 PHE A CA 1
ATOM 2746 C C . PHE A 1 361 ? -1.38613 12.93030 -10.81293 1.000 12.87811 353 PHE A C 1
ATOM 2747 O O . PHE A 1 361 ? -1.32249 13.99626 -11.43856 1.000 12.65718 353 PHE A O 1
ATOM 2755 N N . MET A 1 362 ? -0.34288 12.10939 -10.71022 1.000 13.57533 354 MET A N 1
ATOM 2756 C CA . MET A 1 362 ? 0.93894 12.45051 -11.33349 1.000 14.10013 354 MET A CA 1
ATOM 2757 C C . MET A 1 362 ? 0.81293 12.55726 -12.84318 1.000 14.32147 354 MET A C 1
ATOM 2758 O O . MET A 1 362 ? 1.38369 13.46445 -13.46148 1.000 14.55427 354 MET A O 1
ATOM 2763 N N . LEU A 1 363 ? 0.08366 11.62681 -13.45931 1.000 15.28538 355 LEU A N 1
ATOM 2764 C CA . LEU A 1 363 ? -0.13262 11.71068 -14.90207 1.000 16.12087 355 LEU A CA 1
ATOM 2765 C C . LEU A 1 363 ? -0.90020 12.97145 -15.27577 1.000 16.01102 355 LEU A C 1
ATOM 2766 O O . LEU A 1 363 ? -0.58029 13.63683 -16.27620 1.000 16.23131 355 LEU A O 1
ATOM 2771 N N . ASP A 1 364 ? -1.91692 13.31916 -14.48873 1.000 14.53694 356 ASP A N 1
ATOM 2772 C CA . ASP A 1 364 ? -2.68198 14.52808 -14.76953 1.000 15.15139 356 ASP A CA 1
ATOM 2773 C C . ASP A 1 364 ? -1.81585 15.76633 -14.60712 1.000 14.47139 356 ASP A C 1
ATOM 2774 O O . ASP A 1 364 ? -1.88684 16.70232 -15.41906 1.000 14.81527 356 ASP A O 1
ATOM 2779 N N . PHE A 1 365 ? -0.98444 15.78723 -13.56759 1.000 13.57852 357 PHE A N 1
ATOM 2780 C CA . PHE A 1 365 ? -0.14383 16.95307 -13.32083 1.000 13.36238 357 PHE A CA 1
ATOM 2781 C C . PHE A 1 365 ? 0.85961 17.14790 -14.45245 1.000 15.03564 357 PHE A C 1
ATOM 2782 O O . PHE A 1 365 ? 1.10628 18.28431 -14.88859 1.000 14.70305 357 PHE A O 1
ATOM 2790 N N . GLU A 1 366 ? 1.42090 16.04813 -14.96331 1.000 15.95101 358 GLU A N 1
ATOM 2791 C CA . GLU A 1 366 ? 2.30174 16.14046 -16.12463 1.000 17.64651 358 GLU A CA 1
ATOM 2792 C C . GLU A 1 366 ? 1.55596 16.66010 -17.35365 1.000 18.61071 358 GLU A C 1
ATOM 2793 O O . GLU A 1 366 ? 2.09022 17.48067 -18.11643 1.000 19.62970 358 GLU A O 1
ATOM 2799 N N . ARG A 1 367 ? 0.32258 16.19725 -17.56923 1.000 17.58505 359 ARG A N 1
ATOM 2800 C CA A ARG A 1 367 ? -0.46978 16.70464 -18.68719 0.529 18.34941 359 ARG A CA 1
ATOM 2801 C CA B ARG A 1 367 ? -0.44328 16.70782 -18.69978 0.471 18.79986 359 ARG A CA 1
ATOM 2802 C C . ARG A 1 367 ? -0.65182 18.21206 -18.58137 1.000 17.99263 359 ARG A C 1
ATOM 2803 O O . ARG A 1 367 ? -0.53356 18.93759 -19.58160 1.000 19.14029 359 ARG A O 1
ATOM 2818 N N . ARG A 1 368 ? -0.93260 18.69810 -17.36940 1.000 16.87396 360 ARG A N 1
ATOM 2819 C CA . ARG A 1 368 ? -1.15898 20.12808 -17.16401 1.000 16.36914 360 ARG A CA 1
ATOM 2820 C C . ARG A 1 368 ? 0.09471 20.95338 -17.40115 1.000 18.00209 360 ARG A C 1
ATOM 2821 O O . ARG A 1 368 ? 0.02552 22.03192 -18.00990 1.000 19.42411 360 ARG A O 1
ATOM 2829 N N . HIS A 1 369 ? 1.23921 20.50009 -16.87784 1.000 18.41234 361 HIS A N 1
ATOM 2830 C CA . HIS A 1 369 ? 2.37781 21.38876 -16.67444 1.000 18.49482 361 HIS A CA 1
ATOM 2831 C C . HIS A 1 369 ? 3.64882 20.95524 -17.37592 1.000 21.75493 361 HIS A C 1
ATOM 2832 O O . HIS A 1 369 ? 4.61524 21.72921 -17.38645 1.000 22.83139 361 HIS A O 1
ATOM 2839 N N . GLY A 1 370 ? 3.68061 19.76138 -17.95781 1.000 23.24166 362 GLY A N 1
ATOM 2840 C CA . GLY A 1 370 ? 4.88621 19.25653 -18.58804 1.000 26.79356 362 GLY A CA 1
ATOM 2841 C C . GLY A 1 370 ? 5.07971 19.79314 -19.98601 1.000 30.46350 362 GLY A C 1
ATOM 2842 O O . GLY A 1 370 ? 6.06323 19.47674 -20.65606 1.000 32.67685 362 GLY A O 1
ATOM 2844 N N . GLN B 1 11 ? -20.53482 3.42983 36.19350 1.000 36.94718 3 GLN B N 1
ATOM 2845 C CA . GLN B 1 11 ? -19.39768 4.34187 36.31557 1.000 34.92026 3 GLN B CA 1
ATOM 2846 C C . GLN B 1 11 ? -18.18467 3.59861 36.87100 1.000 29.85482 3 GLN B C 1
ATOM 2847 O O . GLN B 1 11 ? -18.29613 2.89216 37.87355 1.000 30.08984 3 GLN B O 1
ATOM 2853 N N . VAL B 1 12 ? -17.03344 3.74645 36.21613 1.000 24.63661 4 VAL B N 1
ATOM 2854 C CA . VAL B 1 12 ? -15.79476 3.11277 36.65139 1.000 19.52566 4 VAL B CA 1
ATOM 2855 C C . VAL B 1 12 ? -14.83067 4.18926 37.12843 1.000 16.70010 4 VAL B C 1
ATOM 2856 O O . VAL B 1 12 ? -14.57194 5.16921 36.42121 1.000 19.65050 4 VAL B O 1
ATOM 2860 N N . TYR B 1 13 ? -14.31659 4.02020 38.33653 1.000 12.33483 5 TYR B N 1
ATOM 2861 C CA . TYR B 1 13 ? -13.21450 4.82491 38.83139 1.000 11.91681 5 TYR B CA 1
ATOM 2862 C C . TYR B 1 13 ? -11.96763 3.96512 38.90442 1.000 11.19433 5 TYR B C 1
ATOM 2863 O O . TYR B 1 13 ? -11.97717 2.89600 39.52607 1.000 12.51767 5 TYR B O 1
ATOM 2872 N N . ASN B 1 14 ? -10.90090 4.45241 38.29043 1.000 9.88529 6 ASN B N 1
ATOM 2873 C CA . ASN B 1 14 ? -9.68613 3.68953 38.05541 1.000 10.17741 6 ASN B CA 1
ATOM 2874 C C . ASN B 1 14 ? -8.57639 4.25474 38.92416 1.000 9.33894 6 ASN B C 1
ATOM 2875 O O . ASN B 1 14 ? -8.07124 5.35914 38.65268 1.000 9.71238 6 ASN B O 1
ATOM 2880 N N . PHE B 1 15 ? -8.19548 3.49963 39.96499 1.000 9.48145 7 PHE B N 1
ATOM 2881 C CA . PHE B 1 15 ? -7.20306 3.94207 40.94409 1.000 9.05456 7 PHE B CA 1
ATOM 2882 C C . PHE B 1 15 ? -5.78068 3.49807 40.58938 1.000 9.59721 7 PHE B C 1
ATOM 2883 O O . PHE B 1 15 ? -4.88978 3.53605 41.45055 1.000 9.94552 7 PHE B O 1
ATOM 2891 N N . SER B 1 16 ? -5.54781 3.10165 39.33588 1.000 9.23873 8 SER B N 1
ATOM 2892 C CA . SER B 1 16 ? -4.21701 2.66788 38.92609 1.000 10.25125 8 SER B CA 1
ATOM 2893 C C . SER B 1 16 ? -3.15624 3.73944 39.18160 1.000 10.21417 8 SER B C 1
ATOM 2894 O O . SER B 1 16 ? -3.36291 4.93408 38.92050 1.000 9.75606 8 SER B O 1
ATOM 2897 N N . SER B 1 17 ? -1.97719 3.29611 39.63043 1.000 11.12753 9 SER B N 1
ATOM 2898 C CA . SER B 1 17 ? -0.90601 4.23931 39.94547 1.000 11.73769 9 SER B CA 1
ATOM 2899 C C . SER B 1 17 ? -0.10485 4.67424 38.72226 1.000 10.51680 9 SER B C 1
ATOM 2900 O O . SER B 1 17 ? 0.66125 5.63825 38.82273 1.000 10.81525 9 SER B O 1
ATOM 2903 N N . GLY B 1 18 ? -0.26229 4.01484 37.57384 1.000 10.61316 10 GLY B N 1
ATOM 2904 C CA . GLY B 1 18 ? 0.52436 4.33393 36.39661 1.000 11.59907 10 GLY B CA 1
ATOM 2905 C C . GLY B 1 18 ? 0.77604 3.09589 35.55409 1.000 13.52159 10 GLY B C 1
ATOM 2906 O O . GLY B 1 18 ? 1.23202 2.06808 36.05843 1.000 16.75649 10 GLY B O 1
ATOM 2907 N N . PRO B 1 19 ? 0.39406 3.12607 34.26741 1.000 11.98594 11 PRO B N 1
ATOM 2908 C CA . PRO B 1 19 ? -0.46449 4.12952 33.61367 1.000 11.69870 11 PRO B CA 1
ATOM 2909 C C . PRO B 1 19 ? -1.71531 4.38576 34.42582 1.000 12.96617 11 PRO B C 1
ATOM 2910 O O . PRO B 1 19 ? -2.18251 3.51290 35.15724 1.000 15.00197 11 PRO B O 1
ATOM 2914 N N . ALA B 1 20 ? -2.19448 5.61551 34.39998 1.000 12.25811 12 ALA B N 1
ATOM 2915 C CA . ALA B 1 20 ? -3.26518 6.06308 35.26160 1.000 11.23574 12 ALA B CA 1
ATOM 2916 C C . ALA B 1 20 ? -4.42809 6.55786 34.41487 1.000 11.35179 12 ALA B C 1
ATOM 2917 O O . ALA B 1 20 ? -4.35210 6.62535 33.17649 1.000 12.71544 12 ALA B O 1
ATOM 2919 N N . MET B 1 21 ? -5.52791 6.88333 35.08404 1.000 10.96518 13 MET B N 1
ATOM 2920 C CA . MET B 1 21 ? -6.65153 7.43117 34.34580 1.000 13.11785 13 MET B CA 1
ATOM 2921 C C . MET B 1 21 ? -6.28061 8.76506 33.70209 1.000 12.75423 13 MET B C 1
ATOM 2922 O O . MET B 1 21 ? -5.49830 9.55237 34.24882 1.000 14.83495 13 MET B O 1
ATOM 2927 N N . LEU B 1 22 ? -6.81308 8.98682 32.52130 1.000 12.22057 14 LEU B N 1
ATOM 2928 C CA A LEU B 1 22 ? -6.81599 10.30845 31.92066 0.345 12.48667 14 LEU B CA 1
ATOM 2929 C CA B LEU B 1 22 ? -6.83249 10.29153 31.87787 0.655 12.52804 14 LEU B CA 1
ATOM 2930 C C . LEU B 1 22 ? -8.13099 10.99871 32.22850 1.000 12.41606 14 LEU B C 1
ATOM 2931 O O . LEU B 1 22 ? -9.11949 10.34605 32.55773 1.000 12.96174 14 LEU B O 1
ATOM 2940 N N . PRO B 1 23 ? -8.18948 12.33155 32.13793 1.000 11.39834 15 PRO B N 1
ATOM 2941 C CA . PRO B 1 23 ? -9.49379 12.99719 32.27704 1.000 12.12138 15 PRO B CA 1
ATOM 2942 C C . PRO B 1 23 ? -10.47341 12.43646 31.24579 1.000 12.70285 15 PRO B C 1
ATOM 2943 O O . PRO B 1 23 ? -10.14567 12.31965 30.06303 1.000 11.73755 15 PRO B O 1
ATOM 2947 N N . ALA B 1 24 ? -11.68555 12.08929 31.69347 1.000 15.60188 16 ALA B N 1
ATOM 2948 C CA . ALA B 1 24 ? -12.64953 11.48606 30.77455 1.000 16.23243 16 ALA B CA 1
ATOM 2949 C C . ALA B 1 24 ? -12.92442 12.38593 29.57131 1.000 15.35431 16 ALA B C 1
ATOM 2950 O O . ALA B 1 24 ? -13.04562 11.90029 28.43992 1.000 15.22820 16 ALA B O 1
ATOM 2952 N N . GLU B 1 25 ? -13.00883 13.70375 29.78862 1.000 14.67509 17 GLU B N 1
ATOM 2953 C CA A GLU B 1 25 ? -13.26389 14.62878 28.68672 0.507 15.67928 17 GLU B CA 1
ATOM 2954 C CA B GLU B 1 25 ? -13.27097 14.60392 28.67023 0.493 15.48280 17 GLU B CA 1
ATOM 2955 C C . GLU B 1 25 ? -12.12709 14.61053 27.66824 1.000 14.22699 17 GLU B C 1
ATOM 2956 O O . GLU B 1 25 ? -12.35748 14.78939 26.46335 1.000 14.48873 17 GLU B O 1
ATOM 2967 N N . VAL B 1 26 ? -10.89236 14.43127 28.13236 1.000 12.29008 18 VAL B N 1
ATOM 2968 C CA . VAL B 1 26 ? -9.75477 14.37117 27.22230 1.000 11.92669 18 VAL B CA 1
ATOM 2969 C C . VAL B 1 26 ? -9.82921 13.11899 26.35710 1.000 11.99401 18 VAL B C 1
ATOM 2970 O O . VAL B 1 26 ? -9.62790 13.16420 25.13189 1.000 12.39218 18 VAL B O 1
ATOM 2974 N N . LEU B 1 27 ? -10.09257 11.96942 26.98181 1.000 11.82606 19 LEU B N 1
ATOM 2975 C CA A LEU B 1 27 ? -10.18099 10.72302 26.22568 0.520 13.09077 19 LEU B CA 1
ATOM 2976 C CA B LEU B 1 27 ? -10.17456 10.73409 26.20784 0.480 13.08007 19 LEU B CA 1
ATOM 2977 C C . LEU B 1 27 ? -11.33379 10.77106 25.22345 1.000 13.18380 19 LEU B C 1
ATOM 2978 O O . LEU B 1 27 ? -11.21555 10.27568 24.09431 1.000 14.16037 19 LEU B O 1
ATOM 2987 N N . LYS B 1 28 ? -12.45799 11.37390 25.61480 1.000 12.81947 20 LYS B N 1
ATOM 2988 C CA . LYS B 1 28 ? -13.58664 11.46066 24.70196 1.000 13.96626 20 LYS B CA 1
ATOM 2989 C C . LYS B 1 28 ? -13.24820 12.31604 23.48837 1.000 13.68949 20 LYS B C 1
ATOM 2990 O O . LYS B 1 28 ? -13.55895 11.94419 22.35144 1.000 14.98922 20 LYS B O 1
ATOM 2996 N N . LEU B 1 29 ? -12.58304 13.45325 23.70119 1.000 12.87370 21 LEU B N 1
ATOM 2997 C CA . LEU B 1 29 ? -12.15338 14.26843 22.57317 1.000 12.97725 21 LEU B CA 1
ATOM 2998 C C . LEU B 1 29 ? -11.16704 13.50654 21.68314 1.000 12.95249 21 LEU B C 1
ATOM 2999 O O . LEU B 1 29 ? -11.29343 13.51058 20.44760 1.000 12.92653 21 LEU B O 1
ATOM 3004 N N . ALA B 1 30 ? -10.17465 12.85048 22.28566 1.000 12.12368 22 ALA B N 1
ATOM 3005 C CA . ALA B 1 30 ? -9.21704 12.08762 21.48822 1.000 11.96512 22 ALA B CA 1
ATOM 3006 C C . ALA B 1 30 ? -9.91933 11.01646 20.67359 1.000 11.22636 22 ALA B C 1
ATOM 3007 O O . ALA B 1 30 ? -9.56987 10.77889 19.50295 1.000 12.76772 22 ALA B O 1
ATOM 3009 N N . GLN B 1 31 ? -10.94054 10.38316 21.25714 1.000 11.15150 23 GLN B N 1
ATOM 3010 C CA . GLN B 1 31 ? -11.67509 9.36625 20.51131 1.000 11.60405 23 GLN B CA 1
ATOM 3011 C C . GLN B 1 31 ? -12.37250 9.98919 19.31736 1.000 12.70316 23 GLN B C 1
ATOM 3012 O O . GLN B 1 31 ? -12.29760 9.46518 18.19490 1.000 12.96189 23 GLN B O 1
ATOM 3018 N N . GLN B 1 32 ? -13.05736 11.11774 19.54504 1.000 12.88153 24 GLN B N 1
ATOM 3019 C CA . GLN B 1 32 ? -13.84127 11.74016 18.48589 1.000 13.51123 24 GLN B CA 1
ATOM 3020 C C . GLN B 1 32 ? -12.97123 12.09417 17.29713 1.000 14.14810 24 GLN B C 1
ATOM 3021 O O . GLN B 1 32 ? -13.40593 11.98501 16.14548 1.000 15.91666 24 GLN B O 1
ATOM 3027 N N . GLU B 1 33 ? -11.74677 12.54408 17.54703 1.000 13.26503 25 GLU B N 1
ATOM 3028 C CA . GLU B 1 33 ? -10.91861 13.00631 16.44552 1.000 13.76414 25 GLU B CA 1
ATOM 3029 C C . GLU B 1 33 ? -9.78263 12.03407 16.11143 1.000 13.23952 25 GLU B C 1
ATOM 3030 O O . GLU B 1 33 ? -8.83051 12.41544 15.42820 1.000 14.16339 25 GLU B O 1
ATOM 3036 N N . LEU B 1 34 ? -9.89643 10.76464 16.51866 1.000 12.79040 26 LEU B N 1
ATOM 3037 C CA . LEU B 1 34 ? -8.78138 9.83297 16.33954 1.000 11.73091 26 LEU B CA 1
ATOM 3038 C C . LEU B 1 34 ? -8.49421 9.56256 14.87015 1.000 12.53437 26 LEU B C 1
ATOM 3039 O O . LEU B 1 34 ? -7.33462 9.40337 14.49263 1.000 12.97494 26 LEU B O 1
ATOM 3044 N N . CYS B 1 35 ? -9.52764 9.47131 14.03474 1.000 14.28373 27 CYS B N 1
ATOM 3045 C CA . CYS B 1 35 ? -9.32294 9.10749 12.63617 1.000 15.39665 27 CYS B CA 1
ATOM 3046 C C . CYS B 1 35 ? -9.21734 10.30823 11.71234 1.000 16.21804 27 CYS B C 1
ATOM 3047 O O . CYS B 1 35 ? -8.56431 10.21910 10.66827 1.000 17.09235 27 CYS B O 1
ATOM 3050 N N . ASP B 1 36 ? -9.84750 11.41853 12.08328 1.000 16.01428 28 ASP B N 1
ATOM 3051 C CA . ASP B 1 36 ? -9.92258 12.63584 11.26799 1.000 16.20554 28 ASP B CA 1
ATOM 3052 C C . ASP B 1 36 ? -9.67666 13.80012 12.22391 1.000 16.13923 28 ASP B C 1
ATOM 3053 O O . ASP B 1 36 ? -10.61028 14.31010 12.85784 1.000 17.82078 28 ASP B O 1
ATOM 3058 N N . TRP B 1 37 ? -8.41770 14.21172 12.32366 1.000 14.78436 29 TRP B N 1
ATOM 3059 C CA . TRP B 1 37 ? -7.98562 15.20124 13.29560 1.000 14.82852 29 TRP B CA 1
ATOM 3060 C C . TRP B 1 37 ? -7.93433 16.57031 12.63250 1.000 16.47573 29 TRP B C 1
ATOM 3061 O O . TRP B 1 37 ? -7.25646 16.74549 11.61171 1.000 17.36109 29 TRP B O 1
ATOM 3072 N N . HIS B 1 38 ? -8.64749 17.53137 13.21925 1.000 18.92895 30 HIS B N 1
ATOM 3073 C CA . HIS B 1 38 ? -8.63869 18.91590 12.74542 1.000 21.47695 30 HIS B CA 1
ATOM 3074 C C . HIS B 1 38 ? -8.89869 19.01076 11.24279 1.000 23.08038 30 HIS B C 1
ATOM 3075 O O . HIS B 1 38 ? -8.26559 19.79679 10.52534 1.000 24.77705 30 HIS B O 1
ATOM 3082 N N . GLY B 1 39 ? -9.84483 18.20044 10.76311 1.000 21.71534 31 GLY B N 1
ATOM 3083 C CA . GLY B 1 39 ? -10.23792 18.21381 9.36504 1.000 22.07128 31 GLY B CA 1
ATOM 3084 C C . GLY B 1 39 ? -9.20714 17.70122 8.38205 1.000 21.92786 31 GLY B C 1
ATOM 3085 O O . GLY B 1 39 ? -9.41654 17.82997 7.17499 1.000 23.94846 31 GLY B O 1
ATOM 3086 N N . LEU B 1 40 ? -8.09790 17.12716 8.84838 1.000 18.92926 32 LEU B N 1
ATOM 3087 C CA . LEU B 1 40 ? -7.07366 16.62408 7.92654 1.000 18.83090 32 LEU B CA 1
ATOM 3088 C C . LEU B 1 40 ? -7.47015 15.31796 7.25052 1.000 18.43087 32 LEU B C 1
ATOM 3089 O O . LEU B 1 40 ? -6.91055 14.98071 6.20017 1.000 20.12560 32 LEU B O 1
ATOM 3094 N N . GLY B 1 41 ? -8.38081 14.54351 7.82960 1.000 16.49463 33 GLY B N 1
ATOM 3095 C CA . GLY B 1 41 ? -8.62501 13.23183 7.26025 1.000 16.12751 33 GLY B CA 1
ATOM 3096 C C . GLY B 1 41 ? -7.57992 12.21176 7.62448 1.000 15.41962 33 GLY B C 1
ATOM 3097 O O . GLY B 1 41 ? -7.58967 11.09833 7.06703 1.000 16.31281 33 GLY B O 1
ATOM 3098 N N . THR B 1 42 ? -6.69038 12.55397 8.55747 1.000 14.59618 34 THR B N 1
ATOM 3099 C CA . THR B 1 42 ? -5.71441 11.63331 9.12339 1.000 12.97168 34 THR B CA 1
ATOM 3100 C C . THR B 1 42 ? -5.70876 11.85228 10.62815 1.000 12.71696 34 THR B C 1
ATOM 3101 O O . THR B 1 42 ? -6.17776 12.87844 11.12492 1.000 13.89091 34 THR B O 1
ATOM 3105 N N . SER B 1 43 ? -5.13612 10.90227 11.34951 1.000 11.65899 35 SER B N 1
ATOM 3106 C CA . SER B 1 43 ? -4.95592 11.02980 12.79218 1.000 10.62824 35 SER B CA 1
ATOM 3107 C C . SER B 1 43 ? -3.81103 11.98301 13.10491 1.000 10.61125 35 SER B C 1
ATOM 3108 O O . SER B 1 43 ? -2.85699 12.11974 12.32233 1.000 12.05768 35 SER B O 1
ATOM 3111 N N . VAL B 1 44 ? -3.87200 12.59944 14.28936 1.000 11.72062 36 VAL B N 1
ATOM 3112 C CA . VAL B 1 44 ? -2.70259 13.32541 14.76587 1.000 10.73525 36 VAL B CA 1
ATOM 3113 C C . VAL B 1 44 ? -1.48909 12.40853 14.92727 1.000 10.62763 36 VAL B C 1
ATOM 3114 O O . VAL B 1 44 ? -0.34973 12.88909 14.93064 1.000 11.86228 36 VAL B O 1
ATOM 3118 N N . MET B 1 45 ? -1.69316 11.09827 15.07687 1.000 10.91310 37 MET B N 1
ATOM 3119 C CA . MET B 1 45 ? -0.57298 10.17871 15.26362 1.000 11.22159 37 MET B CA 1
ATOM 3120 C C . MET B 1 45 ? 0.04110 9.72561 13.93989 1.000 11.17971 37 MET B C 1
ATOM 3121 O O . MET B 1 45 ? 1.01837 8.96246 13.96031 1.000 12.90294 37 MET B O 1
ATOM 3126 N N . GLU B 1 46 ? -0.48999 10.18744 12.79982 1.000 10.45424 38 GLU B N 1
ATOM 3127 C CA . GLU B 1 46 ? -0.02687 9.74863 11.48549 1.000 10.49127 38 GLU B CA 1
ATOM 3128 C C . GLU B 1 46 ? 0.65286 10.86370 10.70520 1.000 11.87425 38 GLU B C 1
ATOM 3129 O O . GLU B 1 46 ? 0.93130 10.68842 9.51749 1.000 13.19729 38 GLU B O 1
ATOM 3135 N N . ILE B 1 47 ? 0.93261 11.99879 11.34105 1.000 11.83761 39 ILE B N 1
ATOM 3136 C CA . ILE B 1 47 ? 1.45657 13.16863 10.64381 1.000 11.99878 39 ILE B CA 1
ATOM 3137 C C . ILE B 1 47 ? 2.88514 13.45211 11.09368 1.000 12.17830 39 ILE B C 1
ATOM 3138 O O . ILE B 1 47 ? 3.31479 13.08924 12.20380 1.000 12.69474 39 ILE B O 1
ATOM 3143 N N . SER B 1 48 ? 3.62853 14.11629 10.20877 1.000 14.01278 40 SER B N 1
ATOM 3144 C CA . SER B 1 48 ? 5.01709 14.43459 10.50398 1.000 15.08945 40 SER B CA 1
ATOM 3145 C C . SER B 1 48 ? 5.12312 15.36236 11.70672 1.000 16.08201 40 SER B C 1
ATOM 3146 O O . SER B 1 48 ? 4.42405 16.37681 11.78941 1.000 15.99378 40 SER B O 1
ATOM 3149 N N . HIS B 1 49 ? 6.04290 15.03732 12.61810 1.000 16.63589 41 HIS B N 1
ATOM 3150 C CA . HIS B 1 49 ? 6.31076 15.92827 13.74175 1.000 17.90529 41 HIS B CA 1
ATOM 3151 C C . HIS B 1 49 ? 6.94103 17.24451 13.30805 1.000 20.71431 41 HIS B C 1
ATOM 3152 O O . HIS B 1 49 ? 6.97231 18.18070 14.10806 1.000 23.35682 41 HIS B O 1
ATOM 3159 N N . ARG B 1 50 ? 7.42553 17.34681 12.07579 1.000 19.93629 42 ARG B N 1
ATOM 3160 C CA . ARG B 1 50 ? 8.01236 18.59081 11.59805 1.000 22.95495 42 ARG B CA 1
ATOM 3161 C C . ARG B 1 50 ? 7.06443 19.37906 10.71364 1.000 22.34232 42 ARG B C 1
ATOM 3162 O O . ARG B 1 50 ? 7.46045 20.41407 10.16877 1.000 24.34822 42 ARG B O 1
ATOM 3170 N N . GLY B 1 51 ? 5.81477 18.92070 10.57160 1.000 21.14468 43 GLY B N 1
ATOM 3171 C CA . GLY B 1 51 ? 4.83182 19.69513 9.85848 1.000 19.80523 43 GLY B CA 1
ATOM 3172 C C . GLY B 1 51 ? 4.26361 20.79589 10.72386 1.000 18.58142 43 GLY B C 1
ATOM 3173 O O . GLY B 1 51 ? 4.34639 20.75213 11.95502 1.000 17.49419 43 GLY B O 1
ATOM 3174 N N . LYS B 1 52 ? 3.65983 21.79146 10.07246 1.000 19.22693 44 LYS B N 1
ATOM 3175 C CA . LYS B 1 52 ? 3.19554 22.95416 10.82207 1.000 21.17801 44 LYS B CA 1
ATOM 3176 C C . LYS B 1 52 ? 2.11154 22.58063 11.82559 1.000 19.24566 44 LYS B C 1
ATOM 3177 O O . LYS B 1 52 ? 2.04504 23.16948 12.91123 1.000 19.18241 44 LYS B O 1
ATOM 3183 N N . GLU B 1 53 ? 1.28756 21.58068 11.50647 1.000 18.20568 45 GLU B N 1
ATOM 3184 C CA . GLU B 1 53 ? 0.20371 21.18912 12.40515 1.000 17.72385 45 GLU B CA 1
ATOM 3185 C C . GLU B 1 53 ? 0.74248 20.57292 13.68858 1.000 16.60011 45 GLU B C 1
ATOM 3186 O O . GLU B 1 53 ? 0.34086 20.97254 14.78850 1.000 16.91910 45 GLU B O 1
ATOM 3192 N N . PHE B 1 54 ? 1.65943 19.60304 13.58379 1.000 14.73320 46 PHE B N 1
ATOM 3193 C CA . PHE B 1 54 ? 2.16311 19.02387 14.82398 1.000 13.59497 46 PHE B CA 1
ATOM 3194 C C . PHE B 1 54 ? 3.04124 20.01472 15.58112 1.000 13.20210 46 PHE B C 1
ATOM 3195 O O . PHE B 1 54 ? 3.02860 20.03580 16.81822 1.000 13.13564 46 PHE B O 1
ATOM 3203 N N . ILE B 1 55 ? 3.81272 20.84597 14.87023 1.000 14.23852 47 ILE B N 1
ATOM 3204 C CA . ILE B 1 55 ? 4.62265 21.84175 15.56583 1.000 14.76155 47 ILE B CA 1
ATOM 3205 C C . ILE B 1 55 ? 3.73824 22.73262 16.43149 1.000 14.64366 47 ILE B C 1
ATOM 3206 O O . ILE B 1 55 ? 4.08811 23.05541 17.57079 1.000 13.72424 47 ILE B O 1
ATOM 3211 N N . GLN B 1 56 ? 2.55784 23.10106 15.93148 1.000 14.98802 48 GLN B N 1
ATOM 3212 C CA . GLN B 1 56 ? 1.65737 23.90114 16.75475 1.000 16.19975 48 GLN B CA 1
ATOM 3213 C C . GLN B 1 56 ? 1.18407 23.12725 17.98652 1.000 14.13542 48 GLN B C 1
ATOM 3214 O O . GLN B 1 56 ? 1.11656 23.69318 19.08666 1.000 13.77728 48 GLN B O 1
ATOM 3220 N N . VAL B 1 57 ? 0.85656 21.83853 17.82994 1.000 13.12325 49 VAL B N 1
ATOM 3221 C CA . VAL B 1 57 ? 0.48255 21.01431 18.98587 1.000 13.05856 49 VAL B CA 1
ATOM 3222 C C . VAL B 1 57 ? 1.60690 21.00708 20.01413 1.000 12.58220 49 VAL B C 1
ATOM 3223 O O . VAL B 1 57 ? 1.38633 21.19178 21.22491 1.000 12.99253 49 VAL B O 1
ATOM 3227 N N . ALA B 1 58 ? 2.82964 20.76787 19.53732 1.000 11.32915 50 ALA B N 1
ATOM 3228 C CA . ALA B 1 58 ? 4.00162 20.66255 20.39820 1.000 12.22647 50 ALA B CA 1
ATOM 3229 C C . ALA B 1 58 ? 4.28844 21.97344 21.11455 1.000 12.28113 50 ALA B C 1
ATOM 3230 O O . ALA B 1 58 ? 4.51954 21.99419 22.33314 1.000 12.48300 50 ALA B O 1
ATOM 3232 N N . GLU B 1 59 ? 4.27026 23.08210 20.37040 1.000 11.61686 51 GLU B N 1
ATOM 3233 C CA . GLU B 1 59 ? 4.53124 24.38750 20.95891 1.000 13.26205 51 GLU B CA 1
ATOM 3234 C C . GLU B 1 59 ? 3.45211 24.78836 21.95463 1.000 12.57210 51 GLU B C 1
ATOM 3235 O O . GLU B 1 59 ? 3.76939 25.31688 23.02694 1.000 13.21155 51 GLU B O 1
ATOM 3241 N N . GLU B 1 60 ? 2.17133 24.55477 21.62999 1.000 11.62453 52 GLU B N 1
ATOM 3242 C CA . GLU B 1 60 ? 1.12364 24.90395 22.59203 1.000 12.23539 52 GLU B CA 1
ATOM 3243 C C . GLU B 1 60 ? 1.20980 24.04102 23.83970 1.000 11.02884 52 GLU B C 1
ATOM 3244 O O . GLU B 1 60 ? 0.94224 24.52049 24.95378 1.000 11.91136 52 GLU B O 1
ATOM 3250 N N . ALA B 1 61 ? 1.57077 22.76207 23.68213 1.000 10.33930 53 ALA B N 1
ATOM 3251 C CA . ALA B 1 61 ? 1.75174 21.91275 24.85601 1.000 10.48217 53 ALA B CA 1
ATOM 3252 C C . ALA B 1 61 ? 2.83964 22.47802 25.76470 1.000 10.88763 53 ALA B C 1
ATOM 3253 O O . ALA B 1 61 ? 2.65876 22.56773 26.98623 1.000 10.87130 53 ALA B O 1
ATOM 3255 N N . GLU B 1 62 ? 3.97761 22.87438 25.18286 1.000 10.81779 54 GLU B N 1
ATOM 3256 C CA . GLU B 1 62 ? 5.04845 23.47174 25.98202 1.000 10.99270 54 GLU B CA 1
ATOM 3257 C C . GLU B 1 62 ? 4.58130 24.75531 26.66129 1.000 10.64121 54 GLU B C 1
ATOM 3258 O O . GLU B 1 62 ? 4.81553 24.96604 27.86553 1.000 11.18966 54 GLU B O 1
ATOM 3264 N N . GLN B 1 63 ? 3.94620 25.64696 25.89787 1.000 10.56506 55 GLN B N 1
ATOM 3265 C CA A GLN B 1 63 ? 3.47585 26.92201 26.44826 0.658 11.40307 55 GLN B CA 1
ATOM 3266 C CA B GLN B 1 63 ? 3.55078 26.91005 26.50616 0.342 10.89503 55 GLN B CA 1
ATOM 3267 C C . GLN B 1 63 ? 2.50058 26.69096 27.59077 1.000 11.35691 55 GLN B C 1
ATOM 3268 O O . GLN B 1 63 ? 2.57457 27.33157 28.64905 1.000 11.08692 55 GLN B O 1
ATOM 3279 N N . ASP B 1 64 ? 1.55566 25.77200 27.37525 1.000 11.51833 56 ASP B N 1
ATOM 3280 C CA . ASP B 1 64 ? 0.53309 25.53047 28.38858 1.000 10.63949 56 ASP B CA 1
ATOM 3281 C C . ASP B 1 64 ? 1.13875 24.94527 29.66072 1.000 11.05808 56 ASP B C 1
ATOM 3282 O O . ASP B 1 64 ? 0.75370 25.33681 30.76179 1.000 11.59053 56 ASP B O 1
ATOM 3287 N N . PHE B 1 65 ? 2.09303 24.02184 29.52449 1.000 10.09995 57 PHE B N 1
ATOM 3288 C CA . PHE B 1 65 ? 2.79494 23.47106 30.68570 1.000 10.13468 57 PHE B CA 1
ATOM 3289 C C . PHE B 1 65 ? 3.54850 24.56578 31.44991 1.000 10.37764 57 PHE B C 1
ATOM 3290 O O . PHE B 1 65 ? 3.47650 24.64050 32.68492 1.000 10.77695 57 PHE B O 1
ATOM 3298 N N . ARG B 1 66 ? 4.26901 25.43470 30.72522 1.000 9.06759 58 ARG B N 1
ATOM 3299 C CA . ARG B 1 66 ? 4.95282 26.55952 31.36469 1.000 9.74334 58 ARG B CA 1
ATOM 3300 C C . ARG B 1 66 ? 3.97618 27.45519 32.11690 1.000 11.22531 58 ARG B C 1
ATOM 3301 O O . ARG B 1 66 ? 4.27801 27.91239 33.22386 1.000 12.05993 58 ARG B O 1
ATOM 3309 N N . ALA B 1 67 ? 2.80261 27.72201 31.53263 1.000 10.40307 59 ALA B N 1
ATOM 3310 C CA . ALA B 1 67 ? 1.83803 28.58913 32.20734 1.000 10.99887 59 ALA B CA 1
ATOM 3311 C C . ALA B 1 67 ? 1.25749 27.90933 33.44201 1.000 11.64675 59 ALA B C 1
ATOM 3312 O O . ALA B 1 67 ? 1.03968 28.55853 34.47496 1.000 14.04017 59 ALA B O 1
ATOM 3314 N N . LEU B 1 68 ? 0.98543 26.60465 33.34527 1.000 9.99702 60 LEU B N 1
ATOM 3315 C CA . LEU B 1 68 ? 0.33731 25.89772 34.44872 1.000 10.98791 60 LEU B CA 1
ATOM 3316 C C . LEU B 1 68 ? 1.24190 25.82809 35.66986 1.000 11.11214 60 LEU B C 1
ATOM 3317 O O . LEU B 1 68 ? 0.77391 25.98216 36.80845 1.000 12.68815 60 LEU B O 1
ATOM 3322 N N . LEU B 1 69 ? 2.53694 25.57468 35.45663 1.000 11.43768 61 LEU B N 1
ATOM 3323 C CA . LEU B 1 69 ? 3.48820 25.43654 36.55471 1.000 14.56159 61 LEU B CA 1
ATOM 3324 C C . LEU B 1 69 ? 4.26895 26.70301 36.85010 1.000 16.12402 61 LEU B C 1
ATOM 3325 O O . LEU B 1 69 ? 5.11202 26.68670 37.75833 1.000 16.76329 61 LEU B O 1
ATOM 3330 N N . ASN B 1 70 ? 4.04791 27.77674 36.08942 1.000 15.76485 62 ASN B N 1
ATOM 3331 C CA A ASN B 1 70 ? 4.78958 29.03325 36.22353 0.459 16.11704 62 ASN B CA 1
ATOM 3332 C CA B ASN B 1 70 ? 4.78562 29.01396 36.29860 0.541 16.03688 62 ASN B CA 1
ATOM 3333 C C . ASN B 1 70 ? 6.28888 28.77080 36.12181 1.000 15.97902 62 ASN B C 1
ATOM 3334 O O . ASN B 1 70 ? 7.09730 29.13179 36.97891 1.000 18.40774 62 ASN B O 1
ATOM 3343 N N . ILE B 1 71 ? 6.65766 28.12062 35.01861 1.000 13.47302 63 ILE B N 1
ATOM 3344 C CA . ILE B 1 71 ? 8.05913 27.80978 34.73001 1.000 13.96880 63 ILE B CA 1
ATOM 3345 C C . ILE B 1 71 ? 8.75149 29.06575 34.21152 1.000 15.69992 63 ILE B C 1
ATOM 3346 O O . ILE B 1 71 ? 8.29744 29.64678 33.21369 1.000 17.31524 63 ILE B O 1
ATOM 3351 N N . PRO B 1 72 ? 9.82735 29.52847 34.85129 1.000 15.82247 64 PRO B N 1
ATOM 3352 C CA . PRO B 1 72 ? 10.54332 30.72025 34.35879 1.000 16.04722 64 PRO B CA 1
ATOM 3353 C C . PRO B 1 72 ? 11.24309 30.47333 33.02200 1.000 14.92056 64 PRO B C 1
ATOM 3354 O O . PRO B 1 72 ? 11.54207 29.34197 32.63558 1.000 14.76180 64 PRO B O 1
ATOM 3358 N N . SER B 1 73 ? 11.53068 31.57013 32.31560 1.000 16.48082 65 SER B N 1
ATOM 3359 C CA . SER B 1 73 ? 12.05116 31.43122 30.96403 1.000 17.72413 65 SER B CA 1
ATOM 3360 C C . SER B 1 73 ? 13.48890 30.91965 30.90806 1.000 16.39474 65 SER B C 1
ATOM 3361 O O . SER B 1 73 ? 13.92934 30.52092 29.82308 1.000 16.92949 65 SER B O 1
ATOM 3364 N N . ASN B 1 74 ? 14.23051 30.92385 32.01936 1.000 14.80097 66 ASN B N 1
ATOM 3365 C CA . ASN B 1 74 ? 15.58215 30.36593 32.01858 1.000 14.43671 66 ASN B CA 1
ATOM 3366 C C . ASN B 1 74 ? 15.58487 28.84929 32.18022 1.000 13.72272 66 ASN B C 1
ATOM 3367 O O . ASN B 1 74 ? 16.66743 28.27413 32.34599 1.000 14.20031 66 ASN B O 1
ATOM 3372 N N . TYR B 1 75 ? 14.41802 28.19833 32.12210 1.000 12.52140 67 TYR B N 1
ATOM 3373 C CA . TYR B 1 75 ? 14.33516 26.74144 32.09487 1.000 11.12929 67 TYR B CA 1
ATOM 3374 C C . TYR B 1 75 ? 13.92181 26.26394 30.70989 1.000 10.67431 67 TYR B C 1
ATOM 3375 O O . TYR B 1 75 ? 13.05015 26.86387 30.06335 1.000 11.89637 67 TYR B O 1
ATOM 3384 N N . LYS B 1 76 ? 14.52639 25.16187 30.28981 1.000 10.09297 68 LYS B N 1
ATOM 3385 C CA . LYS B 1 76 ? 14.07148 24.40549 29.12906 1.000 9.67051 68 LYS B CA 1
ATOM 3386 C C . LYS B 1 76 ? 13.00478 23.41209 29.56907 1.000 9.50520 68 LYS B C 1
ATOM 3387 O O . LYS B 1 76 ? 13.05562 22.87368 30.67800 1.000 11.12123 68 LYS B O 1
ATOM 3393 N N . VAL B 1 77 ? 12.06799 23.13439 28.66787 1.000 9.86396 69 VAL B N 1
ATOM 3394 C CA . VAL B 1 77 ? 11.01417 22.14438 28.87323 1.000 8.93895 69 VAL B CA 1
ATOM 3395 C C . VAL B 1 77 ? 11.15181 21.13509 27.74323 1.000 9.99300 69 VAL B C 1
ATOM 3396 O O . VAL B 1 77 ? 10.98672 21.47959 26.55946 1.000 11.18562 69 VAL B O 1
ATOM 3400 N N . LEU B 1 78 ? 11.51205 19.90499 28.10847 1.000 9.42654 70 LEU B N 1
ATOM 3401 C CA . LEU B 1 78 ? 11.80467 18.83747 27.16451 1.000 9.87070 70 LEU B CA 1
ATOM 3402 C C . LEU B 1 78 ? 10.75154 17.73541 27.25024 1.000 9.72838 70 LEU B C 1
ATOM 3403 O O . LEU B 1 78 ? 10.37340 17.30167 28.34593 1.000 10.89259 70 LEU B O 1
ATOM 3408 N N . PHE B 1 79 ? 10.29479 17.27804 26.08100 1.000 10.12369 71 PHE B N 1
ATOM 3409 C CA . PHE B 1 79 ? 9.36738 16.16133 25.94498 1.000 10.65905 71 PHE B CA 1
ATOM 3410 C C . PHE B 1 79 ? 10.19527 14.98471 25.44190 1.000 11.76653 71 PHE B C 1
ATOM 3411 O O . PHE B 1 79 ? 10.66219 15.01371 24.29815 1.000 14.79414 71 PHE B O 1
ATOM 3419 N N . CYS B 1 80 ? 10.39724 13.97513 26.30358 1.000 11.95248 72 CYS B N 1
ATOM 3420 C CA . CYS B 1 80 ? 11.46269 12.97712 26.17269 1.000 12.56323 72 CYS B CA 1
ATOM 3421 C C . CYS B 1 80 ? 10.91837 11.55486 26.07099 1.000 10.65728 72 CYS B C 1
ATOM 3422 O O . CYS B 1 80 ? 9.82634 11.23564 26.55608 1.000 11.67405 72 CYS B O 1
ATOM 3425 N N . HIS B 1 81 ? 11.74591 10.68886 25.50310 1.000 9.85748 73 HIS B N 1
ATOM 3426 C CA . HIS B 1 81 ? 11.55997 9.24759 25.57352 1.000 10.79194 73 HIS B CA 1
ATOM 3427 C C . HIS B 1 81 ? 12.13890 8.68137 26.87322 1.000 11.41666 73 HIS B C 1
ATOM 3428 O O . HIS B 1 81 ? 13.03420 9.26198 27.48671 1.000 12.38615 73 HIS B O 1
ATOM 3435 N N . GLY B 1 82 ? 11.67775 7.48648 27.24702 1.000 11.97438 74 GLY B N 1
ATOM 3436 C CA . GLY B 1 82 ? 12.40899 6.63769 28.18773 1.000 11.75182 74 GLY B CA 1
ATOM 3437 C C . GLY B 1 82 ? 11.82303 6.50312 29.58497 1.000 10.62679 74 GLY B C 1
ATOM 3438 O O . GLY B 1 82 ? 12.29989 5.65076 30.35714 1.000 11.72664 74 GLY B O 1
ATOM 3439 N N . GLY B 1 83 ? 10.83980 7.31049 29.95651 1.000 10.20578 75 GLY B N 1
ATOM 3440 C CA . GLY B 1 83 ? 10.19144 7.13495 31.24798 1.000 10.56180 75 GLY B CA 1
ATOM 3441 C C . GLY B 1 83 ? 10.98224 7.73629 32.39847 1.000 9.91632 75 GLY B C 1
ATOM 3442 O O . GLY B 1 83 ? 12.09576 8.27555 32.24801 1.000 11.05638 75 GLY B O 1
ATOM 3443 N N . GLY B 1 84 ? 10.37956 7.65480 33.58449 1.000 9.78147 76 GLY B N 1
ATOM 3444 C CA . GLY B 1 84 ? 11.08690 8.09436 34.78263 1.000 11.95534 76 GLY B CA 1
ATOM 3445 C C . GLY B 1 84 ? 12.43043 7.39744 34.97446 1.000 11.13299 76 GLY B C 1
ATOM 3446 O O . GLY B 1 84 ? 13.44369 8.04531 35.27198 1.000 12.79025 76 GLY B O 1
ATOM 3447 N N . ARG B 1 85 ? 12.46985 6.07047 34.78000 1.000 10.67784 77 ARG B N 1
ATOM 3448 C CA . ARG B 1 85 ? 13.73593 5.36014 34.94281 1.000 10.86081 77 ARG B CA 1
ATOM 3449 C C . ARG B 1 85 ? 14.75856 5.76422 33.88679 1.000 11.08281 77 ARG B C 1
ATOM 3450 O O . ARG B 1 85 ? 15.96050 5.66498 34.14476 1.000 12.24541 77 ARG B O 1
ATOM 3458 N N . GLY B 1 86 ? 14.31687 6.26437 32.72105 1.000 10.00898 78 GLY B N 1
ATOM 3459 C CA . GLY B 1 86 ? 15.26671 6.86173 31.78896 1.000 11.20735 78 GLY B CA 1
ATOM 3460 C C . GLY B 1 86 ? 16.01641 8.02842 32.40801 1.000 10.41731 78 GLY B C 1
ATOM 3461 O O . GLY B 1 86 ? 17.22132 8.19108 32.19501 1.000 10.28611 78 GLY B O 1
ATOM 3462 N N . GLN B 1 87 ? 15.32613 8.83588 33.21540 1.000 10.63749 79 GLN B N 1
ATOM 3463 C CA . GLN B 1 87 ? 15.98857 9.96901 33.84692 1.000 10.12836 79 GLN B CA 1
ATOM 3464 C C . GLN B 1 87 ? 16.86089 9.55972 35.02722 1.000 10.24924 79 GLN B C 1
ATOM 3465 O O . GLN B 1 87 ? 17.75336 10.32251 35.41605 1.000 10.70776 79 GLN B O 1
ATOM 3471 N N . PHE B 1 88 ? 16.64269 8.37317 35.60477 1.000 9.88756 80 PHE B N 1
ATOM 3472 C CA . PHE B 1 88 ? 17.60171 7.88887 36.59166 1.000 10.46065 80 PHE B CA 1
ATOM 3473 C C . PHE B 1 88 ? 18.99119 7.79781 35.97950 1.000 9.59281 80 PHE B C 1
ATOM 3474 O O . PHE B 1 88 ? 19.99252 7.95903 36.68334 1.000 11.17319 80 PHE B O 1
ATOM 3482 N N . ALA B 1 89 ? 19.07409 7.53485 34.66571 1.000 9.95175 81 ALA B N 1
ATOM 3483 C CA . ALA B 1 89 ? 20.34607 7.55845 33.95559 1.000 10.75281 81 ALA B CA 1
ATOM 3484 C C . ALA B 1 89 ? 20.60117 8.93761 33.36521 1.000 10.55360 81 ALA B C 1
ATOM 3485 O O . ALA B 1 89 ? 21.73512 9.43605 33.40561 1.000 11.25108 81 ALA B O 1
ATOM 3487 N N . GLY B 1 90 ? 19.54732 9.59249 32.86618 1.000 9.70352 82 GLY B N 1
ATOM 3488 C CA . GLY B 1 90 ? 19.72919 10.88222 32.20784 1.000 10.65180 82 GLY B CA 1
ATOM 3489 C C . GLY B 1 90 ? 20.27526 11.97324 33.11310 1.000 11.16824 82 GLY B C 1
ATOM 3490 O O . GLY B 1 90 ? 21.08623 12.79464 32.68202 1.000 12.31710 82 GLY B O 1
ATOM 3491 N N . ILE B 1 91 ? 19.86473 12.00020 34.37949 1.000 10.77689 83 ILE B N 1
ATOM 3492 C CA A ILE B 1 91 ? 20.36128 13.04701 35.27050 0.161 11.25225 83 ILE B CA 1
ATOM 3493 C CA B ILE B 1 91 ? 20.35609 13.04502 35.27703 0.839 11.79621 83 ILE B CA 1
ATOM 3494 C C . ILE B 1 91 ? 21.87684 12.93557 35.43083 1.000 11.87243 83 ILE B C 1
ATOM 3495 O O . ILE B 1 91 ? 22.58997 13.90112 35.11979 1.000 13.05630 83 ILE B O 1
ATOM 3504 N N . PRO B 1 92 ? 22.45074 11.80549 35.87581 1.000 11.93962 84 PRO B N 1
ATOM 3505 C CA . PRO B 1 92 ? 23.92057 11.78482 35.98072 1.000 11.74368 84 PRO B CA 1
ATOM 3506 C C . PRO B 1 92 ? 24.61760 11.91009 34.63163 1.000 12.14388 84 PRO B C 1
ATOM 3507 O O . PRO B 1 92 ? 25.68792 12.53726 34.55775 1.000 13.81976 84 PRO B O 1
ATOM 3511 N N . LEU B 1 93 ? 24.04262 11.35355 33.55575 1.000 12.31698 85 LEU B N 1
ATOM 3512 C CA . LEU B 1 93 ? 24.68723 11.47272 32.24945 1.000 12.16521 85 LEU B CA 1
ATOM 3513 C C . LEU B 1 93 ? 24.73288 12.90623 31.74267 1.000 12.96887 85 LEU B C 1
ATOM 3514 O O . LEU B 1 93 ? 25.57801 13.21534 30.89096 1.000 16.14115 85 LEU B O 1
ATOM 3519 N N . ASN B 1 94 ? 23.84440 13.78225 32.22388 1.000 11.63874 86 ASN B N 1
ATOM 3520 C CA . ASN B 1 94 ? 23.81029 15.15942 31.74810 1.000 11.63228 86 ASN B CA 1
ATOM 3521 C C . ASN B 1 94 ? 24.47744 16.14171 32.68185 1.000 13.04197 86 ASN B C 1
ATOM 3522 O O . ASN B 1 94 ? 25.12270 17.07313 32.20715 1.000 14.73288 86 ASN B O 1
ATOM 3527 N N . ILE B 1 95 ? 24.35483 15.98066 33.99987 1.000 13.05977 87 ILE B N 1
ATOM 3528 C CA . ILE B 1 95 ? 24.80831 17.08952 34.83770 1.000 14.82566 87 ILE B CA 1
ATOM 3529 C C . ILE B 1 95 ? 25.82050 16.71637 35.92234 1.000 15.54964 87 ILE B C 1
ATOM 3530 O O . ILE B 1 95 ? 26.14982 17.55088 36.76891 1.000 16.41436 87 ILE B O 1
ATOM 3535 N N . LEU B 1 96 ? 26.36546 15.49556 35.89155 1.000 15.62134 88 LEU B N 1
ATOM 3536 C CA . LEU B 1 96 ? 27.58920 15.24544 36.66138 1.000 16.39758 88 LEU B CA 1
ATOM 3537 C C . LEU B 1 96 ? 28.73538 16.14505 36.21025 1.000 17.51105 88 LEU B C 1
ATOM 3538 O O . LEU B 1 96 ? 29.54684 16.59415 37.03308 1.000 18.70323 88 LEU B O 1
ATOM 3543 N N . GLY B 1 97 ? 28.84920 16.37974 34.90100 1.000 18.43329 89 GLY B N 1
ATOM 3544 C CA . GLY B 1 97 ? 30.02569 17.06374 34.39095 1.000 20.44812 89 GLY B CA 1
ATOM 3545 C C . GLY B 1 97 ? 31.27739 16.26364 34.70332 1.000 22.96796 89 GLY B C 1
ATOM 3546 O O . GLY B 1 97 ? 31.33122 15.04245 34.50593 1.000 23.67678 89 GLY B O 1
ATOM 3547 N N . ASP B 1 98 ? 32.29159 16.94555 35.22995 1.000 24.84503 90 ASP B N 1
ATOM 3548 C CA . ASP B 1 98 ? 33.55472 16.31029 35.57192 1.000 27.25000 90 ASP B CA 1
ATOM 3549 C C . ASP B 1 98 ? 33.56538 15.74455 36.98377 1.000 26.44186 90 ASP B C 1
ATOM 3550 O O . ASP B 1 98 ? 34.62252 15.31586 37.46016 1.000 27.71155 90 ASP B O 1
ATOM 3555 N N . LYS B 1 99 ? 32.43189 15.74557 37.66916 1.000 24.72335 91 LYS B N 1
ATOM 3556 C CA . LYS B 1 99 ? 32.40633 15.34466 39.06533 1.000 23.65203 91 LYS B CA 1
ATOM 3557 C C . LYS B 1 99 ? 32.02562 13.87996 39.20410 1.000 24.42175 91 LYS B C 1
ATOM 3558 O O . LYS B 1 99 ? 31.40590 13.28544 38.31817 1.000 24.98372 91 LYS B O 1
ATOM 3564 N N . LYS B 1 100 ? 32.39161 13.30464 40.34806 1.000 25.25102 92 LYS B N 1
ATOM 3565 C CA . LYS B 1 100 ? 32.10705 11.90356 40.60621 1.000 27.30162 92 LYS B CA 1
ATOM 3566 C C . LYS B 1 100 ? 31.17614 11.66854 41.78561 1.000 25.56525 92 LYS B C 1
ATOM 3567 O O . LYS B 1 100 ? 30.76661 10.52452 41.99945 1.000 25.66953 92 LYS B O 1
ATOM 3573 N N . VAL B 1 101 ? 30.78427 12.70715 42.52017 1.000 24.19367 93 VAL B N 1
ATOM 3574 C CA . VAL B 1 101 ? 29.91148 12.56737 43.68259 1.000 23.09049 93 VAL B CA 1
ATOM 3575 C C . VAL B 1 101 ? 28.63674 13.38218 43.46322 1.000 19.76714 93 VAL B C 1
ATOM 3576 O O . VAL B 1 101 ? 28.68842 14.53752 43.01876 1.000 19.19756 93 VAL B O 1
ATOM 3580 N N . ALA B 1 102 ? 27.49610 12.77382 43.77355 1.000 16.87540 94 ALA B N 1
ATOM 3581 C CA . ALA B 1 102 ? 26.21486 13.45498 43.85919 1.000 15.16626 94 ALA B CA 1
ATOM 3582 C C . ALA B 1 102 ? 25.51072 12.93696 45.10658 1.000 15.62133 94 ALA B C 1
ATOM 3583 O O . ALA B 1 102 ? 25.72643 11.79597 45.51849 1.000 16.80824 94 ALA B O 1
ATOM 3585 N N . ASP B 1 103 ? 24.70413 13.79283 45.73549 1.000 14.63298 95 ASP B N 1
ATOM 3586 C CA . ASP B 1 103 ? 23.95969 13.41353 46.93531 1.000 14.01638 95 ASP B CA 1
ATOM 3587 C C . ASP B 1 103 ? 22.60029 12.86642 46.52771 1.000 13.14577 95 ASP B C 1
ATOM 3588 O O . ASP B 1 103 ? 21.89768 13.49599 45.73263 1.000 14.28528 95 ASP B O 1
ATOM 3593 N N . TYR B 1 104 ? 22.23001 11.69835 47.07272 1.000 13.39786 96 TYR B N 1
ATOM 3594 C CA . TYR B 1 104 ? 20.92821 11.09632 46.82249 1.000 13.33718 96 TYR B CA 1
ATOM 3595 C C . TYR B 1 104 ? 20.19843 10.86634 48.14009 1.000 13.90321 96 TYR B C 1
ATOM 3596 O O . TYR B 1 104 ? 20.73104 10.20623 49.03021 1.000 15.93076 96 TYR B O 1
ATOM 3605 N N . VAL B 1 105 ? 18.97245 11.36842 48.24825 1.000 13.53454 97 VAL B N 1
ATOM 3606 C CA . VAL B 1 105 ? 18.14701 11.13520 49.43016 1.000 14.52933 97 VAL B CA 1
ATOM 3607 C C . VAL B 1 105 ? 17.29013 9.89987 49.19028 1.000 14.82277 97 VAL B C 1
ATOM 3608 O O . VAL B 1 105 ? 16.58691 9.80389 48.17669 1.000 14.75611 97 VAL B O 1
ATOM 3612 N N . ASP B 1 106 ? 17.34609 8.95364 50.11980 1.000 15.57414 98 ASP B N 1
ATOM 3613 C CA . ASP B 1 106 ? 16.57851 7.71659 50.04905 1.000 16.90053 98 ASP B CA 1
ATOM 3614 C C . ASP B 1 106 ? 15.57281 7.69679 51.19919 1.000 17.74136 98 ASP B C 1
ATOM 3615 O O . ASP B 1 106 ? 15.95010 7.53581 52.36615 1.000 19.00355 98 ASP B O 1
ATOM 3620 N N . ALA B 1 107 ? 14.29268 7.87610 50.87377 1.000 16.65408 99 ALA B N 1
ATOM 3621 C CA . ALA B 1 107 ? 13.23874 7.62134 51.84956 1.000 17.97475 99 ALA B CA 1
ATOM 3622 C C . ALA B 1 107 ? 12.08608 6.85723 51.20516 1.000 17.22502 99 ALA B C 1
ATOM 3623 O O . ALA B 1 107 ? 10.92322 7.05358 51.57203 1.000 17.84584 99 ALA B O 1
ATOM 3625 N N . GLY B 1 108 ? 12.39857 5.96276 50.27247 1.000 17.01943 100 GLY B N 1
ATOM 3626 C CA . GLY B 1 108 ? 11.37530 5.16791 49.62003 1.000 15.91477 100 GLY B CA 1
ATOM 3627 C C . GLY B 1 108 ? 11.88447 4.46899 48.37307 1.000 15.27571 100 GLY B C 1
ATOM 3628 O O . GLY B 1 108 ? 13.03647 4.63415 47.94971 1.000 15.01509 100 GLY B O 1
ATOM 3629 N N . TYR B 1 109 ? 10.97390 3.69647 47.77481 1.000 15.45413 101 TYR B N 1
ATOM 3630 C CA . TYR B 1 109 ? 11.33628 2.76423 46.70792 1.000 15.72320 101 TYR B CA 1
ATOM 3631 C C . TYR B 1 109 ? 11.92891 3.46925 45.49196 1.000 14.49304 101 TYR B C 1
ATOM 3632 O O . TYR B 1 109 ? 12.92263 3.00376 44.92125 1.000 15.13138 101 TYR B O 1
ATOM 3641 N N . TRP B 1 110 ? 11.31180 4.56371 45.04811 1.000 13.86595 102 TRP B N 1
ATOM 3642 C CA . TRP B 1 110 ? 11.77300 5.18232 43.80978 1.000 12.75732 102 TRP B CA 1
ATOM 3643 C C . TRP B 1 110 ? 13.06284 5.95742 44.01595 1.000 12.97299 102 TRP B C 1
ATOM 3644 O O . TRP B 1 110 ? 13.92123 5.97542 43.12382 1.000 12.97846 102 TRP B O 1
ATOM 3655 N N . ALA B 1 111 ? 13.23065 6.58659 45.17829 1.000 12.76066 103 ALA B N 1
ATOM 3656 C CA . ALA B 1 111 ? 14.50406 7.23168 45.47583 1.000 12.51978 103 ALA B CA 1
ATOM 3657 C C . ALA B 1 111 ? 15.63675 6.21458 45.51221 1.000 12.44912 103 ALA B C 1
ATOM 3658 O O . ALA B 1 111 ? 16.74900 6.49414 45.04055 1.000 13.16407 103 ALA B O 1
ATOM 3660 N N . ALA B 1 112 ? 15.38047 5.03769 46.09896 1.000 13.28989 104 ALA B N 1
ATOM 3661 C CA . ALA B 1 112 ? 16.38973 3.98111 46.13576 1.000 14.23078 104 ALA B CA 1
ATOM 3662 C C . ALA B 1 112 ? 16.68517 3.43399 44.73705 1.000 14.49571 104 ALA B C 1
ATOM 3663 O O . ALA B 1 112 ? 17.83329 3.08214 44.42872 1.000 14.94833 104 ALA B O 1
ATOM 3665 N N . SER B 1 113 ? 15.66588 3.35489 43.88174 1.000 13.74120 105 SER B N 1
ATOM 3666 C CA A SER B 1 113 ? 15.88978 2.92259 42.50770 0.578 14.20882 105 SER B CA 1
ATOM 3667 C CA B SER B 1 113 ? 15.87883 2.92788 42.50707 0.422 13.83502 105 SER B CA 1
ATOM 3668 C C . SER B 1 113 ? 16.77380 3.90624 41.75470 1.000 14.31939 105 SER B C 1
ATOM 3669 O O . SER B 1 113 ? 17.62680 3.49547 40.95356 1.000 14.24363 105 SER B O 1
ATOM 3674 N N . ALA B 1 114 ? 16.59510 5.21060 42.00253 1.000 12.94475 106 ALA B N 1
ATOM 3675 C CA . ALA B 1 114 ? 17.45715 6.19887 41.37218 1.000 12.57503 106 ALA B CA 1
ATOM 3676 C C . ALA B 1 114 ? 18.90789 6.03925 41.82262 1.000 12.88954 106 ALA B C 1
ATOM 3677 O O . ALA B 1 114 ? 19.83337 6.18639 41.00774 1.000 13.71169 106 ALA B O 1
ATOM 3679 N N . VAL B 1 115 ? 19.13132 5.75089 43.11826 1.000 12.62007 107 VAL B N 1
ATOM 3680 C CA . VAL B 1 115 ? 20.48949 5.50235 43.61840 1.000 13.91100 107 VAL B CA 1
ATOM 3681 C C . VAL B 1 115 ? 21.13512 4.35450 42.85278 1.000 15.27824 107 VAL B C 1
ATOM 3682 O O . VAL B 1 115 ? 22.30860 4.41427 42.45712 1.000 15.65264 107 VAL B O 1
ATOM 3686 N N . LYS B 1 116 ? 20.38681 3.27125 42.67084 1.000 16.02825 108 LYS B N 1
ATOM 3687 C CA . LYS B 1 116 ? 20.95726 2.08854 42.03785 1.000 17.18634 108 LYS B CA 1
ATOM 3688 C C . LYS B 1 116 ? 21.41072 2.39535 40.61924 1.000 15.65740 108 LYS B C 1
ATOM 3689 O O . LYS B 1 116 ? 22.51647 2.00487 40.20985 1.000 16.74015 108 LYS B O 1
ATOM 3695 N N . GLU B 1 117 ? 20.59662 3.13672 39.86574 1.000 13.72474 109 GLU B N 1
ATOM 3696 C CA . GLU B 1 117 ? 21.01580 3.48045 38.51443 1.000 14.12946 109 GLU B CA 1
ATOM 3697 C C . GLU B 1 117 ? 22.20061 4.43257 38.55176 1.000 14.08166 109 GLU B C 1
ATOM 3698 O O . GLU B 1 117 ? 23.11199 4.32385 37.72484 1.000 13.40566 109 GLU B O 1
ATOM 3704 N N . ALA B 1 118 ? 22.21229 5.35960 39.52170 1.000 13.71791 110 ALA B N 1
ATOM 3705 C CA . ALA B 1 118 ? 23.29435 6.34075 39.61715 1.000 14.40908 110 ALA B CA 1
ATOM 3706 C C . ALA B 1 118 ? 24.65513 5.67931 39.78360 1.000 15.26550 110 ALA B C 1
ATOM 3707 O O . ALA B 1 118 ? 25.66529 6.22652 39.32562 1.000 15.65633 110 ALA B O 1
ATOM 3709 N N . LYS B 1 119 ? 24.70126 4.49813 40.41353 1.000 15.44394 111 LYS B N 1
ATOM 3710 C CA . LYS B 1 119 ? 25.96993 3.82482 40.66774 1.000 16.84985 111 LYS B CA 1
ATOM 3711 C C . LYS B 1 119 ? 26.66731 3.38829 39.38365 1.000 16.79700 111 LYS B C 1
ATOM 3712 O O . LYS B 1 119 ? 27.86626 3.07867 39.41563 1.000 18.44229 111 LYS B O 1
ATOM 3718 N N . LYS B 1 120 ? 25.94878 3.36830 38.25822 1.000 15.14590 112 LYS B N 1
ATOM 3719 C CA . LYS B 1 120 ? 26.57281 3.11502 36.96622 1.000 16.52431 112 LYS B CA 1
ATOM 3720 C C . LYS B 1 120 ? 27.45457 4.27040 36.51323 1.000 16.62952 112 LYS B C 1
ATOM 3721 O O . LYS B 1 120 ? 28.34331 4.06039 35.67125 1.000 18.08662 112 LYS B O 1
ATOM 3727 N N . TYR B 1 121 ? 27.23227 5.47503 37.05997 1.000 16.62962 113 TYR B N 1
ATOM 3728 C CA . TYR B 1 121 ? 27.80555 6.70942 36.53744 1.000 16.70817 113 TYR B CA 1
ATOM 3729 C C . TYR B 1 121 ? 28.60803 7.50851 37.54616 1.000 17.47527 113 TYR B C 1
ATOM 3730 O O . TYR B 1 121 ? 29.37317 8.38983 37.13484 1.000 18.51379 113 TYR B O 1
ATOM 3739 N N . CYS B 1 122 ? 28.43219 7.26819 38.83978 1.000 16.92816 114 CYS B N 1
ATOM 3740 C CA . CYS B 1 122 ? 29.09092 8.07176 39.86511 1.000 17.97792 114 CYS B CA 1
ATOM 3741 C C . CYS B 1 122 ? 29.07799 7.29387 41.17393 1.000 17.97038 114 CYS B C 1
ATOM 3742 O O . CYS B 1 122 ? 28.59584 6.15524 41.24238 1.000 17.88324 114 CYS B O 1
ATOM 3745 N N . THR B 1 123 ? 29.60411 7.92875 42.22210 1.000 18.60320 115 THR B N 1
ATOM 3746 C CA . THR B 1 123 ? 29.52483 7.39929 43.58011 1.000 18.52683 115 THR B CA 1
ATOM 3747 C C . THR B 1 123 ? 28.49059 8.20342 44.34856 1.000 18.99608 115 THR B C 1
ATOM 3748 O O . THR B 1 123 ? 28.81485 9.25755 44.91910 1.000 20.26362 115 THR B O 1
ATOM 3752 N N . PRO B 1 124 ? 27.24277 7.75600 44.41702 1.000 18.41001 116 PRO B N 1
ATOM 3753 C CA . PRO B 1 124 ? 26.24136 8.53217 45.15769 1.000 18.88068 116 PRO B CA 1
ATOM 3754 C C . PRO B 1 124 ? 26.54106 8.50269 46.64826 1.000 19.19804 116 PRO B C 1
ATOM 3755 O O . PRO B 1 124 ? 26.90149 7.46136 47.20776 1.000 21.01074 116 PRO B O 1
ATOM 3759 N N . ASN B 1 125 ? 26.44495 9.66811 47.27834 1.000 18.63549 117 ASN B N 1
ATOM 3760 C CA . ASN B 1 125 ? 26.39303 9.74799 48.73388 1.000 18.66436 117 ASN B CA 1
ATOM 3761 C C . ASN B 1 125 ? 24.93160 9.59193 49.12564 1.000 18.45854 117 ASN B C 1
ATOM 3762 O O . ASN B 1 125 ? 24.10910 10.46503 48.82699 1.000 18.37269 117 ASN B O 1
ATOM 3767 N N . VAL B 1 126 ? 24.59269 8.47063 49.74849 1.000 18.94136 118 VAL B N 1
ATOM 3768 C CA . VAL B 1 126 ? 23.19759 8.14791 50.01176 1.000 19.76722 118 VAL B CA 1
ATOM 3769 C C . VAL B 1 126 ? 22.82906 8.66755 51.39393 1.000 19.50548 118 VAL B C 1
ATOM 3770 O O . VAL B 1 126 ? 23.43014 8.28226 52.40816 1.000 21.42533 118 VAL B O 1
ATOM 3774 N N . ILE B 1 127 ? 21.84294 9.55167 51.42529 1.000 19.75228 119 ILE B N 1
ATOM 3775 C CA . ILE B 1 127 ? 21.31420 10.13048 52.65170 1.000 20.31478 119 ILE B CA 1
ATOM 3776 C C . ILE B 1 127 ? 20.07929 9.32299 53.03033 1.000 21.26755 119 ILE B C 1
ATOM 3777 O O . ILE B 1 127 ? 19.06835 9.34575 52.32134 1.000 19.84096 119 ILE B O 1
ATOM 3782 N N . ASP B 1 128 ? 20.15840 8.59060 54.13692 1.000 23.96637 120 ASP B N 1
ATOM 3783 C CA . ASP B 1 128 ? 19.00634 7.85287 54.64135 1.000 25.59573 120 ASP B CA 1
ATOM 3784 C C . ASP B 1 128 ? 18.11890 8.81866 55.41620 1.000 25.13211 120 ASP B C 1
ATOM 3785 O O . ASP B 1 128 ? 18.43475 9.18667 56.55424 1.000 26.48972 120 ASP B O 1
ATOM 3790 N N . ALA B 1 129 ? 16.99530 9.21838 54.81415 1.000 24.24702 121 ALA B N 1
ATOM 3791 C CA . ALA B 1 129 ? 16.12946 10.21103 55.42999 1.000 23.72135 121 ALA B CA 1
ATOM 3792 C C . ALA B 1 129 ? 14.90956 9.60320 56.10779 1.000 24.25354 121 ALA B C 1
ATOM 3793 O O . ALA B 1 129 ? 14.01591 10.34592 56.50887 1.000 23.98657 121 ALA B O 1
ATOM 3795 N N . LYS B 1 130 ? 14.84544 8.27822 56.23547 1.000 25.88791 122 LYS B N 1
ATOM 3796 C CA . LYS B 1 130 ? 13.72184 7.63079 56.90578 1.000 26.77589 122 LYS B CA 1
ATOM 3797 C C . LYS B 1 130 ? 13.80441 7.80093 58.41387 1.000 27.49205 122 LYS B C 1
ATOM 3798 O O . LYS B 1 130 ? 14.85300 7.55644 59.01722 1.000 29.03001 122 LYS B O 1
ATOM 3804 N N . ILE B 1 131 ? 12.68787 8.19039 59.02231 1.000 27.61025 123 ILE B N 1
ATOM 3805 C CA . ILE B 1 131 ? 12.56991 8.18878 60.47493 1.000 29.04422 123 ILE B CA 1
ATOM 3806 C C . ILE B 1 131 ? 11.17017 7.74068 60.86433 1.000 30.34500 123 ILE B C 1
ATOM 3807 O O . ILE B 1 131 ? 10.21556 7.84131 60.09347 1.000 31.23512 123 ILE B O 1
ATOM 3812 N N . THR B 1 132 ? 11.06265 7.23629 62.08853 1.000 30.47895 124 THR B N 1
ATOM 3813 C CA . THR B 1 132 ? 9.78843 6.86301 62.68550 1.000 31.44873 124 THR B CA 1
ATOM 3814 C C . THR B 1 132 ? 9.47709 7.83876 63.80927 1.000 31.81712 124 THR B C 1
ATOM 3815 O O . THR B 1 132 ? 10.31559 8.05685 64.68933 1.000 31.99777 124 THR B O 1
ATOM 3819 N N . VAL B 1 133 ? 8.29585 8.44938 63.75938 1.000 32.48716 125 VAL B N 1
ATOM 3820 C CA . VAL B 1 133 ? 7.84573 9.37111 64.79725 1.000 34.05582 125 VAL B CA 1
ATOM 3821 C C . VAL B 1 133 ? 6.50375 8.88162 65.31573 1.000 34.19403 125 VAL B C 1
ATOM 3822 O O . VAL B 1 133 ? 5.54599 8.76995 64.54328 1.000 34.06511 125 VAL B O 1
ATOM 3826 N N . ASP B 1 134 ? 6.43441 8.60377 66.62085 1.000 34.15413 126 ASP B N 1
ATOM 3827 C CA . ASP B 1 134 ? 5.19222 8.17978 67.28026 1.000 34.97508 126 ASP B CA 1
ATOM 3828 C C . ASP B 1 134 ? 4.52039 7.03136 66.52950 1.000 33.30986 126 ASP B C 1
ATOM 3829 O O . ASP B 1 134 ? 3.29998 7.01172 66.34288 1.000 33.63518 126 ASP B O 1
ATOM 3834 N N . GLY B 1 135 ? 5.32863 6.06769 66.09033 1.000 30.88011 127 GLY B N 1
ATOM 3835 C CA . GLY B 1 135 ? 4.83094 4.91026 65.37991 1.000 30.44366 127 GLY B CA 1
ATOM 3836 C C . GLY B 1 135 ? 4.58944 5.11053 63.89667 1.000 30.72951 127 GLY B C 1
ATOM 3837 O O . GLY B 1 135 ? 4.13873 4.16880 63.23356 1.000 31.44763 127 GLY B O 1
ATOM 3838 N N . LYS B 1 136 ? 4.88459 6.28776 63.35368 1.000 29.65164 128 LYS B N 1
ATOM 3839 C CA . LYS B 1 136 ? 4.53105 6.62754 61.97705 1.000 28.97689 128 LYS B CA 1
ATOM 3840 C C . LYS B 1 136 ? 5.78229 6.86543 61.14248 1.000 28.33831 128 LYS B C 1
ATOM 3841 O O . LYS B 1 136 ? 6.76370 7.42626 61.63352 1.000 28.25965 128 LYS B O 1
ATOM 3847 N N . ARG B 1 137 ? 5.73233 6.47847 59.86610 1.000 28.11997 129 ARG B N 1
ATOM 3848 C CA . ARG B 1 137 ? 6.87936 6.67035 58.98902 1.000 26.52283 129 ARG B CA 1
ATOM 3849 C C . ARG B 1 137 ? 6.92483 8.10788 58.49330 1.000 24.11925 129 ARG B C 1
ATOM 3850 O O . ARG B 1 137 ? 5.94512 8.61513 57.94015 1.000 23.17150 129 ARG B O 1
ATOM 3858 N N . ALA B 1 138 ? 8.06536 8.75914 58.69297 1.000 23.43135 130 ALA B N 1
ATOM 3859 C CA . ALA B 1 138 ? 8.25647 10.15436 58.31248 1.000 23.05142 130 ALA B CA 1
ATOM 3860 C C . ALA B 1 138 ? 9.59719 10.31429 57.59447 1.000 21.92757 130 ALA B C 1
ATOM 3861 O O . ALA B 1 138 ? 10.35821 9.35656 57.41253 1.000 22.47731 130 ALA B O 1
ATOM 3863 N N . VAL B 1 139 ? 9.87502 11.53873 57.15821 1.000 20.48498 131 VAL B N 1
ATOM 3864 C CA . VAL B 1 139 ? 11.10849 11.87941 56.46067 1.000 20.23579 131 VAL B CA 1
ATOM 3865 C C . VAL B 1 139 ? 11.82089 12.96684 57.25220 1.000 21.75806 131 VAL B C 1
ATOM 3866 O O . VAL B 1 139 ? 11.18348 13.91554 57.72451 1.000 22.35519 131 VAL B O 1
ATOM 3870 N N . LYS B 1 140 ? 13.13647 12.80969 57.40955 1.000 22.04293 132 LYS B N 1
ATOM 3871 C CA . LYS B 1 140 ? 13.95199 13.81940 58.07723 1.000 24.39074 132 LYS B CA 1
ATOM 3872 C C . LYS B 1 140 ? 13.78277 15.17247 57.39532 1.000 24.01878 132 LYS B C 1
ATOM 3873 O O . LYS B 1 140 ? 13.71311 15.24390 56.15903 1.000 22.95301 132 LYS B O 1
ATOM 3879 N N . PRO B 1 141 ? 13.73009 16.25508 58.16234 1.000 24.72579 133 PRO B N 1
ATOM 3880 C CA . PRO B 1 141 ? 13.75662 17.59394 57.56951 1.000 25.55372 133 PRO B CA 1
ATOM 3881 C C . PRO B 1 141 ? 15.00737 17.79419 56.73177 1.000 25.95157 133 PRO B C 1
ATOM 3882 O O . PRO B 1 141 ? 16.06376 17.21753 57.00117 1.000 27.29525 133 PRO B O 1
ATOM 3886 N N . MET B 1 142 ? 14.87502 18.62144 55.69619 1.000 25.46017 134 MET B N 1
ATOM 3887 C CA . MET B 1 142 ? 15.99819 18.86777 54.79192 1.000 26.24633 134 MET B CA 1
ATOM 3888 C C . MET B 1 142 ? 17.23306 19.39861 55.52961 1.000 28.31756 134 MET B C 1
ATOM 3889 O O . MET B 1 142 ? 18.35583 19.21187 55.05982 1.000 29.29164 134 MET B O 1
ATOM 3894 N N . SER B 1 143 ? 17.06767 19.98753 56.71563 1.000 29.52890 135 SER B N 1
ATOM 3895 C CA . SER B 1 143 ? 18.23558 20.47389 57.44465 1.000 30.29830 135 SER B CA 1
ATOM 3896 C C . SER B 1 143 ? 19.11165 19.34596 57.97000 1.000 31.62022 135 SER B C 1
ATOM 3897 O O . SER B 1 143 ? 20.27253 19.58936 58.32742 1.000 32.55852 135 SER B O 1
ATOM 3900 N N . GLU B 1 144 ? 18.57458 18.13415 58.06917 1.000 32.12259 136 GLU B N 1
ATOM 3901 C CA . GLU B 1 144 ? 19.34386 16.99378 58.53813 1.000 32.91309 136 GLU B CA 1
ATOM 3902 C C . GLU B 1 144 ? 20.00250 16.24402 57.40592 1.000 30.43254 136 GLU B C 1
ATOM 3903 O O . GLU B 1 144 ? 20.78909 15.32449 57.66108 1.000 31.73580 136 GLU B O 1
ATOM 3909 N N . TRP B 1 145 ? 19.67136 16.60413 56.16669 1.000 26.40081 137 TRP B N 1
ATOM 3910 C CA . TRP B 1 145 ? 20.30434 16.02290 55.00027 1.000 25.43025 137 TRP B CA 1
ATOM 3911 C C . TRP B 1 145 ? 21.73230 16.53622 54.95502 1.000 27.38581 137 TRP B C 1
ATOM 3912 O O . TRP B 1 145 ? 21.96651 17.71860 54.68023 1.000 28.19270 137 TRP B O 1
ATOM 3923 N N . GLN B 1 146 ? 22.68366 15.66743 55.25944 1.000 27.42891 138 GLN B N 1
ATOM 3924 C CA . GLN B 1 146 ? 24.08867 16.06371 55.26057 1.000 27.10550 138 GLN B CA 1
ATOM 3925 C C . GLN B 1 146 ? 24.59182 16.05598 53.82327 1.000 26.68158 138 GLN B C 1
ATOM 3926 O O . GLN B 1 146 ? 24.93378 15.00779 53.27353 1.000 28.63568 138 GLN B O 1
ATOM 3928 N N . LEU B 1 147 ? 24.65126 17.22929 53.21291 1.000 23.98093 139 LEU B N 1
ATOM 3929 C CA . LEU B 1 147 ? 25.09913 17.30576 51.83366 1.000 22.05942 139 LEU B CA 1
ATOM 3930 C C . LEU B 1 147 ? 26.61931 17.24551 51.76726 1.000 21.98957 139 LEU B C 1
ATOM 3931 O O . LEU B 1 147 ? 27.32630 17.50286 52.74519 1.000 23.82726 139 LEU B O 1
ATOM 3936 N N . THR B 1 148 ? 27.12115 16.89791 50.58826 1.000 21.22458 140 THR B N 1
ATOM 3937 C CA . THR B 1 148 ? 28.55635 16.79091 50.36751 1.000 21.20460 140 THR B CA 1
ATOM 3938 C C . THR B 1 148 ? 29.06309 18.07143 49.73437 1.000 20.86081 140 THR B C 1
ATOM 3939 O O . THR B 1 148 ? 28.58992 18.42232 48.64381 1.000 19.37045 140 THR B O 1
ATOM 3943 N N . PRO B 1 149 ? 30.01925 18.77948 50.33242 1.000 22.42173 141 PRO B N 1
ATOM 3944 C CA . PRO B 1 149 ? 30.61383 19.93018 49.63900 1.000 22.59592 141 PRO B CA 1
ATOM 3945 C C . PRO B 1 149 ? 31.12232 19.51193 48.26479 1.000 22.94239 141 PRO B C 1
ATOM 3946 O O . PRO B 1 149 ? 31.76996 18.47210 48.10818 1.000 24.16675 141 PRO B O 1
ATOM 3950 N N . GLY B 1 150 ? 30.79345 20.30508 47.25100 1.000 21.98495 142 GLY B N 1
ATOM 3951 C CA . GLY B 1 150 ? 31.23407 20.00021 45.90878 1.000 21.44103 142 GLY B CA 1
ATOM 3952 C C . GLY B 1 150 ? 30.39135 18.99890 45.13952 1.000 19.79559 142 GLY B C 1
ATOM 3953 O O . GLY B 1 150 ? 30.71797 18.70776 43.97594 1.000 21.07604 142 GLY B O 1
ATOM 3954 N N . ALA B 1 151 ? 29.32707 18.45375 45.73557 1.000 18.06648 143 ALA B N 1
ATOM 3955 C CA . ALA B 1 151 ? 28.49886 17.49181 45.01185 1.000 16.21999 143 ALA B CA 1
ATOM 3956 C C . ALA B 1 151 ? 27.93731 18.11882 43.74590 1.000 16.12978 143 ALA B C 1
ATOM 3957 O O . ALA B 1 151 ? 27.56133 19.29432 43.73233 1.000 17.07779 143 ALA B O 1
ATOM 3959 N N . ALA B 1 152 ? 27.86117 17.31575 42.67913 1.000 14.71498 144 ALA B N 1
ATOM 3960 C CA . ALA B 1 152 ? 27.38450 17.83679 41.39991 1.000 14.33906 144 ALA B CA 1
ATOM 3961 C C . ALA B 1 152 ? 25.92195 18.24069 41.48759 1.000 13.92304 144 ALA B C 1
ATOM 3962 O O . ALA B 1 152 ? 25.49582 19.21826 40.85791 1.000 15.31375 144 ALA B O 1
ATOM 3964 N N . TYR B 1 153 ? 25.13618 17.48427 42.24298 1.000 12.89330 145 TYR B N 1
ATOM 3965 C CA . TYR B 1 153 ? 23.71897 17.75861 42.40000 1.000 12.72058 145 TYR B CA 1
ATOM 3966 C C . TYR B 1 153 ? 23.22560 16.97493 43.60276 1.000 12.00629 145 TYR B C 1
ATOM 3967 O O . TYR B 1 153 ? 23.93729 16.13200 44.16780 1.000 12.52508 145 TYR B O 1
ATOM 3976 N N . LEU B 1 154 ? 21.99883 17.30134 43.99067 1.000 11.80796 146 LEU B N 1
ATOM 3977 C CA . LEU B 1 154 ? 21.22007 16.61027 45.00555 1.000 11.50982 146 LEU B CA 1
ATOM 3978 C C . LEU B 1 154 ? 20.00015 16.01980 44.32083 1.000 12.51376 146 LEU B C 1
ATOM 3979 O O . LEU B 1 154 ? 19.35854 16.70982 43.53293 1.000 15.29567 146 LEU B O 1
ATOM 3984 N N . HIS B 1 155 ? 19.66528 14.76223 44.61193 1.000 11.97366 147 HIS B N 1
ATOM 3985 C CA . HIS B 1 155 ? 18.48786 14.12514 44.03645 1.000 12.13336 147 HIS B CA 1
ATOM 3986 C C . HIS B 1 155 ? 17.55362 13.63855 45.14054 1.000 12.26299 147 HIS B C 1
ATOM 3987 O O . HIS B 1 155 ? 17.99748 12.98364 46.09444 1.000 14.04064 147 HIS B O 1
ATOM 3994 N N . TYR B 1 156 ? 16.26122 13.94036 45.01115 1.000 10.78542 148 TYR B N 1
ATOM 3995 C CA . TYR B 1 156 ? 15.28734 13.32812 45.91318 1.000 11.29477 148 TYR B CA 1
ATOM 3996 C C . TYR B 1 156 ? 13.97447 13.10792 45.17815 1.000 10.40362 148 TYR B C 1
ATOM 3997 O O . TYR B 1 156 ? 13.77424 13.57962 44.05292 1.000 10.51446 148 TYR B O 1
ATOM 4006 N N . CYS B 1 157 ? 13.08593 12.34861 45.81960 1.000 11.38839 149 CYS B N 1
ATOM 4007 C CA . CYS B 1 157 ? 11.77429 12.01229 45.26123 1.000 11.07520 149 CYS B CA 1
ATOM 4008 C C . CYS B 1 157 ? 10.69314 12.63028 46.13836 1.000 11.68211 149 CYS B C 1
ATOM 4009 O O . CYS B 1 157 ? 10.43067 12.12222 47.24574 1.000 13.15715 149 CYS B O 1
ATOM 4012 N N . PRO B 1 158 ? 10.05270 13.72599 45.71733 1.000 10.99236 150 PRO B N 1
ATOM 4013 C CA . PRO B 1 158 ? 9.02773 14.34450 46.58297 1.000 11.34864 150 PRO B CA 1
ATOM 4014 C C . PRO B 1 158 ? 7.73440 13.55626 46.69162 1.000 11.37231 150 PRO B C 1
ATOM 4015 O O . PRO B 1 158 ? 6.86664 13.95474 47.47225 1.000 12.16618 150 PRO B O 1
ATOM 4019 N N . ASN B 1 159 ? 7.53423 12.48784 45.92320 1.000 10.49267 151 ASN B N 1
ATOM 4020 C CA . ASN B 1 159 ? 6.31892 11.70272 46.10901 1.000 10.13681 151 ASN B CA 1
ATOM 4021 C C . ASN B 1 159 ? 6.62168 10.24876 45.78232 1.000 9.98195 151 ASN B C 1
ATOM 4022 O O . ASN B 1 159 ? 6.77725 9.87478 44.60804 1.000 10.34628 151 ASN B O 1
ATOM 4027 N N . GLU B 1 160 ? 6.70569 9.44715 46.83616 1.000 10.13731 152 GLU B N 1
ATOM 4028 C CA . GLU B 1 160 ? 7.01709 8.02192 46.73889 1.000 10.54222 152 GLU B CA 1
ATOM 4029 C C . GLU B 1 160 ? 5.72998 7.24857 46.48809 1.000 11.35529 152 GLU B C 1
ATOM 4030 O O . GLU B 1 160 ? 4.93863 7.00728 47.40097 1.000 12.54389 152 GLU B O 1
ATOM 4036 N N . THR B 1 161 ? 5.55685 6.84628 45.22926 1.000 11.24523 153 THR B N 1
ATOM 4037 C CA . THR B 1 161 ? 4.29225 6.32665 44.71456 1.000 11.25420 153 THR B CA 1
ATOM 4038 C C . THR B 1 161 ? 3.84925 5.04961 45.41951 1.000 11.91071 153 THR B C 1
ATOM 4039 O O . THR B 1 161 ? 2.64575 4.84896 45.63820 1.000 13.44881 153 THR B O 1
ATOM 4043 N N . ILE B 1 162 ? 4.79813 4.16377 45.75257 1.000 11.60610 154 ILE B N 1
ATOM 4044 C CA . ILE B 1 162 ? 4.48684 2.87630 46.37435 1.000 13.42029 154 ILE B CA 1
ATOM 4045 C C . ILE B 1 162 ? 4.27553 3.03278 47.87061 1.000 13.16274 154 ILE B C 1
ATOM 4046 O O . ILE B 1 162 ? 3.43304 2.34748 48.47449 1.000 14.14734 154 ILE B O 1
ATOM 4051 N N . ASP B 1 163 ? 5.03737 3.93143 48.48363 1.000 13.45182 155 ASP B N 1
ATOM 4052 C CA . ASP B 1 163 ? 5.05439 4.09472 49.93043 1.000 13.17247 155 ASP B CA 1
ATOM 4053 C C . ASP B 1 163 ? 4.02522 5.08865 50.44302 1.000 13.37378 155 ASP B C 1
ATOM 4054 O O . ASP B 1 163 ? 3.74404 5.10522 51.65500 1.000 15.14611 155 ASP B O 1
ATOM 4059 N N . GLY B 1 164 ? 3.48552 5.93535 49.57157 1.000 12.47036 156 GLY B N 1
ATOM 4060 C CA . GLY B 1 164 ? 2.54655 6.94788 50.02940 1.000 13.18401 156 GLY B CA 1
ATOM 4061 C C . GLY B 1 164 ? 3.18975 8.07478 50.80092 1.000 12.82036 156 GLY B C 1
ATOM 4062 O O . GLY B 1 164 ? 2.52207 8.70974 51.63441 1.000 13.03796 156 GLY B O 1
ATOM 4063 N N . ILE B 1 165 ? 4.46862 8.35036 50.54558 1.000 13.36921 157 ILE B N 1
ATOM 4064 C CA . ILE B 1 165 ? 5.25297 9.30804 51.32155 1.000 14.16266 157 ILE B CA 1
ATOM 4065 C C . ILE B 1 165 ? 5.54694 10.51730 50.44786 1.000 15.12276 157 ILE B C 1
ATOM 4066 O O . ILE B 1 165 ? 6.13410 10.38637 49.36780 1.000 16.07758 157 ILE B O 1
ATOM 4071 N N . ALA B 1 166 ? 5.15192 11.69158 50.91637 1.000 14.47286 158 ALA B N 1
ATOM 4072 C CA . ALA B 1 166 ? 5.41917 12.94422 50.22792 1.000 15.11510 158 ALA B CA 1
ATOM 4073 C C . ALA B 1 166 ? 6.40245 13.78304 51.02886 1.000 17.52442 158 ALA B C 1
ATOM 4074 O O . ALA B 1 166 ? 6.34007 13.81002 52.26174 1.000 18.36830 158 ALA B O 1
ATOM 4076 N N . ILE B 1 167 ? 7.33343 14.42592 50.32559 1.000 17.78784 159 ILE B N 1
ATOM 4077 C CA . ILE B 1 167 ? 8.21001 15.44892 50.88645 1.000 19.24280 159 ILE B CA 1
ATOM 4078 C C . ILE B 1 167 ? 7.73730 16.75495 50.27350 1.000 19.90616 159 ILE B C 1
ATOM 4079 O O . ILE B 1 167 ? 8.04446 17.04688 49.11329 1.000 20.62044 159 ILE B O 1
ATOM 4084 N N . ASP B 1 168 ? 6.95035 17.52509 51.02716 1.000 21.69376 160 ASP B N 1
ATOM 4085 C CA . ASP B 1 168 ? 6.36209 18.74371 50.49166 1.000 23.28105 160 ASP B CA 1
ATOM 4086 C C . ASP B 1 168 ? 7.21590 19.96266 50.75262 1.000 24.24322 160 ASP B C 1
ATOM 4087 O O . ASP B 1 168 ? 6.95709 21.01798 50.16939 1.000 26.05114 160 ASP B O 1
ATOM 4092 N N . GLU B 1 169 ? 8.22488 19.84420 51.59009 1.000 24.12998 161 GLU B N 1
ATOM 4093 C CA . GLU B 1 169 ? 8.90933 21.05227 52.00456 1.000 25.85823 161 GLU B CA 1
ATOM 4094 C C . GLU B 1 169 ? 9.74006 21.61983 50.86835 1.000 23.40054 161 GLU B C 1
ATOM 4095 O O . GLU B 1 169 ? 10.28120 20.88775 50.02474 1.000 23.41610 161 GLU B O 1
ATOM 4101 N N . THR B 1 170 ? 9.76031 22.93475 50.80303 1.000 23.04542 162 THR B N 1
ATOM 4102 C CA . THR B 1 170 ? 10.36490 23.64645 49.69292 1.000 21.61181 162 THR B CA 1
ATOM 4103 C C . THR B 1 170 ? 11.87393 23.68042 49.86697 1.000 19.45547 162 THR B C 1
ATOM 4104 O O . THR B 1 170 ? 12.36013 24.13656 50.90613 1.000 20.10640 162 THR B O 1
ATOM 4108 N N . PRO B 1 171 ? 12.63901 23.22252 48.88739 1.000 16.25641 163 PRO B N 1
ATOM 4109 C CA . PRO B 1 171 ? 14.09784 23.35958 48.98167 1.000 15.46741 163 PRO B CA 1
ATOM 4110 C C . PRO B 1 171 ? 14.49702 24.81209 49.20683 1.000 15.26305 163 PRO B C 1
ATOM 4111 O O . PRO B 1 171 ? 13.97733 25.72870 48.56456 1.000 16.02874 163 PRO B O 1
ATOM 4115 N N . ASN B 1 172 ? 15.42919 25.01131 50.13237 1.000 12.94965 164 ASN B N 1
ATOM 4116 C CA . ASN B 1 172 ? 15.94373 26.33150 50.49228 1.000 11.88780 164 ASN B CA 1
ATOM 4117 C C . ASN B 1 172 ? 17.46006 26.29940 50.57481 1.000 14.30601 164 ASN B C 1
ATOM 4118 O O . ASN B 1 172 ? 18.06776 26.96240 51.42062 1.000 15.03634 164 ASN B O 1
ATOM 4123 N N . PHE B 1 173 ? 18.08325 25.51049 49.70624 1.000 13.49449 165 PHE B N 1
ATOM 4124 C CA . PHE B 1 173 ? 19.52682 25.34089 49.70442 1.000 14.72723 165 PHE B CA 1
ATOM 4125 C C . PHE B 1 173 ? 20.21047 26.50813 48.99768 1.000 17.31384 165 PHE B C 1
ATOM 4126 O O . PHE B 1 173 ? 19.59251 27.28221 48.26095 1.000 18.77811 165 PHE B O 1
ATOM 4134 N N . GLY B 1 174 ? 21.51586 26.62119 49.20898 1.000 18.81864 166 GLY B N 1
ATOM 4135 C CA . GLY B 1 174 ? 22.27678 27.67021 48.55202 1.000 20.82813 166 GLY B CA 1
ATOM 4136 C C . GLY B 1 174 ? 22.43550 27.47003 47.04127 1.000 20.97321 166 GLY B C 1
ATOM 4137 O O . GLY B 1 174 ? 22.02859 26.46444 46.44713 1.000 19.10413 166 GLY B O 1
ATOM 4138 N N . ASP B 1 175 ? 23.07205 28.47182 46.42306 1.000 23.12622 167 ASP B N 1
ATOM 4139 C CA A ASP B 1 175 ? 23.29917 28.46027 44.98143 0.637 24.71135 167 ASP B CA 1
ATOM 4140 C CA B ASP B 1 175 ? 23.28412 28.45245 44.98157 0.363 24.53934 167 ASP B CA 1
ATOM 4141 C C . ASP B 1 175 ? 24.21750 27.33368 44.54253 1.000 24.19282 167 ASP B C 1
ATOM 4142 O O . ASP B 1 175 ? 24.19257 26.95506 43.36511 1.000 25.67729 167 ASP B O 1
ATOM 4151 N N . ASP B 1 176 ? 25.03115 26.79648 45.45376 1.000 23.33247 168 ASP B N 1
ATOM 4152 C CA A ASP B 1 176 ? 25.96665 25.72548 45.13349 0.479 23.89857 168 ASP B CA 1
ATOM 4153 C CA B ASP B 1 176 ? 25.95811 25.73269 45.08891 0.521 24.07905 168 ASP B CA 1
ATOM 4154 C C . ASP B 1 176 ? 25.31204 24.35459 45.09899 1.000 21.12245 168 ASP B C 1
ATOM 4155 O O . ASP B 1 176 ? 25.95333 23.38516 44.66987 1.000 22.31542 168 ASP B O 1
ATOM 4164 N N . VAL B 1 177 ? 24.07117 24.23692 45.55778 1.000 15.73670 169 VAL B N 1
ATOM 4165 C CA . VAL B 1 177 ? 23.35709 22.96970 45.55406 1.000 13.49145 169 VAL B CA 1
ATOM 4166 C C . VAL B 1 177 ? 22.42899 22.95772 44.34658 1.000 13.05039 169 VAL B C 1
ATOM 4167 O O . VAL B 1 177 ? 21.57561 23.84752 44.19865 1.000 15.31472 169 VAL B O 1
ATOM 4171 N N . ILE B 1 178 ? 22.57304 21.94608 43.48914 1.000 13.05516 170 ILE B N 1
ATOM 4172 C CA . ILE B 1 178 ? 21.72774 21.79203 42.30915 1.000 12.85385 170 ILE B CA 1
ATOM 4173 C C . ILE B 1 178 ? 20.67536 20.74729 42.65181 1.000 11.84593 170 ILE B C 1
ATOM 4174 O O . ILE B 1 178 ? 20.97515 19.55333 42.69653 1.000 12.40419 170 ILE B O 1
ATOM 4179 N N . VAL B 1 179 ? 19.44229 21.17636 42.89961 1.000 10.86797 171 VAL B N 1
ATOM 4180 C CA . VAL B 1 179 ? 18.40005 20.25236 43.34337 1.000 11.02676 171 VAL B CA 1
ATOM 4181 C C . VAL B 1 179 ? 17.75555 19.59262 42.12555 1.000 11.19278 171 VAL B C 1
ATOM 4182 O O . VAL B 1 179 ? 17.30034 20.26975 41.18753 1.000 12.45066 171 VAL B O 1
ATOM 4186 N N . THR B 1 180 ? 17.71665 18.26302 42.12590 1.000 10.83407 172 THR B N 1
ATOM 4187 C CA . THR B 1 180 ? 17.01724 17.52155 41.08542 1.000 9.84894 172 THR B CA 1
ATOM 4188 C C . THR B 1 180 ? 15.96005 16.64839 41.74076 1.000 10.59181 172 THR B C 1
ATOM 4189 O O . THR B 1 180 ? 16.15534 16.16636 42.86459 1.000 11.59379 172 THR B O 1
ATOM 4193 N N . ALA B 1 181 ? 14.81995 16.46261 41.07042 1.000 9.41829 173 ALA B N 1
ATOM 4194 C CA . ALA B 1 181 ? 13.70117 15.85400 41.78263 1.000 9.48579 173 ALA B CA 1
ATOM 4195 C C . ALA B 1 181 ? 12.76685 15.10176 40.84606 1.000 8.95646 173 ALA B C 1
ATOM 4196 O O . ALA B 1 181 ? 12.37301 15.61461 39.78707 1.000 9.35460 173 ALA B O 1
ATOM 4198 N N . ASP B 1 182 ? 12.42776 13.88129 41.26580 1.000 8.99822 174 ASP B N 1
ATOM 4199 C CA . ASP B 1 182 ? 11.49835 12.98937 40.58089 1.000 8.61065 174 ASP B CA 1
ATOM 4200 C C . ASP B 1 182 ? 10.07550 13.33847 40.99868 1.000 9.36188 174 ASP B C 1
ATOM 4201 O O . ASP B 1 182 ? 9.56838 12.83931 42.01304 1.000 9.87315 174 ASP B O 1
ATOM 4206 N N . PHE B 1 183 ? 9.4182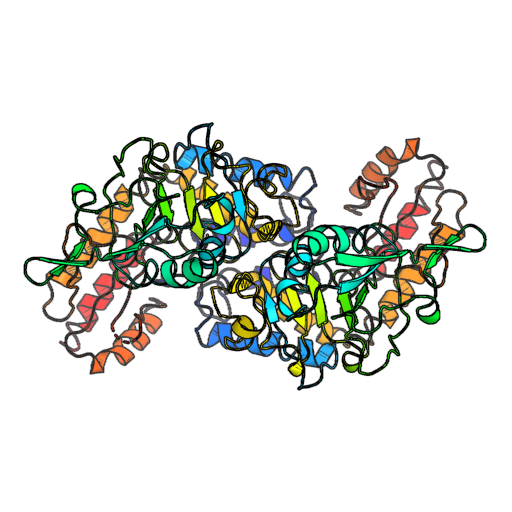6 14.18063 40.19904 1.000 8.85941 175 PHE B N 1
ATOM 4207 C CA . PHE B 1 183 ? 8.04067 14.60924 40.41784 1.000 7.75185 175 PHE B CA 1
ATOM 4208 C C . PHE B 1 183 ? 7.00322 13.72157 39.69956 1.000 8.32983 175 PHE B C 1
ATOM 4209 O O . PHE B 1 183 ? 5.84283 14.13044 39.57647 1.000 8.40452 175 PHE B O 1
ATOM 4217 N N . SER B 1 184 ? 7.38193 12.51822 39.25435 1.000 9.00852 176 SER B N 1
ATOM 4218 C CA . SER B 1 184 ? 6.48644 11.70847 38.41133 1.000 9.32923 176 SER B CA 1
ATOM 4219 C C . SER B 1 184 ? 5.05619 11.62702 38.94475 1.000 9.62721 176 SER B C 1
ATOM 4220 O O . SER B 1 184 ? 4.09538 11.78267 38.18997 1.000 9.64891 176 SER B O 1
ATOM 4223 N N . SER B 1 185 ? 4.87823 11.33703 40.23279 1.000 8.64838 177 SER B N 1
ATOM 4224 C CA . SER B 1 185 ? 3.53710 11.04434 40.71001 1.000 8.24908 177 SER B CA 1
ATOM 4225 C C . SER B 1 185 ? 2.88715 12.21557 41.43825 1.000 10.27346 177 SER B C 1
ATOM 4226 O O . SER B 1 185 ? 1.87046 12.02009 42.11159 1.000 11.86972 177 SER B O 1
ATOM 4229 N N . THR B 1 186 ? 3.40849 13.44210 41.27580 1.000 10.24869 178 THR B N 1
ATOM 4230 C CA . THR B 1 186 ? 2.79134 14.58293 41.94079 1.000 10.84923 178 THR B CA 1
ATOM 4231 C C . THR B 1 186 ? 2.82914 15.86316 41.11793 1.000 10.02526 178 THR B C 1
ATOM 4232 O O . THR B 1 186 ? 2.13313 16.81707 41.47807 1.000 11.01362 178 THR B O 1
ATOM 4236 N N . ILE B 1 187 ? 3.58317 15.92217 40.01793 1.000 9.47096 179 ILE B N 1
ATOM 4237 C CA A ILE B 1 187 ? 3.67174 17.14738 39.22983 0.463 9.51694 179 ILE B CA 1
ATOM 4238 C CA B ILE B 1 187 ? 3.66895 17.16699 39.26174 0.537 9.57822 179 ILE B CA 1
ATOM 4239 C C . ILE B 1 187 ? 2.27274 17.62536 38.86253 1.000 9.71103 179 ILE B C 1
ATOM 4240 O O . ILE B 1 187 ? 1.40542 16.82036 38.50342 1.000 10.07673 179 ILE B O 1
ATOM 4249 N N . LEU B 1 188 ? 2.04134 18.93973 38.96729 1.000 10.02548 180 LEU B N 1
ATOM 4250 C CA . LEU B 1 188 ? 0.77845 19.61162 38.65534 1.000 11.06550 180 LEU B CA 1
ATOM 4251 C C . LEU B 1 188 ? -0.30938 19.39170 39.70520 1.000 11.63092 180 LEU B C 1
ATOM 4252 O O . LEU B 1 188 ? -1.43456 19.86038 39.50603 1.000 12.48623 180 LEU B O 1
ATOM 4257 N N . SER B 1 189 ? -0.00945 18.74141 40.83902 1.000 10.99443 181 SER B N 1
ATOM 4258 C CA . SER B 1 189 ? -1.02471 18.57272 41.88545 1.000 11.41618 181 SER B CA 1
ATOM 4259 C C . SER B 1 189 ? -1.08615 19.73457 42.87316 1.000 12.22617 181 SER B C 1
ATOM 4260 O O . SER B 1 189 ? -2.06402 19.82381 43.63112 1.000 12.20752 181 SER B O 1
ATOM 4263 N N . ARG B 1 190 ? -0.07558 20.60258 42.85713 1.000 12.58466 182 ARG B N 1
ATOM 4264 C CA A ARG B 1 190 ? 0.00788 21.78052 43.70859 0.501 13.75661 182 ARG B CA 1
ATOM 4265 C CA B ARG B 1 190 ? 0.03480 21.76353 43.72955 0.499 14.11733 182 ARG B CA 1
ATOM 4266 C C . ARG B 1 190 ? 1.05364 22.71055 43.10862 1.000 13.51498 182 ARG B C 1
ATOM 4267 O O . ARG B 1 190 ? 1.86662 22.30929 42.27028 1.000 13.77472 182 ARG B O 1
ATOM 4282 N N . GLU B 1 191 ? 0.99988 23.97234 43.51391 1.000 13.84415 183 GLU B N 1
ATOM 4283 C CA . GLU B 1 191 ? 1.93816 24.94090 42.98318 1.000 15.04875 183 GLU B CA 1
ATOM 4284 C C . GLU B 1 191 ? 3.28674 24.71894 43.63259 1.000 15.26651 183 GLU B C 1
ATOM 4285 O O . GLU B 1 191 ? 3.37379 24.40862 44.82816 1.000 16.71937 183 GLU B O 1
ATOM 4291 N N . ILE B 1 192 ? 4.34092 24.86424 42.83481 1.000 14.70352 184 ILE B N 1
ATOM 4292 C CA . ILE B 1 192 ? 5.70290 24.69076 43.31543 1.000 16.34942 184 ILE B CA 1
ATOM 4293 C C . ILE B 1 192 ? 6.57074 25.82550 42.79100 1.000 16.01848 184 ILE B C 1
ATOM 4294 O O . ILE B 1 192 ? 6.23362 26.50606 41.81864 1.000 16.82321 184 ILE B O 1
ATOM 4299 N N . ASP B 1 193 ? 7.71052 26.02145 43.44443 1.000 15.84330 185 ASP B N 1
ATOM 4300 C CA . ASP B 1 193 ? 8.61845 27.10606 43.08050 1.000 16.54658 185 ASP B CA 1
ATOM 4301 C C . ASP B 1 193 ? 9.71513 26.49372 42.21301 1.000 14.56597 185 ASP B C 1
ATOM 4302 O O . ASP B 1 193 ? 10.73535 26.02883 42.71149 1.000 13.82143 185 ASP B O 1
ATOM 4307 N N . VAL B 1 194 ? 9.49956 26.50982 40.89459 1.000 13.36603 186 VAL B N 1
ATOM 4308 C CA . VAL B 1 194 ? 10.43722 25.88266 39.95771 1.000 12.05851 186 VAL B CA 1
ATOM 4309 C C . VAL B 1 194 ? 11.84095 26.46878 40.08002 1.000 12.76660 186 VAL B C 1
ATOM 4310 O O . VAL B 1 194 ? 12.83937 25.75057 39.89650 1.000 12.50801 186 VAL B O 1
ATOM 4314 N N . ASN B 1 195 ? 11.94976 27.76458 40.41294 1.000 13.55436 187 ASN B N 1
ATOM 4315 C CA . ASN B 1 195 ? 13.26243 28.39265 40.56805 1.000 14.82372 187 ASN B CA 1
ATOM 4316 C C . ASN B 1 195 ? 14.12853 27.73146 41.62491 1.000 13.73944 187 ASN B C 1
ATOM 4317 O O . ASN B 1 195 ? 15.34627 27.95987 41.63361 1.000 16.09561 187 ASN B O 1
ATOM 4322 N N . ARG B 1 196 ? 13.53355 26.97489 42.55720 1.000 12.60688 188 ARG B N 1
ATOM 4323 C CA . ARG B 1 196 ? 14.33156 26.31305 43.58456 1.000 13.61432 188 ARG B CA 1
ATOM 4324 C C . ARG B 1 196 ? 15.03996 25.06463 43.07659 1.000 13.44702 188 ARG B C 1
ATOM 4325 O O . ARG B 1 196 ? 15.81323 24.46071 43.84278 1.000 14.66993 188 ARG B O 1
ATOM 4333 N N . PHE B 1 197 ? 14.80288 24.67034 41.82541 1.000 12.31197 189 PHE B N 1
ATOM 4334 C CA . PHE B 1 197 ? 15.26918 23.40040 41.29888 1.000 11.62748 189 PHE B CA 1
ATOM 4335 C C . PHE B 1 197 ? 16.21131 23.61107 40.12081 1.000 11.93646 189 PHE B C 1
ATOM 4336 O O . PHE B 1 197 ? 16.07693 24.57922 39.36217 1.000 12.72320 189 PHE B O 1
ATOM 4344 N N . GLY B 1 198 ? 17.14184 22.66899 39.95581 1.000 10.84726 190 GLY B N 1
ATOM 4345 C CA . GLY B 1 198 ? 17.93857 22.57119 38.74369 1.000 11.46078 190 GLY B CA 1
ATOM 4346 C C . GLY B 1 198 ? 17.27597 21.70116 37.69454 1.000 11.34191 190 GLY B C 1
ATOM 4347 O O . GLY B 1 198 ? 17.24392 22.05535 36.51148 1.000 12.06189 190 GLY B O 1
ATOM 4348 N N . VAL B 1 199 ? 16.73606 20.55587 38.10718 1.000 10.72985 191 VAL B N 1
ATOM 4349 C CA . VAL B 1 199 ? 15.99258 19.67272 37.20024 1.000 10.32055 191 VAL B CA 1
ATOM 4350 C C . VAL B 1 199 ? 14.76476 19.13113 37.92023 1.000 9.58896 191 VAL B C 1
ATOM 4351 O O . VAL B 1 199 ? 14.87083 18.60617 39.03011 1.000 11.26154 191 VAL B O 1
ATOM 4355 N N . ILE B 1 200 ? 13.61566 19.21325 37.26441 1.000 8.89296 192 ILE B N 1
ATOM 4356 C CA . ILE B 1 200 ? 12.38025 18.54455 37.67362 1.000 8.43798 192 ILE B CA 1
ATOM 4357 C C . ILE B 1 200 ? 12.02360 17.59506 36.54743 1.000 8.68507 192 ILE B C 1
ATOM 4358 O O . ILE B 1 200 ? 12.02344 18.00394 35.38226 1.000 10.38226 192 ILE B O 1
ATOM 4363 N N . TYR B 1 201 ? 11.74858 16.32519 36.86561 1.000 8.58291 193 TYR B N 1
ATOM 4364 C CA . TYR B 1 201 ? 11.32950 15.42360 35.79379 1.000 7.99446 193 TYR B CA 1
ATOM 4365 C C . TYR B 1 201 ? 10.12654 14.60292 36.23428 1.000 9.58348 193 TYR B C 1
ATOM 4366 O O . TYR B 1 201 ? 9.85085 14.45663 37.42418 1.000 9.71004 193 TYR B O 1
ATOM 4375 N N . ALA B 1 202 ? 9.39190 14.08079 35.25855 1.000 9.31406 194 ALA B N 1
ATOM 4376 C CA . ALA B 1 202 ? 8.17828 13.31720 35.56094 1.000 9.28648 194 ALA B CA 1
ATOM 4377 C C . ALA B 1 202 ? 7.84508 12.42703 34.37691 1.000 9.32401 194 ALA B C 1
ATOM 4378 O O . ALA B 1 202 ? 7.63136 12.92216 33.26202 1.000 9.63321 194 ALA B O 1
ATOM 4380 N N . GLY B 1 203 ? 7.77422 11.11900 34.59898 1.000 9.08800 195 GLY B N 1
ATOM 4381 C CA . GLY B 1 203 ? 7.06594 10.29175 33.63835 1.000 9.41339 195 GLY B CA 1
ATOM 4382 C C . GLY B 1 203 ? 5.64520 10.81701 33.49084 1.000 9.56107 195 GLY B C 1
ATOM 4383 O O . GLY B 1 203 ? 5.01888 11.22210 34.47057 1.000 11.38384 195 GLY B O 1
ATOM 4384 N N . ALA B 1 204 ? 5.13593 10.83967 32.25297 1.000 9.05991 196 ALA B N 1
ATOM 4385 C CA . ALA B 1 204 ? 3.84263 11.47764 32.02296 1.000 9.38323 196 ALA B CA 1
ATOM 4386 C C . ALA B 1 204 ? 2.67020 10.70774 32.60419 1.000 10.46096 196 ALA B C 1
ATOM 4387 O O . ALA B 1 204 ? 1.62937 11.32454 32.88342 1.000 11.58928 196 ALA B O 1
ATOM 4389 N N . GLN B 1 205 ? 2.81573 9.39693 32.84176 1.000 9.93988 197 GLN B N 1
ATOM 4390 C CA . GLN B 1 205 ? 1.63470 8.56109 32.99477 1.000 11.09517 197 GLN B CA 1
ATOM 4391 C C . GLN B 1 205 ? 0.99403 8.58841 34.39187 1.000 12.83547 197 GLN B C 1
ATOM 4392 O O . GLN B 1 205 ? 0.39745 7.58470 34.80443 1.000 12.80097 197 GLN B O 1
ATOM 4398 N N . LYS B 1 206 ? 1.02482 9.74729 35.07908 1.000 14.95899 198 LYS B N 1
ATOM 4399 C CA . LYS B 1 206 ? 0.21714 10.01661 36.28863 1.000 16.42736 198 LYS B CA 1
ATOM 4400 C C . LYS B 1 206 ? -0.62559 11.28612 36.16087 1.000 18.62528 198 LYS B C 1
ATOM 4401 O O . LYS B 1 206 ? -1.84811 11.20987 36.29608 1.000 19.19851 198 LYS B O 1
ATOM 4407 N N . ASN B 1 207 ? -0.02216 12.46324 35.92150 1.000 18.24391 199 ASN B N 1
ATOM 4408 C CA . ASN B 1 207 ? -0.75073 13.72704 35.86255 1.000 15.94910 199 ASN B CA 1
ATOM 4409 C C . ASN B 1 207 ? -0.55272 14.47578 34.54498 1.000 16.15115 199 ASN B C 1
ATOM 4410 O O . ASN B 1 207 ? -1.05100 15.59826 34.42120 1.000 17.51611 199 ASN B O 1
ATOM 4415 N N . ILE B 1 208 ? 0.14338 13.91972 33.55003 1.000 14.33456 200 ILE B N 1
ATOM 4416 C CA . ILE B 1 208 ? 0.46828 14.66730 32.33564 1.000 14.15245 200 ILE B CA 1
ATOM 4417 C C . ILE B 1 208 ? -0.19004 14.06408 31.10428 1.000 15.18399 200 ILE B C 1
ATOM 4418 O O . ILE B 1 208 ? -0.79772 14.77677 30.30687 1.000 16.47884 200 ILE B O 1
ATOM 4423 N N . GLY B 1 209 ? -0.05571 12.75646 30.91311 1.000 15.92336 201 GLY B N 1
ATOM 4424 C CA . GLY B 1 209 ? -0.54358 12.14140 29.69241 1.000 16.09862 201 GLY B CA 1
ATOM 4425 C C . GLY B 1 209 ? -0.37114 10.65137 29.73855 1.000 16.97007 201 GLY B C 1
ATOM 4426 O O . GLY B 1 209 ? -0.19308 10.07172 30.79562 1.000 20.11596 201 GLY B O 1
ATOM 4427 N N . PRO B 1 210 ? -0.39015 10.00258 28.59308 1.000 17.38835 202 PRO B N 1
ATOM 4428 C CA . PRO B 1 210 ? -0.23526 8.55935 28.57734 1.000 18.70773 202 PRO B CA 1
ATOM 4429 C C . PRO B 1 210 ? 1.22857 8.18884 28.73023 1.000 16.28602 202 PRO B C 1
ATOM 4430 O O . PRO B 1 210 ? 2.14202 9.00993 28.62317 1.000 19.10666 202 PRO B O 1
ATOM 4434 N N . ALA B 1 211 ? 1.42450 6.92648 29.03277 1.000 13.97472 203 ALA B N 1
ATOM 4435 C CA . ALA B 1 211 ? 2.75916 6.38965 29.14763 1.000 12.93578 203 ALA B CA 1
ATOM 4436 C C . ALA B 1 211 ? 3.44139 6.44763 27.79253 1.000 14.00761 203 ALA B C 1
ATOM 4437 O O . ALA B 1 211 ? 2.80197 6.34828 26.74348 1.000 18.38631 203 ALA B O 1
ATOM 4439 N N . GLY B 1 212 ? 4.75028 6.60560 27.82645 1.000 11.64980 204 GLY B N 1
ATOM 4440 C CA . GLY B 1 212 ? 5.52580 6.76435 26.61456 1.000 11.44727 204 GLY B CA 1
ATOM 4441 C C . GLY B 1 212 ? 6.09553 8.14984 26.43997 1.000 12.20496 204 GLY B C 1
ATOM 4442 O O . GLY B 1 212 ? 6.77596 8.40841 25.43688 1.000 16.78940 204 GLY B O 1
ATOM 4443 N N . LEU B 1 213 ? 5.86620 9.03462 27.39497 1.000 11.02421 205 LEU B N 1
ATOM 4444 C CA . LEU B 1 213 ? 6.32623 10.40826 27.34354 1.000 11.23010 205 LEU B CA 1
ATOM 4445 C C . LEU B 1 213 ? 6.85325 10.77201 28.72299 1.000 10.04190 205 LEU B C 1
ATOM 4446 O O . LEU B 1 213 ? 6.27902 10.34644 29.72832 1.000 10.72226 205 LEU B O 1
ATOM 4451 N N . THR B 1 214 ? 7.93666 11.55072 28.76610 1.000 9.43535 206 THR B N 1
ATOM 4452 C CA . THR B 1 214 ? 8.51563 12.05717 30.00997 1.000 9.61752 206 THR B CA 1
ATOM 4453 C C . THR B 1 214 ? 8.75982 13.55012 29.85663 1.000 10.11834 206 THR B C 1
ATOM 4454 O O . THR B 1 214 ? 9.19080 14.00193 28.79733 1.000 13.03030 206 THR B O 1
ATOM 4458 N N . LEU B 1 215 ? 8.47410 14.31873 30.90709 1.000 8.51199 207 LEU B N 1
ATOM 4459 C CA . LEU B 1 215 ? 8.75257 15.74748 30.90861 1.000 8.22677 207 LEU B CA 1
ATOM 4460 C C . LEU B 1 215 ? 10.00977 16.01453 31.71748 1.000 9.07260 207 LEU B C 1
ATOM 4461 O O . LEU B 1 215 ? 10.17162 15.48660 32.82592 1.000 9.60835 207 LEU B O 1
ATOM 4466 N N . VAL B 1 216 ? 10.87688 16.87325 31.18724 1.000 9.08598 208 VAL B N 1
ATOM 4467 C CA . VAL B 1 216 ? 12.06566 17.31587 31.90995 1.000 8.98236 208 VAL B CA 1
ATOM 4468 C C . VAL B 1 216 ? 12.12554 18.83455 31.87265 1.000 8.73226 208 VAL B C 1
ATOM 4469 O O . VAL B 1 216 ? 12.08671 19.43416 30.79373 1.000 11.22253 208 VAL B O 1
ATOM 4473 N N . ILE B 1 217 ? 12.23849 19.44914 33.04294 1.000 8.80968 209 ILE B N 1
ATOM 4474 C CA . ILE B 1 217 ? 12.40833 20.89716 33.18789 1.000 8.51369 209 ILE B CA 1
ATOM 4475 C C . ILE B 1 217 ? 13.83787 21.10640 33.65894 1.000 9.66363 209 ILE B C 1
ATOM 4476 O O . ILE B 1 217 ? 14.19133 20.65792 34.75771 1.000 10.61120 209 ILE B O 1
ATOM 4481 N N . VAL B 1 218 ? 14.67473 21.77484 32.85748 1.000 9.98008 210 VAL B N 1
ATOM 4482 C CA A VAL B 1 218 ? 16.08942 21.86376 33.18142 0.675 10.90424 210 VAL B CA 1
ATOM 4483 C CA B VAL B 1 218 ? 16.12778 21.85379 33.08803 0.325 10.55814 210 VAL B CA 1
ATOM 4484 C C . VAL B 1 218 ? 16.56780 23.30998 33.07654 1.000 10.77831 210 VAL B C 1
ATOM 4485 O O . VAL B 1 218 ? 16.36729 23.99527 32.06494 1.000 11.74186 210 VAL B O 1
ATOM 4492 N N . ARG B 1 219 ? 17.22440 23.76338 34.13736 1.000 10.26994 211 ARG B N 1
ATOM 4493 C CA . ARG B 1 219 ? 17.73991 25.12692 34.16699 1.000 10.62122 211 ARG B CA 1
ATOM 4494 C C . ARG B 1 219 ? 18.82599 25.26787 33.10751 1.000 10.76363 211 ARG B C 1
ATOM 4495 O O . ARG B 1 219 ? 19.70303 24.40724 32.98884 1.000 12.37334 211 ARG B O 1
ATOM 4503 N N . GLU B 1 220 ? 18.78744 26.37335 32.34792 1.000 12.67037 212 GLU B N 1
ATOM 4504 C CA . GLU B 1 220 ? 19.54758 26.42407 31.09845 1.000 13.88293 212 GLU B CA 1
ATOM 4505 C C . GLU B 1 220 ? 21.05411 26.41234 31.32615 1.000 14.69513 212 GLU B C 1
ATOM 4506 O O . GLU B 1 220 ? 21.79787 25.93982 30.45500 1.000 15.85263 212 GLU B O 1
ATOM 4512 N N . ASP B 1 221 ? 21.52870 26.92883 32.46940 1.000 14.65801 213 ASP B N 1
ATOM 4513 C CA . ASP B 1 221 ? 22.96863 26.95193 32.72842 1.000 14.75910 213 ASP B CA 1
ATOM 4514 C C . ASP B 1 221 ? 23.53974 25.56668 33.00749 1.000 14.80508 213 ASP B C 1
ATOM 4515 O O . ASP B 1 221 ? 24.77124 25.40870 32.99693 1.000 16.72150 213 ASP B O 1
ATOM 4520 N N . LEU B 1 222 ? 22.68139 24.55988 33.21144 1.000 13.04738 214 LEU B N 1
ATOM 4521 C CA . LEU B 1 222 ? 23.12362 23.19104 33.43075 1.000 13.36267 214 LEU B CA 1
ATOM 4522 C C . LEU B 1 222 ? 23.38821 22.43662 32.13747 1.000 13.65205 214 LEU B C 1
ATOM 4523 O O . LEU B 1 222 ? 23.92427 21.32764 32.19597 1.000 14.87062 214 LEU B O 1
ATOM 4528 N N . LEU B 1 223 ? 23.02825 23.00244 30.98499 1.000 13.44455 215 LEU B N 1
ATOM 4529 C CA . LEU B 1 223 ? 23.31359 22.37741 29.69546 1.000 13.58578 215 LEU B CA 1
ATOM 4530 C C . LEU B 1 223 ? 24.79611 22.51738 29.33855 1.000 14.26121 215 LEU B C 1
ATOM 4531 O O . LEU B 1 223 ? 25.54316 23.28369 29.95099 1.000 16.19599 215 LEU B O 1
ATOM 4536 N N . GLY B 1 224 ? 25.22345 21.74964 28.33819 1.000 13.72790 216 GLY B N 1
ATOM 4537 C CA . GLY B 1 224 ? 26.56931 21.89174 27.81268 1.000 13.66956 216 GLY B CA 1
ATOM 4538 C C . GLY B 1 224 ? 27.64395 21.07477 28.49606 1.000 15.18321 216 GLY B C 1
ATOM 4539 O O . GLY B 1 224 ? 28.82581 21.23969 28.16162 1.000 17.13338 216 GLY B O 1
ATOM 4540 N N . LYS B 1 225 ? 27.28591 20.18312 29.42985 1.000 15.01141 217 LYS B N 1
ATOM 4541 C CA . LYS B 1 225 ? 28.30552 19.37322 30.09697 1.000 14.97597 217 LYS B CA 1
ATOM 4542 C C . LYS B 1 225 ? 27.91066 17.90022 30.13492 1.000 14.77316 217 LYS B C 1
ATOM 4543 O O . LYS B 1 225 ? 28.32826 17.15914 31.03617 1.000 15.48010 217 LYS B O 1
ATOM 4549 N N . ALA B 1 226 ? 27.12245 17.45417 29.15841 1.000 15.17478 218 ALA B N 1
ATOM 4550 C CA . ALA B 1 226 ? 26.73018 16.05415 29.11616 1.000 14.05395 218 ALA B CA 1
ATOM 4551 C C . ALA B 1 226 ? 27.93901 15.15749 28.85606 1.000 14.53061 218 ALA B C 1
ATOM 4552 O O . ALA B 1 226 ? 28.87502 15.52331 28.14191 1.000 15.50864 218 ALA B O 1
ATOM 4554 N N . SER B 1 227 ? 27.90226 13.95895 29.43219 1.000 14.18507 219 SER B N 1
ATOM 4555 C CA . SER B 1 227 ? 28.91736 12.95863 29.12824 1.000 14.60827 219 SER B CA 1
ATOM 4556 C C . SER B 1 227 ? 28.85402 12.56537 27.65854 1.000 13.91502 219 SER B C 1
ATOM 4557 O O . SER B 1 227 ? 27.77178 12.44365 27.08422 1.000 13.87118 219 SER B O 1
ATOM 4560 N N . VAL B 1 228 ? 30.02408 12.35590 27.05390 1.000 14.96411 220 VAL B N 1
ATOM 4561 C CA A VAL B 1 228 ? 30.07289 11.80869 25.69765 0.603 15.29577 220 VAL B CA 1
ATOM 4562 C CA B VAL B 1 228 ? 30.04394 11.82923 25.69008 0.397 15.44267 220 VAL B CA 1
ATOM 4563 C C . VAL B 1 228 ? 29.30740 10.49426 25.61726 1.000 15.62278 220 VAL B C 1
ATOM 4564 O O . VAL B 1 228 ? 28.71399 10.16947 24.58516 1.000 16.39415 220 VAL B O 1
ATOM 4571 N N . ALA B 1 229 ? 29.27535 9.73037 26.71163 1.000 15.20799 221 ALA B N 1
ATOM 4572 C CA . ALA B 1 229 ? 28.55982 8.44993 26.70696 1.000 14.62825 221 ALA B CA 1
ATOM 4573 C C . ALA B 1 229 ? 27.04176 8.60286 26.69756 1.000 12.75111 221 ALA B C 1
ATOM 4574 O O . ALA B 1 229 ? 26.33302 7.60785 26.49461 1.000 12.20360 221 ALA B O 1
ATOM 4576 N N . CYS B 1 230 ? 26.51348 9.79251 26.95415 1.000 13.04814 222 CYS B N 1
ATOM 4577 C CA . CYS B 1 230 ? 25.06865 9.94924 26.98638 1.000 11.86163 222 CYS B CA 1
ATOM 4578 C C . CYS B 1 230 ? 24.47037 9.71457 25.60360 1.000 11.58068 222 CYS B C 1
ATOM 4579 O O . CYS B 1 230 ? 24.86271 10.39973 24.65398 1.000 11.75693 222 CYS B O 1
ATOM 4582 N N . PRO B 1 231 ? 23.51529 8.79548 25.44113 1.000 10.99367 223 PRO B N 1
ATOM 4583 C CA . PRO B 1 231 ? 22.85141 8.67163 24.13261 1.000 11.13125 223 PRO B CA 1
ATOM 4584 C C . PRO B 1 231 ? 22.24358 10.00949 23.73612 1.000 11.00869 223 PRO B C 1
ATOM 4585 O O . PRO B 1 231 ? 21.71857 10.74408 24.57618 1.000 10.93770 223 PRO B O 1
ATOM 4589 N N . SER B 1 232 ? 22.35368 10.34534 22.44905 1.000 10.93810 224 SER B N 1
ATOM 4590 C CA . SER B 1 232 ? 21.84552 11.63797 21.99711 1.000 10.90098 224 SER B CA 1
ATOM 4591 C C . SER B 1 232 ? 20.37648 11.81878 22.33758 1.000 11.41526 224 SER B C 1
ATOM 4592 O O . SER B 1 232 ? 19.95612 12.93283 22.67430 1.000 12.31046 224 SER B O 1
ATOM 4595 N N . ILE B 1 233 ? 19.58607 10.74009 22.30191 1.000 11.00774 225 ILE B N 1
ATOM 4596 C CA . ILE B 1 233 ? 18.16461 10.85304 22.62738 1.000 11.66180 225 ILE B CA 1
ATOM 4597 C C . ILE B 1 233 ? 17.90988 11.20320 24.09222 1.000 12.36155 225 ILE B C 1
ATOM 4598 O O . ILE B 1 233 ? 16.78223 11.57930 24.45148 1.000 14.15111 225 ILE B O 1
ATOM 4603 N N . LEU B 1 234 ? 18.91795 11.08087 24.95191 1.000 11.78755 226 LEU B N 1
ATOM 4604 C CA . LEU B 1 234 ? 18.79917 11.42916 26.36266 1.000 11.42766 226 LEU B CA 1
ATOM 4605 C C . LEU B 1 234 ? 19.59974 12.66641 26.73333 1.000 11.69864 226 LEU B C 1
ATOM 4606 O O . LEU B 1 234 ? 19.58815 13.06794 27.90113 1.000 12.46691 226 LEU B O 1
ATOM 4611 N N . ASP B 1 235 ? 20.26619 13.28779 25.76977 1.000 11.58493 227 ASP B N 1
ATOM 4612 C CA . ASP B 1 235 ? 21.17930 14.40404 25.99879 1.000 11.41049 227 ASP B CA 1
ATOM 4613 C C . ASP B 1 235 ? 20.34916 15.68967 26.01929 1.000 10.85626 227 ASP B C 1
ATOM 4614 O O . ASP B 1 235 ? 19.81041 16.09705 24.98528 1.000 11.61991 227 ASP B O 1
ATOM 4619 N N . TYR B 1 236 ? 20.24446 16.33000 27.19243 1.000 10.47759 228 TYR B N 1
ATOM 4620 C CA . TYR B 1 236 ? 19.40693 17.52638 27.32164 1.000 10.33435 228 TYR B CA 1
ATOM 4621 C C . TYR B 1 236 ? 19.85915 18.64926 26.38954 1.000 12.28901 228 TYR B C 1
ATOM 4622 O O . TYR B 1 236 ? 19.03474 19.45762 25.94876 1.000 13.32013 228 TYR B O 1
ATOM 4631 N N . THR B 1 237 ? 21.16217 18.75331 26.13641 1.000 12.30578 229 THR B N 1
ATOM 4632 C CA . THR B 1 237 ? 21.65404 19.80785 25.25571 1.000 12.79489 229 THR B CA 1
ATOM 4633 C C . THR B 1 237 ? 21.18484 19.58248 23.81943 1.000 12.70105 229 THR B C 1
ATOM 4634 O O . THR B 1 237 ? 20.69550 20.50811 23.16466 1.000 13.43071 229 THR B O 1
ATOM 4638 N N . VAL B 1 238 ? 21.29627 18.34389 23.33145 1.000 12.43314 230 VAL B N 1
ATOM 4639 C CA . VAL B 1 238 ? 20.78357 17.97916 22.01515 1.000 12.50636 230 VAL B CA 1
ATOM 4640 C C . VAL B 1 238 ? 19.27059 18.15703 21.95724 1.000 12.66332 230 VAL B C 1
ATOM 4641 O O . VAL B 1 238 ? 18.73318 18.71074 20.98918 1.000 12.74103 230 VAL B O 1
ATOM 4645 N N . LEU B 1 239 ? 18.56336 17.70818 22.99963 1.000 12.58426 231 LEU B N 1
ATOM 4646 C CA . LEU B 1 239 ? 17.10997 17.81039 22.99645 1.000 11.74661 231 LEU B CA 1
ATOM 4647 C C . LEU B 1 239 ? 16.67410 19.26860 22.96750 1.000 12.90499 231 LEU B C 1
ATOM 4648 O O . LEU B 1 239 ? 15.75279 19.63912 22.22662 1.000 13.37414 231 LEU B O 1
ATOM 4653 N N . SER B 1 240 ? 17.33898 20.11682 23.74924 1.000 12.77528 232 SER B N 1
ATOM 4654 C CA . SER B 1 240 ? 16.94027 21.51700 23.78463 1.000 13.91258 232 SER B CA 1
ATOM 4655 C C . SER B 1 240 ? 17.24200 22.19935 22.45521 1.000 13.80041 232 SER B C 1
ATOM 4656 O O . SER B 1 240 ? 16.40685 22.94254 21.92049 1.000 15.49749 232 SER B O 1
ATOM 4659 N N . GLU B 1 241 ? 18.42520 21.93836 21.89399 1.000 14.71212 233 GLU B N 1
ATOM 4660 C CA A GLU B 1 241 ? 18.80479 22.51865 20.60774 0.510 15.54077 233 GLU B CA 1
ATOM 4661 C CA B GLU B 1 241 ? 18.75692 22.57941 20.62961 0.490 15.47023 233 GLU B CA 1
ATOM 4662 C C . GLU B 1 241 ? 17.80670 22.16218 19.51654 1.000 15.53840 233 GLU B C 1
ATOM 4663 O O . GLU B 1 241 ? 17.58947 22.93709 18.57521 1.000 17.51255 233 GLU B O 1
ATOM 4674 N N . ASN B 1 242 ? 17.19465 20.98809 19.62331 1.000 14.46704 234 ASN B N 1
ATOM 4675 C CA . ASN B 1 242 ? 16.27243 20.49959 18.61219 1.000 14.00436 234 ASN B CA 1
ATOM 4676 C C . ASN B 1 242 ? 14.81447 20.58287 19.03404 1.000 14.45271 234 ASN B C 1
ATOM 4677 O O . ASN B 1 242 ? 13.96925 19.95541 18.39916 1.000 14.44165 234 ASN B O 1
ATOM 4682 N N . ASP B 1 243 ? 14.50455 21.31625 20.10875 1.000 15.69271 235 ASP B N 1
ATOM 4683 C CA . ASP B 1 243 ? 13.12095 21.55272 20.53926 1.000 16.46078 235 ASP B CA 1
ATOM 4684 C C . ASP B 1 243 ? 12.37875 20.23263 20.78243 1.000 14.78586 235 ASP B C 1
ATOM 4685 O O . ASP B 1 243 ? 11.20210 20.08238 20.43866 1.000 13.90320 235 ASP B O 1
ATOM 4690 N N . SER B 1 244 ? 13.07318 19.26412 21.38942 1.000 13.26133 236 SER B N 1
ATOM 4691 C CA . SER B 1 244 ? 12.54437 17.92175 21.68544 1.000 12.65291 236 SER B CA 1
ATOM 4692 C C . SER B 1 244 ? 12.15812 17.15884 20.42675 1.000 14.49395 236 SER B C 1
ATOM 4693 O O . SER B 1 244 ? 11.36508 16.21073 20.48271 1.000 16.98713 236 SER B O 1
ATOM 4696 N N . MET B 1 245 ? 12.71683 17.54223 19.28575 1.000 13.74524 237 MET B N 1
ATOM 4697 C CA . MET B 1 245 ? 12.51856 16.82167 18.04033 1.000 14.04535 237 MET B CA 1
ATOM 4698 C C . MET B 1 245 ? 13.85547 16.46830 17.41513 1.000 14.20744 237 MET B C 1
ATOM 4699 O O . MET B 1 245 ? 14.02832 16.52293 16.19680 1.000 16.33070 237 MET B O 1
ATOM 4704 N N . PHE B 1 246 ? 14.82061 16.07031 18.24990 1.000 13.11174 238 PHE B N 1
ATOM 4705 C CA . PHE B 1 246 ? 16.04447 15.46945 17.72831 1.000 13.17955 238 PHE B CA 1
ATOM 4706 C C . PHE B 1 246 ? 15.71884 14.24586 16.88849 1.000 13.05675 238 PHE B C 1
ATOM 4707 O O . PHE B 1 246 ? 16.26526 14.05530 15.78935 1.000 14.44350 238 PHE B O 1
ATOM 4715 N N . ASN B 1 247 ? 14.83194 13.39911 17.39653 1.000 11.93554 239 ASN B N 1
ATOM 4716 C CA . ASN B 1 247 ? 14.30224 12.29440 16.61254 1.000 10.93810 239 ASN B CA 1
ATOM 4717 C C . ASN B 1 247 ? 12.78456 12.29644 16.72365 1.000 10.82613 239 ASN B C 1
ATOM 4718 O O . ASN B 1 247 ? 12.19298 13.24711 17.26108 1.000 11.42673 239 ASN B O 1
ATOM 4723 N N . THR B 1 248 ? 12.14832 11.25283 16.23135 1.000 10.92768 240 THR B N 1
ATOM 4724 C CA . THR B 1 248 ? 10.68454 11.24717 16.17332 1.000 11.73723 240 THR B CA 1
ATOM 4725 C C . THR B 1 248 ? 10.13409 11.17553 17.58918 1.000 11.42145 240 THR B C 1
ATOM 4726 O O . THR B 1 248 ? 10.46971 10.24178 18.32982 1.000 12.19210 240 THR B O 1
ATOM 4730 N N . PRO B 1 249 ? 9.29972 12.11877 18.00023 1.000 11.52133 241 PRO B N 1
ATOM 4731 C CA . PRO B 1 249 ? 8.72198 12.08975 19.34956 1.000 12.58321 241 PRO B CA 1
ATOM 4732 C C . PRO B 1 249 ? 7.63663 11.03694 19.46241 1.000 12.11384 241 PRO B C 1
ATOM 4733 O O . PRO B 1 249 ? 7.12861 10.54912 18.44186 1.000 12.61788 241 PRO B O 1
ATOM 4737 N N . PRO B 1 250 ? 7.23809 10.69138 20.68300 1.000 12.36645 242 PRO B N 1
ATOM 4738 C CA . PRO B 1 250 ? 5.97190 9.96160 20.89502 1.000 11.19327 242 PRO B CA 1
ATOM 4739 C C . PRO B 1 250 ? 4.80876 10.90601 20.59680 1.000 10.85442 242 PRO B C 1
ATOM 4740 O O . PRO B 1 250 ? 4.29083 11.55769 21.51004 1.000 11.02048 242 PRO B O 1
ATOM 4744 N N . THR B 1 251 ? 4.43763 11.06029 19.31815 1.000 11.30982 243 THR B N 1
ATOM 4745 C CA . THR B 1 251 ? 3.59707 12.20079 18.94745 1.000 10.66666 243 THR B CA 1
ATOM 4746 C C . THR B 1 251 ? 2.20289 12.10133 19.54848 1.000 9.36909 243 THR B C 1
ATOM 4747 O O . THR B 1 251 ? 1.63880 13.11571 19.96498 1.000 10.91667 243 THR B O 1
ATOM 4751 N N . PHE B 1 252 ? 1.61776 10.90109 19.60261 1.000 10.30308 244 PHE B N 1
ATOM 4752 C CA . PHE B 1 252 ? 0.28204 10.79773 20.18226 1.000 10.14420 244 PHE B CA 1
ATOM 4753 C C . PHE B 1 252 ? 0.30795 11.12443 21.67618 1.000 10.02626 244 PHE B C 1
ATOM 4754 O O . PHE B 1 252 ? -0.57360 11.83666 22.18789 1.000 10.19996 244 PHE B O 1
ATOM 4762 N N . ALA B 1 253 ? 1.32497 10.64541 22.39305 1.000 8.77880 245 ALA B N 1
ATOM 4763 C CA . ALA B 1 253 ? 1.41921 10.95539 23.82118 1.000 8.42988 245 ALA B CA 1
ATOM 4764 C C . ALA B 1 253 ? 1.58324 12.45341 24.06389 1.000 8.77024 245 ALA B C 1
ATOM 4765 O O . ALA B 1 253 ? 1.01308 13.00664 25.01813 1.000 9.67891 245 ALA B O 1
ATOM 4767 N N . TRP B 1 254 ? 2.39404 13.11941 23.23497 1.000 8.90091 246 TRP B N 1
ATOM 4768 C CA . TRP B 1 254 ? 2.60363 14.55777 23.37009 1.000 8.96950 246 TRP B CA 1
ATOM 4769 C C . TRP B 1 254 ? 1.30918 15.31237 23.09303 1.000 9.55729 246 TRP B C 1
ATOM 4770 O O . TRP B 1 254 ? 0.93614 16.22411 23.84338 1.000 9.76025 246 TRP B O 1
ATOM 4781 N N . TYR B 1 255 ? 0.59420 14.92373 22.03524 1.000 9.27288 247 TYR B N 1
ATOM 4782 C CA . TYR B 1 255 ? -0.73413 15.48844 21.77933 1.000 9.46050 247 TYR B CA 1
ATOM 4783 C C . TYR B 1 255 ? -1.66365 15.30661 22.97662 1.000 9.78761 247 TYR B C 1
ATOM 4784 O O . TYR B 1 255 ? -2.36334 16.24508 23.38423 1.000 9.72949 247 TYR B O 1
ATOM 4793 N N . LEU B 1 256 ? -1.69452 14.10098 23.55521 1.000 9.64576 248 LEU B N 1
ATOM 4794 C CA . LEU B 1 256 ? -2.61902 13.84373 24.65786 1.000 10.44573 248 LEU B CA 1
ATOM 4795 C C . LEU B 1 256 ? -2.23009 14.65254 25.88369 1.000 9.44236 248 LEU B C 1
ATOM 4796 O O . LEU B 1 256 ? -3.09557 15.20602 26.57154 1.000 9.95475 248 LEU B O 1
ATOM 4801 N N . ALA B 1 257 ? -0.92805 14.75891 26.15129 1.000 9.13057 249 ALA B N 1
ATOM 4802 C CA . ALA B 1 257 ? -0.47710 15.65326 27.20635 1.000 9.99520 249 ALA B CA 1
ATOM 4803 C C . ALA B 1 257 ? -0.96174 17.06937 26.94982 1.000 9.54724 249 ALA B C 1
ATOM 4804 O O . ALA B 1 257 ? -1.42527 17.75249 27.87132 1.000 9.76282 249 ALA B O 1
ATOM 4806 N N . GLY B 1 258 ? -0.86078 17.53509 25.70357 1.000 8.75072 250 GLY B N 1
ATOM 4807 C CA . GLY B 1 258 ? -1.37210 18.85585 25.39123 1.000 9.37923 250 GLY B CA 1
ATOM 4808 C C . GLY B 1 258 ? -2.84588 19.00650 25.72707 1.000 9.28006 250 GLY B C 1
ATOM 4809 O O . GLY B 1 258 ? -3.27756 20.05798 26.21778 1.000 10.71521 250 GLY B O 1
ATOM 4810 N N . LEU B 1 259 ? -3.64186 17.95940 25.46663 1.000 9.10382 251 LEU B N 1
ATOM 4811 C CA . LEU B 1 259 ? -5.06014 18.00483 25.80778 1.000 9.89475 251 LEU B CA 1
ATOM 4812 C C . LEU B 1 259 ? -5.25086 18.03835 27.31191 1.000 10.26531 251 LEU B C 1
ATOM 4813 O O . LEU B 1 259 ? -6.11779 18.77279 27.80770 1.000 10.93021 251 LEU B O 1
ATOM 4818 N N . VAL B 1 260 ? -4.44464 17.26224 28.05029 1.000 9.18902 252 VAL B N 1
ATOM 4819 C CA . VAL B 1 260 ? -4.52085 17.31357 29.51325 1.000 9.33752 252 VAL B CA 1
ATOM 4820 C C . VAL B 1 260 ? -4.21784 18.72463 30.00927 1.000 9.78009 252 VAL B C 1
ATOM 4821 O O . VAL B 1 260 ? -4.90140 19.23656 30.89627 1.000 9.48580 252 VAL B O 1
ATOM 4825 N N . PHE B 1 261 ? -3.21715 19.39105 29.43166 1.000 9.42129 253 PHE B N 1
ATOM 4826 C CA . PHE B 1 261 ? -2.90593 20.74148 29.89788 1.000 9.86977 253 PHE B CA 1
ATOM 4827 C C . PHE B 1 261 ? -4.06531 21.70156 29.62428 1.000 11.15439 253 PHE B C 1
ATOM 4828 O O . PHE B 1 261 ? -4.37488 22.56494 30.45453 1.000 11.19276 253 PHE B O 1
ATOM 4836 N N . LYS B 1 262 ? -4.70957 21.58340 28.45425 1.000 11.48856 254 LYS B N 1
ATOM 4837 C CA . LYS B 1 262 ? -5.87745 22.42250 28.19261 1.000 12.79907 254 LYS B CA 1
ATOM 4838 C C . LYS B 1 262 ? -7.00522 22.10783 29.17380 1.000 11.75329 254 LYS B C 1
ATOM 4839 O O . LYS B 1 262 ? -7.67832 23.02158 29.67864 1.000 11.86255 254 LYS B O 1
ATOM 4845 N N . TRP B 1 263 ? -7.19559 20.82423 29.48565 1.000 11.23920 255 TRP B N 1
ATOM 4846 C CA . TRP B 1 263 ? -8.19784 20.43135 30.46899 1.000 11.35464 255 TRP B CA 1
ATOM 4847 C C . TRP B 1 263 ? -7.88645 21.02228 31.83972 1.000 10.79212 255 TRP B C 1
ATOM 4848 O O . TRP B 1 263 ? -8.78592 21.53294 32.51984 1.000 11.39449 255 TRP B O 1
ATOM 4859 N N . LEU B 1 264 ? -6.61715 20.98826 32.25329 1.000 9.77646 256 LEU B N 1
ATOM 4860 C CA . LEU B 1 264 ? -6.25449 21.57719 33.53398 1.000 10.23537 256 LEU B CA 1
ATOM 4861 C C . LEU B 1 264 ? -6.57066 23.06764 33.56138 1.000 10.33588 256 LEU B C 1
ATOM 4862 O O . LEU B 1 264 ? -7.05001 23.58863 34.57747 1.000 11.72512 256 LEU B O 1
ATOM 4867 N N . LYS B 1 265 ? -6.27434 23.78697 32.47421 1.000 11.08142 257 LYS B N 1
ATOM 4868 C CA . LYS B 1 265 ? -6.66683 25.19702 32.43459 1.000 10.70669 257 LYS B CA 1
ATOM 4869 C C . LYS B 1 265 ? -8.17080 25.34334 32.62659 1.000 11.33811 257 LYS B C 1
ATOM 4870 O O . LYS B 1 265 ? -8.63076 26.24514 33.34631 1.000 12.31013 257 LYS B O 1
ATOM 4876 N N . GLN B 1 266 ? -8.95041 24.46717 31.98267 1.000 11.69108 258 GLN B N 1
ATOM 4877 C CA . GLN B 1 266 ? -10.40181 24.51303 32.08673 1.000 11.99744 258 GLN B CA 1
ATOM 4878 C C . GLN B 1 266 ? -10.88701 24.22266 33.49786 1.000 12.72900 258 GLN B C 1
ATOM 4879 O O . GLN B 1 266 ? -12.01029 24.61656 33.84488 1.000 15.66762 258 GLN B O 1
ATOM 4885 N N . GLN B 1 267 ? -10.07804 23.54363 34.31712 1.000 11.97107 259 GLN B N 1
ATOM 4886 C CA . GLN B 1 267 ? -10.47964 23.27578 35.69145 1.000 12.81258 259 GLN B CA 1
ATOM 4887 C C . GLN B 1 267 ? -10.16326 24.42772 36.62458 1.000 12.78644 259 GLN B C 1
ATOM 4888 O O . GLN B 1 267 ? -10.55660 24.37201 37.79968 1.000 14.39618 259 GLN B O 1
ATOM 4894 N N . GLY B 1 268 ? -9.43728 25.43792 36.15227 1.000 11.66283 260 GLY B N 1
ATOM 4895 C CA . GLY B 1 268 ? -8.93372 26.48806 37.01214 1.000 11.78869 260 GLY B CA 1
ATOM 4896 C C . GLY B 1 268 ? -7.45315 26.41724 37.30862 1.000 11.60888 260 GLY B C 1
ATOM 4897 O O . GLY B 1 268 ? -6.96890 27.19506 38.15336 1.000 12.17297 260 GLY B O 1
ATOM 4898 N N . GLY B 1 269 ? -6.71820 25.51456 36.65408 1.000 11.07663 261 GLY B N 1
ATOM 4899 C CA . GLY B 1 269 ? -5.28957 25.41270 36.83789 1.000 11.82540 261 GLY B CA 1
ATOM 4900 C C . GLY B 1 269 ? -4.90125 24.70883 38.12833 1.000 10.95519 261 GLY B C 1
ATOM 4901 O O . GLY B 1 269 ? -5.72364 24.08977 38.83988 1.000 11.68790 261 GLY B O 1
ATOM 4902 N N . VAL B 1 270 ? -3.59980 24.80129 38.43179 1.000 10.44136 262 VAL B N 1
ATOM 4903 C CA . VAL B 1 270 ? -3.04662 24.00328 39.52090 1.000 11.19142 262 VAL B CA 1
ATOM 4904 C C . VAL B 1 270 ? -3.59474 24.45642 40.88490 1.000 11.29542 262 VAL B C 1
ATOM 4905 O O . VAL B 1 270 ? -3.77335 23.62467 41.79396 1.000 12.91606 262 VAL B O 1
ATOM 4909 N N . ALA B 1 271 ? -3.91670 25.74456 41.05786 1.000 12.06915 263 ALA B N 1
ATOM 4910 C CA . ALA B 1 271 ? -4.47737 26.16937 42.34699 1.000 12.47337 263 ALA B CA 1
ATOM 4911 C C . ALA B 1 271 ? -5.83642 25.52670 42.58730 1.000 12.51619 263 ALA B C 1
ATOM 4912 O O . ALA B 1 271 ? -6.20397 25.20466 43.73839 1.000 13.10855 263 ALA B O 1
ATOM 4914 N N . ALA B 1 272 ? -6.62720 25.38193 41.51715 1.000 12.60016 264 ALA B N 1
ATOM 4915 C CA . ALA B 1 272 ? -7.91730 24.71183 41.65547 1.000 13.27911 264 ALA B CA 1
ATOM 4916 C C . ALA B 1 272 ? -7.72713 23.23684 41.96744 1.000 13.33576 264 ALA B C 1
ATOM 4917 O O . ALA B 1 272 ? -8.41233 22.68656 42.83762 1.000 14.49291 264 ALA B O 1
ATOM 4919 N N . MET B 1 273 ? -6.79026 22.57992 41.27389 1.000 12.59751 265 MET B N 1
ATOM 4920 C CA A MET B 1 273 ? -6.57596 21.16573 41.55250 0.573 12.88433 265 MET B CA 1
ATOM 4921 C CA B MET B 1 273 ? -6.50325 21.16860 41.53505 0.427 13.57964 265 MET B CA 1
ATOM 4922 C C . MET B 1 273 ? -6.03980 20.96453 42.96626 1.000 12.83902 265 MET B C 1
ATOM 4923 O O . MET B 1 273 ? -6.40966 19.98676 43.63183 1.000 13.74468 265 MET B O 1
ATOM 4932 N N . ASP B 1 274 ? -5.20110 21.88194 43.45105 1.000 12.60882 266 ASP B N 1
ATOM 4933 C CA . ASP B 1 274 ? -4.67987 21.78847 44.80919 1.000 13.86342 266 ASP B CA 1
ATOM 4934 C C . ASP B 1 274 ? -5.80720 21.70644 45.83417 1.000 13.65300 266 ASP B C 1
ATOM 4935 O O . ASP B 1 274 ? -5.79308 20.85323 46.73446 1.000 13.99314 266 ASP B O 1
ATOM 4940 N N . LYS B 1 275 ? -6.82212 22.55483 45.68381 1.000 12.87837 267 LYS B N 1
ATOM 4941 C CA . LYS B 1 275 ? -7.93372 22.53981 46.63203 1.000 13.98334 267 LYS B CA 1
ATOM 4942 C C . LYS B 1 275 ? -8.74204 21.24272 46.54742 1.000 14.22234 267 LYS B C 1
ATOM 4943 O O . LYS B 1 275 ? -9.12922 20.67771 47.58082 1.000 16.16925 267 LYS B O 1
ATOM 4949 N N . ILE B 1 276 ? -9.00730 20.74890 45.33756 1.000 13.53221 268 ILE B N 1
ATOM 4950 C CA . ILE B 1 276 ? -9.77062 19.50732 45.21215 1.000 13.79053 268 ILE B CA 1
ATOM 4951 C C . ILE B 1 276 ? -8.95787 18.33267 45.72840 1.000 12.93672 268 ILE B C 1
ATOM 4952 O O . ILE B 1 276 ? -9.48727 17.43851 46.40752 1.000 14.01514 268 ILE B O 1
ATOM 4957 N N . ASN B 1 277 ? -7.65184 18.33353 45.45275 1.000 11.81983 269 ASN B N 1
ATOM 4958 C CA . ASN B 1 277 ? -6.80248 17.24625 45.93856 1.000 11.87902 269 ASN B CA 1
ATOM 4959 C C . ASN B 1 277 ? -6.73836 17.22203 47.46246 1.000 12.48674 269 ASN B C 1
ATOM 4960 O O . ASN B 1 277 ? -6.66701 16.14368 48.07404 1.000 12.90651 269 ASN B O 1
ATOM 4965 N N . GLN B 1 278 ? -6.75681 18.39413 48.09885 1.000 12.65433 270 GLN B N 1
ATOM 4966 C CA . GLN B 1 278 ? -6.80538 18.41653 49.55065 1.000 13.62936 270 GLN B CA 1
ATOM 4967 C C . GLN B 1 278 ? -8.09802 17.79381 50.06354 1.000 14.38952 270 GLN B C 1
ATOM 4968 O O . GLN B 1 278 ? -8.07730 17.02093 51.02715 1.000 15.70538 270 GLN B O 1
ATOM 4974 N N . GLN B 1 279 ? -9.23807 18.12512 49.43855 1.000 14.40671 271 GLN B N 1
ATOM 4975 C CA . GLN B 1 279 ? -10.51039 17.53602 49.85985 1.000 15.32372 271 GLN B CA 1
ATOM 4976 C C . GLN B 1 279 ? -10.50713 16.02240 49.69767 1.000 14.04727 271 GLN B C 1
ATOM 4977 O O . GLN B 1 279 ? -11.00727 15.29200 50.56987 1.000 15.62380 271 GLN B O 1
ATOM 4983 N N . LYS B 1 280 ? -9.96583 15.53521 48.57584 1.000 12.80428 272 LYS B N 1
ATOM 4984 C CA . LYS B 1 280 ? -9.93198 14.09814 48.32117 1.000 13.39032 272 LYS B CA 1
ATOM 4985 C C . LYS B 1 280 ? -9.10233 13.38202 49.37485 1.000 13.82513 272 LYS B C 1
ATOM 4986 O O . LYS B 1 280 ? -9.52203 12.35897 49.94099 1.000 14.10570 272 LYS B O 1
ATOM 4992 N N . ALA B 1 281 ? -7.90880 13.90593 49.64953 1.000 14.06572 273 ALA B N 1
ATOM 4993 C CA . ALA B 1 281 ? -7.02274 13.25017 50.60292 1.000 14.21596 273 ALA B CA 1
ATOM 4994 C C . ALA B 1 281 ? -7.59967 13.29039 52.01599 1.000 15.33048 273 ALA B C 1
ATOM 4995 O O . ALA B 1 281 ? -7.54985 12.29133 52.73827 1.000 15.69763 273 ALA B O 1
ATOM 4997 N N . GLU B 1 282 ? -8.16576 14.42378 52.42621 1.000 17.22832 274 GLU B N 1
ATOM 4998 C CA . GLU B 1 282 ? -8.74734 14.49841 53.76486 1.000 19.12482 274 GLU B CA 1
ATOM 4999 C C . GLU B 1 282 ? -9.90506 13.52430 53.92086 1.000 18.36448 274 GLU B C 1
ATOM 5000 O O . GLU B 1 282 ? -10.05284 12.88363 54.96994 1.000 18.17403 274 GLU B O 1
ATOM 5006 N N . LEU B 1 283 ? -10.72990 13.38475 52.88347 1.000 17.56673 275 LEU B N 1
ATOM 5007 C CA . LEU B 1 283 ? -11.82547 12.41989 52.93628 1.000 17.42054 275 LEU B CA 1
ATOM 5008 C C . LEU B 1 283 ? -11.30161 10.99541 53.11314 1.000 16.41470 275 LEU B C 1
ATOM 5009 O O . LEU B 1 283 ? -11.73214 10.26530 54.01513 1.000 18.02849 275 LEU B O 1
ATOM 5014 N N . LEU B 1 284 ? -10.34599 10.59021 52.27879 1.000 15.04270 276 LEU B N 1
ATOM 5015 C CA . LEU B 1 284 ? -9.89805 9.20094 52.31204 1.000 13.19587 276 LEU B CA 1
ATOM 5016 C C . LEU B 1 284 ? -9.08580 8.90072 53.56884 1.000 13.88437 276 LEU B C 1
ATOM 5017 O O . LEU B 1 284 ? -9.31481 7.88061 54.22929 1.000 14.56246 276 LEU B O 1
ATOM 5022 N N . TYR B 1 285 ? -8.15745 9.78826 53.94198 1.000 14.60361 277 TYR B N 1
ATOM 5023 C CA . TYR B 1 285 ? -7.38802 9.55667 55.16787 1.000 15.14541 277 TYR B CA 1
ATOM 5024 C C . TYR B 1 285 ? -8.27260 9.58213 56.40639 1.000 16.87829 277 TYR B C 1
ATOM 5025 O O . TYR B 1 285 ? -8.02155 8.83709 57.36157 1.000 17.98223 277 TYR B O 1
ATOM 5034 N N . GLY B 1 286 ? -9.30791 10.42138 56.41360 1.000 18.45438 278 GLY B N 1
ATOM 5035 C CA . GLY B 1 286 ? -10.22539 10.42666 57.54586 1.000 19.13101 278 GLY B CA 1
ATOM 5036 C C . GLY B 1 286 ? -10.91625 9.08580 57.72196 1.000 20.11923 278 GLY B C 1
ATOM 5037 O O . GLY B 1 286 ? -11.00684 8.55594 58.83282 1.000 20.94966 278 GLY B O 1
ATOM 5038 N N . VAL B 1 287 ? -11.40152 8.50762 56.61953 1.000 20.78552 279 VAL B N 1
ATOM 5039 C CA . VAL B 1 287 ? -12.07362 7.21593 56.70768 1.000 21.26156 279 VAL B CA 1
ATOM 5040 C C . VAL B 1 287 ? -11.10766 6.14776 57.19768 1.000 21.02686 279 VAL B C 1
ATOM 5041 O O . VAL B 1 287 ? -11.45130 5.32632 58.05839 1.000 22.04242 279 VAL B O 1
ATOM 5045 N N . ILE B 1 288 ? -9.87879 6.15702 56.68020 1.000 20.73833 280 ILE B N 1
ATOM 5046 C CA . ILE B 1 288 ? -8.87440 5.18710 57.11225 1.000 20.77189 280 ILE B CA 1
ATOM 5047 C C . ILE B 1 288 ? -8.55487 5.37872 58.58760 1.000 20.95697 280 ILE B C 1
ATOM 5048 O O . ILE B 1 288 ? -8.53398 4.41844 59.36761 1.000 22.51079 280 ILE B O 1
ATOM 5053 N N . ASP B 1 289 ? -8.34680 6.62287 59.01072 1.000 20.92415 281 ASP B N 1
ATOM 5054 C CA . ASP B 1 289 ? -7.96652 6.86746 60.40246 1.000 23.34982 281 ASP B CA 1
ATOM 5055 C C . ASP B 1 289 ? -9.09627 6.56295 61.37615 1.000 26.28883 281 ASP B C 1
ATOM 5056 O O . ASP B 1 289 ? -8.83735 6.09905 62.49226 1.000 29.22882 281 ASP B O 1
ATOM 5061 N N . ASN B 1 290 ? -10.34293 6.82949 60.99829 1.000 24.92935 282 ASN B N 1
ATOM 5062 C CA . ASN B 1 290 ? -11.45655 6.64269 61.93150 1.000 26.68886 282 ASN B CA 1
ATOM 5063 C C . ASN B 1 290 ? -11.99586 5.21991 61.92780 1.000 27.66681 282 ASN B C 1
ATOM 5064 O O . ASN B 1 290 ? -12.94510 4.93030 62.66092 1.000 27.12233 282 ASN B O 1
ATOM 5069 N N . SER B 1 291 ? -11.41284 4.33159 61.13599 1.000 29.06312 283 SER B N 1
ATOM 5070 C CA . SER B 1 291 ? -11.84879 2.94632 61.05868 1.000 30.36753 283 SER B CA 1
ATOM 5071 C C . SER B 1 291 ? -10.84145 2.04432 61.75490 1.000 30.89447 283 SER B C 1
ATOM 5072 O O . SER B 1 291 ? -9.63274 2.20671 61.60220 1.000 31.94727 283 SER B O 1
ATOM 5075 N N . GLY B 1 292 ? -11.33645 1.07563 62.52558 1.000 31.66177 284 GLY B N 1
ATOM 5076 C CA . GLY B 1 292 ? -10.40208 0.07738 63.01562 1.000 32.34695 284 GLY B CA 1
ATOM 5077 C C . GLY B 1 292 ? -10.05994 -0.99953 62.00818 1.000 31.48445 284 GLY B C 1
ATOM 5078 O O . GLY B 1 292 ? -9.14245 -1.79390 62.23840 1.000 33.04062 284 GLY B O 1
ATOM 5079 N N . PHE B 1 293 ? -10.76867 -1.01559 60.88117 1.000 27.60866 285 PHE B N 1
ATOM 5080 C CA . PHE B 1 293 ? -10.64441 -2.05322 59.87101 1.000 25.87844 285 PHE B CA 1
ATOM 5081 C C . PHE B 1 293 ? -9.56026 -1.73815 58.84247 1.000 24.82226 285 PHE B C 1
ATOM 5082 O O . PHE B 1 293 ? -9.05242 -2.65481 58.18909 1.000 25.09573 285 PHE B O 1
ATOM 5090 N N . TYR B 1 294 ? -9.18848 -0.46993 58.69445 1.000 23.00829 286 TYR B N 1
ATOM 5091 C CA . TYR B 1 294 ? -8.16866 -0.03519 57.74174 1.000 21.47548 286 TYR B CA 1
ATOM 5092 C C . TYR B 1 294 ? -7.08551 0.74302 58.47837 1.000 21.62511 286 TYR B C 1
ATOM 5093 O O . TYR B 1 294 ? -7.36322 1.41437 59.47694 1.000 22.55224 286 TYR B O 1
ATOM 5102 N N . ARG B 1 295 ? -5.84778 0.68060 57.98366 1.000 22.17198 287 ARG B N 1
ATOM 5103 C CA . ARG B 1 295 ? -4.79848 1.46833 58.61847 1.000 24.29601 287 ARG B CA 1
ATOM 5104 C C . ARG B 1 295 ? -3.82871 2.01174 57.57982 1.000 22.32000 287 ARG B C 1
ATOM 5105 O O . ARG B 1 295 ? -3.59463 1.40439 56.53310 1.000 22.94581 287 ARG B O 1
ATOM 5113 N N . ASN B 1 296 ? -3.27173 3.17399 57.89645 1.000 21.19095 288 ASN B N 1
ATOM 5114 C CA . ASN B 1 296 ? -2.15803 3.76188 57.17157 1.000 19.84600 288 ASN B CA 1
ATOM 5115 C C . ASN B 1 296 ? -1.21491 4.33774 58.21118 1.000 20.23906 288 ASN B C 1
ATOM 5116 O O . ASN B 1 296 ? -1.65735 5.05011 59.12318 1.000 21.08016 288 ASN B O 1
ATOM 5121 N N . ASP B 1 297 ? 0.07243 4.03376 58.09700 1.000 20.90373 289 ASP B N 1
ATOM 5122 C CA . ASP B 1 297 ? 0.98919 4.41382 59.16640 1.000 24.46740 289 ASP B CA 1
ATOM 5123 C C . ASP B 1 297 ? 2.06175 5.38631 58.69636 1.000 22.06431 289 ASP B C 1
ATOM 5124 O O . ASP B 1 297 ? 3.16078 5.42459 59.24751 1.000 24.26631 289 ASP B O 1
ATOM 5129 N N . VAL B 1 298 ? 1.72987 6.22180 57.71625 1.000 18.06728 290 VAL B N 1
ATOM 5130 C CA . VAL B 1 298 ? 2.58268 7.33184 57.30491 1.000 16.40924 290 VAL B CA 1
ATOM 5131 C C . VAL B 1 298 ? 2.24409 8.55091 58.15898 1.000 17.57798 290 VAL B C 1
ATOM 5132 O O . VAL B 1 298 ? 1.06736 8.86611 58.38699 1.000 18.23267 290 VAL B O 1
ATOM 5136 N N . ALA B 1 299 ? 3.28532 9.24819 58.62166 1.000 17.73137 291 ALA B N 1
ATOM 5137 C CA . ALA B 1 299 ? 3.10500 10.45852 59.41663 1.000 18.93846 291 ALA B CA 1
ATOM 5138 C C . ALA B 1 299 ? 2.31097 11.50526 58.64629 1.000 19.35508 291 ALA B C 1
ATOM 5139 O O . ALA B 1 299 ? 2.49345 11.67844 57.43537 1.000 19.12818 291 ALA B O 1
ATOM 5141 N N . GLN B 1 300 ? 1.44744 12.22314 59.36983 1.000 20.45720 292 GLN B N 1
ATOM 5142 C CA . GLN B 1 300 ? 0.58361 13.23366 58.76174 1.000 21.99088 292 GLN B CA 1
ATOM 5143 C C . GLN B 1 300 ? 1.34672 14.17695 57.82085 1.000 20.40107 292 GLN B C 1
ATOM 5144 O O . GLN B 1 300 ? 0.91797 14.41694 56.68187 1.000 19.60710 292 GLN B O 1
ATOM 5150 N N . ALA B 1 301 ? 2.48516 14.71350 58.27199 1.000 20.46381 293 ALA B N 1
ATOM 5151 C CA . ALA B 1 301 ? 3.21266 15.70326 57.47829 1.000 19.91870 293 ALA B CA 1
ATOM 5152 C C . ALA B 1 301 ? 3.78838 15.12861 56.19140 1.000 18.97391 293 ALA B C 1
ATOM 5153 O O . ALA B 1 301 ? 4.11854 15.89369 55.27684 1.000 22.09775 293 ALA B O 1
ATOM 5155 N N . ASN B 1 302 ? 3.92043 13.80710 56.10456 1.000 17.00351 294 ASN B N 1
ATOM 5156 C CA . ASN B 1 302 ? 4.47736 13.15016 54.93209 1.000 16.81375 294 ASN B CA 1
ATOM 5157 C C . ASN B 1 302 ? 3.45972 12.29732 54.19754 1.000 15.91721 294 ASN B C 1
ATOM 5158 O O . ASN B 1 302 ? 3.84192 11.48460 53.35033 1.000 16.10773 294 ASN B O 1
ATOM 5163 N N . ARG B 1 303 ? 2.17097 12.46212 54.47988 1.000 14.70878 295 ARG B N 1
ATOM 5164 C CA . ARG B 1 303 ? 1.16857 11.68910 53.75363 1.000 14.71632 295 ARG B CA 1
ATOM 5165 C C . ARG B 1 303 ? 0.97833 12.24105 52.34423 1.000 13.52672 295 ARG B C 1
ATOM 5166 O O . ARG B 1 303 ? 0.60075 13.40372 52.17955 1.000 14.76932 295 ARG B O 1
ATOM 5174 N N . SER B 1 304 ? 1.19357 11.39861 51.33211 1.000 12.17310 296 SER B N 1
ATOM 5175 C CA . SER B 1 304 ? 0.89705 11.79683 49.96231 1.000 11.86718 296 SER B CA 1
ATOM 5176 C C . SER B 1 304 ? -0.59834 12.03783 49.76268 1.000 12.04841 296 SER B C 1
ATOM 5177 O O . SER B 1 304 ? -1.43953 11.28645 50.26938 1.000 13.06055 296 SER B O 1
ATOM 5180 N N . ARG B 1 305 ? -0.93351 13.07374 48.98141 1.000 12.31576 297 ARG B N 1
ATOM 5181 C CA . ARG B 1 305 ? -2.31240 13.27010 48.53657 1.000 12.02341 297 ARG B CA 1
ATOM 5182 C C . ARG B 1 305 ? -2.61850 12.52409 47.25436 1.000 11.57175 297 ARG B C 1
ATOM 5183 O O . ARG B 1 305 ? -3.78737 12.47662 46.84687 1.000 12.24692 297 ARG B O 1
ATOM 5191 N N . MET B 1 306 ? -1.59825 11.95634 46.60785 1.000 10.34456 298 MET B N 1
ATOM 5192 C CA . MET B 1 306 ? -1.71841 11.32418 45.30034 1.000 10.30002 298 MET B CA 1
ATOM 5193 C C . MET B 1 306 ? -1.80646 9.81661 45.39247 1.000 10.12256 298 MET B C 1
ATOM 5194 O O . MET B 1 306 ? -2.58088 9.19532 44.65185 1.000 11.05278 298 MET B O 1
ATOM 5199 N N . ASN B 1 307 ? -1.04458 9.21558 46.30200 1.000 9.67689 299 ASN B N 1
ATOM 5200 C CA . ASN B 1 307 ? -0.97393 7.76144 46.43677 1.000 9.48481 299 ASN B CA 1
ATOM 5201 C C . ASN B 1 307 ? -1.21580 7.41719 47.89300 1.000 10.41748 299 ASN B C 1
ATOM 5202 O O . ASN B 1 307 ? -0.41720 7.79744 48.75775 1.000 11.30254 299 ASN B O 1
ATOM 5207 N N . VAL B 1 308 ? -2.30900 6.70678 48.15803 1.000 10.56290 300 VAL B N 1
ATOM 5208 C CA . VAL B 1 308 ? -2.74757 6.42883 49.52495 1.000 11.89631 300 VAL B CA 1
ATOM 5209 C C . VAL B 1 308 ? -2.75047 4.92046 49.76519 1.000 11.96567 300 VAL B C 1
ATOM 5210 O O . VAL B 1 308 ? -3.74246 4.23449 49.46173 1.000 11.46901 300 VAL B O 1
ATOM 5214 N N . PRO B 1 309 ? -1.65537 4.35953 50.27313 1.000 13.53404 301 PRO B N 1
ATOM 5215 C CA . PRO B 1 309 ? -1.66113 2.94508 50.66178 1.000 14.33013 301 PRO B CA 1
ATOM 5216 C C . PRO B 1 309 ? -2.42395 2.73211 51.96203 1.000 15.57748 301 PRO B C 1
ATOM 5217 O O . PRO B 1 309 ? -2.49081 3.60960 52.82241 1.000 17.42457 301 PRO B O 1
ATOM 5221 N N . PHE B 1 310 ? -3.01646 1.54834 52.10486 1.000 16.43187 302 PHE B N 1
ATOM 5222 C CA . PHE B 1 310 ? -3.63378 1.19248 53.37948 1.000 17.47631 302 PHE B CA 1
ATOM 5223 C C . PHE B 1 310 ? -3.68818 -0.32502 53.48125 1.000 19.14804 302 PHE B C 1
ATOM 5224 O O . PHE B 1 310 ? -3.62404 -1.03361 52.47997 1.000 20.14095 302 PHE B O 1
ATOM 5232 N N . GLN B 1 311 ? -3.75303 -0.81837 54.70446 1.000 20.62577 303 GLN B N 1
ATOM 5233 C CA . GLN B 1 311 ? -3.84776 -2.25284 54.91670 1.000 22.88929 303 GLN B CA 1
ATOM 5234 C C . GLN B 1 311 ? -5.14682 -2.55749 55.64074 1.000 23.39603 303 GLN B C 1
ATOM 5235 O O . GLN B 1 311 ? -5.65749 -1.74082 56.40869 1.000 23.30072 303 GLN B O 1
ATOM 5241 N N . LEU B 1 312 ? -5.69695 -3.72986 55.34997 1.000 22.53798 304 LEU B N 1
ATOM 5242 C CA . LEU B 1 312 ? -6.84051 -4.23853 56.08651 1.000 22.14633 304 LEU B CA 1
ATOM 5243 C C . LEU B 1 312 ? -6.36322 -4.86822 57.38372 1.000 25.00557 304 LEU B C 1
ATOM 5244 O O . LEU B 1 312 ? -5.27831 -5.44885 57.44515 1.000 27.12452 304 LEU B O 1
ATOM 5249 N N . ALA B 1 313 ? -7.18740 -4.74879 58.42325 1.000 27.12382 305 ALA B N 1
ATOM 5250 C CA . ALA B 1 313 ? -6.84343 -5.36356 59.70295 1.000 28.51050 305 ALA B CA 1
ATOM 5251 C C . ALA B 1 313 ? -6.67613 -6.87337 59.56480 1.000 29.57380 305 ALA B C 1
ATOM 5252 O O . ALA B 1 313 ? -5.81878 -7.47533 60.22520 1.000 32.17926 305 ALA B O 1
ATOM 5254 N N . ASP B 1 314 ? -7.49921 -7.50662 58.73373 1.000 28.45305 306 ASP B N 1
ATOM 5255 C CA . ASP B 1 314 ? -7.36509 -8.92510 58.40764 1.000 27.42140 306 ASP B CA 1
ATOM 5256 C C . ASP B 1 314 ? -7.02825 -9.00467 56.92122 1.000 24.73945 306 ASP B C 1
ATOM 5257 O O . ASP B 1 314 ? -7.91339 -8.89883 56.06940 1.000 23.99555 306 ASP B O 1
ATOM 5262 N N . SER B 1 315 ? -5.75113 -9.22316 56.61305 1.000 23.46090 307 SER B N 1
ATOM 5263 C CA . SER B 1 315 ? -5.36253 -9.27980 55.21313 1.000 23.69710 307 SER B CA 1
ATOM 5264 C C . SER B 1 315 ? -5.85350 -10.54694 54.51941 1.000 21.62387 307 SER B C 1
ATOM 5265 O O . SER B 1 315 ? -5.76238 -10.63115 53.29248 1.000 21.25251 307 SER B O 1
ATOM 5268 N N . ALA B 1 316 ? -6.39931 -11.52324 55.25245 1.000 20.35263 308 ALA B N 1
ATOM 5269 C CA . ALA B 1 316 ? -7.06316 -12.62790 54.56521 1.000 19.16944 308 ALA B CA 1
ATOM 5270 C C . ALA B 1 316 ? -8.30381 -12.18058 53.81231 1.000 17.74736 308 ALA B C 1
ATOM 5271 O O . ALA B 1 316 ? -8.84910 -12.95652 53.01854 1.000 18.09498 308 ALA B O 1
ATOM 5273 N N . LEU B 1 317 ? -8.76957 -10.96180 54.05505 1.000 16.04191 309 LEU B N 1
ATOM 5274 C CA . LEU B 1 317 ? -9.86897 -10.39299 53.29249 1.000 15.74404 309 LEU B CA 1
ATOM 5275 C C . LEU B 1 317 ? -9.39877 -9.54963 52.10923 1.000 15.23498 309 LEU B C 1
ATOM 5276 O O . LEU B 1 317 ? -10.24700 -8.96689 51.42865 1.000 14.93664 309 LEU B O 1
ATOM 5281 N N . ASP B 1 318 ? -8.08626 -9.48947 51.83883 1.000 15.20985 310 ASP B N 1
ATOM 5282 C CA . ASP B 1 318 ? -7.58586 -8.72085 50.68890 1.000 15.70401 310 ASP B CA 1
ATOM 5283 C C . ASP B 1 318 ? -8.25124 -9.15222 49.38536 1.000 14.93532 310 ASP B C 1
ATOM 5284 O O . ASP B 1 318 ? -8.68913 -8.30638 48.58880 1.000 14.59344 310 ASP B O 1
ATOM 5289 N N . LYS B 1 319 ? -8.25363 -10.46322 49.10503 1.000 13.94678 311 LYS B N 1
ATOM 5290 C CA . LYS B 1 319 ? -8.79554 -10.93436 47.82651 1.000 12.80412 311 LYS B CA 1
ATOM 5291 C C . LYS B 1 319 ? -10.25097 -10.52772 47.66982 1.000 12.22287 311 LYS B C 1
ATOM 5292 O O . LYS B 1 319 ? -10.67867 -10.10573 46.58672 1.000 11.89585 311 LYS B O 1
ATOM 5298 N N . LEU B 1 320 ? -11.03498 -10.68208 48.73111 1.000 11.48182 312 LEU B N 1
ATOM 5299 C CA . LEU B 1 320 ? -12.44076 -10.30797 48.67592 1.000 10.80227 312 LEU B CA 1
ATOM 5300 C C . LEU B 1 320 ? -12.60124 -8.80355 48.48371 1.000 10.99074 312 LEU B C 1
ATOM 5301 O O . LEU B 1 320 ? -13.47827 -8.35895 47.73792 1.000 11.85052 312 LEU B O 1
ATOM 5306 N N . PHE B 1 321 ? -11.77173 -8.00760 49.15764 1.000 11.43678 313 PHE B N 1
ATOM 5307 C CA . PHE B 1 321 ? -11.81193 -6.56406 48.93967 1.000 11.03460 313 PHE B CA 1
ATOM 5308 C C . PHE B 1 321 ? -11.56615 -6.22405 47.48141 1.000 11.45200 313 PHE B C 1
ATOM 5309 O O . PHE B 1 321 ? -12.24540 -5.35924 46.91580 1.000 11.20093 313 PHE B O 1
ATOM 5317 N N . LEU B 1 322 ? -10.59881 -6.89335 46.85891 1.000 10.99515 314 LEU B N 1
ATOM 5318 C CA . LEU B 1 322 ? -10.28575 -6.60591 45.46130 1.000 11.69944 314 LEU B CA 1
ATOM 5319 C C . LEU B 1 322 ? -11.40387 -7.06879 44.53549 1.000 10.49453 314 LEU B C 1
ATOM 5320 O O . LEU B 1 322 ? -11.76234 -6.35577 43.58983 1.000 11.43648 314 LEU B O 1
ATOM 5325 N N . GLU B 1 323 ? -11.98250 -8.24575 44.79058 1.000 10.61277 315 GLU B N 1
ATOM 5326 C CA . GLU B 1 323 ? -13.08603 -8.70634 43.95171 1.000 10.29145 315 GLU B CA 1
ATOM 5327 C C . GLU B 1 323 ? -14.29097 -7.78206 44.08221 1.000 10.17902 315 GLU B C 1
ATOM 5328 O O . GLU B 1 323 ? -14.87762 -7.35127 43.08053 1.000 12.08184 315 GLU B O 1
ATOM 5334 N N . GLU B 1 324 ? -14.65348 -7.43460 45.31741 1.000 10.57579 316 GLU B N 1
ATOM 5335 C CA . GLU B 1 324 ? -15.86394 -6.64264 45.50959 1.000 11.79033 316 GLU B CA 1
ATOM 5336 C C . GLU B 1 324 ? -15.67269 -5.19167 45.07938 1.000 12.14742 316 GLU B C 1
ATOM 5337 O O . GLU B 1 324 ? -16.60060 -4.59172 44.52963 1.000 12.95043 316 GLU B O 1
ATOM 5343 N N . SER B 1 325 ? -14.48116 -4.61360 45.29546 1.000 10.99236 317 SER B N 1
ATOM 5344 C CA . SER B 1 325 ? -14.26711 -3.24768 44.82355 1.000 9.82363 317 SER B CA 1
ATOM 5345 C C . SER B 1 325 ? -14.32682 -3.21198 43.30901 1.000 11.09917 317 SER B C 1
ATOM 5346 O O . SER B 1 325 ? -14.98383 -2.34026 42.73150 1.000 11.66124 317 SER B O 1
ATOM 5349 N N . PHE B 1 326 ? -13.68441 -4.19106 42.65062 1.000 10.53077 318 PHE B N 1
ATOM 5350 C CA . PHE B 1 326 ? -13.74356 -4.25127 41.19335 1.000 11.17696 318 PHE B CA 1
ATOM 5351 C C . PHE B 1 326 ? -15.18771 -4.33215 40.71258 1.000 12.97062 318 PHE B C 1
ATOM 5352 O O . PHE B 1 326 ? -15.58292 -3.62286 39.77849 1.000 14.41289 318 PHE B O 1
ATOM 5360 N N . ALA B 1 327 ? -15.99068 -5.19065 41.34777 1.000 13.68832 319 ALA B N 1
ATOM 5361 C CA . ALA B 1 327 ? -17.38202 -5.35582 40.94643 1.000 16.04105 319 ALA B CA 1
ATOM 5362 C C . ALA B 1 327 ? -18.18480 -4.07918 41.15450 1.000 15.90314 319 ALA B C 1
ATOM 5363 O O . ALA B 1 327 ? -19.17855 -3.84595 40.45036 1.000 19.19226 319 ALA B O 1
ATOM 5365 N N . ALA B 1 328 ? -17.76718 -3.24041 42.09998 1.000 13.85240 320 ALA B N 1
ATOM 5366 C CA . ALA B 1 328 ? -18.38393 -1.94890 42.37538 1.000 14.36179 320 ALA B CA 1
ATOM 5367 C C . ALA B 1 328 ? -17.87373 -0.84783 41.45128 1.000 14.82369 320 ALA B C 1
ATOM 5368 O O . ALA B 1 328 ? -18.23342 0.32150 41.63695 1.000 16.38198 320 ALA B O 1
ATOM 5370 N N . GLY B 1 329 ? -17.04185 -1.18817 40.47445 1.000 12.77708 321 GLY B N 1
ATOM 5371 C CA . GLY B 1 329 ? -16.52211 -0.19331 39.55869 1.000 13.46054 321 GLY B CA 1
ATOM 5372 C C . GLY B 1 329 ? -15.31703 0.55027 40.07453 1.000 12.18039 321 GLY B C 1
ATOM 5373 O O . GLY B 1 329 ? -15.04076 1.66643 39.61314 1.000 14.54395 321 GLY B O 1
ATOM 5374 N N . LEU B 1 330 ? -14.57881 -0.02948 41.01108 1.000 11.21489 322 LEU B N 1
ATOM 5375 C CA . LEU B 1 330 ? -13.41832 0.61366 41.62792 1.000 9.93103 322 LEU B CA 1
ATOM 5376 C C . LEU B 1 330 ? -12.20900 -0.24552 41.28036 1.000 9.71152 322 LEU B C 1
ATOM 5377 O O . LEU B 1 330 ? -12.00598 -1.31180 41.87865 1.000 11.54597 322 LEU B O 1
ATOM 5382 N N . HIS B 1 331 ? -11.43700 0.17572 40.28670 1.000 9.58238 323 HIS B N 1
ATOM 5383 C CA . HIS B 1 331 ? -10.39941 -0.67145 39.70378 1.000 8.09240 323 HIS B CA 1
ATOM 5384 C C . HIS B 1 331 ? -9.01833 -0.36906 40.27535 1.000 8.24392 323 HIS B C 1
ATOM 5385 O O . HIS B 1 331 ? -8.71688 0.76139 40.68366 1.000 10.04457 323 HIS B O 1
ATOM 5392 N N . ALA B 1 332 ? -8.17984 -1.41052 40.29989 1.000 9.72370 324 ALA B N 1
ATOM 5393 C CA . ALA B 1 332 ? -6.72782 -1.27991 40.44826 1.000 8.62517 324 ALA B CA 1
ATOM 5394 C C . ALA B 1 332 ? -6.32419 -0.78926 41.83946 1.000 10.74334 324 ALA B C 1
ATOM 5395 O O . ALA B 1 332 ? -5.40426 0.01495 41.97857 1.000 12.66551 324 ALA B O 1
ATOM 5397 N N . LEU B 1 333 ? -6.97552 -1.31332 42.87501 1.000 10.44051 325 LEU B N 1
ATOM 5398 C CA . LEU B 1 333 ? -6.65784 -0.93499 44.24746 1.000 10.52460 325 LEU B CA 1
ATOM 5399 C C . LEU B 1 333 ? -5.58358 -1.80012 44.90222 1.000 10.75682 325 LEU B C 1
ATOM 5400 O O . LEU B 1 333 ? -5.18551 -1.49497 46.02619 1.000 12.55762 325 LEU B O 1
ATOM 5405 N N . LYS B 1 334 ? -5.08685 -2.85006 44.25550 1.000 11.88501 326 LYS B N 1
ATOM 5406 C CA . LYS B 1 334 ? -4.08215 -3.67864 44.90676 1.000 14.22085 326 LYS B CA 1
ATOM 5407 C C . LYS B 1 334 ? -2.77309 -2.90662 45.11163 1.000 15.92839 326 LYS B C 1
ATOM 5408 O O . LYS B 1 334 ? -2.29958 -2.18893 44.21919 1.000 16.68931 326 LYS B O 1
ATOM 5414 N N . GLY B 1 335 ? -2.17769 -3.06648 46.30118 1.000 17.08918 327 GLY B N 1
ATOM 5415 C CA . GLY B 1 335 ? -0.90327 -2.43572 46.58503 1.000 20.32072 327 GLY B CA 1
ATOM 5416 C C . GLY B 1 335 ? 0.25132 -3.10151 45.85699 1.000 24.61730 327 GLY B C 1
ATOM 5417 O O . GLY B 1 335 ? 0.16527 -4.24118 45.39395 1.000 25.25363 327 GLY B O 1
ATOM 5418 N N . HIS B 1 336 ? 1.35790 -2.36337 45.75005 1.000 28.94656 328 HIS B N 1
ATOM 5419 C CA . HIS B 1 336 ? 2.49369 -2.80576 44.94788 1.000 33.66871 328 HIS B CA 1
ATOM 5420 C C . HIS B 1 336 ? 3.04814 -4.10282 45.50627 1.000 35.71157 328 HIS B C 1
ATOM 5421 O O . HIS B 1 336 ? 3.02960 -4.33439 46.72078 1.000 36.34077 328 HIS B O 1
ATOM 5428 N N . ARG B 1 337 ? 3.55175 -4.94932 44.59609 1.000 37.30086 329 ARG B N 1
ATOM 5429 C CA . ARG B 1 337 ? 3.98510 -6.28738 44.98337 1.000 39.47388 329 ARG B CA 1
ATOM 5430 C C . ARG B 1 337 ? 5.07472 -6.24894 46.04618 1.000 39.49478 329 ARG B C 1
ATOM 5431 O O . ARG B 1 337 ? 5.24062 -7.21839 46.79650 1.000 38.84399 329 ARG B O 1
ATOM 5439 N N . VAL B 1 338 ? 5.81438 -5.13899 46.13732 1.000 39.38791 330 VAL B N 1
ATOM 5440 C CA . VAL B 1 338 ? 6.90838 -5.04053 47.09397 1.000 39.37985 330 VAL B CA 1
ATOM 5441 C C . VAL B 1 338 ? 6.41722 -4.86755 48.52666 1.000 38.72261 330 VAL B C 1
ATOM 5442 O O . VAL B 1 338 ? 7.18605 -5.11457 49.46508 1.000 38.91124 330 VAL B O 1
ATOM 5444 N N . VAL B 1 339 ? 5.16653 -4.43942 48.73079 1.000 37.26180 331 VAL B N 1
ATOM 5445 C CA . VAL B 1 339 ? 4.67160 -4.13969 50.07552 1.000 36.33835 331 VAL B CA 1
ATOM 5446 C C . VAL B 1 339 ? 3.28017 -4.72454 50.33339 1.000 35.87489 331 VAL B C 1
ATOM 5447 O O . VAL B 1 339 ? 2.85197 -4.82112 51.48950 1.000 37.45897 331 VAL B O 1
ATOM 5451 N N . GLY B 1 340 ? 2.55317 -5.11093 49.28129 1.000 33.72173 332 GLY B N 1
ATOM 5452 C CA . GLY B 1 340 ? 1.22091 -5.66163 49.49653 1.000 32.32222 332 GLY B CA 1
ATOM 5453 C C . GLY B 1 340 ? 0.20109 -4.58990 49.86274 1.000 30.76030 332 GLY B C 1
ATOM 5454 O O . GLY B 1 340 ? 0.32078 -3.43574 49.45830 1.000 29.50434 332 GLY B O 1
ATOM 5455 N N . GLY B 1 341 ? -0.81311 -4.98344 50.65076 1.000 28.71758 333 GLY B N 1
ATOM 5456 C CA . GLY B 1 341 ? -1.93491 -4.12713 51.04965 1.000 26.17153 333 GLY B CA 1
ATOM 5457 C C . GLY B 1 341 ? -2.71920 -3.59126 49.84866 1.000 22.14026 333 GLY B C 1
ATOM 5458 O O . GLY B 1 341 ? -2.76528 -4.19629 48.77554 1.000 23.06911 333 GLY B O 1
ATOM 5459 N N . MET B 1 342 ? -3.39094 -2.45874 50.06347 1.000 18.15377 334 MET B N 1
ATOM 5460 C CA . MET B 1 342 ? -4.09204 -1.72910 49.01095 1.000 15.13528 334 MET B CA 1
ATOM 5461 C C . MET B 1 342 ? -3.40888 -0.39944 48.74655 1.000 13.58660 334 MET B C 1
ATOM 5462 O O . MET B 1 342 ? -2.62930 0.09826 49.56336 1.000 14.53394 334 MET B O 1
ATOM 5467 N N . ARG B 1 343 ? -3.72922 0.19226 47.60360 1.000 11.97171 335 ARG B N 1
ATOM 5468 C CA A ARG B 1 343 ? -3.21737 1.52505 47.28566 0.538 11.33032 335 ARG B CA 1
ATOM 5469 C CA B ARG B 1 343 ? -3.22256 1.52796 47.29339 0.462 11.27398 335 ARG B CA 1
ATOM 5470 C C . ARG B 1 343 ? -4.21098 2.22745 46.37850 1.000 10.21837 335 ARG B C 1
ATOM 5471 O O . ARG B 1 343 ? -4.47982 1.75607 45.26598 1.000 11.20253 335 ARG B O 1
ATOM 5486 N N . ALA B 1 344 ? -4.75536 3.34741 46.84732 1.000 10.39572 336 ALA B N 1
ATOM 5487 C CA . ALA B 1 344 ? -5.64776 4.16514 46.02950 1.000 10.05996 336 ALA B CA 1
ATOM 5488 C C . ALA B 1 344 ? -4.82522 5.30894 45.46410 1.000 9.86239 336 ALA B C 1
ATOM 5489 O O . ALA B 1 344 ? -4.35801 6.17064 46.21739 1.000 10.95407 336 ALA B O 1
ATOM 5491 N N . SER B 1 345 ? -4.65573 5.34102 44.14557 1.000 9.31705 337 SER B N 1
ATOM 5492 C CA . SER B 1 345 ? -4.02039 6.48225 43.51104 1.000 10.08534 337 SER B CA 1
ATOM 5493 C C . SER B 1 345 ? -5.12270 7.40763 43.03401 1.000 9.79146 337 SER B C 1
ATOM 5494 O O . SER B 1 345 ? -6.05413 6.96100 42.34809 1.000 10.47368 337 SER B O 1
ATOM 5497 N N . ILE B 1 346 ? -5.04792 8.67449 43.46833 1.000 10.31013 338 ILE B N 1
ATOM 5498 C CA . ILE B 1 346 ? -6.14195 9.63096 43.31698 1.000 10.64058 338 ILE B CA 1
ATOM 5499 C C . ILE B 1 346 ? -5.57748 10.91593 42.70499 1.000 10.84565 338 ILE B C 1
ATOM 5500 O O . ILE B 1 346 ? -5.58194 12.00101 43.31345 1.000 11.35521 338 ILE B O 1
ATOM 5505 N N . TYR B 1 347 ? -5.09539 10.78071 41.47080 1.000 9.28704 339 TYR B N 1
ATOM 5506 C CA . TYR B 1 347 ? -4.38918 11.84118 40.76331 1.000 9.92013 339 TYR B CA 1
ATOM 5507 C C . TYR B 1 347 ? -5.34842 12.97222 40.36799 1.000 9.33385 339 TYR B C 1
ATOM 5508 O O . TYR B 1 347 ? -6.55300 12.92900 40.63363 1.000 10.02742 339 TYR B O 1
ATOM 5517 N N . ASN B 1 348 ? -4.80616 14.00063 39.69733 1.000 9.71298 340 ASN B N 1
ATOM 5518 C CA . ASN B 1 348 ? -5.62820 15.15443 39.31894 1.000 10.46535 340 ASN B CA 1
ATOM 5519 C C . ASN B 1 348 ? -6.91599 14.75543 38.61200 1.000 11.30365 340 ASN B C 1
ATOM 5520 O O . ASN B 1 348 ? -7.97457 15.35993 38.84231 1.000 12.45095 340 ASN B O 1
ATOM 5525 N N . ALA B 1 349 ? -6.84086 13.76759 37.71735 1.000 11.19377 341 ALA B N 1
ATOM 5526 C CA . ALA B 1 349 ? -8.00502 13.40684 36.91104 1.000 11.96074 341 ALA B CA 1
ATOM 5527 C C . ALA B 1 349 ? -9.09940 12.75239 37.73993 1.000 12.05006 341 ALA B C 1
ATOM 5528 O O . ALA B 1 349 ? -10.24538 12.70910 37.28948 1.000 14.39264 341 ALA B O 1
ATOM 5530 N N . MET B 1 350 ? -8.76545 12.21871 38.91385 1.000 10.82913 342 MET B N 1
ATOM 5531 C CA . MET B 1 350 ? -9.74244 11.50457 39.71434 1.000 11.38216 342 MET B CA 1
ATOM 5532 C C . MET B 1 350 ? -10.67019 12.50508 40.39096 1.000 12.40304 342 MET B C 1
ATOM 5533 O O . MET B 1 350 ? -10.20113 13.31862 41.20151 1.000 14.64321 342 MET B O 1
ATOM 5538 N N . PRO B 1 351 ? -11.97247 12.48676 40.10797 1.000 14.33149 343 PRO B N 1
ATOM 5539 C CA . PRO B 1 351 ? -12.85950 13.46235 40.74433 1.000 15.46844 343 PRO B CA 1
ATOM 5540 C C . PRO B 1 351 ? -13.08806 13.13534 42.20958 1.000 15.41138 343 PRO B C 1
ATOM 5541 O O . PRO B 1 351 ? -12.92699 11.99666 42.66778 1.000 15.53835 343 PRO B O 1
ATOM 5545 N N . LEU B 1 352 ? -13.46537 14.17277 42.95435 1.000 16.17256 344 LEU B N 1
ATOM 5546 C CA . LEU B 1 352 ? -13.88006 13.95961 44.33397 1.000 16.73487 344 LEU B CA 1
ATOM 5547 C C . LEU B 1 352 ? -14.95124 12.87024 44.43219 1.000 16.56230 344 LEU B C 1
ATOM 5548 O O . LEU B 1 352 ? -14.93309 12.05225 45.36383 1.000 16.87605 344 LEU B O 1
ATOM 5553 N N . ASP B 1 353 ? -15.88032 12.82593 43.46704 1.000 15.86719 345 ASP B N 1
ATOM 5554 C CA . ASP B 1 353 ? -16.91695 11.79195 43.48230 1.000 17.85322 345 ASP B CA 1
ATOM 5555 C C . ASP B 1 353 ? -16.33310 10.38198 43.42728 1.000 15.70370 345 ASP B C 1
ATOM 5556 O O . ASP B 1 353 ? -16.95067 9.43849 43.93668 1.000 16.41231 345 ASP B O 1
ATOM 5561 N N . GLY B 1 354 ? -15.15514 10.20484 42.82506 1.000 14.20064 346 GLY B N 1
ATOM 5562 C CA . GLY B 1 354 ? -14.54115 8.87884 42.81819 1.000 14.19960 346 GLY B CA 1
ATOM 5563 C C . GLY B 1 354 ? -14.02743 8.47879 44.18675 1.000 14.21743 346 GLY B C 1
ATOM 5564 O O . GLY B 1 354 ? -14.12215 7.30987 44.58818 1.000 14.13288 346 GLY B O 1
ATOM 5565 N N . VAL B 1 355 ? -13.47872 9.44403 44.92499 1.000 14.24283 347 VAL B N 1
ATOM 5566 C CA . VAL B 1 355 ? -13.00697 9.16209 46.27300 1.000 14.06726 347 VAL B CA 1
ATOM 5567 C C . VAL B 1 355 ? -14.18906 8.95075 47.21306 1.000 13.90393 347 VAL B C 1
ATOM 5568 O O . VAL B 1 355 ? -14.13806 8.09398 48.10060 1.000 15.00883 347 VAL B O 1
ATOM 5572 N N . LYS B 1 356 ? -15.28774 9.68950 47.00871 1.000 14.89004 348 LYS B N 1
ATOM 5573 C CA . LYS B 1 356 ? -16.50131 9.45129 47.79098 1.000 15.64506 348 LYS B CA 1
ATOM 5574 C C . LYS B 1 356 ? -17.05116 8.05371 47.53310 1.000 15.64143 348 LYS B C 1
ATOM 5575 O O . LYS B 1 356 ? -17.46084 7.35567 48.46993 1.000 16.57988 348 LYS B O 1
ATOM 5581 N N . THR B 1 357 ? -17.06804 7.62473 46.26788 1.000 15.55123 349 THR B N 1
ATOM 5582 C CA . THR B 1 357 ? -17.51765 6.26669 45.95503 1.000 15.47895 349 THR B CA 1
ATOM 5583 C C . THR B 1 357 ? -16.60771 5.22037 46.59174 1.000 14.34223 349 THR B C 1
ATOM 5584 O O . THR B 1 357 ? -17.08783 4.22415 47.15034 1.000 15.56433 349 THR B O 1
ATOM 5588 N N . LEU B 1 358 ? -15.29120 5.44197 46.53322 1.000 13.41670 350 LEU B N 1
ATOM 5589 C CA . LEU B 1 358 ? -14.34606 4.53764 47.18635 1.000 13.03024 350 LEU B CA 1
ATOM 5590 C C . LEU B 1 358 ? -14.57616 4.47573 48.69221 1.000 12.99645 350 LEU B C 1
ATOM 5591 O O . LEU B 1 358 ? -14.64040 3.38663 49.27682 1.000 13.31643 350 LEU B O 1
ATOM 5596 N N . THR B 1 359 ? -14.68976 5.63052 49.35321 1.000 14.27586 351 THR B N 1
ATOM 5597 C CA . THR B 1 359 ? -14.82006 5.57785 50.81432 1.000 15.30158 351 THR B CA 1
ATOM 5598 C C . THR B 1 359 ? -16.16480 4.99685 51.23761 1.000 15.51619 351 THR B C 1
ATOM 5599 O O . THR B 1 359 ? -16.23540 4.26363 52.22670 1.000 16.47527 351 THR B O 1
ATOM 5603 N N . ASP B 1 360 ? -17.24269 5.28867 50.50184 1.000 16.40188 352 ASP B N 1
ATOM 5604 C CA . ASP B 1 360 ? -18.51592 4.64853 50.81984 1.000 17.17924 352 ASP B CA 1
ATOM 5605 C C . ASP B 1 360 ? -18.40209 3.13698 50.67212 1.000 16.06802 352 ASP B C 1
ATOM 5606 O O . ASP B 1 360 ? -18.93571 2.37745 51.48952 1.000 16.90505 352 ASP B O 1
ATOM 5611 N N . PHE B 1 361 ? -17.68514 2.68560 49.64166 1.000 14.57198 353 PHE B N 1
ATOM 5612 C CA . PHE B 1 361 ? -17.44782 1.25552 49.47852 1.000 13.57219 353 PHE B CA 1
ATOM 5613 C C . PHE B 1 361 ? -16.66553 0.69616 50.65776 1.000 14.30674 353 PHE B C 1
ATOM 5614 O O . PHE B 1 361 ? -16.98862 -0.38156 51.17768 1.000 15.02093 353 PHE B O 1
ATOM 5622 N N . MET B 1 362 ? -15.60428 1.40325 51.07497 1.000 13.96335 354 MET B N 1
ATOM 5623 C CA . MET B 1 362 ? -14.78360 0.90633 52.17896 1.000 14.21680 354 MET B CA 1
ATOM 5624 C C . MET B 1 362 ? -15.59487 0.78572 53.45458 1.000 15.65944 354 MET B C 1
ATOM 5625 O O . MET B 1 362 ? -15.47004 -0.20344 54.19083 1.000 15.85762 354 MET B O 1
ATOM 5630 N N . LEU B 1 363 ? -16.45373 1.77248 53.71837 1.000 17.09819 355 LEU B N 1
ATOM 5631 C CA . LEU B 1 363 ? -17.28586 1.71119 54.91357 1.000 18.64392 355 LEU B CA 1
ATOM 5632 C C . LEU B 1 363 ? -18.28575 0.56665 54.83219 1.000 19.27870 355 LEU B C 1
ATOM 5633 O O . LEU B 1 363 ? -18.53843 -0.11726 55.83422 1.000 21.20658 355 LEU B O 1
ATOM 5638 N N . ASP B 1 364 ? -18.87871 0.35444 53.65589 1.000 18.35701 356 ASP B N 1
ATOM 5639 C CA A ASP B 1 364 ? -19.82391 -0.74579 53.48410 0.484 19.53550 356 ASP B CA 1
ATOM 5640 C CA B ASP B 1 364 ? -19.82646 -0.74309 53.50290 0.516 19.64124 356 ASP B CA 1
ATOM 5641 C C . ASP B 1 364 ? -19.12163 -2.08969 53.60026 1.000 18.61286 356 ASP B C 1
ATOM 5642 O O 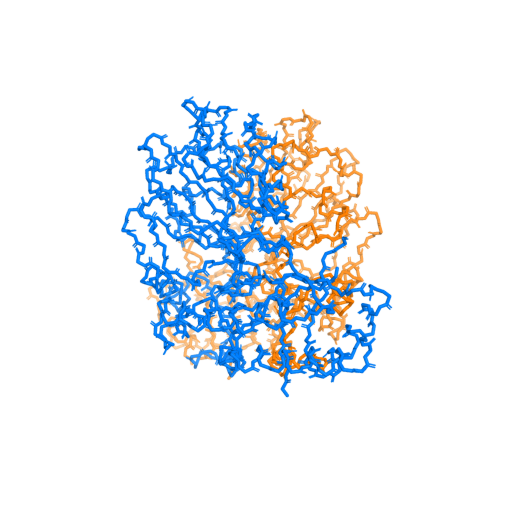. ASP B 1 364 ? -19.67459 -3.04242 54.16046 1.000 19.75440 356 ASP B O 1
ATOM 5651 N N . PHE B 1 365 ? -17.89970 -2.18374 53.07199 1.000 16.95687 357 PHE B N 1
ATOM 5652 C CA . PHE B 1 365 ? -17.15523 -3.43351 53.15883 1.000 16.41289 357 PHE B CA 1
ATOM 5653 C C . PHE B 1 365 ? -16.84148 -3.77626 54.61433 1.000 17.08409 357 PHE B C 1
ATOM 5654 O O . PHE B 1 365 ? -16.95361 -4.93510 55.02891 1.000 16.98506 357 PHE B O 1
ATOM 5662 N N . GLU B 1 366 ? -16.41715 -2.78304 55.39163 1.000 18.70518 358 GLU B N 1
ATOM 5663 C CA . GLU B 1 366 ? -16.18874 -2.99489 56.81602 1.000 21.23729 358 GLU B CA 1
ATOM 5664 C C . GLU B 1 366 ? -17.46770 -3.44159 57.52524 1.000 22.22849 358 GLU B C 1
ATOM 5665 O O . GLU B 1 366 ? -17.43869 -4.36321 58.35762 1.000 21.82887 358 GLU B O 1
ATOM 5671 N N . ARG B 1 367 ? -18.60596 -2.82617 57.18382 1.000 23.06089 359 ARG B N 1
ATOM 5672 C CA A ARG B 1 367 ? -19.87014 -3.20226 57.81212 0.484 24.25106 359 ARG B CA 1
ATOM 5673 C CA B ARG B 1 367 ? -19.86762 -3.20574 57.81569 0.516 24.84250 359 ARG B CA 1
ATOM 5674 C C . ARG B 1 367 ? -20.24543 -4.64200 57.48172 1.000 24.04449 359 ARG B C 1
ATOM 5675 O O . ARG B 1 367 ? -20.74330 -5.38114 58.34595 1.000 24.93369 359 ARG B O 1
ATOM 5690 N N . ARG B 1 368 ? -20.00914 -5.06222 56.23785 1.000 23.52305 360 ARG B N 1
ATOM 5691 C CA . ARG B 1 368 ? -20.45195 -6.38857 55.83412 1.000 23.80826 360 ARG B CA 1
ATOM 5692 C C . ARG B 1 368 ? -19.51362 -7.48998 56.31253 1.000 22.02032 360 ARG B C 1
ATOM 5693 O O . ARG B 1 368 ? -19.98177 -8.60258 56.58566 1.000 22.77534 360 ARG B O 1
ATOM 5701 N N . HIS B 1 369 ? -18.21217 -7.21065 56.44893 1.000 20.45688 361 HIS B N 1
ATOM 5702 C CA . HIS B 1 369 ? -17.22412 -8.25723 56.67466 1.000 20.15937 361 HIS B CA 1
ATOM 5703 C C . HIS B 1 369 ? -16.38753 -8.07079 57.92178 1.000 23.80071 361 HIS B C 1
ATOM 5704 O O . HIS B 1 369 ? -15.67307 -9.00761 58.30323 1.000 24.99632 361 HIS B O 1
ATOM 5711 N N . GLY B 1 370 ? -16.42418 -6.90072 58.54510 1.000 26.07574 362 GLY B N 1
ATOM 5712 C CA . GLY B 1 370 ? -15.62116 -6.64281 59.72811 1.000 30.57494 362 GLY B CA 1
ATOM 5713 C C . GLY B 1 370 ? -16.30564 -7.04460 61.01558 1.000 34.53102 362 GLY B C 1
ATOM 5714 O O . GLY B 1 370 ? -17.45606 -7.49668 61.01489 1.000 35.52145 362 GLY B O 1
#

Radius of gyration: 26.4 Å; Cα contacts (8 Å, |Δi|>4): 1608; chains: 2; bounding box: 59×51×86 Å

Nearest PDB structures (foldseek):
  7t7j-assembly1_A  TM=1.003E+00  e=1.273E-79  Klebsiella pneumoniae subsp. pneumoniae HS11286
  7t7j-assembly1_B  TM=1.001E+00  e=2.603E-75  Klebsiella pneumoniae subsp. pneumoniae HS11286
  1bjo-assembly1_A  TM=9.995E-01  e=1.877E-66  Escherichia coli
  3qbo-assembly1_A  TM=9.947E-01  e=5.534E-63  Yersinia pestis CO92
  4xk1-assembly1_B  TM=9.523E-01  e=6.749E-47  Pseudomonas aeruginosa PAO1

Foldseek 3Di:
DFFAQAQPLGDDQPVLVVVCVVPQQPHPNNRHGLQPDDCPDPVLVVLLVLLQVLLCVLQVPDPQKAKAKAFDFLVLVLQLVLQQFCQPPAEAEQEDDADVSVSSQVNCVVRHNYHYFDQWDADPNFTAGHDPVPTDGDVPHREYEYEQAHQQQQFGDPDADDDDPSHAYEYECAQPPQQAHHDNVSHAKYKYQCSHQQFHGGIMIMIHRNVSGDRGHPPDDLSSRVNNRRVVVNPNDGGSSVRSSSSSSSSVVCVVCVHSHSSNVQLVVLQCLLVVLQVVDPQKDDRHDPNTGHSFKHDIAGPDNVCQVVLQVVCVVLNYHDQPHPPRGIGGQGSSRGSVNSVSVSVSVVVVVVVPD/DFFEQAQFLGDDFPVLVVVCVVPQQQHPNPRHGLQPDACPDPVNVVLLVLLVVLLCVQQVFDPLKDKAKAFDFLLLVLQLVLQQFCFPHAEAEQEDDEDVSVSSCVNCVVRHNYDYFDQWDADPQFIAGHPPVPRDGDVPHREYEYEQAHQQQQFGDPDADDDDPSHAYEYECAAPPQQAHHDCVNHQKYKYQCSHQQFHGGIMIIIHRNVSGDRGHPPDDLSSRVNNCRVVVNPNDGGSSVRSSSSSSSSVVCVVCVGSHSSNVQLVVLQCLLVVLQVVDPQKHRRHDPNTGHSFKHFIAGPDNVCVVVLQVVCVVLNYHDQFRDPVPTGGMGGQGSSRGSVNSVSVSVSVVVCVVVPD

Organism: Klebsiella pneumoniae subsp. pneumoniae (strain ATCC 700721 / MGH 78578) (NCBI:txid272620)

CATH classification: 3.90.1150.10 (+1 more: 3.40.640.10)

Solvent-accessible surface area: 26738 Å² total; per-residue (Å²): 171,42,25,9,1,5,21,14,0,4,29,5,5,73,116,5,9,96,69,0,30,122,25,4,28,75,8,131,71,32,33,7,0,3,1,10,20,38,14,121,22,78,82,0,62,110,21,2,100,64,1,38,103,14,1,39,63,20,7,120,15,30,111,57,3,64,7,3,5,1,10,1,6,14,43,0,1,6,0,0,2,2,5,4,1,13,32,138,96,142,44,0,2,3,2,27,5,6,97,64,2,41,11,0,10,151,12,0,131,51,33,15,110,17,53,66,16,92,0,118,55,102,67,138,58,83,105,10,12,70,56,8,109,101,12,76,52,43,129,49,11,5,2,2,2,3,6,6,5,4,8,39,23,0,6,5,14,64,77,61,2,120,51,44,143,111,30,20,4,0,0,8,11,16,1,15,2,1,1,78,118,30,56,4,93,105,5,1,0,3,1,1,1,0,14,26,8,1,7,5,8,8,1,0,2,0,2,0,49,83,91,9,38,64,83,32,46,105,20,0,0,13,2,0,14,2,50,32,5,19,138,51,105,6,16,29,13,23,2,4,1,9,8,5,8,0,0,4,14,6,0,81,26,0,107,136,70,53,10,6,46,20,6,46,134,63,1,76,90,0,4,106,57,0,16,26,19,1,80,136,16,78,14,4,114,10,59,8,15,145,82,16,28,0,42,2,0,0,15,0,59,3,68,72,79,87,34,30,170,70,0,41,119,75,1,95,80,52,10,1,16,50,1,140,14,99,139,37,2,33,0,2,0,4,11,12,2,60,40,83,0,0,97,52,0,3,93,31,0,90,51,2,50,167,142,68,92,171,42,28,10,1,5,20,10,0,4,30,7,6,76,107,6,8,94,73,0,28,120,26,3,28,80,5,125,72,27,31,6,0,3,1,10,21,42,14,134,25,164,55,0,62,108,23,5,92,52,1,52,106,11,1,54,58,15,5,115,14,32,107,55,2,67,9,3,6,2,11,1,7,13,40,0,1,7,0,0,1,2,5,5,2,14,32,146,96,136,52,0,2,2,1,24,4,7,80,62,2,41,12,1,10,152,11,0,130,46,30,15,93,15,55,66,14,88,0,110,57,102,71,137,56,78,104,10,14,48,65,12,108,102,9,75,50,44,132,54,14,7,2,1,2,3,4,7,4,2,7,5,15,0,7,4,12,69,79,77,4,124,55,45,149,118,29,20,4,0,0,7,11,16,1,12,2,1,1,63,115,40,60,3,87,97,6,0,0,3,1,2,2,0,15,28,8,1,6,4,6,9,1,0,2,0,2,0,50,81,92,8,41,64,85,30,49,106,26,0,0,14,2,0,14,2,50,37,6,20,138,54,114,7,14,32,14,23,2,4,1,10,8,5,7,0,0,5,23,6,0,81,20,0,100,136,62,53,11,5,48,20,6,43,140,60,0,77,97,0,4,109,57,0,17,26,20,2,81,135,14,75,17,5,113,8,52,4,14,141,82,16,26,0,24,2,0,0,13,0,55,2,67,72,76,87,39,33,173,64,0,42,120,42,1,101,89,50,9,1,17,50,1,140,5,42,218,61,88,31,14,1,24,0,2,0,3,7,13,2,58,38,85,0,0,94,52,0,3,85,21,0,81,68,0,51,169,104,59,91

Secondary structure (DSSP, 8-state):
--EE--SSS-PPPHHHHHHHHHTSSS-TTSSS-GGGS-TTSHHHHHHHHHHHHHHHHHHT--TTEEEEEESSHHHHHHHHHHHHH-TT----EEEESSHHHHHHHHHHTTTS-PEEEE-EEEETTEEEE--GGG--PPTT-S-EEE-SEETTTTEE--PPP---TT--EEEE-TTTTTSS---GGG-SEEEEESTTTTSSSS-EEEEEEGGG-S---TTS-GGG-HHHHHHTTT-SS---HHHHHHHHHHHHHHHHHT-HHHHHHHHHHHHHHHHHHHHT-SSEE--B-GGGB-SSEEEEEESSGGGHHHHHHHHHHTTEE--B----EEEE--TTS-HHHHHHHHHHHHHHHHHH-/--EE--SSS-PPPHHHHHHHHHTSSS-TTSSS-GGGS-TTSHHHHHHHHHHHHHHHHHHT--TTEEEEEESSHHHHHHHHHHHHH-TT--EEEEEESSHHHHHHHHHHTTTSEEEEEE-EEEETTEEEE--GGG--PPTT-S-EEE-SEETTTTEE--PPP---TT--EEEE-TTTTTSS---GGG-SEEEEESTTTTSSTT-EEEEEEGGG-S---TTS-GGG-HHHHHHTTT-SS---HHHHHHHHHHHHHHHHTTHHHHHHHHHHHHHHHHHHHHHH-SSEE--B-GGGB-SSEEEEEESSGGGHHHHHHHHHHTTEE--BPPTTT-SEEEE--TTS-HHHHHHHHHHHHHHHHHH-

Sequence (717 aa):
QVYNFSSGPAMLLPAEVLKLAQQELCDWHGLGTSVMEISHRGKEEFIQVAEEAEQQDFRALLNIPSNYKVLFCHGGGRGQFAGIIPLNILGDKKVADYVDAGYWAASSAVKEAKKYCTPNVIDAKITVDGKRAVKPMSEWQLTPGAAYLHYCPNETIDGIAIDETPNFGDDVIIVTADFSSTIILSRREIDDVNNRFGVIYAGAQKNIGPAGLTLVIVVREEDLLGKASVVACPSILDYTVLSSENDSMFNTPPTFAWYLAGLVFKWLKQQGGVVAAMMDKINQQKAELLYGVIDNSGFYRNDVAQANRSRMNVPFQLADSALDKLFLEESFAAGLHALKGHRGMRRASIYNAMPLDGVKTLTDFMLDFERRRHGQVYNFSSGPAMLLPAEEVLLKLAQQELCDWHGLGTSVMEISHRGKEFIQVAEEAEQQDFRALLNNIPSNYKVLFCHGGGRGQFAGIIPLNILGDKKVADYVDAGYWAASSAVKEAKKYCTPNVIDAKITVDGKRAVKPMSEWQLTPGAAYLHYCPNETIDGIAIDETPNFGDDDDVIVTADFSSTIILSRREIDVNRFGVIYAGAQKNIGPAGLTLVIVVREDLLGKASVVACPSILDYTVLSEENDSMFNTPPTFAWYLAGLVFKWLKQQGGVAAMMDKINQQKAELLYGVIDNSGFYRNDVAQANRSRMNVPFQLADSALDKLFLEESFAAGLHALKGHRVVGGMRRASIYNAMPLDGVKTLTDFMLDDFERRRHG